Protein AF-0000000087514695 (afdb_homodimer)

Organism: NCBI:txid62062

Radius of gyration: 37.32 Å; Cα contacts (8 Å, |Δi|>4): 1128; chains: 2; bounding box: 103×116×164 Å

Structure (mmCIF, N/CA/C/O backbone):
data_AF-0000000087514695-model_v1
#
loop_
_entity.id
_entity.type
_entity.pdbx_description
1 polymer 'Otopetrin 1'
#
loop_
_atom_site.group_PDB
_atom_site.id
_atom_site.type_symbol
_atom_site.label_atom_id
_atom_site.label_alt_id
_atom_site.label_comp_id
_atom_site.label_asym_id
_atom_site.label_entity_id
_atom_site.label_seq_id
_atom_site.pdbx_PDB_ins_code
_atom_site.Cartn_x
_atom_site.Cartn_y
_atom_site.Cartn_z
_atom_site.occupancy
_atom_site.B_iso_or_equiv
_atom_site.auth_seq_id
_atom_site.auth_comp_id
_atom_site.auth_asym_id
_atom_site.auth_atom_id
_atom_site.pdbx_PDB_model_num
ATOM 1 N N . MET A 1 1 ? 35.594 -0.677 96.438 1 22.06 1 MET A N 1
ATOM 2 C CA . MET A 1 1 ? 36.156 0.673 96.312 1 22.06 1 MET A CA 1
ATOM 3 C C . MET A 1 1 ? 36.75 0.875 94.875 1 22.06 1 MET A C 1
ATOM 5 O O . MET A 1 1 ? 37.625 1.703 94.688 1 22.06 1 MET A O 1
ATOM 9 N N . VAL A 1 2 ? 36.406 0.055 93.938 1 27.59 2 VAL A N 1
ATOM 10 C CA . VAL A 1 2 ? 37.062 -0.407 92.688 1 27.59 2 VAL A CA 1
ATOM 11 C C . VAL A 1 2 ? 37.156 0.734 91.688 1 27.59 2 VAL A C 1
ATOM 13 O O . VAL A 1 2 ? 36.125 1.275 91.312 1 27.59 2 VAL A O 1
ATOM 16 N N . GLU A 1 3 ? 38.188 1.596 91.75 1 23.73 3 GLU A N 1
ATOM 17 C CA . GLU A 1 3 ? 38.594 2.924 91.312 1 23.73 3 GLU A CA 1
ATOM 18 C C . GLU A 1 3 ? 38.719 2.961 89.812 1 23.73 3 GLU A C 1
ATOM 20 O O . GLU A 1 3 ? 39.531 2.258 89.188 1 23.73 3 GLU A O 1
ATOM 25 N N . HIS A 1 4 ? 37.562 3.062 89 1 25.95 4 HIS A N 1
ATOM 26 C CA . HIS A 1 4 ? 37.219 2.936 87.625 1 25.95 4 HIS A CA 1
ATOM 27 C C . HIS A 1 4 ? 37.875 4.035 86.75 1 25.95 4 HIS A C 1
ATOM 29 O O . HIS A 1 4 ? 37.5 5.207 86.875 1 25.95 4 HIS A O 1
ATOM 35 N N . GLY A 1 5 ? 39.219 4.059 86.625 1 24.58 5 GLY A N 1
ATOM 36 C CA . GLY A 1 5 ? 40.094 5.117 86.188 1 24.58 5 GLY A CA 1
ATOM 37 C C . GLY A 1 5 ? 39.812 5.523 84.75 1 24.58 5 GLY A C 1
ATOM 38 O O . GLY A 1 5 ? 39.75 4.676 83.875 1 24.58 5 GLY A O 1
ATOM 39 N N . GLY A 1 6 ? 38.969 6.586 84.438 1 25.95 6 GLY A N 1
ATOM 40 C CA . GLY A 1 6 ? 38.281 7.191 83.312 1 25.95 6 GLY A CA 1
ATOM 41 C C . GLY A 1 6 ? 39.188 7.836 82.312 1 25.95 6 GLY A C 1
ATOM 42 O O . GLY A 1 6 ? 39.688 8.945 82.5 1 25.95 6 GLY A O 1
ATOM 43 N N . LEU A 1 7 ? 40.281 7.117 81.75 1 23.36 7 LEU A N 1
ATOM 44 C CA . LEU A 1 7 ? 41.312 7.785 81 1 23.36 7 LEU A CA 1
ATOM 45 C C . LEU A 1 7 ? 40.75 8.492 79.75 1 23.36 7 LEU A C 1
ATOM 47 O O . LEU A 1 7 ? 40 7.891 79 1 23.36 7 LEU A O 1
ATOM 51 N N . ASP A 1 8 ? 40.625 9.852 79.688 1 24.28 8 ASP A N 1
ATOM 52 C CA . ASP A 1 8 ? 40.094 10.938 78.875 1 24.28 8 ASP A CA 1
ATOM 53 C C . ASP A 1 8 ? 40.875 11.055 77.562 1 24.28 8 ASP A C 1
ATOM 55 O O . ASP A 1 8 ? 42.031 11.516 77.562 1 24.28 8 ASP A O 1
ATOM 59 N N . LEU A 1 9 ? 41 9.992 76.75 1 23.05 9 LEU A N 1
ATOM 60 C CA . LEU A 1 9 ? 41.875 10.031 75.562 1 23.05 9 LEU A CA 1
ATOM 61 C C . LEU A 1 9 ? 41.438 11.148 74.625 1 23.05 9 LEU A C 1
ATOM 63 O O . LEU A 1 9 ? 40.25 11.258 74.25 1 23.05 9 LEU A O 1
ATOM 67 N N . MET A 1 10 ? 42.219 12.273 74.438 1 23.7 10 MET A N 1
ATOM 68 C CA . MET A 1 10 ? 42.219 13.547 73.75 1 23.7 10 MET A CA 1
ATOM 69 C C . MET A 1 10 ? 42.094 13.328 72.25 1 23.7 10 MET A C 1
ATOM 71 O O . MET A 1 10 ? 42.875 12.578 71.688 1 23.7 10 MET A O 1
ATOM 75 N N . CYS A 1 11 ? 40.906 13.414 71.625 1 22.42 11 CYS A N 1
ATOM 76 C CA . CYS A 1 11 ? 40.406 13.266 70.25 1 22.42 11 CYS A CA 1
ATOM 77 C C . CYS A 1 11 ? 41.094 14.258 69.312 1 22.42 11 CYS A C 1
ATOM 79 O O . CYS A 1 11 ? 40.906 15.469 69.438 1 22.42 11 CYS A O 1
ATOM 81 N N . LEU A 1 12 ? 42.375 14.07 68.938 1 23.38 12 LEU A N 1
ATOM 82 C CA . LEU A 1 12 ? 43.094 14.93 68 1 23.38 12 LEU A CA 1
ATOM 83 C C . LEU A 1 12 ? 42.344 15.055 66.688 1 23.38 12 LEU A C 1
ATOM 85 O O . LEU A 1 12 ? 41.875 14.047 66.125 1 23.38 12 LEU A O 1
ATOM 89 N N . ASN A 1 13 ? 41.812 16.25 66.375 1 22.38 13 ASN A N 1
ATOM 90 C CA . ASN A 1 13 ? 41.062 16.859 65.25 1 22.38 13 ASN A CA 1
ATOM 91 C C . ASN A 1 13 ? 41.688 16.578 63.906 1 22.38 13 ASN A C 1
ATOM 93 O O . ASN A 1 13 ? 42.906 16.547 63.781 1 22.38 13 ASN A O 1
ATOM 97 N N . LYS A 1 14 ? 40.812 16.047 62.969 1 25.23 14 LYS A N 1
ATOM 98 C CA . LYS A 1 14 ? 40.719 15.461 61.625 1 25.23 14 LYS A CA 1
ATOM 99 C C . LYS A 1 14 ? 41.125 16.484 60.562 1 25.23 14 LYS A C 1
ATOM 101 O O . LYS A 1 14 ? 40.25 17.062 59.906 1 25.23 14 LYS A O 1
ATOM 106 N N . SER A 1 15 ? 42.125 17.375 60.719 1 24.89 15 SER A N 1
ATOM 107 C CA . SER A 1 15 ? 42.094 18.453 59.719 1 24.89 15 SER A CA 1
ATOM 108 C C . SER A 1 15 ? 42.281 17.891 58.312 1 24.89 15 SER A C 1
ATOM 110 O O . SER A 1 15 ? 41.844 18.516 57.344 1 24.89 15 SER A O 1
ATOM 112 N N . TYR A 1 16 ? 43.188 17.031 58.062 1 24.7 16 TYR A N 1
ATOM 113 C CA . TYR A 1 16 ? 43.938 17.266 56.844 1 24.7 16 TYR A CA 1
ATOM 114 C C . TYR A 1 16 ? 43.156 16.797 55.625 1 24.7 16 TYR A C 1
ATOM 116 O O . TYR A 1 16 ? 43.625 16.906 54.469 1 24.7 16 TYR A O 1
ATOM 124 N N . SER A 1 17 ? 42.156 15.953 55.688 1 25.33 17 SER A N 1
ATOM 125 C CA . SER A 1 17 ? 42.094 15.102 54.531 1 25.33 17 SER A CA 1
ATOM 126 C C . SER A 1 17 ? 41.562 15.859 53.312 1 25.33 17 SER A C 1
ATOM 128 O O . SER A 1 17 ? 40.344 16.094 53.219 1 25.33 17 SER A O 1
ATOM 130 N N . HIS A 1 18 ? 42.094 16.938 52.844 1 27.55 18 HIS A N 1
ATOM 131 C CA . HIS A 1 18 ? 41.562 17.75 51.75 1 27.55 18 HIS A CA 1
ATOM 132 C C . HIS A 1 18 ? 41.5 16.969 50.469 1 27.55 18 HIS A C 1
ATOM 134 O O . HIS A 1 18 ? 41.094 17.484 49.438 1 27.55 18 HIS A O 1
ATOM 140 N N . SER A 1 19 ? 42.344 15.938 50.344 1 29.14 19 SER A N 1
ATOM 141 C CA . SER A 1 19 ? 42.719 15.758 48.938 1 29.14 19 SER A CA 1
ATOM 142 C C . SER A 1 19 ? 41.531 15.32 48.094 1 29.14 19 SER A C 1
ATOM 144 O O . SER A 1 19 ? 41.375 15.734 46.938 1 29.14 19 SER A O 1
ATOM 146 N N . SER A 1 20 ? 40.938 14.117 48.406 1 32.72 20 SER A N 1
ATOM 147 C CA . SER A 1 20 ? 40.531 13.25 47.281 1 32.72 20 SER A CA 1
ATOM 148 C C . SER A 1 20 ? 39.156 13.664 46.75 1 32.72 20 SER A C 1
ATOM 150 O O . SER A 1 20 ? 38.344 12.805 46.375 1 32.72 20 SER A O 1
ATOM 152 N N . THR A 1 21 ? 38.688 14.859 46.875 1 34.84 21 THR A N 1
ATOM 153 C CA . THR A 1 21 ? 37.312 15.141 46.562 1 34.84 21 THR A CA 1
ATOM 154 C C . THR A 1 21 ? 37.062 15.039 45.062 1 34.84 21 THR A C 1
ATOM 156 O O . THR A 1 21 ? 35.969 15.32 44.594 1 34.84 21 THR A O 1
ATOM 159 N N . THR A 1 22 ? 38.156 14.828 44.281 1 38.81 22 THR A N 1
ATOM 160 C CA . THR A 1 22 ? 37.844 15.078 42.875 1 38.81 22 THR A CA 1
ATOM 161 C C . THR A 1 22 ? 37.031 13.945 42.312 1 38.81 22 THR A C 1
ATOM 163 O O . THR A 1 22 ? 36.406 14.094 41.25 1 38.81 22 THR A O 1
ATOM 166 N N . SER A 1 23 ? 37.156 12.703 42.875 1 43.5 23 SER A N 1
ATOM 167 C CA . SER A 1 23 ? 36.531 11.586 42.188 1 43.5 23 SER A CA 1
ATOM 168 C C . SER A 1 23 ? 35.031 11.602 42.375 1 43.5 23 SER A C 1
ATOM 170 O O . SER A 1 23 ? 34.281 10.875 41.688 1 43.5 23 SER A O 1
ATOM 172 N N . SER A 1 24 ? 34.531 12.25 43.469 1 46.78 24 SER A N 1
ATOM 173 C CA . SER A 1 24 ? 33.094 12.164 43.781 1 46.78 24 SER A CA 1
ATOM 174 C C . SER A 1 24 ? 32.281 13.016 42.781 1 46.78 24 SER A C 1
ATOM 176 O O . SER A 1 24 ? 31.078 12.836 42.688 1 46.78 24 SER A O 1
ATOM 178 N N . SER A 1 25 ? 33 13.984 42.188 1 52.34 25 SER A N 1
ATOM 179 C CA . SER A 1 25 ? 32.25 14.906 41.344 1 52.34 25 SER A CA 1
ATOM 180 C C . SER A 1 25 ? 31.906 14.266 40.031 1 52.34 25 SER A C 1
ATOM 182 O O . SER A 1 25 ? 30.828 14.523 39.469 1 52.34 25 SER A O 1
ATOM 184 N N . SER A 1 26 ? 32.812 13.312 39.562 1 55.66 26 SER A N 1
ATOM 185 C CA . SER A 1 26 ? 32.5 12.703 38.25 1 55.66 26 SER A CA 1
ATOM 186 C C . SER A 1 26 ? 31.328 11.742 38.375 1 55.66 26 SER A C 1
ATOM 188 O O . SER A 1 26 ? 30.484 11.68 37.469 1 55.66 26 SER A O 1
ATOM 190 N N . SER A 1 27 ? 31.297 10.984 39.531 1 57.38 27 SER A N 1
ATOM 191 C CA . SER A 1 27 ? 30.219 10.039 39.719 1 57.38 27 SER A CA 1
ATOM 192 C C . SER A 1 27 ? 28.875 10.758 39.875 1 57.38 27 SER A C 1
ATOM 194 O O . SER A 1 27 ? 27.859 10.312 39.344 1 57.38 27 SER A O 1
ATOM 196 N N . GLU A 1 28 ? 28.953 11.883 40.531 1 57.12 28 GLU A N 1
ATOM 197 C CA . GLU A 1 28 ? 27.719 12.641 40.719 1 57.12 28 GLU A CA 1
ATOM 198 C C . GLU A 1 28 ? 27.25 13.273 39.438 1 57.12 28 GLU A C 1
ATOM 200 O O . GLU A 1 28 ? 26.047 13.344 39.156 1 57.12 28 GLU A O 1
ATOM 205 N N . ARG A 1 29 ? 28.219 13.703 38.594 1 58.5 29 ARG A N 1
ATOM 206 C CA . ARG A 1 29 ? 27.859 14.266 37.312 1 58.5 29 ARG A CA 1
ATOM 207 C C . ARG A 1 29 ? 27.281 13.188 36.375 1 58.5 29 ARG A C 1
ATOM 209 O O . ARG A 1 29 ? 26.312 13.438 35.656 1 58.5 29 ARG A O 1
ATOM 216 N N . GLU A 1 30 ? 27.891 12 36.469 1 60.06 30 GLU A N 1
ATOM 217 C CA . GLU A 1 30 ? 27.391 10.891 35.656 1 60.06 30 GLU A CA 1
ATOM 218 C C . GLU A 1 30 ? 26 10.461 36.125 1 60.06 30 GLU A C 1
ATOM 220 O O . GLU A 1 30 ? 25.125 10.156 35.312 1 60.06 30 GLU A O 1
ATOM 225 N N . LYS A 1 31 ? 25.875 10.398 37.469 1 58.88 31 LYS A N 1
ATOM 226 C CA . LYS A 1 31 ? 24.547 10.047 37.969 1 58.88 31 LYS A CA 1
ATOM 227 C C . LYS A 1 31 ? 23.516 11.102 37.594 1 58.88 31 LYS A C 1
ATOM 229 O O . LYS A 1 31 ? 22.375 10.766 37.281 1 58.88 31 LYS A O 1
ATOM 234 N N . LYS A 1 32 ? 23.906 12.297 37.625 1 60.22 32 LYS A N 1
ATOM 235 C CA . LYS A 1 32 ? 23 13.359 37.219 1 60.22 32 LYS A CA 1
ATOM 236 C C . LYS A 1 32 ? 22.688 13.281 35.719 1 60.22 32 LYS A C 1
ATOM 238 O O . LYS A 1 32 ? 21.531 13.477 35.312 1 60.22 32 LYS A O 1
ATOM 243 N N . ILE A 1 33 ? 23.672 12.93 34.969 1 59.34 33 ILE A N 1
ATOM 244 C CA . ILE A 1 33 ? 23.453 12.773 33.531 1 59.34 33 ILE A CA 1
ATOM 245 C C . ILE A 1 33 ? 22.547 11.562 33.281 1 59.34 33 ILE A C 1
ATOM 247 O O . ILE A 1 33 ? 21.641 11.625 32.469 1 59.34 33 ILE A O 1
ATOM 251 N N . PHE A 1 34 ? 22.828 10.508 34.062 1 59.91 34 PHE A N 1
ATOM 252 C CA . PHE A 1 34 ? 22.016 9.312 33.938 1 59.91 34 PHE A CA 1
ATOM 253 C C . PHE A 1 34 ? 20.578 9.578 34.375 1 59.91 34 PHE A C 1
ATOM 255 O O . PHE A 1 34 ? 19.625 9.086 33.781 1 59.91 34 PHE A O 1
ATOM 262 N N . THR A 1 35 ? 20.438 10.266 35.469 1 59.16 35 THR A N 1
ATOM 263 C CA . THR A 1 35 ? 19.094 10.602 35.938 1 59.16 35 THR A CA 1
ATOM 264 C C . THR A 1 35 ? 18.406 11.531 34.938 1 59.16 35 THR A C 1
ATOM 266 O O . THR A 1 35 ? 17.203 11.398 34.688 1 59.16 35 THR A O 1
ATOM 269 N N . LYS A 1 36 ? 19.141 12.453 34.469 1 59.53 36 LYS A N 1
ATOM 270 C CA . LYS A 1 36 ? 18.578 13.352 33.469 1 59.53 36 LYS A CA 1
ATOM 271 C C . LYS A 1 36 ? 18.219 12.594 32.188 1 59.53 36 LYS A C 1
ATOM 273 O O . LYS A 1 36 ? 17.188 12.852 31.562 1 59.53 36 LYS A O 1
ATOM 278 N N . LEU A 1 37 ? 19.062 11.703 31.891 1 58.97 37 LEU A N 1
ATOM 279 C CA . LEU A 1 37 ? 18.797 10.852 30.734 1 58.97 37 LEU A CA 1
ATOM 280 C C . LEU A 1 37 ? 17.578 9.969 30.969 1 58.97 37 LEU A C 1
ATOM 282 O O . LEU A 1 37 ? 16.766 9.766 30.062 1 58.97 37 LEU A O 1
ATOM 286 N N . LYS A 1 38 ? 17.562 9.438 32.125 1 57.28 38 LYS A N 1
ATOM 287 C CA . LYS A 1 38 ? 16.422 8.602 32.469 1 57.28 38 LYS A CA 1
ATOM 288 C C . LYS A 1 38 ? 15.117 9.406 32.438 1 57.28 38 LYS A C 1
ATOM 290 O O . LYS A 1 38 ? 14.102 8.93 31.922 1 57.28 38 LYS A O 1
ATOM 295 N N . VAL A 1 39 ? 15.086 10.609 32.969 1 54.41 39 VAL A N 1
ATOM 296 C CA . VAL A 1 39 ? 13.898 11.469 32.969 1 54.41 39 VAL A CA 1
ATOM 297 C C . VAL A 1 39 ? 13.555 11.867 31.547 1 54.41 39 VAL A C 1
ATOM 299 O O . VAL A 1 39 ? 12.383 11.867 31.156 1 54.41 39 VAL A O 1
ATOM 302 N N . SER A 1 40 ? 14.547 12.141 30.844 1 55.09 40 SER A N 1
ATOM 303 C CA . SER A 1 40 ? 14.32 12.578 29.469 1 55.09 40 SER A CA 1
ATOM 304 C C . SER A 1 40 ? 13.852 11.422 28.594 1 55.09 40 SER A C 1
ATOM 306 O O . SER A 1 40 ? 13.062 11.617 27.656 1 55.09 40 SER A O 1
ATOM 308 N N . LEU A 1 41 ? 14.359 10.281 28.906 1 55.72 41 LEU A N 1
ATOM 309 C CA . LEU A 1 41 ? 13.969 9.094 28.172 1 55.72 41 LEU A CA 1
ATOM 310 C C . LEU A 1 41 ? 12.523 8.703 28.484 1 55.72 41 LEU A C 1
ATOM 312 O O . LEU A 1 41 ? 11.844 8.094 27.656 1 55.72 41 LEU A O 1
ATOM 316 N N . THR A 1 42 ? 12.078 8.914 29.641 1 54.56 42 THR A N 1
ATOM 317 C CA . THR A 1 42 ? 10.758 8.453 30.047 1 54.56 42 THR A CA 1
ATOM 318 C C . THR A 1 42 ? 9.734 9.57 29.938 1 54.56 42 THR A C 1
ATOM 320 O O . THR A 1 42 ? 8.633 9.367 29.406 1 54.56 42 THR A O 1
ATOM 323 N N . GLU A 1 43 ? 9.875 10.68 30.609 1 54.69 43 GLU A N 1
ATOM 324 C CA . GLU A 1 43 ? 8.797 11.648 30.781 1 54.69 43 GLU A CA 1
ATOM 325 C C . GLU A 1 43 ? 8.586 12.461 29.5 1 54.69 43 GLU A C 1
ATOM 327 O O . GLU A 1 43 ? 7.449 12.742 29.125 1 54.69 43 GLU A O 1
ATOM 332 N N . ASP A 1 44 ? 9.711 12.938 28.75 1 60.56 44 ASP A N 1
ATOM 333 C CA . ASP A 1 44 ? 9.492 13.891 27.672 1 60.56 44 ASP A CA 1
ATOM 334 C C . ASP A 1 44 ? 9.797 13.266 26.312 1 60.56 44 ASP A C 1
ATOM 336 O O . ASP A 1 44 ? 10.414 13.898 25.453 1 60.56 44 ASP A O 1
ATOM 340 N N . TYR A 1 45 ? 9.344 12.016 26.297 1 66.62 45 TYR A N 1
ATOM 341 C CA . TYR A 1 45 ? 9.586 11.422 24.984 1 66.62 45 TYR A CA 1
ATOM 342 C C . TYR A 1 45 ? 8.727 12.078 23.922 1 66.62 45 TYR A C 1
ATOM 344 O O . TYR A 1 45 ? 7.504 12.156 24.062 1 66.62 45 TYR A O 1
ATOM 352 N N . PRO A 1 46 ? 9.344 12.602 22.891 1 77.5 46 PRO A N 1
ATOM 353 C CA . PRO A 1 46 ? 8.578 13.344 21.891 1 77.5 46 PRO A CA 1
ATOM 354 C C . PRO A 1 46 ? 7.461 12.508 21.25 1 77.5 46 PRO A C 1
ATOM 356 O O . PRO A 1 46 ? 7.66 11.32 20.969 1 77.5 46 PRO A O 1
ATOM 359 N N . GLN A 1 47 ? 6.332 13.039 21.297 1 82.38 47 GLN A N 1
ATOM 360 C CA . GLN A 1 47 ? 5.125 12.398 20.781 1 82.38 47 GLN A CA 1
ATOM 361 C C . GLN A 1 47 ? 5.367 11.812 19.391 1 82.38 47 GLN A C 1
ATOM 363 O O . GLN A 1 47 ? 4.918 10.703 19.094 1 82.38 47 GLN A O 1
ATOM 368 N N . LYS A 1 48 ? 6.086 12.516 18.594 1 82.62 48 LYS A N 1
ATOM 369 C CA . LYS A 1 48 ? 6.312 12.047 17.234 1 82.62 48 LYS A CA 1
ATOM 370 C C . LYS A 1 48 ? 7.172 10.789 17.219 1 82.62 48 LYS A C 1
ATOM 372 O O . LYS A 1 48 ? 6.949 9.883 16.406 1 82.62 48 LYS A O 1
ATOM 377 N N . ASN A 1 49 ? 8.102 10.688 18.125 1 86.31 49 ASN A N 1
ATOM 378 C CA . ASN A 1 49 ? 8.945 9.5 18.203 1 86.31 49 ASN A CA 1
ATOM 379 C C . ASN A 1 49 ? 8.156 8.297 18.719 1 86.31 49 ASN A C 1
ATOM 381 O O . ASN A 1 49 ? 8.383 7.168 18.266 1 86.31 49 ASN A O 1
ATOM 385 N N . ALA A 1 50 ? 7.289 8.539 19.594 1 90.12 50 ALA A N 1
ATOM 386 C CA . ALA A 1 50 ? 6.449 7.453 20.109 1 90.12 50 ALA A CA 1
ATOM 387 C C . ALA A 1 50 ? 5.516 6.934 19.016 1 90.12 50 ALA A C 1
ATOM 389 O O . ALA A 1 50 ? 5.262 5.727 18.938 1 90.12 50 ALA A O 1
ATOM 390 N N . GLU A 1 51 ? 5.035 7.84 18.203 1 91.31 51 GLU A N 1
ATOM 391 C CA . GLU A 1 51 ? 4.176 7.449 17.094 1 91.31 51 GLU A CA 1
ATOM 392 C C . GLU A 1 51 ? 4.934 6.602 16.078 1 91.31 51 GLU A C 1
ATOM 394 O O . GLU A 1 51 ? 4.438 5.57 15.617 1 91.31 51 GLU A O 1
ATOM 399 N N . ILE A 1 52 ? 6.125 7.016 15.812 1 92.38 52 ILE A N 1
ATOM 400 C CA . ILE A 1 52 ? 6.922 6.297 14.82 1 92.38 52 ILE A CA 1
ATOM 401 C C . ILE A 1 52 ? 7.352 4.945 15.383 1 92.38 52 ILE A C 1
ATOM 403 O O . ILE A 1 52 ? 7.316 3.934 14.68 1 92.38 52 ILE A O 1
ATOM 407 N N . LEU A 1 53 ? 7.754 4.945 16.641 1 94.31 53 LEU A N 1
ATOM 408 C CA . LEU A 1 53 ? 8.195 3.705 17.266 1 94.31 53 LEU A CA 1
ATOM 409 C C . LEU A 1 53 ? 7.047 2.703 17.359 1 94.31 53 LEU A C 1
ATOM 411 O O . LEU A 1 53 ? 7.219 1.526 17.031 1 94.31 53 LEU A O 1
ATOM 415 N N . SER A 1 54 ? 5.895 3.094 17.781 1 95.62 54 SER A N 1
ATOM 416 C CA . SER A 1 54 ? 4.742 2.205 17.875 1 95.62 54 SER A CA 1
ATOM 417 C C . SER A 1 54 ? 4.281 1.761 16.484 1 95.62 54 SER A C 1
ATOM 419 O O . SER A 1 54 ? 3.895 0.605 16.297 1 95.62 54 SER A O 1
ATOM 421 N N . GLY A 1 55 ? 4.332 2.715 15.547 1 95.06 55 GLY A N 1
ATOM 422 C CA . GLY A 1 55 ? 3.988 2.348 14.18 1 95.06 55 GLY A CA 1
ATOM 423 C C . GLY A 1 55 ? 4.891 1.273 13.602 1 95.06 55 GLY A C 1
ATOM 424 O O . GLY A 1 55 ? 4.418 0.354 12.93 1 95.06 55 GLY A O 1
ATOM 425 N N . GLN A 1 56 ? 6.207 1.396 13.812 1 96.75 56 GLN A N 1
ATOM 426 C CA . GLN A 1 56 ? 7.148 0.385 13.344 1 96.75 56 GLN A CA 1
ATOM 427 C C . GLN A 1 56 ? 6.898 -0.956 14.031 1 96.75 56 GLN A C 1
ATOM 429 O O . GLN A 1 56 ? 6.98 -2.008 13.391 1 96.75 56 GLN A O 1
ATOM 434 N N . TYR A 1 57 ? 6.559 -0.896 15.289 1 97.12 57 TYR A N 1
ATOM 435 C CA . TYR A 1 57 ? 6.242 -2.109 16.047 1 97.12 57 TYR A CA 1
ATOM 436 C C . TYR A 1 57 ? 5.047 -2.83 15.422 1 97.12 57 TYR A C 1
ATOM 438 O O . TYR A 1 57 ? 5.121 -4.027 15.133 1 97.12 57 TYR A O 1
ATOM 446 N N . GLY A 1 58 ? 4.016 -2.166 15.289 1 97.44 58 GLY A N 1
ATOM 447 C CA . GLY A 1 58 ? 2.818 -2.764 14.711 1 97.44 58 GLY A CA 1
ATOM 448 C C . GLY A 1 58 ? 3.041 -3.336 13.328 1 97.44 58 GLY A C 1
ATOM 449 O O . GLY A 1 58 ? 2.58 -4.438 13.023 1 97.44 58 GLY A O 1
ATOM 450 N N . THR A 1 59 ? 3.74 -2.613 12.469 1 97.38 59 THR A N 1
ATOM 451 C CA . THR A 1 59 ? 3.994 -3.061 11.102 1 97.38 59 THR A CA 1
ATOM 452 C C . THR A 1 59 ? 4.824 -4.34 11.102 1 97.38 59 THR A C 1
ATOM 454 O O . THR A 1 59 ? 4.566 -5.25 10.305 1 97.38 59 THR A O 1
ATOM 457 N N . ASN A 1 60 ? 5.762 -4.398 11.953 1 97.88 60 ASN A N 1
ATOM 458 C CA . ASN A 1 60 ? 6.586 -5.602 12.016 1 97.88 60 ASN A CA 1
ATOM 459 C C . ASN A 1 60 ? 5.793 -6.797 12.523 1 97.88 60 ASN A C 1
ATOM 461 O O . ASN A 1 60 ? 6.027 -7.93 12.102 1 97.88 60 ASN A O 1
ATOM 465 N N . LEU A 1 61 ? 4.852 -6.59 13.43 1 97.5 61 LEU A N 1
ATOM 466 C CA . LEU A 1 61 ? 3.979 -7.668 13.875 1 97.5 61 LEU A CA 1
ATOM 467 C C . LEU A 1 61 ? 3.172 -8.227 12.703 1 97.5 61 LEU A C 1
ATOM 469 O O . LEU A 1 61 ? 3.041 -9.445 12.562 1 97.5 61 LEU A O 1
ATOM 473 N N . LEU A 1 62 ? 2.697 -7.359 11.93 1 97.81 62 LEU A N 1
ATOM 474 C CA . LEU A 1 62 ? 1.929 -7.766 10.766 1 97.81 62 LEU A CA 1
ATOM 475 C C . LEU A 1 62 ? 2.801 -8.539 9.781 1 97.81 62 LEU A C 1
ATOM 477 O O . LEU A 1 62 ? 2.367 -9.547 9.219 1 97.81 62 LEU A O 1
ATOM 481 N N . LEU A 1 63 ? 4.012 -8.102 9.586 1 98.06 63 LEU A N 1
ATOM 482 C CA . LEU A 1 63 ? 4.895 -8.719 8.602 1 98.06 63 LEU A CA 1
ATOM 483 C C . LEU A 1 63 ? 5.332 -10.109 9.055 1 98.06 63 LEU A C 1
ATOM 485 O O . LEU A 1 63 ? 5.543 -11 8.219 1 98.06 63 LEU A O 1
ATOM 489 N N . ILE A 1 64 ? 5.449 -10.305 10.328 1 97.88 64 ILE A N 1
ATOM 490 C CA . ILE A 1 64 ? 5.703 -11.648 10.844 1 97.88 64 ILE A CA 1
ATOM 491 C C . ILE A 1 64 ? 4.555 -12.578 10.453 1 97.88 64 ILE A C 1
ATOM 493 O O . ILE A 1 64 ? 4.777 -13.672 9.945 1 97.88 64 ILE A O 1
ATOM 497 N N . GLY A 1 65 ? 3.322 -12.148 10.688 1 97.69 65 GLY A N 1
ATOM 498 C CA . GLY A 1 65 ? 2.158 -12.938 10.32 1 97.69 65 GLY A CA 1
ATOM 499 C C . GLY A 1 65 ? 2.062 -13.203 8.828 1 97.69 65 GLY A C 1
ATOM 500 O O . GLY A 1 65 ? 1.751 -14.32 8.406 1 97.69 65 GLY A O 1
ATOM 501 N N . VAL A 1 66 ? 2.367 -12.195 8.055 1 96.5 66 VAL A N 1
ATOM 502 C CA . VAL A 1 66 ? 2.311 -12.328 6.605 1 96.5 66 VAL A CA 1
ATOM 503 C C . VAL A 1 66 ? 3.367 -13.32 6.137 1 96.5 66 VAL A C 1
ATOM 505 O O . VAL A 1 66 ? 3.115 -14.125 5.234 1 96.5 66 VAL A O 1
ATOM 508 N N . SER A 1 67 ? 4.543 -13.258 6.711 1 96.94 67 SER A N 1
ATOM 509 C CA . SER A 1 67 ? 5.598 -14.203 6.355 1 96.94 67 SER A CA 1
ATOM 510 C C . SER A 1 67 ? 5.176 -15.641 6.648 1 96.94 67 SER A C 1
ATOM 512 O O . SER A 1 67 ? 5.449 -16.547 5.855 1 96.94 67 SER A O 1
ATOM 514 N N . LEU A 1 68 ? 4.512 -15.82 7.727 1 96.88 68 LEU A N 1
ATOM 515 C CA . LEU A 1 68 ? 4.012 -17.156 8.055 1 96.88 68 LEU A CA 1
ATOM 516 C C . LEU A 1 68 ? 2.934 -17.594 7.066 1 96.88 68 LEU A C 1
ATOM 518 O O . LEU A 1 68 ? 2.904 -18.75 6.645 1 96.88 68 LEU A O 1
ATOM 522 N N . MET A 1 69 ? 2.105 -16.734 6.695 1 95.81 69 MET A N 1
ATOM 523 C CA . MET A 1 69 ? 1.033 -17.047 5.75 1 95.81 69 MET A CA 1
ATOM 524 C C . MET A 1 69 ? 1.601 -17.406 4.383 1 95.81 69 MET A C 1
ATOM 526 O O . MET A 1 69 ? 1.093 -18.312 3.721 1 95.81 69 MET A O 1
ATOM 530 N N . LEU A 1 70 ? 2.615 -16.688 3.975 1 94.12 70 LEU A N 1
ATOM 531 C CA . LEU A 1 70 ? 3.256 -17 2.701 1 94.12 70 LEU A CA 1
ATOM 532 C C . LEU A 1 70 ? 3.887 -18.391 2.734 1 94.12 70 LEU A C 1
ATOM 534 O O . LEU A 1 70 ? 3.85 -19.109 1.738 1 94.12 70 LEU A O 1
ATOM 538 N N . ALA A 1 71 ? 4.457 -18.734 3.838 1 95.19 71 ALA A N 1
ATOM 539 C CA . ALA A 1 71 ? 5.059 -20.047 3.979 1 95.19 71 ALA A CA 1
ATOM 540 C C . ALA A 1 71 ? 3.996 -21.141 3.928 1 95.19 71 ALA A C 1
ATOM 542 O O . ALA A 1 71 ? 4.215 -22.203 3.344 1 95.19 71 ALA A O 1
ATOM 543 N N . ILE A 1 72 ? 2.867 -20.906 4.496 1 93 72 ILE A N 1
ATOM 544 C CA . ILE A 1 72 ? 1.772 -21.859 4.523 1 93 72 ILE A CA 1
ATOM 545 C C . ILE A 1 72 ? 1.188 -22.016 3.121 1 93 72 ILE A C 1
ATOM 547 O O . ILE A 1 72 ? 0.792 -23.125 2.727 1 93 72 ILE A O 1
ATOM 551 N N . ALA A 1 73 ? 1.161 -20.969 2.352 1 86.88 73 ALA A N 1
ATOM 552 C CA . ALA A 1 73 ? 0.595 -20.984 1.005 1 86.88 73 ALA A CA 1
ATOM 553 C C . ALA A 1 73 ? 1.379 -21.922 0.088 1 86.88 73 ALA A C 1
ATOM 555 O O . ALA A 1 73 ? 0.832 -22.453 -0.881 1 86.88 73 ALA A O 1
ATOM 556 N N . HIS A 1 74 ? 2.625 -22.109 0.289 1 86.31 74 HIS A N 1
ATOM 557 C CA . HIS A 1 74 ? 3.439 -23.016 -0.518 1 86.31 74 HIS A CA 1
ATOM 558 C C . HIS A 1 74 ? 3.178 -24.469 -0.152 1 86.31 74 HIS A C 1
ATOM 560 O O . HIS A 1 74 ? 3.529 -25.375 -0.91 1 86.31 74 HIS A O 1
ATOM 566 N N . HIS A 1 75 ? 2.359 -24.734 0.84 1 76.5 75 HIS A N 1
ATOM 567 C CA . HIS A 1 75 ? 1.988 -26.062 1.29 1 76.5 75 HIS A CA 1
ATOM 568 C C . HIS A 1 75 ? 3.223 -26.938 1.531 1 76.5 75 HIS A C 1
ATOM 570 O O . HIS A 1 75 ? 3.275 -28.078 1.09 1 76.5 75 HIS A O 1
ATOM 576 N N . GLY A 1 76 ? 4.25 -26.25 2.043 1 73.81 76 GLY A N 1
ATOM 577 C CA . GLY A 1 76 ? 5.414 -27.031 2.412 1 73.81 76 GLY A CA 1
ATOM 578 C C . GLY A 1 76 ? 5.266 -27.719 3.756 1 73.81 76 GLY A C 1
ATOM 579 O O . GLY A 1 76 ? 4.316 -27.453 4.496 1 73.81 76 GLY A O 1
ATOM 580 N N . ALA A 1 77 ? 6.125 -28.594 3.959 1 71.56 77 ALA A N 1
ATOM 581 C CA . ALA A 1 77 ? 6.043 -29.422 5.156 1 71.56 77 ALA A CA 1
ATOM 582 C C . ALA A 1 77 ? 6.578 -28.688 6.379 1 71.56 77 ALA A C 1
ATOM 584 O O . ALA A 1 77 ? 6.254 -29.031 7.516 1 71.56 77 ALA A O 1
ATOM 585 N N . SER A 1 78 ? 7.141 -27.609 6.258 1 84.31 78 SER A N 1
ATOM 586 C CA . SER A 1 78 ? 7.891 -27.062 7.383 1 84.31 78 SER A CA 1
ATOM 587 C C . SER A 1 78 ? 7.035 -26.094 8.211 1 84.31 78 SER A C 1
ATOM 589 O O . SER A 1 78 ? 7.117 -26.094 9.438 1 84.31 78 SER A O 1
ATOM 591 N N . VAL A 1 79 ? 6.207 -25.359 7.621 1 91.19 79 VAL A N 1
ATOM 592 C CA . VAL A 1 79 ? 5.355 -24.406 8.328 1 91.19 79 VAL A CA 1
ATOM 593 C C . VAL A 1 79 ? 3.891 -24.797 8.164 1 91.19 79 VAL A C 1
ATOM 595 O O . VAL A 1 79 ? 3.395 -24.906 7.039 1 91.19 79 VAL A O 1
ATOM 598 N N . LYS A 1 80 ? 3.303 -25 9.297 1 91.38 80 LYS A N 1
ATOM 599 C CA . LYS A 1 80 ? 1.908 -25.438 9.289 1 91.38 80 LYS A CA 1
ATOM 600 C C . LYS A 1 80 ? 0.986 -24.328 9.781 1 91.38 80 LYS A C 1
ATOM 602 O O . LYS A 1 80 ? 1.45 -23.312 10.32 1 91.38 80 LYS A O 1
ATOM 607 N N . GLU A 1 81 ? -0.253 -24.5 9.57 1 92.06 81 GLU A N 1
ATOM 608 C CA . GLU A 1 81 ? -1.269 -23.531 9.969 1 92.06 81 GLU A CA 1
ATOM 609 C C . GLU A 1 81 ? -1.313 -23.375 11.492 1 92.06 81 GLU A C 1
ATOM 611 O O . GLU A 1 81 ? -1.644 -22.297 12 1 92.06 81 GLU A O 1
ATOM 616 N N . GLU A 1 82 ? -0.903 -24.391 12.219 1 92.88 82 GLU A N 1
ATOM 617 C CA . GLU A 1 82 ? -0.901 -24.375 13.68 1 92.88 82 GLU A CA 1
ATOM 618 C C . GLU A 1 82 ? 0.058 -23.312 14.211 1 92.88 82 GLU A C 1
ATOM 620 O O . GLU A 1 82 ? -0.203 -22.688 15.242 1 92.88 82 GLU A O 1
ATOM 625 N N . HIS A 1 83 ? 1.123 -23.125 13.492 1 93.88 83 HIS A N 1
ATOM 626 C CA . HIS A 1 83 ? 2.094 -22.125 13.906 1 93.88 83 HIS A CA 1
ATOM 627 C C . HIS A 1 83 ? 1.516 -20.719 13.789 1 93.88 83 HIS A C 1
ATOM 629 O O . HIS A 1 83 ? 1.71 -19.875 14.672 1 93.88 83 HIS A O 1
ATOM 635 N N . LEU A 1 84 ? 0.834 -20.469 12.719 1 95.94 84 LEU A N 1
ATOM 636 C CA . LEU A 1 84 ? 0.202 -19.156 12.523 1 95.94 84 LEU A CA 1
ATOM 637 C C . LEU A 1 84 ? -0.875 -18.922 13.57 1 95.94 84 LEU A C 1
ATOM 639 O O . LEU A 1 84 ? -0.924 -17.844 14.18 1 95.94 84 LEU A O 1
ATOM 643 N N . LEU A 1 85 ? -1.717 -19.938 13.836 1 96.75 85 LEU A N 1
ATOM 644 C CA . LEU A 1 85 ? -2.797 -19.797 14.805 1 96.75 85 LEU A CA 1
ATOM 645 C C . LEU A 1 85 ? -2.242 -19.609 16.219 1 96.75 85 LEU A C 1
ATOM 647 O O . LEU A 1 85 ? -2.807 -18.844 17.016 1 96.75 85 LEU A O 1
ATOM 651 N N . SER A 1 86 ? -1.179 -20.266 16.531 1 96.5 86 SER A N 1
ATOM 652 C CA . SER A 1 86 ? -0.538 -20.078 17.828 1 96.5 86 SER A CA 1
ATOM 653 C C . SER A 1 86 ? 0.005 -18.656 17.969 1 96.5 86 SER A C 1
ATOM 655 O O . SER A 1 86 ? -0.109 -18.047 19.031 1 96.5 86 SER A O 1
ATOM 657 N N . PHE A 1 87 ? 0.608 -18.156 16.875 1 97.06 87 PHE A N 1
ATOM 658 C CA . PHE A 1 87 ? 1.128 -16.797 16.875 1 97.06 87 PHE A CA 1
ATOM 659 C C . PHE A 1 87 ? 0.006 -15.789 17.109 1 97.06 87 PHE A C 1
ATOM 661 O O . PHE A 1 87 ? 0.112 -14.914 17.969 1 97.06 87 PHE A O 1
ATOM 668 N N . ILE A 1 88 ? -1.087 -15.938 16.375 1 97.81 88 ILE A N 1
ATOM 669 C CA . ILE A 1 88 ? -2.219 -15.023 16.484 1 97.81 88 ILE A CA 1
ATOM 670 C C . ILE A 1 88 ? -2.848 -15.133 17.859 1 97.81 88 ILE A C 1
ATOM 672 O O . ILE A 1 88 ? -3.254 -14.125 18.453 1 97.81 88 ILE A O 1
ATOM 676 N N . THR A 1 89 ? -2.941 -16.312 18.453 1 98 89 THR A N 1
ATOM 677 C CA . THR A 1 89 ? -3.49 -16.531 19.781 1 98 89 THR A CA 1
ATOM 678 C C . THR A 1 89 ? -2.664 -15.789 20.828 1 98 89 THR A C 1
ATOM 680 O O . THR A 1 89 ? -3.217 -15.164 21.734 1 98 89 THR A O 1
ATOM 683 N N . THR A 1 90 ? -1.384 -15.859 20.656 1 98 90 THR A N 1
ATOM 684 C CA . THR A 1 90 ? -0.505 -15.148 21.594 1 98 90 THR A CA 1
ATOM 685 C C . THR A 1 90 ? -0.739 -13.648 21.516 1 98 90 THR A C 1
ATOM 687 O O . THR A 1 90 ? -0.771 -12.969 22.547 1 98 90 THR A O 1
ATOM 690 N N . LEU A 1 91 ? -0.94 -13.148 20.297 1 98.25 91 LEU A N 1
ATOM 691 C CA . LEU A 1 91 ? -1.188 -11.719 20.125 1 98.25 91 LEU A CA 1
ATOM 692 C C . LEU A 1 91 ? -2.523 -11.32 20.75 1 98.25 91 LEU A C 1
ATOM 694 O O . LEU A 1 91 ? -2.637 -10.258 21.359 1 98.25 91 LEU A O 1
ATOM 698 N N . MET A 1 92 ? -3.529 -12.141 20.578 1 98.5 92 MET A N 1
ATOM 699 C CA . MET A 1 92 ? -4.84 -11.859 21.156 1 98.5 92 MET A CA 1
ATOM 700 C C . MET A 1 92 ? -4.762 -11.828 22.688 1 98.5 92 MET A C 1
ATOM 702 O O . MET A 1 92 ? -5.375 -10.977 23.328 1 98.5 92 MET A O 1
ATOM 706 N N . ILE A 1 93 ? -3.986 -12.758 23.266 1 98.25 93 ILE A N 1
ATOM 707 C CA . ILE A 1 93 ? -3.838 -12.812 24.719 1 98.25 93 ILE A CA 1
ATOM 708 C C . ILE A 1 93 ? -3.148 -11.539 25.219 1 98.25 93 ILE A C 1
ATOM 710 O O . ILE A 1 93 ? -3.555 -10.961 26.219 1 98.25 93 ILE A O 1
ATOM 714 N N . LEU A 1 94 ? -2.152 -11.094 24.484 1 98.06 94 LEU A N 1
ATOM 715 C CA . LEU A 1 94 ? -1.462 -9.867 24.859 1 98.06 94 LEU A CA 1
ATOM 716 C C . LEU A 1 94 ? -2.404 -8.672 24.781 1 98.06 94 LEU A C 1
ATOM 718 O O . LEU A 1 94 ? -2.35 -7.773 25.625 1 98.06 94 LEU A O 1
ATOM 722 N N . GLN A 1 95 ? -3.211 -8.648 23.781 1 98.25 95 GLN A N 1
ATOM 723 C CA . GLN A 1 95 ? -4.191 -7.574 23.672 1 98.25 95 GLN A CA 1
ATOM 724 C C . GLN A 1 95 ? -5.188 -7.613 24.812 1 98.25 95 GLN A C 1
ATOM 726 O O . GLN A 1 95 ? -5.578 -6.57 25.344 1 98.25 95 GLN A O 1
ATOM 731 N N . LEU A 1 96 ? -5.633 -8.805 25.219 1 97.94 96 LEU A N 1
ATOM 732 C CA . LEU A 1 96 ? -6.559 -8.961 26.328 1 97.94 96 LEU A CA 1
ATOM 733 C C . LEU A 1 96 ? -5.938 -8.438 27.625 1 97.94 96 LEU A C 1
ATOM 735 O O . LEU A 1 96 ? -6.598 -7.734 28.391 1 97.94 96 LEU A O 1
ATOM 739 N N . ILE A 1 97 ? -4.715 -8.758 27.781 1 97.62 97 ILE A N 1
ATOM 740 C CA . ILE A 1 97 ? -4.004 -8.297 28.969 1 97.62 97 ILE A CA 1
ATOM 741 C C . ILE A 1 97 ? -3.939 -6.773 28.969 1 97.62 97 ILE A C 1
ATOM 743 O O . ILE A 1 97 ? -4.18 -6.137 30 1 97.62 97 ILE A O 1
ATOM 747 N N . TRP A 1 98 ? -3.67 -6.172 27.859 1 96.69 98 TRP A N 1
ATOM 748 C CA . TRP A 1 98 ? -3.602 -4.715 27.766 1 96.69 98 TRP A CA 1
ATOM 749 C C . TRP A 1 98 ? -4.965 -4.086 28.031 1 96.69 98 TRP A C 1
ATOM 751 O O . TRP A 1 98 ? -5.066 -3.09 28.734 1 96.69 98 TRP A O 1
ATOM 761 N N . MET A 1 99 ? -6.02 -4.629 27.453 1 96.19 99 MET A N 1
ATOM 762 C CA . MET A 1 99 ? -7.355 -4.07 27.641 1 96.19 99 MET A CA 1
ATOM 763 C C . MET A 1 99 ? -7.766 -4.117 29.109 1 96.19 99 MET A C 1
ATOM 765 O O . MET A 1 99 ? -8.344 -3.162 29.625 1 96.19 99 MET A O 1
ATOM 769 N N . ILE A 1 100 ? -7.445 -5.211 29.812 1 94.94 100 ILE A N 1
ATOM 770 C CA . ILE A 1 100 ? -7.766 -5.332 31.219 1 94.94 100 ILE A CA 1
ATOM 771 C C . ILE A 1 100 ? -6.965 -4.309 32.031 1 94.94 100 ILE A C 1
ATOM 773 O O . ILE A 1 100 ? -7.504 -3.645 32.906 1 94.94 100 ILE A O 1
ATOM 777 N N . TRP A 1 101 ? -5.727 -4.207 31.703 1 93.56 101 TRP A N 1
ATOM 778 C CA . TRP A 1 101 ? -4.879 -3.229 32.375 1 93.56 101 TRP A CA 1
ATOM 779 C C . TRP A 1 101 ? -5.41 -1.814 32.156 1 93.56 101 TRP A C 1
ATOM 781 O O . TRP A 1 101 ? -5.438 -1.011 33.094 1 93.56 101 TRP A O 1
ATOM 791 N N . TYR A 1 102 ? -5.836 -1.46 30.938 1 92.81 102 TYR A N 1
ATOM 792 C CA . TYR A 1 102 ? -6.367 -0.139 30.625 1 92.81 102 TYR A CA 1
ATOM 793 C C . TYR A 1 102 ? -7.613 0.159 31.453 1 92.81 102 TYR A C 1
ATOM 795 O O . TYR A 1 102 ? -7.746 1.249 32 1 92.81 102 TYR A O 1
ATOM 803 N N . ILE A 1 103 ? -8.492 -0.781 31.594 1 91.31 103 ILE A N 1
ATOM 804 C CA . ILE A 1 103 ? -9.75 -0.602 32.312 1 91.31 103 ILE A CA 1
ATOM 805 C C . ILE A 1 103 ? -9.477 -0.417 33.812 1 91.31 103 ILE A C 1
ATOM 807 O O . ILE A 1 103 ? -10.055 0.466 34.438 1 91.31 103 ILE A O 1
ATOM 811 N N . VAL A 1 104 ? -8.57 -1.251 34.281 1 90.19 104 VAL A N 1
ATOM 812 C CA . VAL A 1 104 ? -8.25 -1.178 35.688 1 90.19 104 VAL A CA 1
ATOM 813 C C . VAL A 1 104 ? -7.555 0.149 36 1 90.19 104 VAL A C 1
ATOM 815 O O . VAL A 1 104 ? -7.852 0.796 37 1 90.19 104 VAL A O 1
ATOM 818 N N . SER A 1 105 ? -6.633 0.558 35.156 1 88.75 105 SER A N 1
ATOM 819 C CA . SER A 1 105 ? -5.902 1.809 35.312 1 88.75 105 SER A CA 1
ATOM 820 C C . SER A 1 105 ? -6.832 3.012 35.219 1 88.75 105 SER A C 1
ATOM 822 O O . SER A 1 105 ? -6.664 3.992 35.969 1 88.75 105 SER A O 1
ATOM 824 N N . ARG A 1 106 ? -7.754 2.998 34.312 1 85.94 106 ARG A N 1
ATOM 825 C CA . ARG A 1 106 ? -8.719 4.082 34.156 1 85.94 106 ARG A CA 1
ATOM 826 C C . ARG A 1 106 ? -9.633 4.195 35.375 1 85.94 106 ARG A C 1
ATOM 828 O O . ARG A 1 106 ? -9.977 5.297 35.781 1 85.94 106 ARG A O 1
ATOM 835 N N . ASP A 1 107 ? -10.008 3.092 35.906 1 84.31 107 ASP A N 1
ATOM 836 C CA . ASP A 1 107 ? -10.859 3.08 37.094 1 84.31 107 ASP A CA 1
ATOM 837 C C . ASP A 1 107 ? -10.125 3.643 38.312 1 84.31 107 ASP A C 1
ATOM 839 O O . ASP A 1 107 ? -10.742 4.27 39.156 1 84.31 107 ASP A O 1
ATOM 843 N N . ARG A 1 108 ? -8.875 3.461 38.25 1 83.06 108 ARG A N 1
ATOM 844 C CA . ARG A 1 108 ? -8.07 3.961 39.344 1 83.06 108 ARG A CA 1
ATOM 845 C C . ARG A 1 108 ? -7.836 5.461 39.219 1 83.06 108 ARG A C 1
ATOM 847 O O . ARG A 1 108 ? -7.66 6.152 40.219 1 83.06 108 ARG A O 1
ATOM 854 N N . GLN A 1 109 ? -7.762 5.98 38.031 1 75.56 109 GLN A N 1
ATOM 855 C CA . GLN A 1 109 ? -7.512 7.398 37.812 1 75.56 109 GLN A CA 1
ATOM 856 C C . GLN A 1 109 ? -8.82 8.188 37.75 1 75.56 109 GLN A C 1
ATOM 858 O O . GLN A 1 109 ? -8.891 9.242 37.125 1 75.56 109 GLN A O 1
ATOM 863 N N . SER A 1 110 ? -9.867 7.777 38.281 1 64.31 110 SER A N 1
ATOM 864 C CA . SER A 1 110 ? -11.242 8.266 38.156 1 64.31 110 SER A CA 1
ATOM 865 C C . SER A 1 110 ? -11.312 9.773 38.344 1 64.31 110 SER A C 1
ATOM 867 O O . SER A 1 110 ? -12.25 10.422 37.875 1 64.31 110 SER A O 1
ATOM 869 N N . ASN A 1 111 ? -10.352 10.422 38.844 1 61.34 111 ASN A N 1
ATOM 870 C CA . ASN A 1 111 ? -10.492 11.859 39.062 1 61.34 111 ASN A CA 1
ATOM 871 C C . ASN A 1 111 ? -10.266 12.633 37.75 1 61.34 111 ASN A C 1
ATOM 873 O O . ASN A 1 111 ? -10.555 13.828 37.688 1 61.34 111 ASN A O 1
ATOM 877 N N . LEU A 1 112 ? -9.836 12.07 36.75 1 59.12 112 LEU A N 1
ATOM 878 C CA . LEU A 1 112 ? -9.539 12.836 35.531 1 59.12 112 LEU A CA 1
ATOM 879 C C . LEU A 1 112 ? -10.555 12.539 34.438 1 59.12 112 LEU A C 1
ATOM 881 O O . LEU A 1 112 ? -10.711 11.391 34.031 1 59.12 112 LEU A O 1
ATOM 885 N N . GLN A 1 113 ? -11.586 13.391 34.406 1 61.69 113 GLN A N 1
ATOM 886 C CA . GLN A 1 113 ? -12.555 13.227 33.312 1 61.69 113 GLN A CA 1
ATOM 887 C C . GLN A 1 113 ? -11.867 13.227 31.953 1 61.69 113 GLN A C 1
ATOM 889 O O . GLN A 1 113 ? -11.25 14.219 31.562 1 61.69 113 GLN A O 1
ATOM 894 N N . PRO A 1 114 ? -11.766 12.039 31.359 1 64.25 114 PRO A N 1
ATOM 895 C CA . PRO A 1 114 ? -11.109 12.016 30.062 1 64.25 114 PRO A CA 1
ATOM 896 C C . PRO A 1 114 ? -11.859 12.828 29 1 64.25 114 PRO A C 1
ATOM 898 O O . PRO A 1 114 ? -13.086 12.922 29.047 1 64.25 114 PRO A O 1
ATOM 901 N N . GLU A 1 115 ? -11.25 13.68 28.266 1 78.94 115 GLU A N 1
ATOM 902 C CA . GLU A 1 115 ? -11.828 14.336 27.094 1 78.94 115 GLU A CA 1
ATOM 903 C C . GLU A 1 115 ? -12.312 13.305 26.078 1 78.94 115 GLU A C 1
ATOM 905 O O . GLU A 1 115 ? -11.664 12.273 25.875 1 78.94 115 GLU A O 1
ATOM 910 N N . LYS A 1 116 ? -13.57 13.344 25.734 1 78.56 116 LYS A N 1
ATOM 911 C CA . LYS A 1 116 ? -14.156 12.406 24.781 1 78.56 116 LYS A CA 1
ATOM 912 C C . LYS A 1 116 ? -14.281 13.039 23.406 1 78.56 116 LYS A C 1
ATOM 914 O O . LYS A 1 116 ? -14.641 14.219 23.281 1 78.56 116 LYS A O 1
ATOM 919 N N . ASP A 1 117 ? -13.812 12.359 22.469 1 75.5 117 ASP A N 1
ATOM 920 C CA . ASP A 1 117 ? -14.031 12.75 21.078 1 75.5 117 ASP A CA 1
ATOM 921 C C . ASP A 1 117 ? -15.375 12.227 20.578 1 75.5 117 ASP A C 1
ATOM 923 O O . ASP A 1 117 ? -15.516 11.023 20.312 1 75.5 117 ASP A O 1
ATOM 927 N N . VAL A 1 118 ? -16.328 13.023 20.344 1 73.5 118 VAL A N 1
ATOM 928 C CA . VAL A 1 118 ? -17.688 12.648 19.969 1 73.5 118 VAL A CA 1
ATOM 929 C C . VAL A 1 118 ? -17.719 12.148 18.531 1 73.5 118 VAL A C 1
ATOM 931 O O . VAL A 1 118 ? -18.609 11.398 18.141 1 73.5 118 VAL A O 1
ATOM 934 N N . HIS A 1 119 ? -16.766 12.461 17.797 1 66.25 119 HIS A N 1
ATOM 935 C CA . HIS A 1 119 ? -16.781 12.141 16.375 1 66.25 119 HIS A CA 1
ATOM 936 C C . HIS A 1 119 ? -16.172 10.766 16.109 1 66.25 119 HIS A C 1
ATOM 938 O O . HIS A 1 119 ? -16.266 10.242 15 1 66.25 119 HIS A O 1
ATOM 944 N N . ALA A 1 120 ? -15.664 10.141 17.094 1 69.19 120 ALA A N 1
ATOM 945 C CA . ALA A 1 120 ? -14.977 8.867 16.891 1 69.19 120 ALA A CA 1
ATOM 946 C C . ALA A 1 120 ? -15.969 7.754 16.562 1 69.19 120 ALA A C 1
ATOM 948 O O . ALA A 1 120 ? -15.633 6.809 15.844 1 69.19 120 ALA A O 1
ATOM 949 N N . THR A 1 121 ? -17.094 7.762 17.141 1 70.69 121 THR A N 1
ATOM 950 C CA . THR A 1 121 ? -18.062 6.715 16.859 1 70.69 121 THR A CA 1
ATOM 951 C C . THR A 1 121 ? -19.484 7.25 16.984 1 70.69 121 THR A C 1
ATOM 953 O O . THR A 1 121 ? -19.734 8.188 17.75 1 70.69 121 THR A O 1
ATOM 956 N N . THR A 1 122 ? -20.25 6.766 16.016 1 67.94 122 THR A N 1
ATOM 957 C CA . THR A 1 122 ? -21.672 7.055 16.125 1 67.94 122 THR A CA 1
ATOM 958 C C . THR A 1 122 ? -22.438 5.828 16.609 1 67.94 122 THR A C 1
ATOM 960 O O . THR A 1 122 ? -21.906 4.715 16.594 1 67.94 122 THR A O 1
ATOM 963 N N . CYS A 1 123 ? -23.609 5.965 17.141 1 65.25 123 CYS A N 1
ATOM 964 C CA . CYS A 1 123 ? -24.438 4.898 17.703 1 65.25 123 CYS A CA 1
ATOM 965 C C . CYS A 1 123 ? -24.688 3.811 16.656 1 65.25 123 CYS A C 1
ATOM 967 O O . CYS A 1 123 ? -24.688 2.623 16.984 1 65.25 123 CYS A O 1
ATOM 969 N N . TRP A 1 124 ? -24.828 4.168 15.562 1 69.06 124 TRP A N 1
ATOM 970 C CA . TRP A 1 124 ? -25.125 3.186 14.523 1 69.06 124 TRP A CA 1
ATOM 971 C C . TRP A 1 124 ? -23.906 2.309 14.242 1 69.06 124 TRP A C 1
ATOM 973 O O . TRP A 1 124 ? -24.047 1.116 13.961 1 69.06 124 TRP A O 1
ATOM 983 N N . ILE A 1 125 ? -22.797 2.836 14.445 1 77.38 125 ILE A N 1
ATOM 984 C CA . ILE A 1 125 ? -21.594 2.055 14.242 1 77.38 125 ILE A CA 1
ATOM 985 C C . ILE A 1 125 ? -21.438 1.025 15.359 1 77.38 125 ILE A C 1
ATOM 987 O O . ILE A 1 125 ? -21 -0.101 15.125 1 77.38 125 ILE A O 1
ATOM 991 N N . ARG A 1 126 ? -22.047 1.34 16.531 1 83.81 126 ARG A N 1
ATOM 992 C CA . ARG A 1 126 ? -22 0.407 17.656 1 83.81 126 ARG A CA 1
ATOM 993 C C . ARG A 1 126 ? -22.922 -0.786 17.406 1 83.81 126 ARG A C 1
ATOM 995 O O . ARG A 1 126 ? -22.562 -1.928 17.688 1 83.81 126 ARG A O 1
ATOM 1002 N N . GLY A 1 127 ? -24.094 -0.471 16.906 1 84.56 127 GLY A N 1
ATOM 1003 C CA . GLY A 1 127 ? -25.016 -1.543 16.578 1 84.56 127 GLY A CA 1
ATOM 1004 C C . GLY A 1 127 ? -24.5 -2.467 15.484 1 84.56 127 GLY A C 1
ATOM 1005 O O . GLY A 1 127 ? -24.578 -3.691 15.617 1 84.56 127 GLY A O 1
ATOM 1006 N N . GLY A 1 128 ? -24 -1.908 14.438 1 87.25 128 GLY A N 1
ATOM 1007 C CA . GLY A 1 128 ? -23.438 -2.717 13.375 1 87.25 128 GLY A CA 1
ATOM 1008 C C . GLY A 1 128 ? -22.25 -3.559 13.82 1 87.25 128 GLY A C 1
ATOM 1009 O O . GLY A 1 128 ? -22.141 -4.73 13.445 1 87.25 128 GLY A O 1
ATOM 1010 N N . LEU A 1 129 ? -21.484 -3 14.625 1 91.19 129 LEU A N 1
ATOM 1011 C CA . LEU A 1 129 ? -20.312 -3.713 15.141 1 91.19 129 LEU A CA 1
ATOM 1012 C C . LEU A 1 129 ? -20.734 -4.883 16.016 1 91.19 129 LEU A C 1
ATOM 1014 O O . LEU A 1 129 ? -20.156 -5.965 15.945 1 91.19 129 LEU A O 1
ATOM 1018 N N . THR A 1 130 ? -21.75 -4.711 16.828 1 94.12 130 THR A N 1
A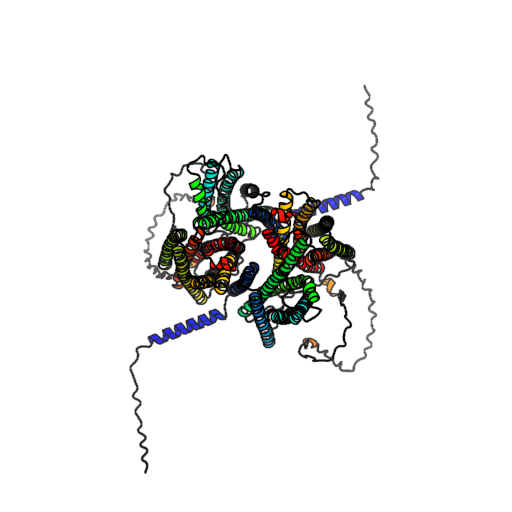TOM 1019 C CA . THR A 1 130 ? -22.234 -5.766 17.703 1 94.12 130 THR A CA 1
ATOM 1020 C C . THR A 1 130 ? -22.844 -6.91 16.906 1 94.12 130 THR A C 1
ATOM 1022 O O . THR A 1 130 ? -22.656 -8.078 17.25 1 94.12 130 THR A O 1
ATOM 1025 N N . LEU A 1 131 ? -23.5 -6.531 15.859 1 93.94 131 LEU A N 1
ATOM 1026 C CA . LEU A 1 131 ? -24.078 -7.566 15 1 93.94 131 LEU A CA 1
ATOM 1027 C C . LEU A 1 131 ? -22.969 -8.391 14.336 1 93.94 131 LEU A C 1
ATOM 1029 O O . LEU A 1 131 ? -23.047 -9.625 14.32 1 93.94 131 LEU A O 1
ATOM 1033 N N . LEU A 1 132 ? -22.016 -7.758 13.828 1 94.81 132 LEU A N 1
ATOM 1034 C CA . LEU A 1 132 ? -20.891 -8.461 13.203 1 94.81 132 LEU A CA 1
ATOM 1035 C C . LEU A 1 132 ? -20.156 -9.328 14.219 1 94.81 132 LEU A C 1
ATOM 1037 O O . LEU A 1 132 ? -19.719 -10.43 13.898 1 94.81 132 LEU A O 1
ATOM 1041 N N . ALA A 1 133 ? -20.062 -8.844 15.414 1 97.31 133 ALA A N 1
ATOM 1042 C CA . ALA A 1 133 ? -19.406 -9.602 16.484 1 97.31 133 ALA A CA 1
ATOM 1043 C C . ALA A 1 133 ? -20.203 -10.859 16.828 1 97.31 133 ALA A C 1
ATOM 1045 O O . ALA A 1 133 ? -19.625 -11.93 17.031 1 97.31 133 ALA A O 1
ATOM 1046 N N . LEU A 1 134 ? -21.516 -10.727 16.844 1 97 134 LEU A N 1
ATOM 1047 C CA . LEU A 1 134 ? -22.375 -11.867 17.141 1 97 134 LEU A CA 1
ATOM 1048 C C . LEU A 1 134 ? -22.219 -12.953 16.078 1 97 134 LEU A C 1
ATOM 1050 O O . LEU A 1 134 ? -22.141 -14.133 16.406 1 97 134 LEU A O 1
ATOM 1054 N N . LEU A 1 135 ? -22.172 -12.516 14.883 1 96.19 135 LEU A N 1
ATOM 1055 C CA . LEU A 1 135 ? -22 -13.469 13.789 1 96.19 135 LEU A CA 1
ATOM 1056 C C . LEU A 1 135 ? -20.625 -14.117 13.836 1 96.19 135 LEU A C 1
ATOM 1058 O O . LEU A 1 135 ? -20.484 -15.297 13.523 1 96.19 135 LEU A O 1
ATOM 1062 N N . SER A 1 136 ? -19.609 -13.383 14.203 1 96.69 136 SER A N 1
ATOM 1063 C CA . SER A 1 136 ? -18.281 -13.945 14.383 1 96.69 136 SER A CA 1
ATOM 1064 C C . SER A 1 136 ? -18.25 -14.945 15.531 1 96.69 136 SER A C 1
ATOM 1066 O O . SER A 1 136 ? -17.562 -15.969 15.453 1 96.69 136 SER A O 1
ATOM 1068 N N . LEU A 1 137 ? -19.016 -14.672 16.594 1 97.56 137 LEU A N 1
ATOM 1069 C CA . LEU A 1 137 ? -19.094 -15.586 17.734 1 97.56 137 LEU A CA 1
ATOM 1070 C C . LEU A 1 137 ? -19.797 -16.891 17.344 1 97.56 137 LEU A C 1
ATOM 1072 O O . LEU A 1 137 ? -19.422 -17.969 17.797 1 97.56 137 LEU A O 1
ATOM 1076 N N . ILE A 1 138 ? -20.781 -16.781 16.453 1 96.75 138 ILE A N 1
ATOM 1077 C CA . ILE A 1 138 ? -21.438 -17.969 15.938 1 96.75 138 ILE A CA 1
ATOM 1078 C C . ILE A 1 138 ? -20.438 -18.797 15.133 1 96.75 138 ILE A C 1
ATOM 1080 O O . ILE A 1 138 ? -20.422 -20.031 15.234 1 96.75 138 ILE A O 1
ATOM 1084 N N . MET A 1 139 ? -19.656 -18.141 14.336 1 96.12 139 MET A N 1
ATOM 1085 C CA . MET A 1 139 ? -18.625 -18.828 13.586 1 96.12 139 MET A CA 1
ATOM 1086 C C . MET A 1 139 ? -17.672 -19.578 14.516 1 96.12 139 MET A C 1
ATOM 1088 O O . MET A 1 139 ? -17.312 -20.734 14.258 1 96.12 139 MET A O 1
ATOM 1092 N N . ASP A 1 140 ? -17.281 -18.938 15.578 1 96.81 140 ASP A N 1
ATOM 1093 C CA . ASP A 1 140 ? -16.406 -19.578 16.547 1 96.81 140 ASP A CA 1
ATOM 1094 C C . ASP A 1 140 ? -17.078 -20.797 17.188 1 96.81 140 ASP A C 1
ATOM 1096 O O . ASP A 1 140 ? -16.438 -21.812 17.438 1 96.81 140 ASP A O 1
ATOM 1100 N N . ALA A 1 141 ? -18.359 -20.719 17.469 1 95.56 141 ALA A N 1
ATOM 1101 C CA . ALA A 1 141 ? -19.094 -21.844 18.016 1 95.56 141 ALA A CA 1
ATOM 1102 C C . ALA A 1 141 ? -19.094 -23.031 17.062 1 95.56 141 ALA A C 1
ATOM 1104 O O . ALA A 1 141 ? -18.938 -24.172 17.484 1 95.56 141 ALA A O 1
ATOM 1105 N N . PHE A 1 142 ? -19.219 -22.703 15.805 1 94.38 142 PHE A N 1
ATOM 1106 C CA . PHE A 1 142 ? -19.188 -23.766 14.797 1 94.38 142 PHE A CA 1
ATOM 1107 C C . PHE A 1 142 ? -17.812 -24.375 14.688 1 94.38 142 PHE A C 1
ATOM 1109 O O . PHE A 1 142 ? -17.672 -25.578 14.477 1 94.38 142 PHE A O 1
ATOM 1116 N N . ARG A 1 143 ? -16.781 -23.609 14.812 1 93.56 143 ARG A N 1
ATOM 1117 C CA . ARG A 1 143 ? -15.422 -24.125 14.781 1 93.56 143 ARG A CA 1
ATOM 1118 C C . ARG A 1 143 ? -15.156 -25.031 15.977 1 93.56 143 ARG A C 1
ATOM 1120 O O . ARG A 1 143 ? -14.484 -26.062 15.844 1 93.56 143 ARG A O 1
ATOM 1127 N N . ILE A 1 144 ? -15.656 -24.641 17.141 1 93.56 144 ILE A N 1
ATOM 1128 C CA . ILE A 1 144 ? -15.516 -25.469 18.328 1 93.56 144 ILE A CA 1
ATOM 1129 C C . ILE A 1 144 ? -16.281 -26.781 18.141 1 93.56 144 ILE A C 1
ATOM 1131 O O . ILE A 1 144 ? -15.781 -27.859 18.5 1 93.56 144 ILE A O 1
ATOM 1135 N N . GLY A 1 145 ? -17.484 -26.656 17.547 1 91.44 145 GLY A N 1
ATOM 1136 C CA . GLY A 1 145 ? -18.234 -27.859 17.234 1 91.44 145 GLY A CA 1
ATOM 1137 C C . GLY A 1 145 ? -17.5 -28.797 16.297 1 91.44 145 GLY A C 1
ATOM 1138 O O . GLY A 1 145 ? -17.5 -30.016 16.469 1 91.44 145 GLY A O 1
ATOM 1139 N N . TYR A 1 146 ? -16.938 -28.203 15.336 1 89.44 146 TYR A N 1
ATOM 1140 C CA . TYR A 1 146 ? -16.141 -28.969 14.391 1 89.44 146 TYR A CA 1
ATOM 1141 C C . TYR A 1 146 ? -14.984 -29.672 15.094 1 89.44 146 TYR A C 1
ATOM 1143 O O . TYR A 1 146 ? -14.703 -30.844 14.828 1 89.44 146 TYR A O 1
ATOM 1151 N N . PHE A 1 147 ? -14.305 -28.969 15.953 1 90.19 147 PHE A N 1
ATOM 1152 C CA . PHE A 1 147 ? -13.188 -29.547 16.688 1 90.19 147 PHE A CA 1
ATOM 1153 C C . PHE A 1 147 ? -13.656 -30.688 17.578 1 90.19 147 PHE A C 1
ATOM 1155 O O . PHE A 1 147 ? -12.992 -31.734 17.672 1 90.19 147 PHE A O 1
ATOM 1162 N N . VAL A 1 148 ? -14.75 -30.531 18.266 1 90.62 148 VAL A N 1
ATOM 1163 C CA . VAL A 1 148 ? -15.273 -31.562 19.172 1 90.62 148 VAL A CA 1
ATOM 1164 C C . VAL A 1 148 ? -15.586 -32.812 18.375 1 90.62 148 VAL A C 1
ATOM 1166 O O . VAL A 1 148 ? -15.344 -33.938 18.844 1 90.62 148 VAL A O 1
ATOM 1169 N N . GLY A 1 149 ? -16.047 -32.625 17.172 1 89.25 149 GLY A N 1
ATOM 1170 C CA . GLY A 1 149 ? -16.375 -33.75 16.328 1 89.25 149 GLY A CA 1
ATOM 1171 C C . GLY A 1 149 ? -15.141 -34.5 15.836 1 89.25 149 GLY A C 1
ATOM 1172 O O . GLY A 1 149 ? -15.164 -35.75 15.711 1 89.25 149 GLY A O 1
ATOM 1173 N N . TYR A 1 150 ? -14.094 -33.844 15.594 1 88.38 150 TYR A N 1
ATOM 1174 C CA . TYR A 1 150 ? -12.891 -34.438 15.039 1 88.38 150 TYR A CA 1
ATOM 1175 C C . TYR A 1 150 ? -11.75 -34.406 16.047 1 88.38 150 TYR A C 1
ATOM 1177 O O . TYR A 1 150 ? -10.578 -34.375 15.664 1 88.38 150 TYR A O 1
ATOM 1185 N N . ARG A 1 151 ? -11.969 -34.406 17.219 1 86 151 ARG A N 1
ATOM 1186 C CA . ARG A 1 151 ? -10.992 -34.188 18.297 1 86 151 ARG A CA 1
ATOM 1187 C C . ARG A 1 151 ? -9.875 -35.25 18.219 1 86 151 ARG A C 1
ATOM 1189 O O . ARG A 1 151 ? -8.727 -34.938 18.562 1 86 151 ARG A O 1
ATOM 1196 N N . SER A 1 152 ? -10.055 -36.375 17.625 1 84.88 152 SER A N 1
ATOM 1197 C CA . SER A 1 152 ? -9.078 -37.438 17.641 1 84.88 152 SER A CA 1
ATOM 1198 C C . SER A 1 152 ? -8.023 -37.25 16.562 1 84.88 152 SER A C 1
ATOM 1200 O O . SER A 1 152 ? -6.906 -37.75 16.672 1 84.88 152 SER A O 1
ATOM 1202 N N . CYS A 1 153 ? -8.312 -36.438 15.562 1 83.75 153 CYS A N 1
ATOM 1203 C CA . CYS A 1 153 ? -7.395 -36.406 14.43 1 83.75 153 CYS A CA 1
ATOM 1204 C C . CYS A 1 153 ? -6.926 -34.969 14.156 1 83.75 153 CYS A C 1
ATOM 1206 O O . CYS A 1 153 ? -6.148 -34.719 13.227 1 83.75 153 CYS A O 1
ATOM 1208 N N . VAL A 1 154 ? -7.406 -34.094 14.875 1 86.38 154 VAL A N 1
ATOM 1209 C CA . VAL A 1 154 ? -7.016 -32.719 14.594 1 86.38 154 VAL A CA 1
ATOM 1210 C C . VAL A 1 154 ? -6.199 -32.156 15.766 1 86.38 154 VAL A C 1
ATOM 1212 O O . VAL A 1 154 ? -6.301 -32.656 16.891 1 86.38 154 VAL A O 1
ATOM 1215 N N . SER A 1 155 ? -5.316 -31.25 15.508 1 87.94 155 SER A N 1
ATOM 1216 C CA . SER A 1 155 ? -4.453 -30.625 16.516 1 87.94 155 SER A CA 1
ATOM 1217 C C . SER A 1 155 ? -5.273 -29.844 17.531 1 87.94 155 SER A C 1
ATOM 1219 O O . SER A 1 155 ? -6.344 -29.312 17.219 1 87.94 155 SER A O 1
ATOM 1221 N N . ALA A 1 156 ? -4.828 -29.719 18.734 1 90.69 156 ALA A N 1
ATOM 1222 C CA . ALA A 1 156 ? -5.488 -29.031 19.844 1 90.69 156 ALA A CA 1
ATOM 1223 C C . ALA A 1 156 ? -5.586 -27.531 19.562 1 90.69 156 ALA A C 1
ATOM 1225 O O . ALA A 1 156 ? -6.473 -26.859 20.094 1 90.69 156 ALA A O 1
ATOM 1226 N N . VAL A 1 157 ? -4.699 -27.031 18.75 1 91.88 157 VAL A N 1
ATOM 1227 C CA . VAL A 1 157 ? -4.672 -25.594 18.484 1 91.88 157 VAL A CA 1
ATOM 1228 C C . VAL A 1 157 ? -5.941 -25.188 17.734 1 91.88 157 VAL A C 1
ATOM 1230 O O . VAL A 1 157 ? -6.422 -24.062 17.891 1 91.88 157 VAL A O 1
ATOM 1233 N N . LEU A 1 158 ? -6.52 -26.078 17 1 90.75 158 LEU A N 1
ATOM 1234 C CA . LEU A 1 158 ? -7.738 -25.797 16.25 1 90.75 158 LEU A CA 1
ATOM 1235 C C . LEU A 1 158 ? -8.938 -25.656 17.188 1 90.75 158 LEU A C 1
ATOM 1237 O O . LEU A 1 158 ? -9.969 -25.109 16.812 1 90.75 158 LEU A O 1
ATOM 1241 N N . GLY A 1 159 ? -8.82 -26.172 18.391 1 91 159 GLY A N 1
ATOM 1242 C CA . GLY A 1 159 ? -9.852 -26.016 19.391 1 91 159 GLY A CA 1
ATOM 1243 C C . GLY A 1 159 ? -9.617 -24.828 20.312 1 91 159 GLY A C 1
ATOM 1244 O O . GLY A 1 159 ? -10.555 -24.109 20.656 1 91 159 GLY A O 1
ATOM 1245 N N . VAL A 1 160 ? -8.398 -24.531 20.609 1 94.56 160 VAL A N 1
ATOM 1246 C CA . VAL A 1 160 ? -8.039 -23.469 21.531 1 94.56 160 VAL A CA 1
ATOM 1247 C C . VAL A 1 160 ? -8.211 -22.109 20.844 1 94.56 160 VAL A C 1
ATOM 1249 O O . VAL A 1 160 ? -8.68 -21.156 21.469 1 94.56 160 VAL A O 1
ATOM 1252 N N . TYR A 1 161 ? -7.871 -22.047 19.578 1 96.5 161 TYR A N 1
ATOM 1253 C CA . TYR A 1 161 ? -7.902 -20.797 18.828 1 96.5 161 TYR A CA 1
ATOM 1254 C C . TYR A 1 161 ? -9.305 -20.188 18.828 1 96.5 161 TYR A C 1
ATOM 1256 O O . TYR A 1 161 ? -9.492 -19.031 19.219 1 96.5 161 TYR A O 1
ATOM 1264 N N . PRO A 1 162 ? -10.344 -20.922 18.484 1 96.69 162 PRO A N 1
ATOM 1265 C CA . PRO A 1 162 ? -11.672 -20.312 18.469 1 96.69 162 PRO A CA 1
ATOM 1266 C C . PRO A 1 162 ? -12.156 -19.922 19.859 1 96.69 162 PRO A C 1
ATOM 1268 O O . PRO A 1 162 ? -12.906 -18.953 20 1 96.69 162 PRO A O 1
ATOM 1271 N N . ILE A 1 163 ? -11.742 -20.578 20.891 1 97.31 163 ILE A N 1
ATOM 1272 C CA . ILE A 1 163 ? -12.133 -20.234 22.266 1 97.31 163 ILE A CA 1
ATOM 1273 C C . ILE A 1 163 ? -11.516 -18.891 22.656 1 97.31 163 ILE A C 1
ATOM 1275 O O . ILE A 1 163 ? -12.211 -18.016 23.188 1 97.31 163 ILE A O 1
ATOM 1279 N N . ILE A 1 164 ? -10.273 -18.719 22.359 1 97.94 164 ILE A N 1
ATOM 1280 C CA . ILE A 1 164 ? -9.586 -17.469 22.672 1 97.94 164 ILE A CA 1
ATOM 1281 C C . ILE A 1 164 ? -10.125 -16.344 21.797 1 97.94 164 ILE A C 1
ATOM 1283 O O . ILE A 1 164 ? -10.289 -15.211 22.266 1 97.94 164 ILE A O 1
ATOM 1287 N N . HIS A 1 165 ? -10.367 -16.688 20.578 1 98.06 165 HIS A N 1
ATOM 1288 C CA . HIS A 1 165 ? -10.922 -15.688 19.672 1 98.06 165 HIS A CA 1
ATOM 1289 C C . HIS A 1 165 ? -12.281 -15.195 20.156 1 98.06 165 HIS A C 1
ATOM 1291 O O . HIS A 1 165 ? -12.578 -14 20.094 1 98.06 165 HIS A O 1
ATOM 1297 N N . ALA A 1 166 ? -13.133 -16.094 20.656 1 97.94 166 ALA A N 1
ATOM 1298 C CA . ALA A 1 166 ? -14.445 -15.727 21.188 1 97.94 166 ALA A CA 1
ATOM 1299 C C . ALA A 1 166 ? -14.32 -14.82 22.406 1 97.94 166 ALA A C 1
ATOM 1301 O O . ALA A 1 166 ? -14.992 -13.789 22.5 1 97.94 166 ALA A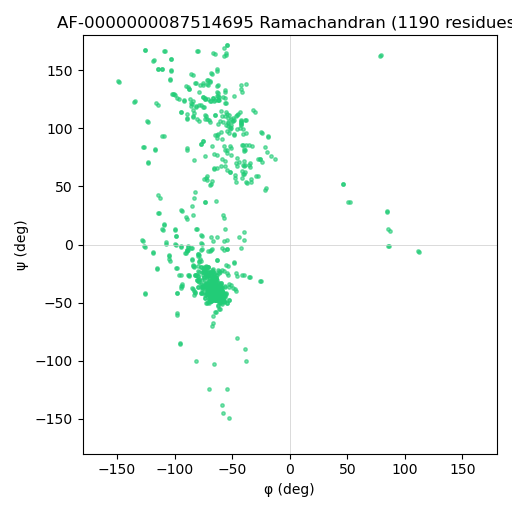 O 1
ATOM 1302 N N . THR A 1 167 ? -13.453 -15.18 23.266 1 97.75 167 THR A N 1
ATOM 1303 C CA . THR A 1 167 ? -13.219 -14.359 24.453 1 97.75 167 THR A CA 1
ATOM 1304 C C . THR A 1 167 ? -12.672 -12.992 24.062 1 97.75 167 THR A C 1
ATOM 1306 O O . THR A 1 167 ? -13.086 -11.969 24.609 1 97.75 167 THR A O 1
ATOM 1309 N N . HIS A 1 168 ? -11.758 -13.016 23.141 1 98.12 168 HIS A N 1
ATOM 1310 C CA . HIS A 1 168 ? -11.172 -11.789 22.625 1 98.12 168 HIS A CA 1
ATOM 1311 C C . HIS A 1 168 ? -12.227 -10.891 22 1 98.12 168 HIS A C 1
ATOM 1313 O O . HIS A 1 168 ? -12.25 -9.68 22.25 1 98.12 168 HIS A O 1
ATOM 1319 N N . THR A 1 169 ? -13.125 -11.438 21.25 1 98 169 THR A N 1
ATOM 1320 C CA . THR A 1 169 ? -14.172 -10.688 20.562 1 98 169 THR A CA 1
ATOM 1321 C C . THR A 1 169 ? -15.141 -10.078 21.578 1 98 169 THR A C 1
ATOM 1323 O O . THR A 1 169 ? -15.508 -8.906 21.469 1 98 169 THR A O 1
ATOM 1326 N N . ILE A 1 170 ? -15.531 -10.812 22.578 1 97.31 170 ILE A N 1
ATOM 1327 C CA . ILE A 1 170 ? -16.453 -10.328 23.609 1 97.31 170 ILE A CA 1
ATOM 1328 C C . ILE A 1 170 ? -15.805 -9.172 24.375 1 97.31 170 ILE A C 1
ATOM 1330 O O . ILE A 1 170 ? -16.422 -8.125 24.562 1 97.31 170 ILE A O 1
ATOM 1334 N N . ALA A 1 171 ? -14.594 -9.359 24.734 1 97.25 171 ALA A N 1
ATOM 1335 C CA . ALA A 1 171 ? -13.875 -8.32 25.469 1 97.25 171 ALA A CA 1
ATOM 1336 C C . ALA A 1 171 ? -13.672 -7.078 24.609 1 97.25 171 ALA A C 1
ATOM 1338 O O . ALA A 1 171 ? -13.773 -5.953 25.109 1 97.25 171 ALA A O 1
ATOM 1339 N N . GLN A 1 172 ? -13.391 -7.289 23.422 1 96.94 172 GLN A N 1
ATOM 1340 C CA . GLN A 1 172 ? -13.133 -6.188 22.5 1 96.94 172 GLN A CA 1
ATOM 1341 C C . GLN A 1 172 ? -14.398 -5.363 22.266 1 96.94 172 GLN A C 1
ATOM 1343 O O . GLN A 1 172 ? -14.344 -4.129 22.234 1 96.94 172 GLN A O 1
ATOM 1348 N N . VAL A 1 173 ? -15.5 -6.004 22.094 1 96 173 VAL A N 1
ATOM 1349 C CA . VAL A 1 173 ? -16.766 -5.285 21.906 1 96 173 VAL A CA 1
ATOM 1350 C C . VAL A 1 173 ? -17.062 -4.453 23.156 1 96 173 VAL A C 1
ATOM 1352 O O . VAL A 1 173 ? -17.453 -3.287 23.047 1 96 173 VAL A O 1
ATOM 1355 N N . HIS A 1 174 ? -16.828 -5.027 24.297 1 94.19 174 HIS A N 1
ATOM 1356 C CA . HIS A 1 174 ? -17.031 -4.293 25.531 1 94.19 174 HIS A CA 1
ATOM 1357 C C . HIS A 1 174 ? -16.109 -3.076 25.609 1 94.19 174 HIS A C 1
ATOM 1359 O O . HIS A 1 174 ? -16.547 -1.983 25.969 1 94.19 174 HIS A O 1
ATOM 1365 N N . PHE A 1 175 ? -14.953 -3.232 25.266 1 94.38 175 PHE A N 1
ATOM 1366 C CA . PHE A 1 175 ? -13.969 -2.152 25.281 1 94.38 175 PHE A CA 1
ATOM 1367 C C . PHE A 1 175 ? -14.375 -1.038 24.328 1 94.38 175 PHE A C 1
ATOM 1369 O O . PHE A 1 175 ? -14.305 0.142 24.672 1 94.38 175 PHE A O 1
ATOM 1376 N N . LEU A 1 176 ? -14.766 -1.389 23.141 1 93 176 LEU A N 1
ATOM 1377 C CA . LEU A 1 176 ? -15.117 -0.403 22.125 1 93 176 LEU A CA 1
ATOM 1378 C C . LEU A 1 176 ? -16.375 0.352 22.516 1 93 176 LEU A C 1
ATOM 1380 O O . LEU A 1 176 ? -16.531 1.537 22.203 1 93 176 LEU A O 1
ATOM 1384 N N . TRP A 1 177 ? -17.297 -0.257 23.219 1 90.06 177 TRP A N 1
ATOM 1385 C CA . TRP A 1 177 ? -18.531 0.385 23.641 1 90.06 177 TRP A CA 1
ATOM 1386 C C . TRP A 1 177 ? -18.266 1.467 24.688 1 90.06 177 TRP A C 1
ATOM 1388 O O . TRP A 1 177 ? -18.891 2.529 24.656 1 90.06 177 TRP A O 1
ATOM 1398 N N . PHE A 1 178 ? -17.234 1.269 25.438 1 88.88 178 PHE A N 1
ATOM 1399 C CA . PHE A 1 178 ? -17.125 2.145 26.594 1 88.88 178 PHE A CA 1
ATOM 1400 C C . PHE A 1 178 ? -15.898 3.043 26.484 1 88.88 178 PHE A C 1
ATOM 1402 O O . PHE A 1 178 ? -15.867 4.133 27.062 1 88.88 178 PHE A O 1
ATOM 1409 N N . HIS A 1 179 ? -14.938 2.658 25.656 1 89.25 179 HIS A N 1
ATOM 1410 C CA . HIS A 1 179 ? -13.68 3.387 25.781 1 89.25 179 HIS A CA 1
ATOM 1411 C C . HIS A 1 179 ? -13.211 3.908 24.422 1 89.25 179 HIS A C 1
ATOM 1413 O O . HIS A 1 179 ? -12.172 4.555 24.328 1 89.25 179 HIS A O 1
ATOM 1419 N N . ILE A 1 180 ? -13.898 3.764 23.375 1 87.56 180 ILE A N 1
ATOM 1420 C CA . ILE A 1 180 ? -13.422 4.152 22.047 1 87.56 180 ILE A CA 1
ATOM 1421 C C . ILE A 1 180 ? -13.375 5.676 21.953 1 87.56 180 ILE A C 1
ATOM 1423 O O . ILE A 1 180 ? -12.562 6.227 21.203 1 87.56 180 ILE A O 1
ATOM 1427 N N . LYS A 1 181 ? -14.172 6.406 22.703 1 85.75 181 LYS A N 1
ATOM 1428 C CA . LYS A 1 181 ? -14.25 7.863 22.625 1 85.75 181 LYS A CA 1
ATOM 1429 C C . LYS A 1 181 ? -13.234 8.523 23.547 1 85.75 181 LYS A C 1
ATOM 1431 O O . LYS A 1 181 ? -13.07 9.75 23.516 1 85.75 181 LYS A O 1
ATOM 1436 N N . ASP A 1 182 ? -12.492 7.734 24.266 1 84 182 ASP A N 1
ATOM 1437 C CA . ASP A 1 182 ? -11.531 8.281 25.234 1 84 182 ASP A CA 1
ATOM 1438 C C . ASP A 1 182 ? -10.32 8.875 24.516 1 84 182 ASP A C 1
ATOM 1440 O O . ASP A 1 182 ? -9.773 8.266 23.594 1 84 182 ASP A O 1
ATOM 1444 N N . VAL A 1 183 ? -10.078 10.125 24.844 1 83.94 183 VAL A N 1
ATOM 1445 C CA . VAL A 1 183 ? -8.797 10.711 24.453 1 83.94 183 VAL A CA 1
ATOM 1446 C C . VAL A 1 183 ? -7.766 10.469 25.547 1 83.94 183 VAL A C 1
ATOM 1448 O O . VAL A 1 183 ? -7.836 11.078 26.625 1 83.94 183 VAL A O 1
ATOM 1451 N N . ILE A 1 184 ? -6.84 9.625 25.328 1 84.31 184 ILE A N 1
ATOM 1452 C CA . ILE A 1 184 ? -5.875 9.156 26.312 1 84.31 184 ILE A CA 1
ATOM 1453 C C . ILE A 1 184 ? -4.789 10.211 26.531 1 84.31 184 ILE A C 1
ATOM 1455 O O . ILE A 1 184 ? -4.117 10.609 25.578 1 84.31 184 ILE A O 1
ATOM 1459 N N . LYS A 1 185 ? -4.633 10.703 27.703 1 83.44 185 LYS A N 1
ATOM 1460 C CA . LYS A 1 185 ? -3.621 11.703 28.016 1 83.44 185 LYS A CA 1
ATOM 1461 C C . LYS A 1 185 ? -2.637 11.18 29.062 1 83.44 185 LYS A C 1
ATOM 1463 O O . LYS A 1 185 ? -1.62 11.82 29.344 1 83.44 185 LYS A O 1
ATOM 1468 N N . THR A 1 186 ? -2.996 9.977 29.562 1 81.81 186 THR A N 1
ATOM 1469 C CA . THR A 1 186 ? -2.105 9.367 30.547 1 81.81 186 THR A CA 1
ATOM 1470 C C . THR A 1 186 ? -1.302 8.234 29.922 1 81.81 186 THR A C 1
ATOM 1472 O O . THR A 1 186 ? -1.827 7.465 29.109 1 81.81 186 THR A O 1
ATOM 1475 N N . PHE A 1 187 ? 0.022 8.07 30.312 1 85.12 187 PHE A N 1
ATOM 1476 C CA . PHE A 1 187 ? 0.908 7.039 29.797 1 85.12 187 PHE A CA 1
ATOM 1477 C C . PHE A 1 187 ? 0.804 6.949 28.281 1 85.12 187 PHE A C 1
ATOM 1479 O O . PHE A 1 187 ? 0.599 5.867 27.719 1 85.12 187 PHE A O 1
ATOM 1486 N N . GLU A 1 188 ? 0.944 7.965 27.641 1 88.69 188 GLU A N 1
ATOM 1487 C CA . GLU A 1 188 ? 0.685 8.094 26.219 1 88.69 188 GLU A CA 1
ATOM 1488 C C . GLU A 1 188 ? 1.513 7.094 25.406 1 88.69 188 GLU A C 1
ATOM 1490 O O . GLU A 1 188 ? 1.001 6.453 24.5 1 88.69 188 GLU A O 1
ATOM 1495 N N . THR A 1 189 ? 2.758 6.934 25.781 1 89.25 189 THR A N 1
ATOM 1496 C CA . THR A 1 189 ? 3.625 6.047 25.016 1 89.25 189 THR A CA 1
ATOM 1497 C C . THR A 1 189 ? 3.191 4.594 25.172 1 89.25 189 THR A C 1
ATOM 1499 O O . THR A 1 189 ? 3.09 3.854 24.188 1 89.25 189 THR A O 1
ATOM 1502 N N . PHE A 1 190 ? 2.953 4.23 26.391 1 91 190 PHE A N 1
ATOM 1503 C CA . PHE A 1 190 ? 2.541 2.857 26.656 1 91 190 PHE A CA 1
ATOM 1504 C C . PHE A 1 190 ? 1.202 2.555 25.984 1 91 190 PHE A C 1
ATOM 1506 O O . PHE A 1 190 ? 1.025 1.491 25.391 1 91 190 PHE A O 1
ATOM 1513 N N . GLU A 1 191 ? 0.307 3.463 26.125 1 92.56 191 GLU A N 1
ATOM 1514 C CA . GLU A 1 191 ? -1.013 3.27 25.531 1 92.56 191 GLU A CA 1
ATOM 1515 C C . GLU A 1 191 ? -0.941 3.279 24 1 92.56 191 GLU A C 1
ATOM 1517 O O . GLU A 1 191 ? -1.708 2.584 23.328 1 92.56 191 GLU A O 1
ATOM 1522 N N . ARG A 1 192 ? -0.062 4.027 23.453 1 94.31 192 ARG A N 1
ATOM 1523 C CA . ARG A 1 192 ? 0.126 4.004 22 1 94.31 192 ARG A CA 1
ATOM 1524 C C . ARG A 1 192 ? 0.548 2.615 21.531 1 94.31 192 ARG A C 1
ATOM 1526 O O . ARG A 1 192 ? 0.064 2.127 20.516 1 94.31 192 ARG A O 1
ATOM 1533 N N . PHE A 1 193 ? 1.395 1.975 22.297 1 95.81 193 PHE A N 1
ATOM 1534 C CA . PHE A 1 193 ? 1.826 0.624 21.953 1 95.81 193 PHE A CA 1
ATOM 1535 C C . PHE A 1 193 ? 0.688 -0.372 22.156 1 95.81 193 PHE A C 1
ATOM 1537 O O . PHE A 1 193 ? 0.544 -1.315 21.375 1 95.81 193 PHE A O 1
ATOM 1544 N N . GLY A 1 194 ? -0.045 -0.142 23.172 1 96.44 194 GLY A N 1
ATOM 1545 C CA . GLY A 1 194 ? -1.182 -1.019 23.406 1 96.44 194 GLY A CA 1
ATOM 1546 C C . GLY A 1 194 ? -2.234 -0.927 22.312 1 96.44 194 GLY A C 1
ATOM 1547 O O . GLY A 1 194 ? -2.689 -1.948 21.797 1 96.44 194 GLY A O 1
ATOM 1548 N N . VAL A 1 195 ? -2.594 0.261 21.906 1 96.62 195 VAL A N 1
ATOM 1549 C CA . VAL A 1 195 ? -3.639 0.457 20.906 1 96.62 195 VAL A CA 1
ATOM 1550 C C . VAL A 1 195 ? -3.145 -0.023 19.531 1 96.62 195 VAL A C 1
ATOM 1552 O O . VAL A 1 195 ? -3.883 -0.681 18.797 1 96.62 195 VAL A O 1
ATOM 1555 N N . ILE A 1 196 ? -1.904 0.246 19.219 1 97.62 196 ILE A N 1
ATOM 1556 C CA . ILE A 1 196 ? -1.385 -0.169 17.922 1 97.62 196 ILE A CA 1
ATOM 1557 C C . ILE A 1 196 ? -1.28 -1.691 17.859 1 97.62 196 ILE A C 1
ATOM 1559 O O . ILE A 1 196 ? -1.482 -2.297 16.812 1 97.62 196 ILE A O 1
ATOM 1563 N N . HIS A 1 197 ? -0.905 -2.268 18.984 1 98.19 197 HIS A N 1
ATOM 1564 C CA . HIS A 1 197 ? -0.924 -3.723 19.062 1 98.19 197 HIS A CA 1
ATOM 1565 C C . HIS A 1 197 ? -2.309 -4.273 18.75 1 98.19 197 HIS A C 1
ATOM 1567 O O . HIS A 1 197 ? -2.434 -5.258 18.016 1 98.19 197 HIS A O 1
ATOM 1573 N N . ALA A 1 198 ? -3.322 -3.662 19.266 1 98.38 198 ALA A N 1
ATOM 1574 C CA . ALA A 1 198 ? -4.695 -4.086 19.016 1 98.38 198 ALA A CA 1
ATOM 1575 C C . ALA A 1 198 ? -5.074 -3.875 17.547 1 98.38 198 ALA A C 1
ATOM 1577 O O . ALA A 1 198 ? -5.754 -4.711 16.953 1 98.38 198 ALA A O 1
ATOM 1578 N N . VAL A 1 199 ? -4.664 -2.777 16.969 1 98 199 VAL A N 1
ATOM 1579 C CA . VAL A 1 199 ? -4.938 -2.477 15.57 1 98 199 VAL A CA 1
ATOM 1580 C C . VAL A 1 199 ? -4.359 -3.58 14.688 1 98 199 VAL A C 1
ATOM 1582 O O . VAL A 1 199 ? -5.074 -4.156 13.859 1 98 199 VAL A O 1
ATOM 1585 N N . PHE A 1 200 ? -3.146 -3.926 14.914 1 98.44 200 PHE A N 1
ATOM 1586 C CA . PHE A 1 200 ? -2.469 -4.848 14.008 1 98.44 200 PHE A CA 1
ATOM 1587 C C . PHE A 1 200 ? -2.842 -6.289 14.328 1 98.44 200 PHE A C 1
ATOM 1589 O O . PHE A 1 200 ? -2.756 -7.164 13.461 1 98.44 200 PHE A O 1
ATOM 1596 N N . THR A 1 201 ? -3.219 -6.574 15.555 1 98.56 201 THR A N 1
ATOM 1597 C CA . THR A 1 201 ? -3.777 -7.887 15.844 1 98.56 201 THR A CA 1
ATOM 1598 C C . THR A 1 201 ? -5.055 -8.117 15.047 1 98.56 201 THR A C 1
ATOM 1600 O O . THR A 1 201 ? -5.23 -9.18 14.438 1 98.56 201 THR A O 1
ATOM 1603 N N . ASN A 1 202 ? -5.895 -7.121 15.008 1 98.38 202 ASN A N 1
ATOM 1604 C CA . ASN A 1 202 ? -7.125 -7.238 14.234 1 98.38 202 ASN A CA 1
ATOM 1605 C C . ASN A 1 202 ? -6.844 -7.285 12.734 1 98.38 202 ASN A C 1
ATOM 1607 O O . ASN A 1 202 ? -7.551 -7.961 11.984 1 98.38 202 ASN A O 1
ATOM 1611 N N . LEU A 1 203 ? -5.891 -6.59 12.312 1 97.5 203 LEU A N 1
ATOM 1612 C CA . LEU A 1 203 ? -5.512 -6.652 10.906 1 97.5 203 LEU A CA 1
ATOM 1613 C C . LEU A 1 203 ? -5 -8.047 10.547 1 97.5 203 LEU A C 1
ATOM 1615 O O . LEU A 1 203 ? -5.277 -8.547 9.453 1 97.5 203 LEU A O 1
ATOM 1619 N N . LEU A 1 204 ? -4.285 -8.602 11.453 1 98.12 204 LEU A N 1
ATOM 1620 C CA . LEU A 1 204 ? -3.785 -9.953 11.219 1 98.12 204 LEU A CA 1
ATOM 1621 C C . LEU A 1 204 ? -4.93 -10.961 11.219 1 98.12 204 LEU A C 1
ATOM 1623 O O . LEU A 1 204 ? -4.922 -11.906 10.43 1 98.12 204 LEU A O 1
ATOM 1627 N N . LEU A 1 205 ? -5.871 -10.789 12.086 1 97.94 205 LEU A N 1
ATOM 1628 C CA . LEU A 1 205 ? -7.062 -11.633 12.094 1 97.94 205 LEU A CA 1
ATOM 1629 C C . LEU A 1 205 ? -7.852 -11.477 10.805 1 97.94 205 LEU A C 1
ATOM 1631 O O . LEU A 1 205 ? -8.398 -12.453 10.281 1 97.94 205 LEU A O 1
ATOM 1635 N N . TRP A 1 206 ? -7.891 -10.281 10.336 1 96.69 206 TRP A N 1
ATOM 1636 C CA . TRP A 1 206 ? -8.516 -10.031 9.039 1 96.69 206 TRP A CA 1
ATOM 1637 C C . TRP A 1 206 ? -7.789 -10.781 7.93 1 96.69 206 TRP A C 1
ATOM 1639 O O . TRP A 1 206 ? -8.422 -11.445 7.105 1 96.69 206 TRP A O 1
ATOM 1649 N N . CYS A 1 207 ? -6.48 -10.703 7.898 1 96.25 207 CYS A N 1
ATOM 1650 C CA . CYS A 1 207 ? -5.684 -11.398 6.891 1 96.25 207 CYS A CA 1
ATOM 1651 C C . CYS A 1 207 ? -5.898 -12.898 6.969 1 96.25 207 CYS A C 1
ATOM 1653 O O . CYS A 1 207 ? -6.02 -13.57 5.938 1 96.25 207 CYS A O 1
ATOM 1655 N N . ASN A 1 208 ? -5.906 -13.352 8.133 1 95.5 208 ASN A N 1
ATOM 1656 C CA . ASN A 1 208 ? -6.129 -14.781 8.328 1 95.5 208 ASN A CA 1
ATOM 1657 C C . ASN A 1 208 ? -7.512 -15.203 7.844 1 95.5 208 ASN A C 1
ATOM 1659 O O . ASN A 1 208 ? -7.66 -16.266 7.234 1 95.5 208 ASN A O 1
ATOM 1663 N N . GLY A 1 209 ? -8.516 -14.391 8.164 1 94.06 209 GLY A N 1
ATOM 1664 C CA . GLY A 1 209 ? -9.852 -14.672 7.672 1 94.06 209 GLY A CA 1
ATOM 1665 C C . GLY A 1 209 ? -9.945 -14.68 6.156 1 94.06 209 GLY A C 1
ATOM 1666 O O . GLY A 1 209 ? -10.578 -15.555 5.57 1 94.06 209 GLY A O 1
ATOM 1667 N N . VAL A 1 210 ? -9.281 -13.789 5.531 1 93.31 210 VAL A N 1
ATOM 1668 C CA . VAL A 1 210 ? -9.273 -13.68 4.078 1 93.31 210 VAL A CA 1
ATOM 1669 C C . VAL A 1 210 ? -8.578 -14.898 3.471 1 93.31 210 VAL A C 1
ATOM 1671 O O . VAL A 1 210 ? -9.062 -15.461 2.484 1 93.31 210 VAL A O 1
ATOM 1674 N N . MET A 1 211 ? -7.469 -15.281 4.062 1 92.94 211 MET A N 1
ATOM 1675 C CA . MET A 1 211 ? -6.738 -16.438 3.57 1 92.94 211 MET A CA 1
ATOM 1676 C C . MET A 1 211 ? -7.586 -17.703 3.684 1 92.94 211 MET A C 1
ATOM 1678 O O . MET A 1 211 ? -7.637 -18.516 2.752 1 92.94 211 MET A O 1
ATOM 1682 N N . SER A 1 212 ? -8.281 -17.844 4.797 1 90.88 212 SER A N 1
ATOM 1683 C CA . SER A 1 212 ? -9.117 -19.016 5.008 1 90.88 212 SER A CA 1
ATOM 1684 C C . SER A 1 212 ? -10.297 -19.031 4.035 1 90.88 212 SER A C 1
ATOM 1686 O O . SER A 1 212 ? -10.625 -20.078 3.473 1 90.88 212 SER A O 1
ATOM 1688 N N . GLU A 1 213 ? -10.891 -17.922 3.855 1 89.75 213 GLU A N 1
ATOM 1689 C CA . GLU A 1 213 ? -12 -17.844 2.914 1 89.75 213 GLU A CA 1
ATOM 1690 C C . GLU A 1 213 ? -11.539 -18.141 1.49 1 89.75 213 GLU A C 1
ATOM 1692 O O . GLU A 1 213 ? -12.219 -18.859 0.752 1 89.75 213 GLU A O 1
ATOM 1697 N N . ALA A 1 214 ? -10.414 -17.594 1.108 1 87.94 214 ALA A N 1
ATOM 1698 C CA . ALA A 1 214 ? -9.883 -17.797 -0.234 1 87.94 214 ALA A CA 1
ATOM 1699 C C . ALA A 1 214 ? -9.547 -19.281 -0.466 1 87.94 214 ALA A C 1
ATOM 1701 O O . ALA A 1 214 ? -9.781 -19.812 -1.554 1 87.94 214 ALA A O 1
ATOM 1702 N N . GLU A 1 215 ? -9.008 -19.875 0.518 1 86.5 215 GLU A N 1
ATOM 1703 C CA . GLU A 1 215 ? -8.68 -21.297 0.406 1 86.5 215 GLU A CA 1
ATOM 1704 C C . GLU A 1 215 ? -9.938 -22.141 0.245 1 86.5 215 GLU A C 1
ATOM 1706 O O . GLU A 1 215 ? -9.977 -23.062 -0.583 1 86.5 215 GLU A O 1
ATOM 1711 N N . HIS A 1 216 ? -10.875 -21.859 0.98 1 83.06 216 HIS A N 1
ATOM 1712 C CA . HIS A 1 216 ? -12.133 -22.578 0.873 1 83.06 216 HIS A CA 1
ATOM 1713 C C . HIS A 1 216 ? -12.773 -22.375 -0.492 1 83.06 216 HIS A C 1
ATOM 1715 O O . HIS A 1 216 ? -13.273 -23.328 -1.101 1 83.06 216 HIS A O 1
ATOM 1721 N N . PHE A 1 217 ? -12.766 -21.172 -0.933 1 82.25 217 PHE A N 1
ATOM 1722 C CA . PHE A 1 217 ? -13.352 -20.859 -2.229 1 82.25 217 PHE A CA 1
ATOM 1723 C C . PHE A 1 217 ? -12.602 -21.562 -3.352 1 82.25 217 PHE A C 1
ATOM 1725 O O . PHE A 1 217 ? -13.219 -22.109 -4.27 1 82.25 217 PHE A O 1
ATOM 1732 N N . LEU A 1 218 ? -11.312 -21.531 -3.277 1 81.62 218 LEU A N 1
ATOM 1733 C CA . LEU A 1 218 ? -10.5 -22.172 -4.309 1 81.62 218 LEU A CA 1
ATOM 1734 C C . LEU A 1 218 ? -10.711 -23.688 -4.316 1 81.62 218 LEU A C 1
ATOM 1736 O O . LEU A 1 218 ? -10.789 -24.297 -5.383 1 81.62 218 LEU A O 1
ATOM 1740 N N . ASN A 1 219 ? -10.828 -24.219 -3.152 1 80.94 219 ASN A N 1
ATOM 1741 C CA . ASN A 1 219 ? -11.07 -25.656 -3.061 1 80.94 219 ASN A CA 1
ATOM 1742 C C . ASN A 1 219 ? -12.438 -26.031 -3.619 1 80.94 219 ASN A C 1
ATOM 1744 O O . ASN A 1 219 ? -12.578 -27.031 -4.32 1 80.94 219 ASN A O 1
ATOM 1748 N N . ASN A 1 220 ? -13.367 -25.266 -3.318 1 78.19 220 ASN A N 1
ATOM 1749 C CA . ASN A 1 220 ? -14.703 -25.5 -3.859 1 78.19 220 ASN A CA 1
ATOM 1750 C C . ASN A 1 220 ? -14.727 -25.328 -5.375 1 78.19 220 ASN A C 1
ATOM 1752 O O . ASN A 1 220 ? -15.398 -26.078 -6.078 1 78.19 220 ASN A O 1
ATOM 1756 N N . HIS A 1 221 ? -14.031 -24.375 -5.828 1 76.75 221 HIS A N 1
ATOM 1757 C CA . HIS A 1 221 ? -13.938 -24.141 -7.266 1 76.75 221 HIS A CA 1
ATOM 1758 C C . HIS A 1 221 ? -13.25 -25.312 -7.969 1 76.75 221 HIS A C 1
ATOM 1760 O O . HIS A 1 221 ? -13.711 -25.766 -9.016 1 76.75 221 HIS A O 1
ATOM 1766 N N . LYS A 1 222 ? -12.219 -25.797 -7.402 1 78.38 222 LYS A N 1
ATOM 1767 C CA . LYS A 1 222 ? -11.5 -26.938 -7.969 1 78.38 222 LYS A CA 1
ATOM 1768 C C . LYS A 1 222 ? -12.367 -28.203 -7.953 1 78.38 222 LYS A C 1
ATOM 1770 O O . LYS A 1 222 ? -12.344 -28.984 -8.898 1 78.38 222 LYS A O 1
ATOM 1775 N N . ARG A 1 223 ? -13.07 -28.344 -6.938 1 78.62 223 ARG A N 1
ATOM 1776 C CA . ARG A 1 223 ? -13.977 -29.484 -6.836 1 78.62 223 ARG A CA 1
ATOM 1777 C C . ARG A 1 223 ? -15.055 -29.438 -7.906 1 78.62 223 ARG A C 1
ATOM 1779 O O . ARG A 1 223 ? -15.391 -30.453 -8.516 1 78.62 223 ARG A O 1
ATOM 1786 N N . ARG A 1 224 ? -15.523 -28.328 -8.086 1 77.56 224 ARG A N 1
ATOM 1787 C CA . ARG A 1 224 ? -16.562 -28.141 -9.102 1 77.56 224 ARG A CA 1
ATOM 1788 C C . ARG A 1 224 ? -16 -28.406 -10.5 1 77.56 224 ARG A C 1
ATOM 1790 O O . ARG A 1 224 ? -16.656 -29.047 -11.32 1 77.56 224 ARG A O 1
ATOM 1797 N N . LEU A 1 225 ? -14.836 -27.922 -10.758 1 76.25 225 LEU A N 1
ATOM 1798 C CA . LEU A 1 225 ? -14.203 -28.141 -12.055 1 76.25 225 LEU A CA 1
ATOM 1799 C C . LEU A 1 225 ? -13.914 -29.609 -12.273 1 76.25 225 LEU A C 1
ATOM 1801 O O . LEU A 1 225 ? -14.047 -30.125 -13.391 1 76.25 225 LEU A O 1
ATOM 1805 N N . SER A 1 226 ? -13.555 -30.25 -11.234 1 78.25 226 SER A N 1
ATOM 1806 C CA . SER A 1 226 ? -13.281 -31.688 -11.32 1 78.25 226 SER A CA 1
ATOM 1807 C C . SER A 1 226 ? -14.57 -32.469 -11.523 1 78.25 226 SER A C 1
ATOM 1809 O O . SER A 1 226 ? -14.594 -33.438 -12.289 1 78.25 226 SER A O 1
ATOM 1811 N N . SER A 1 227 ? -15.531 -32.094 -10.812 1 76.56 227 SER A N 1
ATOM 1812 C CA . SER A 1 227 ? -16.812 -32.781 -10.93 1 76.56 227 SER A CA 1
ATOM 1813 C C . SER A 1 227 ? -17.406 -32.625 -12.32 1 76.56 227 SER A C 1
ATOM 1815 O O . SER A 1 227 ? -18.094 -33.531 -12.82 1 76.56 227 SER A O 1
ATOM 1817 N N . LEU A 1 228 ? -17.094 -31.516 -12.914 1 73.62 228 LEU A N 1
ATOM 1818 C CA . LEU A 1 228 ? -17.609 -31.266 -14.258 1 73.62 228 LEU A CA 1
ATOM 1819 C C . LEU A 1 228 ? -16.703 -31.891 -15.305 1 73.62 228 LEU A C 1
ATOM 1821 O O . LEU A 1 228 ? -17.031 -31.891 -16.5 1 73.62 228 LEU A O 1
ATOM 1825 N N . GLY A 1 229 ? -15.57 -32.5 -14.82 1 65.81 229 GLY A N 1
ATOM 1826 C CA . GLY A 1 229 ? -14.703 -33.25 -15.711 1 65.81 229 GLY A CA 1
ATOM 1827 C C . GLY A 1 229 ? -13.656 -32.406 -16.391 1 65.81 229 GLY A C 1
ATOM 1828 O O . GLY A 1 229 ? -13.016 -32.812 -17.344 1 65.81 229 GLY A O 1
ATOM 1829 N N . TYR A 1 230 ? -13.469 -31.234 -15.977 1 63.09 230 TYR A N 1
ATOM 1830 C CA . TYR A 1 230 ? -12.555 -30.344 -16.672 1 63.09 230 TYR A CA 1
ATOM 1831 C C . TYR A 1 230 ? -11.117 -30.594 -16.25 1 63.09 230 TYR A C 1
ATOM 1833 O O . TYR A 1 230 ? -10.195 -30.469 -17.062 1 63.09 230 TYR A O 1
ATOM 1841 N N . VAL A 1 231 ? -10.812 -30.812 -14.992 1 62.91 231 VAL A N 1
ATOM 1842 C CA . VAL A 1 231 ? -9.438 -30.938 -14.523 1 62.91 231 VAL A CA 1
ATOM 1843 C C . VAL A 1 231 ? -9.336 -32.125 -13.562 1 62.91 231 VAL A C 1
ATOM 1845 O O . VAL A 1 231 ? -10.25 -32.375 -12.766 1 62.91 231 VAL A O 1
ATOM 1848 N N . ASN A 1 232 ? -8.453 -33.125 -13.844 1 58.84 232 ASN A N 1
ATOM 1849 C CA . ASN A 1 232 ? -8.125 -34.188 -12.906 1 58.84 232 ASN A CA 1
ATOM 1850 C C . ASN A 1 232 ? -7.262 -33.688 -11.758 1 58.84 232 ASN A C 1
ATOM 1852 O O . ASN A 1 232 ? -6.035 -33.812 -11.797 1 58.84 232 ASN A O 1
ATOM 1856 N N . LEU A 1 233 ? -7.789 -32.75 -11.125 1 57.66 233 LEU A N 1
ATOM 1857 C CA . LEU A 1 233 ? -6.945 -32.25 -10.055 1 57.66 233 LEU A CA 1
ATOM 1858 C C . LEU A 1 233 ? -7.133 -33.031 -8.773 1 57.66 233 LEU A C 1
ATOM 1860 O O . LEU A 1 233 ? -8.227 -33.531 -8.492 1 57.66 233 LEU A O 1
ATOM 1864 N N . THR A 1 234 ? -6.02 -33.625 -8.125 1 54.44 234 THR A N 1
ATOM 1865 C CA . THR A 1 234 ? -6.035 -34.25 -6.809 1 54.44 234 THR A CA 1
ATOM 1866 C C . THR A 1 234 ? -6.723 -33.344 -5.789 1 54.44 234 THR A C 1
ATOM 1868 O O . THR A 1 234 ? -6.297 -32.219 -5.57 1 54.44 234 THR A O 1
ATOM 1871 N N . ILE A 1 235 ? -7.922 -33.594 -5.617 1 55.31 235 ILE A N 1
ATOM 1872 C CA . ILE A 1 235 ? -8.711 -32.875 -4.637 1 55.31 235 ILE A CA 1
ATOM 1873 C C . ILE A 1 235 ? -8.172 -33.125 -3.234 1 55.31 235 ILE A C 1
ATOM 1875 O O . ILE A 1 235 ? -8.07 -34.281 -2.801 1 55.31 235 ILE A O 1
ATOM 1879 N N . VAL A 1 236 ? -7.312 -32.375 -2.693 1 54.44 236 VAL A N 1
ATOM 1880 C CA . VAL A 1 236 ? -6.914 -32.5 -1.295 1 54.44 236 VAL A CA 1
ATOM 1881 C C . VAL A 1 236 ? -8.148 -32.469 -0.399 1 54.44 236 VAL A C 1
ATOM 1883 O O . VAL A 1 236 ? -8.93 -31.516 -0.433 1 54.44 236 VAL A O 1
ATOM 1886 N N . ASP A 1 237 ? -8.672 -33.594 -0.008 1 55.12 237 ASP A N 1
ATOM 1887 C CA . ASP A 1 237 ? -9.82 -33.719 0.882 1 55.12 237 ASP A CA 1
ATOM 1888 C C . ASP A 1 237 ? -9.648 -32.875 2.129 1 55.12 237 ASP A C 1
ATOM 1890 O O . ASP A 1 237 ? -8.633 -32.969 2.82 1 55.12 237 ASP A O 1
ATOM 1894 N N . MET A 1 238 ? -10.359 -31.781 2.24 1 59.84 238 MET A N 1
ATOM 1895 C CA . MET A 1 238 ? -10.406 -30.875 3.389 1 59.84 238 MET A CA 1
ATOM 1896 C C . MET A 1 238 ? -10.734 -31.641 4.664 1 59.84 238 MET A C 1
ATOM 1898 O O . MET A 1 238 ? -10.508 -31.141 5.77 1 59.84 238 MET A O 1
ATOM 1902 N N . GLU A 1 239 ? -11.289 -32.875 4.531 1 64.88 239 GLU A N 1
ATOM 1903 C CA . GLU A 1 239 ? -11.695 -33.562 5.758 1 64.88 239 GLU A CA 1
ATOM 1904 C C . GLU A 1 239 ? -10.555 -34.375 6.332 1 64.88 239 GLU A C 1
ATOM 1906 O O . GLU A 1 239 ? -9.758 -34.969 5.586 1 64.88 239 GLU A O 1
ATOM 1911 N N . PRO A 1 240 ? -10.453 -34.219 7.625 1 73.56 240 PRO A N 1
ATOM 1912 C CA . PRO A 1 240 ? -9.414 -34.969 8.305 1 73.56 240 PRO A CA 1
ATOM 1913 C C . PRO A 1 240 ? -9.555 -36.5 8.062 1 73.56 240 PRO A C 1
ATOM 1915 O O . PRO A 1 240 ? -10.602 -36.938 7.586 1 73.56 240 PRO A O 1
ATOM 1918 N N . HIS A 1 241 ? -8.586 -37.281 8.281 1 73.38 241 HIS A N 1
ATOM 1919 C CA . HIS A 1 241 ? -8.5 -38.719 8.023 1 73.38 241 HIS A CA 1
ATOM 1920 C C . HIS A 1 241 ? -9.273 -39.5 9.062 1 73.38 241 HIS A C 1
ATOM 1922 O O . HIS A 1 241 ? -9.25 -40.75 9.055 1 73.38 241 HIS A O 1
ATOM 1928 N N . CYS A 1 242 ? -9.977 -38.75 9.883 1 78.75 242 CYS A N 1
ATOM 1929 C CA . CYS A 1 242 ? -10.711 -39.5 10.906 1 78.75 242 CYS A CA 1
ATOM 1930 C C . CYS A 1 242 ? -12.211 -39.281 10.758 1 78.75 242 CYS A C 1
ATOM 1932 O O . CYS A 1 242 ? -12.648 -38.406 10.008 1 78.75 242 CYS A O 1
ATOM 1934 N N . ASN A 1 243 ? -12.984 -40.25 11.336 1 79.94 243 ASN A N 1
ATOM 1935 C CA . ASN A 1 243 ? -14.445 -40.156 11.273 1 79.94 243 ASN A CA 1
ATOM 1936 C C . ASN A 1 243 ? -14.984 -39.156 12.273 1 79.94 243 ASN A C 1
ATOM 1938 O O . ASN A 1 243 ? -14.445 -39 13.375 1 79.94 243 ASN A O 1
ATOM 1942 N N . CYS A 1 244 ? -15.93 -38.375 11.805 1 83.38 244 CYS A N 1
ATOM 1943 C CA . CYS A 1 244 ? -16.625 -37.406 12.656 1 83.38 244 CYS A CA 1
ATOM 1944 C C . CYS A 1 244 ? -17.422 -38.125 13.742 1 83.38 244 CYS A C 1
ATOM 1946 O O . CYS A 1 244 ? -18.188 -39.062 13.453 1 83.38 244 CYS A O 1
ATOM 1948 N N . THR A 1 245 ? -17.188 -37.812 15 1 83.69 245 THR A N 1
ATOM 1949 C CA . THR A 1 245 ? -17.844 -38.438 16.141 1 83.69 245 THR A CA 1
ATOM 1950 C C . THR A 1 245 ? -19.281 -37.938 16.281 1 83.69 245 THR A C 1
ATOM 1952 O O . THR A 1 245 ? -20.109 -38.594 16.891 1 83.69 245 THR A O 1
ATOM 1955 N N . THR A 1 246 ? -19.5 -36.781 15.727 1 83.5 246 THR A N 1
ATOM 1956 C CA . THR A 1 246 ? -20.844 -36.219 15.789 1 83.5 246 THR A CA 1
ATOM 1957 C C . THR A 1 246 ? -21.484 -36.219 14.406 1 83.5 246 THR A C 1
ATOM 1959 O O . THR A 1 246 ? -20.797 -36.375 13.391 1 83.5 246 THR A O 1
ATOM 1962 N N . SER A 1 247 ? -22.797 -36.312 14.203 1 81.88 247 SER A N 1
ATOM 1963 C CA . SER A 1 247 ? -23.484 -36.312 12.914 1 81.88 247 SER A CA 1
ATOM 1964 C C . SER A 1 247 ? -23.562 -34.906 12.352 1 81.88 247 SER A C 1
ATOM 1966 O O . SER A 1 247 ? -23.969 -34.688 11.203 1 81.88 247 SER A O 1
ATOM 1968 N N . ALA A 1 248 ? -22.984 -33.875 13.086 1 87.31 248 ALA A N 1
ATOM 1969 C CA . ALA A 1 248 ? -23.203 -32.5 12.672 1 87.31 248 ALA A CA 1
ATOM 1970 C C . ALA A 1 248 ? -21.906 -31.875 12.133 1 87.31 248 ALA A C 1
ATOM 1972 O O . ALA A 1 248 ? -21.844 -30.672 11.867 1 87.31 248 ALA A O 1
ATOM 1973 N N . CYS A 1 249 ? -20.922 -32.656 11.875 1 84.12 249 CYS A N 1
ATOM 1974 C CA . CYS A 1 249 ? -19.625 -32.094 11.484 1 84.12 249 CYS A CA 1
ATOM 1975 C C . CYS A 1 249 ? -19.672 -31.516 10.086 1 84.12 249 CYS A C 1
ATOM 1977 O O . CYS A 1 249 ? -19.125 -30.438 9.844 1 84.12 249 CYS A O 1
ATOM 1979 N N . SER A 1 250 ? -20.297 -32.156 9.211 1 82.38 250 SER A N 1
ATOM 1980 C CA . SER A 1 250 ? -20.422 -31.656 7.844 1 82.38 250 SER A CA 1
ATOM 1981 C C . SER A 1 250 ? -21.234 -30.359 7.801 1 82.38 250 SER A C 1
ATOM 1983 O O . SER A 1 250 ? -20.922 -29.453 7.023 1 82.38 250 SER A O 1
ATOM 1985 N N . MET A 1 251 ? -22.203 -30.312 8.664 1 86.31 251 MET A N 1
ATOM 1986 C CA . MET A 1 251 ? -23.016 -29.109 8.734 1 86.31 251 MET A CA 1
ATOM 1987 C C . MET A 1 251 ? -22.188 -27.938 9.258 1 86.31 251 MET A C 1
ATOM 1989 O O . MET A 1 251 ? -22.297 -26.812 8.75 1 86.31 251 MET A O 1
ATOM 1993 N N . PHE A 1 252 ? -21.375 -28.156 10.219 1 86.38 252 PHE A N 1
ATOM 1994 C CA . PHE A 1 252 ? -20.516 -27.109 10.773 1 86.38 252 PHE A CA 1
ATOM 1995 C C . PHE A 1 252 ? -19.531 -26.625 9.727 1 86.38 252 PHE A C 1
ATOM 1997 O O . PHE A 1 252 ? -19.359 -25.422 9.531 1 86.38 252 PHE A O 1
ATOM 2004 N N . SER A 1 253 ? -18.953 -27.484 9.008 1 83 253 SER A N 1
ATOM 2005 C CA . SER A 1 253 ? -17.938 -27.125 8.023 1 83 253 SER A CA 1
ATOM 2006 C C . SER A 1 253 ? -18.547 -26.359 6.852 1 83 253 SER A C 1
ATOM 2008 O O . SER A 1 253 ? -17.969 -25.375 6.379 1 83 253 SER A O 1
ATOM 2010 N N . ASN A 1 254 ? -19.734 -26.672 6.43 1 82.62 254 ASN A N 1
ATOM 2011 C CA . ASN A 1 254 ? -20.375 -26.031 5.301 1 82.62 254 ASN A CA 1
ATOM 2012 C C . ASN A 1 254 ? -20.922 -24.656 5.688 1 82.62 254 ASN A C 1
ATOM 2014 O O . ASN A 1 254 ? -20.906 -23.719 4.875 1 82.62 254 ASN A O 1
ATOM 2018 N N . SER A 1 255 ? -21.344 -24.578 6.859 1 87.69 255 SER A N 1
ATOM 2019 C CA . SER A 1 255 ? -21.922 -23.328 7.312 1 87.69 255 SER A CA 1
ATOM 2020 C C . SER A 1 255 ? -20.859 -22.266 7.543 1 87.69 255 SER A C 1
ATOM 2022 O O . SER A 1 255 ? -21.156 -21.062 7.52 1 87.69 255 SER A O 1
ATOM 2024 N N . LEU A 1 256 ? -19.641 -22.688 7.734 1 87.31 256 LEU A N 1
ATOM 2025 C CA . LEU A 1 256 ? -18.531 -21.766 7.957 1 87.31 256 LEU A CA 1
ATOM 2026 C C . LEU A 1 256 ? -18.297 -20.891 6.73 1 87.31 256 LEU A C 1
ATOM 2028 O O . LEU A 1 256 ? -17.953 -19.719 6.855 1 87.31 256 LEU A O 1
ATOM 2032 N N . TYR A 1 257 ? -18.609 -21.406 5.641 1 83.44 257 TYR A N 1
ATOM 2033 C CA . TYR A 1 257 ? -18.406 -20.703 4.379 1 83.44 257 TYR A CA 1
ATOM 2034 C C . TYR A 1 257 ? -19.219 -19.422 4.32 1 83.44 257 TYR A C 1
ATOM 2036 O O . TYR A 1 257 ? -18.75 -18.391 3.816 1 83.44 257 TYR A O 1
ATOM 2044 N N . TYR A 1 258 ? -20.344 -19.422 4.914 1 86.75 258 TYR A N 1
ATOM 2045 C CA . TYR A 1 258 ? -21.25 -18.297 4.82 1 86.75 258 TYR A CA 1
ATOM 2046 C C . TYR A 1 258 ? -20.984 -17.281 5.934 1 86.75 258 TYR A C 1
ATOM 2048 O O . TYR A 1 258 ? -21.531 -16.188 5.922 1 86.75 258 TYR A O 1
ATOM 2056 N N . LEU A 1 259 ? -20.141 -17.656 6.828 1 92.25 259 LEU A N 1
ATOM 2057 C CA . LEU A 1 259 ? -19.906 -16.797 7.973 1 92.25 259 LEU A CA 1
ATOM 2058 C C . LEU A 1 259 ? -18.578 -16.047 7.844 1 92.25 259 LEU A C 1
ATOM 2060 O O . LEU A 1 259 ? -18.359 -15.047 8.516 1 92.25 259 LEU A O 1
ATOM 2064 N N . TYR A 1 260 ? -17.688 -16.422 6.938 1 91.94 260 TYR A N 1
ATOM 2065 C CA . TYR A 1 260 ? -16.359 -15.836 6.777 1 91.94 260 TYR A CA 1
ATOM 2066 C C . TYR A 1 260 ? -16.453 -14.352 6.461 1 91.94 260 TYR A C 1
ATOM 2068 O O . TYR A 1 260 ? -15.742 -13.539 7.047 1 91.94 260 TYR A O 1
ATOM 2076 N N . PRO A 1 261 ? -17.344 -13.898 5.609 1 91.12 261 PRO A N 1
ATOM 2077 C CA . PRO A 1 261 ? -17.391 -12.477 5.242 1 91.12 261 PRO A CA 1
ATOM 2078 C C . PRO A 1 261 ? -17.688 -11.57 6.438 1 91.12 261 PRO A C 1
ATOM 2080 O O . PRO A 1 261 ? -17.156 -10.469 6.527 1 91.12 261 PRO A O 1
ATOM 2083 N N . PHE A 1 262 ? -18.5 -12.023 7.316 1 93.06 262 PHE A N 1
ATOM 2084 C CA . PHE A 1 262 ? -18.844 -11.211 8.477 1 93.06 262 PHE A CA 1
ATOM 2085 C C . PHE A 1 262 ? -17.672 -11.102 9.445 1 93.06 262 PHE A C 1
ATOM 2087 O O . PHE A 1 262 ? -17.438 -10.039 10.023 1 93.06 262 PHE A O 1
ATOM 2094 N N . ASN A 1 263 ? -17 -12.172 9.578 1 95 263 ASN A N 1
ATOM 2095 C CA . ASN A 1 263 ? -15.812 -12.156 10.422 1 95 263 ASN A CA 1
ATOM 2096 C C . ASN A 1 263 ? -14.734 -11.25 9.836 1 95 263 ASN A C 1
ATOM 2098 O O . ASN A 1 263 ? -14.094 -10.492 10.578 1 95 263 ASN A O 1
ATOM 2102 N N . ILE A 1 264 ? -14.555 -11.297 8.594 1 94.44 264 ILE A N 1
ATOM 2103 C CA . ILE A 1 264 ? -13.578 -10.469 7.898 1 94.44 264 ILE A CA 1
ATOM 2104 C C . ILE A 1 264 ? -13.945 -9 8.055 1 94.44 264 ILE A C 1
ATOM 2106 O O . ILE A 1 264 ? -13.102 -8.164 8.391 1 94.44 264 ILE A O 1
ATOM 2110 N N . GLU A 1 265 ? -15.195 -8.688 7.902 1 93.31 265 GLU A N 1
ATOM 2111 C CA . GLU A 1 265 ? -15.648 -7.301 8.016 1 93.31 265 GLU A CA 1
ATOM 2112 C C . GLU A 1 265 ? -15.523 -6.797 9.453 1 93.31 265 GLU A C 1
ATOM 2114 O O . GLU A 1 265 ? -15.172 -5.641 9.68 1 93.31 265 GLU A O 1
ATOM 2119 N N . TYR A 1 266 ? -15.836 -7.668 10.367 1 95.56 266 TYR A N 1
ATOM 2120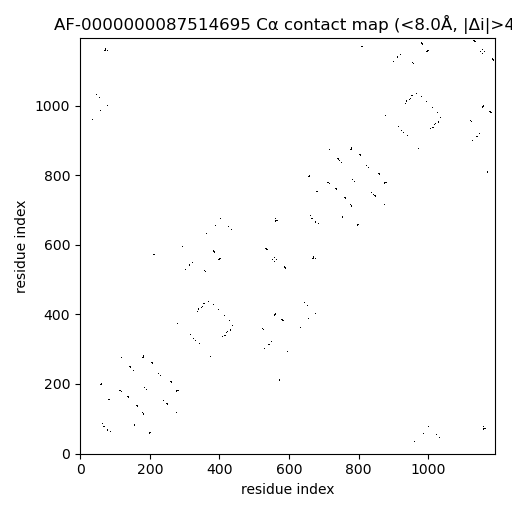 C CA . TYR A 1 266 ? -15.742 -7.277 11.766 1 95.56 266 TYR A CA 1
ATOM 2121 C C . TYR A 1 266 ? -14.328 -6.797 12.109 1 95.56 266 TYR A C 1
ATOM 2123 O O . TYR A 1 266 ? -14.156 -5.707 12.656 1 95.56 266 TYR A O 1
ATOM 2131 N N . HIS A 1 267 ? -13.359 -7.527 11.734 1 97.44 267 HIS A N 1
ATOM 2132 C CA . HIS A 1 267 ? -11.992 -7.246 12.172 1 97.44 267 HIS A CA 1
ATOM 2133 C C . HIS A 1 267 ? -11.414 -6.043 11.438 1 97.44 267 HIS A C 1
ATOM 2135 O O . HIS A 1 267 ? -10.641 -5.277 12.008 1 97.44 267 HIS A O 1
ATOM 2141 N N . ILE A 1 268 ? -11.734 -5.863 10.219 1 94.19 268 ILE A N 1
ATOM 2142 C CA . ILE A 1 268 ? -11.211 -4.699 9.508 1 94.19 268 ILE A CA 1
ATOM 2143 C C . ILE A 1 268 ? -11.883 -3.432 10.039 1 94.19 268 ILE A C 1
ATOM 2145 O O . ILE A 1 268 ? -11.25 -2.379 10.133 1 94.19 268 ILE A O 1
ATOM 2149 N N . PHE A 1 269 ? -13.117 -3.523 10.398 1 93 269 PHE A N 1
ATOM 2150 C CA . PHE A 1 269 ? -13.852 -2.391 10.953 1 93 269 PHE A CA 1
ATOM 2151 C C . PHE A 1 269 ? -13.281 -1.997 12.312 1 93 269 PHE A C 1
ATOM 2153 O O . PHE A 1 269 ? -13.07 -0.813 12.586 1 93 269 PHE A O 1
ATOM 2160 N N . VAL A 1 270 ? -13.07 -2.975 13.117 1 95.69 270 VAL A N 1
ATOM 2161 C CA . VAL A 1 270 ? -12.523 -2.721 14.445 1 95.69 270 VAL A CA 1
ATOM 2162 C C . VAL A 1 270 ? -11.117 -2.133 14.32 1 95.69 270 VAL A C 1
ATOM 2164 O O . VAL A 1 270 ? -10.758 -1.22 15.062 1 95.69 270 VAL A O 1
ATOM 2167 N N . SER A 1 271 ? -10.359 -2.67 13.375 1 95.69 271 SER A N 1
ATOM 2168 C CA . SER A 1 271 ? -9.016 -2.145 13.156 1 95.69 271 SER A CA 1
ATOM 2169 C C . SER A 1 271 ? -9.047 -0.662 12.805 1 95.69 271 SER A C 1
ATOM 2171 O O . SER A 1 271 ? -8.258 0.126 13.32 1 95.69 271 SER A O 1
ATOM 2173 N N . ALA A 1 272 ? -9.969 -0.248 12.016 1 92.56 272 ALA A N 1
ATOM 2174 C CA . ALA A 1 272 ? -10.102 1.151 11.617 1 92.56 272 ALA A CA 1
ATOM 2175 C C . ALA A 1 272 ? -10.5 2.023 12.805 1 92.56 272 ALA A C 1
ATOM 2177 O O . ALA A 1 272 ? -9.969 3.123 12.984 1 92.56 272 ALA A O 1
ATOM 2178 N N . MET A 1 273 ? -11.406 1.55 13.609 1 92.88 273 MET A N 1
ATOM 2179 C CA . MET A 1 273 ? -11.859 2.309 14.766 1 92.88 273 MET A CA 1
ATOM 2180 C C . MET A 1 273 ? -10.734 2.486 15.781 1 92.88 273 MET A C 1
ATOM 2182 O O . MET A 1 273 ? -10.555 3.574 16.328 1 92.88 273 MET A O 1
ATOM 2186 N N . LEU A 1 274 ? -10.023 1.418 16.016 1 95.25 274 LEU A N 1
ATOM 2187 C CA . LEU A 1 274 ? -8.906 1.482 16.953 1 95.25 274 LEU A CA 1
ATOM 2188 C C . LEU A 1 274 ? -7.797 2.385 16.422 1 95.25 274 LEU A C 1
ATOM 2190 O O . LEU A 1 274 ? -7.098 3.039 17.188 1 95.25 274 LEU A O 1
ATOM 2194 N N . PHE A 1 275 ? -7.641 2.436 15.148 1 94.69 275 PHE A N 1
ATOM 2195 C CA . PHE A 1 275 ? -6.637 3.305 14.547 1 94.69 275 PHE A CA 1
ATOM 2196 C C . PHE A 1 275 ? -6.973 4.77 14.797 1 94.69 275 PHE A C 1
ATOM 2198 O O . PHE A 1 275 ? -6.078 5.586 15.023 1 94.69 275 PHE A O 1
ATOM 2205 N N . VAL A 1 276 ? -8.234 5.133 14.758 1 91 276 VAL A N 1
ATOM 2206 C CA . VAL A 1 276 ? -8.648 6.492 15.086 1 91 276 VAL A CA 1
ATOM 2207 C C . VAL A 1 276 ? -8.32 6.805 16.547 1 91 276 VAL A C 1
ATOM 2209 O O . VAL A 1 276 ? -7.859 7.902 16.859 1 91 276 VAL A O 1
ATOM 2212 N N . MET A 1 277 ? -8.594 5.793 17.391 1 92.12 277 MET A N 1
ATOM 2213 C CA . MET A 1 277 ? -8.242 5.961 18.797 1 92.12 277 MET A CA 1
ATOM 2214 C C . MET A 1 277 ? -6.746 6.207 18.953 1 92.12 277 MET A C 1
ATOM 2216 O O . MET A 1 277 ? -6.332 7.023 19.781 1 92.12 277 MET A O 1
ATOM 2220 N N . TRP A 1 278 ? -5.918 5.496 18.172 1 93.38 278 TRP A N 1
ATOM 2221 C CA . TRP A 1 278 ? -4.469 5.652 18.203 1 93.38 278 TRP A CA 1
ATOM 2222 C C . TRP A 1 278 ? -4.062 7.055 17.766 1 93.38 278 TRP A C 1
ATOM 2224 O O . TRP A 1 278 ? -3.195 7.68 18.375 1 93.38 278 TRP A O 1
ATOM 2234 N N . LYS A 1 279 ? -4.691 7.605 16.734 1 89.5 279 LYS A N 1
ATOM 2235 C CA . LYS A 1 279 ? -4.379 8.93 16.203 1 89.5 279 LYS A CA 1
ATOM 2236 C C . LYS A 1 279 ? -4.801 10.023 17.188 1 89.5 279 LYS A C 1
ATOM 2238 O O . LYS A 1 279 ? -4.223 11.109 17.203 1 89.5 279 LYS A O 1
ATOM 2243 N N . ASN A 1 280 ? -5.746 9.719 18.047 1 89 280 ASN A N 1
ATOM 2244 C CA . ASN A 1 280 ? -6.301 10.703 18.969 1 89 280 ASN A CA 1
ATOM 2245 C C . ASN A 1 280 ? -5.512 10.75 20.281 1 89 280 ASN A C 1
ATOM 2247 O O . ASN A 1 280 ? -5.746 11.617 21.125 1 89 280 ASN A O 1
ATOM 2251 N N . ILE A 1 281 ? -4.594 9.875 20.391 1 89.81 281 ILE A N 1
ATOM 2252 C CA . ILE A 1 281 ? -3.834 9.859 21.641 1 89.81 281 ILE A CA 1
ATOM 2253 C C . ILE A 1 281 ? -3.018 11.141 21.75 1 89.81 281 ILE A C 1
ATOM 2255 O O . ILE A 1 281 ? -2.316 11.531 20.812 1 89.81 281 ILE A O 1
ATOM 2259 N N . GLY A 1 282 ? -3.094 11.922 22.797 1 83.88 282 GLY A N 1
ATOM 2260 C CA . GLY A 1 282 ? -2.324 13.117 23.094 1 83.88 282 GLY A CA 1
ATOM 2261 C C . GLY A 1 282 ? -2.91 14.375 22.469 1 83.88 282 GLY A C 1
ATOM 2262 O O . GLY A 1 282 ? -2.355 15.461 22.609 1 83.88 282 GLY A O 1
ATOM 2263 N N . ARG A 1 283 ? -4 14.234 21.734 1 82.38 283 ARG A N 1
ATOM 2264 C CA . ARG A 1 283 ? -4.621 15.383 21.078 1 82.38 283 ARG A CA 1
ATOM 2265 C C . ARG A 1 283 ? -5.508 16.156 22.047 1 82.38 283 ARG A C 1
ATOM 2267 O O . ARG A 1 283 ? -6.137 15.555 22.938 1 82.38 283 ARG A O 1
ATOM 2274 N N . SER A 1 284 ? -5.41 17.422 21.938 1 77.75 284 SER A N 1
ATOM 2275 C CA . SER A 1 284 ? -6.328 18.25 22.703 1 77.75 284 SER A CA 1
ATOM 2276 C C . SER A 1 284 ? -7.551 18.641 21.875 1 77.75 284 SER A C 1
ATOM 2278 O O . SER A 1 284 ? -7.422 19.094 20.75 1 77.75 284 SER A O 1
ATOM 2280 N N . ILE A 1 285 ? -8.703 18.141 22.281 1 74.19 285 ILE A N 1
ATOM 2281 C CA . ILE A 1 285 ? -9.938 18.406 21.547 1 74.19 285 ILE A CA 1
ATOM 2282 C C . ILE A 1 285 ? -10.484 19.781 21.938 1 74.19 285 ILE A C 1
ATOM 2284 O O . ILE A 1 285 ? -10.57 20.109 23.109 1 74.19 285 ILE A O 1
ATOM 2288 N N . ASP A 1 286 ? -10.539 20.578 20.906 1 68.75 286 ASP A N 1
ATOM 2289 C CA . ASP A 1 286 ? -11.203 21.859 21.125 1 68.75 286 ASP A CA 1
ATOM 2290 C C . ASP A 1 286 ? -12.688 21.672 21.438 1 68.75 286 ASP A C 1
ATOM 2292 O O . ASP A 1 286 ? -13.43 21.109 20.625 1 68.75 286 ASP A O 1
ATOM 2296 N N . LEU A 1 287 ? -13.055 21.938 22.547 1 63.78 287 LEU A N 1
ATOM 2297 C CA . LEU A 1 287 ? -14.406 21.75 23.062 1 63.78 287 LEU A CA 1
ATOM 2298 C C . LEU A 1 287 ? -15.43 22.438 22.156 1 63.78 287 LEU A C 1
ATOM 2300 O O . LEU A 1 287 ? -16.578 22.016 22.078 1 63.78 287 LEU A O 1
ATOM 2304 N N . GLN A 1 288 ? -15.008 23.453 21.469 1 58.62 288 GLN A N 1
ATOM 2305 C CA . GLN A 1 288 ? -15.961 24.188 20.641 1 58.62 288 GLN A CA 1
ATOM 2306 C C . GLN A 1 288 ? -16.406 23.359 19.438 1 58.62 288 GLN A C 1
ATOM 2308 O O . GLN A 1 288 ? -17.562 23.438 19.031 1 58.62 288 GLN A O 1
ATOM 2313 N N . TYR A 1 289 ? -15.492 22.453 19.094 1 59.5 289 TYR A N 1
ATOM 2314 C CA . TYR A 1 289 ? -15.789 21.734 17.859 1 59.5 289 TYR A CA 1
ATOM 2315 C C . TYR A 1 289 ? -16.203 20.297 18.141 1 59.5 289 TYR A C 1
ATOM 2317 O O . TYR A 1 289 ? -16.562 19.562 17.219 1 59.5 289 TYR A O 1
ATOM 2325 N N . ASN A 1 290 ? -16.219 20.016 19.469 1 60.94 290 ASN A N 1
ATOM 2326 C CA . ASN A 1 290 ? -16.516 18.641 19.875 1 60.94 290 ASN A CA 1
ATOM 2327 C C . ASN A 1 290 ? -18.016 18.469 20.156 1 60.94 290 ASN A C 1
ATOM 2329 O O . ASN A 1 290 ? -18.391 17.781 21.109 1 60.94 290 ASN A O 1
ATOM 2333 N N . ARG A 1 291 ? -18.859 19.297 19.438 1 57.5 291 ARG A N 1
ATOM 2334 C CA . ARG A 1 291 ? -20.281 19.156 19.641 1 57.5 291 ARG A CA 1
ATOM 2335 C C . ARG A 1 291 ? -20.906 18.266 18.578 1 57.5 291 ARG A C 1
ATOM 2337 O O . ARG A 1 291 ? -20.562 18.359 17.391 1 57.5 291 ARG A O 1
ATOM 2344 N N . LYS A 1 292 ? -21.625 17.203 19.062 1 61.88 292 LYS A N 1
ATOM 2345 C CA . LYS A 1 292 ? -22.344 16.297 18.172 1 61.88 292 LYS A CA 1
ATOM 2346 C C . LYS A 1 292 ? -23.422 17.047 17.375 1 61.88 292 LYS A C 1
ATOM 2348 O O . LYS A 1 292 ? -24.188 17.828 17.938 1 61.88 292 LYS A O 1
ATOM 2353 N N . ARG A 1 293 ? -23.391 16.969 16.078 1 61.38 293 ARG A N 1
ATOM 2354 C CA . ARG A 1 293 ? -24.406 17.578 15.234 1 61.38 293 ARG A CA 1
ATOM 2355 C C . ARG A 1 293 ? -25.734 16.828 15.352 1 61.38 293 ARG A C 1
ATOM 2357 O O . ARG A 1 293 ? -25.766 15.594 15.344 1 61.38 293 ARG A O 1
ATOM 2364 N N . PRO A 1 294 ? -26.812 17.547 15.688 1 61.97 294 PRO A N 1
ATOM 2365 C CA . PRO A 1 294 ? -28.094 16.859 15.781 1 61.97 294 PRO A CA 1
ATOM 2366 C C . PRO A 1 294 ? -28.531 16.25 14.453 1 61.97 294 PRO A C 1
ATOM 2368 O O . PRO A 1 294 ? -28.203 16.766 13.383 1 61.97 294 PRO A O 1
ATOM 2371 N N . ALA A 1 295 ? -29.062 14.969 14.516 1 63.69 295 ALA A N 1
ATOM 2372 C CA . ALA A 1 295 ? -29.609 14.305 13.336 1 63.69 295 ALA A CA 1
ATOM 2373 C C . ALA A 1 295 ? -30.812 15.055 12.781 1 63.69 295 ALA A C 1
ATOM 2375 O O . ALA A 1 295 ? -31.625 15.586 13.539 1 63.69 295 ALA A O 1
ATOM 2376 N N . THR A 1 296 ? -30.781 15.367 11.484 1 69.19 296 THR A N 1
ATOM 2377 C CA . THR A 1 296 ? -31.875 16.062 10.828 1 69.19 296 THR A CA 1
ATOM 2378 C C . THR A 1 296 ? -33.094 15.172 10.727 1 69.19 296 THR A C 1
ATOM 2380 O O . THR A 1 296 ? -32.969 13.953 10.586 1 69.19 296 THR A O 1
ATOM 2383 N N . ARG A 1 297 ? -34.188 15.766 10.938 1 65.31 297 ARG A N 1
ATOM 2384 C CA . ARG A 1 297 ? -35.469 15.047 10.914 1 65.31 297 ARG A CA 1
ATOM 2385 C C . ARG A 1 297 ? -35.719 14.453 9.531 1 65.31 297 ARG A C 1
ATOM 2387 O O . ARG A 1 297 ? -35.438 15.086 8.516 1 65.31 297 ARG A O 1
ATOM 2394 N N . THR A 1 298 ? -35.938 13.117 9.477 1 69.62 298 THR A N 1
ATOM 2395 C CA . THR A 1 298 ? -36.25 12.398 8.25 1 69.62 298 THR A CA 1
ATOM 2396 C C . THR A 1 298 ? -37.75 12.367 8 1 69.62 298 THR A C 1
ATOM 2398 O O . THR A 1 298 ? -38.5 11.688 8.719 1 69.62 298 THR A O 1
ATOM 2401 N N . GLN A 1 299 ? -38.344 13.422 7.445 1 68.31 299 GLN A N 1
ATOM 2402 C CA . GLN A 1 299 ? -39.75 13.336 7.113 1 68.31 299 GLN A CA 1
ATOM 2403 C C . GLN A 1 299 ? -39.969 13.086 5.621 1 68.31 299 GLN A C 1
ATOM 2405 O O . GLN A 1 299 ? -39.25 13.656 4.789 1 68.31 299 GLN A O 1
ATOM 2410 N N . GLY A 1 300 ? -40.781 12.086 5.141 1 68.38 300 GLY A N 1
ATOM 2411 C CA . GLY A 1 300 ? -41.312 11.922 3.799 1 68.38 300 GLY A CA 1
ATOM 2412 C C . GLY A 1 300 ? -40.344 11.227 2.852 1 68.38 300 GLY A C 1
ATOM 2413 O O . GLY A 1 300 ? -40.281 11.586 1.674 1 68.38 300 GLY A O 1
ATOM 2414 N N . LEU A 1 301 ? -39.5 10.398 3.332 1 84.31 301 LEU A N 1
ATOM 2415 C CA . LEU A 1 301 ? -38.594 9.648 2.455 1 84.31 301 LEU A CA 1
ATOM 2416 C C . LEU A 1 301 ? -39.312 8.453 1.843 1 84.31 301 LEU A C 1
ATOM 2418 O O . LEU A 1 301 ? -39.75 7.547 2.562 1 84.31 301 LEU A O 1
ATOM 2422 N N . VAL A 1 302 ? -39.656 8.453 0.508 1 86.69 302 VAL A N 1
ATOM 2423 C CA . VAL A 1 302 ? -40.406 7.348 -0.074 1 86.69 302 VAL A CA 1
ATOM 2424 C C . VAL A 1 302 ? -39.656 6.789 -1.279 1 86.69 302 VAL A C 1
ATOM 2426 O O . VAL A 1 302 ? -39.438 5.578 -1.389 1 86.69 302 VAL A O 1
ATOM 2429 N N . VAL A 1 303 ? -39.094 7.586 -2.121 1 91.31 303 VAL A N 1
ATOM 2430 C CA . VAL A 1 303 ? -38.531 7.145 -3.393 1 91.31 303 VAL A CA 1
ATOM 2431 C C . VAL A 1 303 ? -37.25 6.359 -3.141 1 91.31 303 VAL A C 1
ATOM 2433 O O . VAL A 1 303 ? -37.031 5.289 -3.721 1 91.31 303 VAL A O 1
ATOM 2436 N N . GLY A 1 304 ? -36.469 6.824 -2.283 1 93.12 304 GLY A N 1
ATOM 2437 C CA . GLY A 1 304 ? -35.188 6.188 -1.992 1 93.12 304 GLY A CA 1
ATOM 2438 C C . GLY A 1 304 ? -35.344 4.781 -1.438 1 93.12 304 GLY A C 1
ATOM 2439 O O . GLY A 1 304 ? -34.812 3.82 -2.021 1 93.12 304 GLY A O 1
ATOM 2440 N N . PRO A 1 305 ? -36.125 4.641 -0.42 1 93.38 305 PRO A N 1
ATOM 2441 C CA . PRO A 1 305 ? -36.312 3.316 0.175 1 93.38 305 PRO A CA 1
ATOM 2442 C C . PRO A 1 305 ? -37.031 2.344 -0.763 1 93.38 305 PRO A C 1
ATOM 2444 O O . PRO A 1 305 ? -36.688 1.153 -0.788 1 93.38 305 PRO A O 1
ATOM 2447 N N . ILE A 1 306 ? -37.938 2.768 -1.553 1 95 306 ILE A N 1
ATOM 2448 C CA . ILE A 1 306 ? -38.656 1.888 -2.467 1 95 306 ILE A CA 1
ATOM 2449 C C . ILE A 1 306 ? -37.719 1.384 -3.553 1 95 306 ILE A C 1
ATOM 2451 O O . ILE A 1 306 ? -37.656 0.184 -3.834 1 95 306 ILE A O 1
ATOM 2455 N N . LEU A 1 307 ? -37 2.297 -4.137 1 95.56 307 LEU A N 1
ATOM 2456 C CA . LEU A 1 307 ? -36.031 1.897 -5.152 1 95.56 307 LEU A CA 1
ATOM 2457 C C . LEU A 1 307 ? -34.938 0.997 -4.555 1 95.56 307 LEU A C 1
ATOM 2459 O O . LEU A 1 307 ? -34.469 0.06 -5.207 1 95.56 307 LEU A O 1
ATOM 2463 N N . GLY A 1 308 ? -34.594 1.265 -3.359 1 96.69 308 GLY A N 1
ATOM 2464 C CA . GLY A 1 308 ? -33.625 0.429 -2.672 1 96.69 308 GLY A CA 1
ATOM 2465 C C . GLY A 1 308 ? -34.156 -0.97 -2.387 1 96.69 308 GLY A C 1
ATOM 2466 O O . GLY A 1 308 ? -33.406 -1.949 -2.557 1 96.69 308 GLY A O 1
ATOM 2467 N N . LEU A 1 309 ? -35.344 -1.066 -2.02 1 96.06 309 LEU A N 1
ATOM 2468 C CA . LEU A 1 309 ? -35.938 -2.371 -1.731 1 96.06 309 LEU A CA 1
ATOM 2469 C C . LEU A 1 309 ? -36.094 -3.189 -3.008 1 96.06 309 LEU A C 1
ATOM 2471 O O . LEU A 1 309 ? -35.906 -4.41 -2.992 1 96.06 309 LEU A O 1
ATOM 2475 N N . VAL A 1 310 ? -36.375 -2.539 -4.039 1 96.69 310 VAL A N 1
ATOM 2476 C CA . VAL A 1 310 ? -36.469 -3.213 -5.332 1 96.69 310 VAL A CA 1
ATOM 2477 C C . VAL A 1 310 ? -35.062 -3.74 -5.715 1 96.69 310 VAL A C 1
ATOM 2479 O O . VAL A 1 310 ? -34.938 -4.863 -6.207 1 96.69 310 VAL A O 1
ATOM 2482 N N . ALA A 1 311 ? -34.094 -2.906 -5.484 1 97 311 ALA A N 1
ATOM 2483 C CA . ALA A 1 311 ? -32.719 -3.326 -5.766 1 97 311 ALA A CA 1
ATOM 2484 C C . ALA A 1 311 ? -32.344 -4.523 -4.906 1 97 311 ALA A C 1
ATOM 2486 O O . ALA A 1 311 ? -31.75 -5.48 -5.402 1 97 311 ALA A O 1
ATOM 2487 N N . LEU A 1 312 ? -32.719 -4.527 -3.703 1 97 312 LEU A N 1
ATOM 2488 C CA . LEU A 1 312 ? -32.406 -5.609 -2.785 1 97 312 LEU A CA 1
ATOM 2489 C C . LEU A 1 312 ? -33.125 -6.895 -3.168 1 97 312 LEU A C 1
ATOM 2491 O O . LEU A 1 312 ? -32.531 -7.969 -3.193 1 97 312 LEU A O 1
ATOM 2495 N N . ALA A 1 313 ? -34.375 -6.77 -3.488 1 97 313 ALA A N 1
ATOM 2496 C CA . ALA A 1 313 ? -35.156 -7.934 -3.893 1 97 313 ALA A CA 1
ATOM 2497 C C . ALA A 1 313 ? -34.625 -8.539 -5.184 1 97 313 ALA A C 1
ATOM 2499 O O . ALA A 1 313 ? -34.5 -9.758 -5.301 1 97 313 ALA A O 1
ATOM 2500 N N . SER A 1 314 ? -34.281 -7.684 -6.09 1 97.25 314 SER A N 1
ATOM 2501 C CA . SER A 1 314 ? -33.688 -8.156 -7.344 1 97.25 314 SER A CA 1
ATOM 2502 C C . SER A 1 314 ? -32.344 -8.836 -7.109 1 97.25 314 SER A C 1
ATOM 2504 O O . SER A 1 314 ? -32.031 -9.82 -7.773 1 97.25 314 SER A O 1
ATOM 2506 N N . THR A 1 315 ? -31.562 -8.312 -6.199 1 97.75 315 THR A N 1
ATOM 2507 C CA . THR A 1 315 ? -30.266 -8.875 -5.887 1 97.75 315 THR A CA 1
ATOM 2508 C C . THR A 1 315 ? -30.406 -10.289 -5.328 1 97.75 315 THR A C 1
ATOM 2510 O O . THR A 1 315 ? -29.656 -11.195 -5.707 1 97.75 315 THR A O 1
ATOM 2513 N N . ILE A 1 316 ? -31.375 -10.508 -4.484 1 96.38 316 ILE A N 1
ATOM 2514 C CA . ILE A 1 316 ? -31.609 -11.828 -3.92 1 96.38 316 ILE A CA 1
ATOM 2515 C C . ILE A 1 316 ? -32.031 -12.797 -5.023 1 96.38 316 ILE A C 1
ATOM 2517 O O . ILE A 1 316 ? -31.578 -13.938 -5.062 1 96.38 316 ILE A O 1
ATOM 2521 N N . GLY A 1 317 ? -32.875 -12.336 -5.898 1 96.06 317 GLY A N 1
ATOM 2522 C CA . GLY A 1 317 ? -33.281 -13.156 -7.035 1 96.06 317 GLY A CA 1
ATOM 2523 C C . GLY A 1 317 ? -32.094 -13.555 -7.914 1 96.06 317 GLY A C 1
ATOM 2524 O O . GLY A 1 317 ? -31.953 -14.727 -8.266 1 96.06 317 GLY A O 1
ATOM 2525 N N . VAL A 1 318 ? -31.25 -12.617 -8.227 1 96.56 318 VAL A N 1
ATOM 2526 C CA . VAL A 1 318 ? -30.094 -12.875 -9.07 1 96.56 318 VAL A CA 1
ATOM 2527 C C . VAL A 1 318 ? -29.125 -13.812 -8.352 1 96.56 318 VAL A C 1
ATOM 2529 O O . VAL A 1 318 ? -28.547 -14.711 -8.969 1 96.56 318 VAL A O 1
ATOM 2532 N N . LEU A 1 319 ? -28.938 -13.625 -7.059 1 96 319 LEU A N 1
ATOM 2533 C CA . LEU A 1 319 ? -28.047 -14.461 -6.254 1 96 319 LEU A CA 1
ATOM 2534 C C . LEU A 1 319 ? -28.5 -15.914 -6.281 1 96 319 LEU A C 1
ATOM 2536 O O . LEU A 1 319 ? -27.688 -16.812 -6.535 1 96 319 LEU A O 1
ATOM 2540 N N . VAL A 1 320 ? -29.781 -16.172 -6.137 1 94.62 320 VAL A N 1
ATOM 2541 C CA . VAL A 1 320 ? -30.312 -17.516 -6.086 1 94.62 320 VAL A CA 1
ATOM 2542 C C . VAL A 1 320 ? -30.188 -18.188 -7.457 1 94.62 320 VAL A C 1
ATOM 2544 O O . VAL A 1 320 ? -29.734 -19.312 -7.57 1 94.62 320 VAL A O 1
ATOM 2547 N N . VAL A 1 321 ? -30.516 -17.484 -8.469 1 94.88 321 VAL A N 1
ATOM 2548 C CA . VAL A 1 321 ? -30.453 -18.016 -9.82 1 94.88 321 VAL A CA 1
ATOM 2549 C C . VAL A 1 321 ? -29 -18.312 -10.188 1 94.88 321 VAL A C 1
ATOM 2551 O O . VAL A 1 321 ? -28.688 -19.328 -10.805 1 94.88 321 VAL A O 1
ATOM 2554 N N . TYR A 1 322 ? -28.109 -17.469 -9.828 1 94.38 322 TYR A N 1
ATOM 2555 C CA . TYR A 1 322 ? -26.703 -17.625 -10.148 1 94.38 322 TYR A CA 1
ATOM 2556 C C . TYR A 1 322 ? -26.125 -18.875 -9.484 1 94.38 322 TYR A C 1
ATOM 2558 O O . TYR A 1 322 ? -25.469 -19.688 -10.133 1 94.38 322 TYR A O 1
ATOM 2566 N N . ILE A 1 323 ? -26.375 -19.094 -8.227 1 88.56 323 ILE A N 1
ATOM 2567 C CA . ILE A 1 323 ? -25.812 -20.203 -7.473 1 88.56 323 ILE A CA 1
ATO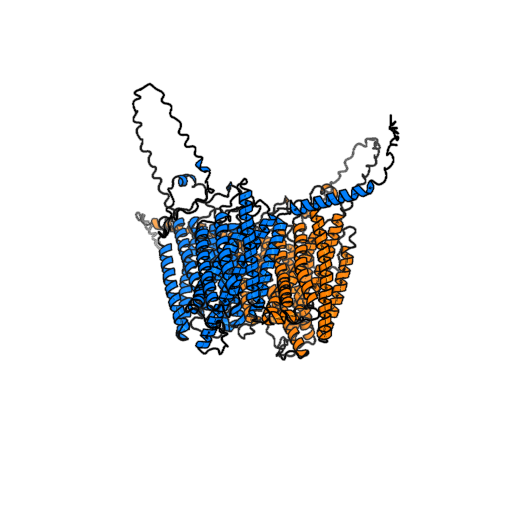M 2568 C C . ILE A 1 323 ? -26.344 -21.531 -8.016 1 88.56 323 ILE A C 1
ATOM 2570 O O . ILE A 1 323 ? -25.609 -22.516 -8.133 1 88.56 323 ILE A O 1
ATOM 2574 N N . ILE A 1 324 ? -27.547 -21.547 -8.43 1 89.12 324 ILE A N 1
ATOM 2575 C CA . ILE A 1 324 ? -28.156 -22.766 -8.93 1 89.12 324 ILE A CA 1
ATOM 2576 C C . ILE A 1 324 ? -27.656 -23.047 -10.344 1 89.12 324 ILE A C 1
ATOM 2578 O O . ILE A 1 324 ? -27.266 -24.188 -10.648 1 89.12 324 ILE A O 1
ATOM 2582 N N . HIS A 1 325 ? -27.562 -22.062 -11.141 1 90.12 325 HIS A N 1
ATOM 2583 C CA . HIS A 1 325 ? -27.297 -22.25 -12.562 1 90.12 325 HIS A CA 1
ATOM 2584 C C . HIS A 1 325 ? -25.797 -22.453 -12.82 1 90.12 325 HIS A C 1
ATOM 2586 O O . HIS A 1 325 ? -25.422 -23.078 -13.805 1 90.12 325 HIS A O 1
ATOM 2592 N N . VAL A 1 326 ? -24.938 -21.984 -12.039 1 85.5 326 VAL A N 1
ATOM 2593 C CA . VAL A 1 326 ? -23.5 -22.078 -12.258 1 85.5 326 VAL A CA 1
ATOM 2594 C C . VAL A 1 326 ? -23.047 -23.531 -12.047 1 85.5 326 VAL A C 1
ATOM 2596 O O . VAL A 1 326 ? -22.047 -23.969 -12.617 1 85.5 326 VAL A O 1
ATOM 2599 N N . GLU A 1 327 ? -23.797 -24.375 -11.273 1 81.75 327 GLU A N 1
ATOM 2600 C CA . GLU A 1 327 ? -23.422 -25.734 -10.93 1 81.75 327 GLU A CA 1
ATOM 2601 C C . GLU A 1 327 ? -24.047 -26.734 -11.906 1 81.75 327 GLU A C 1
ATOM 2603 O O . GLU A 1 327 ? -23.688 -27.922 -11.883 1 81.75 327 GLU A O 1
ATOM 2608 N N . GLU A 1 328 ? -24.797 -26.344 -12.828 1 82.75 328 GLU A N 1
ATOM 2609 C CA . GLU A 1 328 ? -25.562 -27.297 -13.648 1 82.75 328 GLU A CA 1
ATOM 2610 C C . GLU A 1 328 ? -24.812 -27.625 -14.938 1 82.75 328 GLU A C 1
ATOM 2612 O O . GLU A 1 328 ? -24.219 -28.703 -15.062 1 82.75 328 GLU A O 1
ATOM 2617 N N . SER A 1 329 ? -24.984 -26.781 -15.977 1 83.19 329 SER A N 1
ATOM 2618 C CA . SER A 1 329 ? -24.344 -27 -17.266 1 83.19 329 SER A CA 1
ATOM 2619 C C . SER A 1 329 ? -23.547 -25.781 -17.719 1 83.19 329 SER A C 1
ATOM 2621 O O . SER A 1 329 ? -23.641 -24.719 -17.109 1 83.19 329 SER A O 1
ATOM 2623 N N . MET A 1 330 ? -22.75 -26 -18.734 1 83.5 330 MET A N 1
ATOM 2624 C CA . MET A 1 330 ? -21.922 -24.922 -19.266 1 83.5 330 MET A CA 1
ATOM 2625 C C . MET A 1 330 ? -22.797 -23.828 -19.891 1 83.5 330 MET A C 1
ATOM 2627 O O . MET A 1 330 ? -22.484 -22.641 -19.781 1 83.5 330 MET A O 1
ATOM 2631 N N . ASP A 1 331 ? -23.828 -24.219 -20.469 1 87.38 331 ASP A N 1
ATOM 2632 C CA . ASP A 1 331 ? -24.719 -23.234 -21.094 1 87.38 331 ASP A CA 1
ATOM 2633 C C . ASP A 1 331 ? -25.453 -22.422 -20.031 1 87.38 331 ASP A C 1
ATOM 2635 O O . ASP A 1 331 ? -25.625 -21.203 -20.172 1 87.38 331 ASP A O 1
ATOM 2639 N N . THR A 1 332 ? -25.859 -23.109 -19.031 1 90.5 332 THR A N 1
ATOM 2640 C CA . THR A 1 332 ? -26.547 -22.422 -17.953 1 90.5 332 THR A CA 1
ATOM 2641 C C . THR A 1 332 ? -25.594 -21.5 -17.188 1 90.5 332 THR A C 1
ATOM 2643 O O . THR A 1 332 ? -25.984 -20.453 -16.688 1 90.5 332 THR A O 1
ATOM 2646 N N . ARG A 1 333 ? -24.406 -21.953 -17.141 1 89 333 ARG A N 1
ATOM 2647 C CA . ARG A 1 333 ? -23.391 -21.141 -16.5 1 89 333 ARG A CA 1
ATOM 2648 C C . ARG A 1 333 ? -23.172 -19.828 -17.266 1 89 333 ARG A C 1
ATOM 2650 O O . ARG A 1 333 ? -23.125 -18.766 -16.672 1 89 333 ARG A O 1
ATOM 2657 N N . GLU A 1 334 ? -23.031 -19.922 -18.562 1 91.62 334 GLU A N 1
ATOM 2658 C CA . GLU A 1 334 ? -22.844 -18.734 -19.375 1 91.62 334 GLU A CA 1
ATOM 2659 C C . GLU A 1 334 ? -24.031 -17.781 -19.281 1 91.62 334 GLU A C 1
ATOM 2661 O O . GLU A 1 334 ? -23.859 -16.562 -19.234 1 91.62 334 GLU A O 1
ATOM 2666 N N . SER A 1 335 ? -25.203 -18.344 -19.219 1 92.81 335 SER A N 1
ATOM 2667 C CA . SER A 1 335 ? -26.391 -17.516 -19.078 1 92.81 335 SER A CA 1
ATOM 2668 C C . SER A 1 335 ? -26.453 -16.859 -17.719 1 92.81 335 SER A C 1
ATOM 2670 O O . SER A 1 335 ? -26.922 -15.711 -17.594 1 92.81 335 SER A O 1
ATOM 2672 N N . ALA A 1 336 ? -26.047 -17.547 -16.703 1 94.31 336 ALA A N 1
ATOM 2673 C CA . ALA A 1 336 ? -26.016 -16.984 -15.352 1 94.31 336 ALA A CA 1
ATOM 2674 C C . ALA A 1 336 ? -25.031 -15.828 -15.266 1 94.31 336 ALA A C 1
ATOM 2676 O O . ALA A 1 336 ? -25.312 -14.797 -14.648 1 94.31 336 ALA A O 1
ATOM 2677 N N . ILE A 1 337 ? -23.922 -16.016 -15.906 1 94.69 337 ILE A N 1
ATOM 2678 C CA . ILE A 1 337 ? -22.891 -14.984 -15.914 1 94.69 337 ILE A CA 1
ATOM 2679 C C . ILE A 1 337 ? -23.406 -13.766 -16.688 1 94.69 337 ILE A C 1
ATOM 2681 O O . ILE A 1 337 ? -23.219 -12.625 -16.25 1 94.69 337 ILE A O 1
ATOM 2685 N N . ALA A 1 338 ? -24.016 -13.977 -17.781 1 94.94 338 ALA A N 1
ATOM 2686 C CA . ALA A 1 338 ? -24.594 -12.883 -18.562 1 94.94 338 ALA A CA 1
ATOM 2687 C C . ALA A 1 338 ? -25.656 -12.141 -17.766 1 94.94 338 ALA A C 1
ATOM 2689 O O . ALA A 1 338 ? -25.75 -10.914 -17.812 1 94.94 338 ALA A O 1
ATOM 2690 N N . MET A 1 339 ? -26.469 -12.867 -17.062 1 95.69 339 MET A N 1
ATOM 2691 C CA . MET A 1 339 ? -27.484 -12.258 -16.219 1 95.69 339 MET A CA 1
ATOM 2692 C C . MET A 1 339 ? -26.859 -11.375 -15.148 1 95.69 339 MET A C 1
ATOM 2694 O O . MET A 1 339 ? -27.344 -10.273 -14.883 1 95.69 339 MET A O 1
ATOM 2698 N N . PHE A 1 340 ? -25.828 -11.883 -14.562 1 96 340 PHE A N 1
ATOM 2699 C CA . PHE A 1 340 ? -25.125 -11.125 -13.539 1 96 340 PHE A CA 1
ATOM 2700 C C . PHE A 1 340 ? -24.641 -9.789 -14.086 1 96 340 PHE A C 1
ATOM 2702 O O . PHE A 1 340 ? -24.844 -8.75 -13.461 1 96 340 PHE A O 1
ATOM 2709 N N . TYR A 1 341 ? -23.969 -9.781 -15.242 1 96.88 341 TYR A N 1
ATOM 2710 C CA . TYR A 1 341 ? -23.422 -8.555 -15.812 1 96.88 341 TYR A CA 1
ATOM 2711 C C . TYR A 1 341 ? -24.531 -7.602 -16.234 1 96.88 341 TYR A C 1
ATOM 2713 O O . TYR A 1 341 ? -24.422 -6.387 -16.047 1 96.88 341 TYR A O 1
ATOM 2721 N N . CYS A 1 342 ? -25.609 -8.078 -16.734 1 97.12 342 CYS A N 1
ATOM 2722 C CA . CYS A 1 342 ? -26.719 -7.234 -17.125 1 97.12 342 CYS A CA 1
ATOM 2723 C C . CYS A 1 342 ? -27.344 -6.562 -15.906 1 97.12 342 CYS A C 1
ATOM 2725 O O . CYS A 1 342 ? -27.594 -5.355 -15.914 1 97.12 342 CYS A O 1
ATOM 2727 N N . TYR A 1 343 ? -27.547 -7.363 -14.938 1 97.5 343 TYR A N 1
ATOM 2728 C CA . TYR A 1 343 ? -28.062 -6.82 -13.688 1 97.5 343 TYR A CA 1
ATOM 2729 C C . TYR A 1 343 ? -27.125 -5.77 -13.117 1 97.5 343 TYR A C 1
ATOM 2731 O O . TYR A 1 343 ? -27.562 -4.695 -12.703 1 97.5 343 TYR A O 1
ATOM 2739 N N . GLY A 1 344 ? -25.859 -6.117 -13.109 1 97.31 344 GLY A N 1
ATOM 2740 C CA . GLY A 1 344 ? -24.875 -5.184 -12.602 1 97.31 344 GLY A CA 1
ATOM 2741 C C . GLY A 1 344 ? -24.844 -3.869 -13.352 1 97.31 344 GLY A C 1
ATOM 2742 O O . GLY A 1 344 ? -24.719 -2.803 -12.75 1 97.31 344 GLY A O 1
ATOM 2743 N N . ILE A 1 345 ? -24.938 -3.898 -14.602 1 98.12 345 ILE A N 1
ATOM 2744 C CA . ILE A 1 345 ? -24.922 -2.705 -15.445 1 98.12 345 ILE A CA 1
ATOM 2745 C C . ILE A 1 345 ? -26.109 -1.812 -15.102 1 98.12 345 ILE A C 1
ATOM 2747 O O . ILE A 1 345 ? -25.953 -0.603 -14.914 1 98.12 345 ILE A O 1
ATOM 2751 N N . VAL A 1 346 ? -27.25 -2.395 -14.961 1 97.88 346 VAL A N 1
ATOM 2752 C CA . VAL A 1 346 ? -28.453 -1.628 -14.641 1 97.88 346 VAL A CA 1
ATOM 2753 C C . VAL A 1 346 ? -28.297 -0.969 -13.273 1 97.88 346 VAL A C 1
ATOM 2755 O O . VAL A 1 346 ? -28.562 0.225 -13.117 1 97.88 346 VAL A O 1
ATOM 2758 N N . MET A 1 347 ? -27.844 -1.737 -12.344 1 97.94 347 MET A N 1
ATOM 2759 C CA . MET A 1 347 ? -27.656 -1.224 -10.992 1 97.94 347 MET A CA 1
ATOM 2760 C C . MET A 1 347 ? -26.641 -0.081 -10.992 1 97.94 347 MET A C 1
ATOM 2762 O O . MET A 1 347 ? -26.891 0.969 -10.398 1 97.94 347 MET A O 1
ATOM 2766 N N . LEU A 1 348 ? -25.547 -0.268 -11.664 1 98.38 348 LEU A N 1
ATOM 2767 C CA . LEU A 1 348 ? -24.469 0.713 -11.664 1 98.38 348 LEU A CA 1
ATOM 2768 C C . LEU A 1 348 ? -24.891 1.986 -12.391 1 98.38 348 LEU A C 1
ATOM 2770 O O . LEU A 1 348 ? -24.516 3.09 -11.992 1 98.38 348 LEU A O 1
ATOM 2774 N N . VAL A 1 349 ? -25.656 1.895 -13.445 1 98.31 349 VAL A N 1
ATOM 2775 C CA . VAL A 1 349 ? -26.141 3.068 -14.164 1 98.31 349 VAL A CA 1
ATOM 2776 C C . VAL A 1 349 ? -27.031 3.904 -13.25 1 98.31 349 VAL A C 1
ATOM 2778 O O . VAL A 1 349 ? -26.906 5.129 -13.203 1 98.31 349 VAL A O 1
ATOM 2781 N N . PHE A 1 350 ? -27.875 3.234 -12.516 1 97.81 350 PHE A N 1
ATOM 2782 C CA . PHE A 1 350 ? -28.75 3.938 -11.578 1 97.81 350 PHE A CA 1
ATOM 2783 C C . PHE A 1 350 ? -27.938 4.586 -10.461 1 97.81 350 PHE A C 1
ATOM 2785 O O . PHE A 1 350 ? -28.234 5.711 -10.047 1 97.81 350 PHE A O 1
ATOM 2792 N N . MET A 1 351 ? -26.953 3.869 -9.969 1 98.25 351 MET A N 1
ATOM 2793 C CA . MET A 1 351 ? -26.109 4.422 -8.914 1 98.25 351 MET A CA 1
ATOM 2794 C C . MET A 1 351 ? -25.344 5.637 -9.406 1 98.25 351 MET A C 1
ATOM 2796 O O . MET A 1 351 ? -25.25 6.645 -8.711 1 98.25 351 MET A O 1
ATOM 2800 N N . CYS A 1 352 ? -24.812 5.539 -10.625 1 98.19 352 CYS A N 1
ATOM 2801 C CA . CYS A 1 352 ? -24.078 6.656 -11.219 1 98.19 352 CYS A CA 1
ATOM 2802 C C . CYS A 1 352 ? -24.984 7.859 -11.422 1 98.19 352 CYS A C 1
ATOM 2804 O O . CYS A 1 352 ? -24.594 8.992 -11.141 1 98.19 352 CYS A O 1
ATOM 2806 N N . SER A 1 353 ? -26.172 7.602 -11.867 1 97.94 353 SER A N 1
ATOM 2807 C CA . SER A 1 353 ? -27.125 8.688 -12.086 1 97.94 353 SER A CA 1
ATOM 2808 C C . SER A 1 353 ? -27.5 9.359 -10.773 1 97.94 353 SER A C 1
ATOM 2810 O O . SER A 1 353 ? -27.562 10.586 -10.695 1 97.94 353 SER A O 1
ATOM 2812 N N . ALA A 1 354 ? -27.719 8.547 -9.789 1 97.31 354 ALA A N 1
ATOM 2813 C CA . ALA A 1 354 ? -28.062 9.086 -8.477 1 97.31 354 ALA A CA 1
ATOM 2814 C C . ALA A 1 354 ? -26.906 9.906 -7.906 1 97.31 354 ALA A C 1
ATOM 2816 O O . ALA A 1 354 ? -27.109 11.023 -7.422 1 97.31 354 ALA A O 1
ATOM 2817 N N . GLY A 1 355 ? -25.719 9.367 -7.961 1 96.81 355 GLY A N 1
ATOM 2818 C CA . GLY A 1 355 ? -24.547 10.086 -7.477 1 96.81 355 GLY A CA 1
ATOM 2819 C C . GLY A 1 355 ? -24.297 11.383 -8.227 1 96.81 355 GLY A C 1
ATOM 2820 O O . GLY A 1 355 ? -23.969 12.398 -7.617 1 96.81 355 GLY A O 1
ATOM 2821 N N . ALA A 1 356 ? -24.453 11.328 -9.531 1 96.31 356 ALA A N 1
ATOM 2822 C CA . ALA A 1 356 ? -24.25 12.516 -10.359 1 96.31 356 ALA A CA 1
ATOM 2823 C C . ALA A 1 356 ? -25.281 13.594 -10.023 1 96.31 356 ALA A C 1
ATOM 2825 O O . ALA A 1 356 ? -24.938 14.781 -9.961 1 96.31 356 ALA A O 1
ATOM 2826 N N . THR A 1 357 ? -26.516 13.211 -9.828 1 95.56 357 THR A N 1
ATOM 2827 C CA . THR A 1 357 ? -27.547 14.156 -9.445 1 95.56 357 THR A CA 1
ATOM 2828 C C . THR A 1 357 ? -27.234 14.797 -8.102 1 95.56 357 THR A C 1
ATOM 2830 O O . THR A 1 357 ? -27.422 16 -7.922 1 95.56 357 THR A O 1
ATOM 2833 N N . GLY A 1 358 ? -26.781 13.969 -7.184 1 94.62 358 GLY A N 1
ATOM 2834 C CA . GLY A 1 358 ? -26.375 14.523 -5.902 1 94.62 358 GLY A CA 1
ATOM 2835 C C . GLY A 1 358 ? -25.25 15.531 -6.023 1 94.62 358 GLY A C 1
ATOM 2836 O O . GLY A 1 358 ? -25.266 16.578 -5.371 1 94.62 358 GLY A O 1
ATOM 2837 N N . LEU A 1 359 ? -24.297 15.289 -6.836 1 93.5 359 LEU A N 1
ATOM 2838 C CA . LEU A 1 359 ? -23.172 16.188 -7.039 1 93.5 359 LEU A CA 1
ATOM 2839 C C . LEU A 1 359 ? -23.609 17.484 -7.699 1 93.5 359 LEU A C 1
ATOM 2841 O O . LEU A 1 359 ? -23.094 18.562 -7.395 1 93.5 359 LEU A O 1
ATOM 2845 N N . LEU A 1 360 ? -24.562 17.375 -8.578 1 91.56 360 LEU A N 1
ATOM 2846 C CA . LEU A 1 360 ? -25.094 18.578 -9.227 1 91.56 360 LEU A CA 1
ATOM 2847 C C . LEU A 1 360 ? -25.797 19.469 -8.211 1 91.56 360 LEU A C 1
ATOM 2849 O O . LEU A 1 360 ? -25.703 20.688 -8.281 1 91.56 360 LEU A O 1
ATOM 2853 N N . ILE A 1 361 ? -26.469 18.828 -7.273 1 90.81 361 ILE A N 1
ATOM 2854 C CA . ILE A 1 361 ? -27.125 19.594 -6.223 1 90.81 361 ILE A CA 1
ATOM 2855 C C . ILE A 1 361 ? -26.094 20.281 -5.34 1 90.81 361 ILE A C 1
ATOM 2857 O O . ILE A 1 361 ? -26.281 21.422 -4.918 1 90.81 361 ILE A O 1
ATOM 2861 N N . TYR A 1 362 ? -24.969 19.562 -5.039 1 88.25 362 TYR A N 1
ATOM 2862 C CA . TYR A 1 362 ? -23.891 20.156 -4.262 1 88.25 362 TYR A CA 1
ATOM 2863 C C . TYR A 1 362 ? -23.344 21.391 -4.965 1 88.25 362 TYR A C 1
ATOM 2865 O O . TYR A 1 362 ? -23 22.375 -4.316 1 88.25 362 TYR A O 1
ATOM 2873 N N . ARG A 1 363 ? -23.266 21.359 -6.266 1 86.75 363 ARG A N 1
ATOM 2874 C CA . ARG A 1 363 ? -22.719 22.469 -7.039 1 86.75 363 ARG A CA 1
ATOM 2875 C C . ARG A 1 363 ? -23.688 23.641 -7.094 1 86.75 363 ARG A C 1
ATOM 2877 O O . ARG A 1 363 ? -23.266 24.797 -7.164 1 86.75 363 ARG A O 1
ATOM 2884 N N . ALA A 1 364 ? -24.922 23.328 -7.004 1 82.62 364 ALA A N 1
ATOM 2885 C CA . ALA A 1 364 ? -25.938 24.375 -7.047 1 82.62 364 ALA A CA 1
ATOM 2886 C C . ALA A 1 364 ? -26.062 25.078 -5.695 1 82.62 364 ALA A C 1
ATOM 2888 O O . ALA A 1 364 ? -26.531 26.219 -5.625 1 82.62 364 ALA A O 1
ATOM 2889 N N . ASP A 1 365 ? -25.625 24.344 -4.621 1 77.38 365 ASP A N 1
ATOM 2890 C CA . ASP A 1 365 ? -25.672 24.922 -3.279 1 77.38 365 ASP A CA 1
ATOM 2891 C C . ASP A 1 365 ? -24.281 25.062 -2.684 1 77.38 365 ASP A C 1
ATOM 2893 O O . ASP A 1 365 ? -23.828 24.203 -1.912 1 77.38 365 ASP A O 1
ATOM 2897 N N . PRO A 1 366 ? -23.625 26.078 -3.021 1 73.88 366 PRO A N 1
ATOM 2898 C CA . PRO A 1 366 ? -22.25 26.188 -2.506 1 73.88 366 PRO A CA 1
ATOM 2899 C C . PRO A 1 366 ? -22.203 26.469 -1.007 1 73.88 366 PRO A C 1
ATOM 2901 O O . PRO A 1 366 ? -22.828 27.422 -0.536 1 73.88 366 PRO A O 1
ATOM 2904 N N . MET A 1 367 ? -21.844 25.5 -0.313 1 75.75 367 MET A N 1
ATOM 2905 C CA . MET A 1 367 ? -21.641 25.625 1.127 1 75.75 367 MET A CA 1
ATOM 2906 C C . MET A 1 367 ? -20.156 25.688 1.454 1 75.75 367 MET A C 1
ATOM 2908 O O . MET A 1 367 ? -19.328 25.094 0.742 1 75.75 367 MET A O 1
ATOM 2912 N N . PRO A 1 368 ? -19.844 26.375 2.518 1 77.81 368 PRO A N 1
ATOM 2913 C CA . PRO A 1 368 ? -18.438 26.438 2.896 1 77.81 368 PRO A CA 1
ATOM 2914 C C . PRO A 1 368 ? -17.891 25.094 3.383 1 77.81 368 PRO A C 1
ATOM 2916 O O . PRO A 1 368 ? -18.641 24.281 3.918 1 77.81 368 PRO A O 1
ATOM 2919 N N . MET A 1 369 ? -16.656 24.844 3.141 1 78.25 369 MET A N 1
ATOM 2920 C CA . MET A 1 369 ? -16.016 23.594 3.525 1 78.25 369 MET A CA 1
ATOM 2921 C C . MET A 1 369 ? -15.469 23.672 4.945 1 78.25 369 MET A C 1
ATOM 2923 O O . MET A 1 369 ? -14.945 24.719 5.352 1 78.25 369 MET A O 1
ATOM 2927 N N . ASP A 1 370 ? -15.711 22.703 5.68 1 75.44 370 ASP A N 1
ATOM 2928 C CA . ASP A 1 370 ? -15.172 22.578 7.031 1 75.44 370 ASP A CA 1
ATOM 2929 C C . ASP A 1 370 ? -13.68 22.234 7.004 1 75.44 370 ASP A C 1
ATOM 2931 O O . ASP A 1 370 ? -13.297 21.156 6.562 1 75.44 370 ASP A O 1
ATOM 2935 N N . THR A 1 371 ? -12.781 23.094 7.398 1 73.44 371 THR A N 1
ATOM 2936 C CA . THR A 1 371 ? -11.336 22.891 7.363 1 73.44 371 THR A CA 1
ATOM 2937 C C . THR A 1 371 ? -10.812 22.484 8.734 1 73.44 371 THR A C 1
ATOM 2939 O O . THR A 1 371 ? -9.602 22.438 8.953 1 73.44 371 THR A O 1
ATOM 2942 N N . THR A 1 372 ? -11.75 22.125 9.672 1 75.5 372 THR A N 1
ATOM 2943 C CA . THR A 1 372 ? -11.305 21.703 10.992 1 75.5 372 THR A CA 1
ATOM 2944 C C . THR A 1 372 ? -10.633 20.344 10.93 1 75.5 372 THR A C 1
ATOM 2946 O O . THR A 1 372 ? -10.984 19.516 10.086 1 75.5 372 THR A O 1
ATOM 2949 N N . LYS A 1 373 ? -9.641 20.234 11.672 1 76.06 373 LYS A N 1
ATOM 2950 C CA . LYS A 1 373 ? -8.906 18.969 11.711 1 76.06 373 LYS A CA 1
ATOM 2951 C C . LYS A 1 373 ? -9.711 17.891 12.445 1 76.06 373 LYS A C 1
ATOM 2953 O O . LYS A 1 373 ? -10.031 18.047 13.625 1 76.06 373 LYS A O 1
ATOM 2958 N N . ASN A 1 374 ? -10.242 16.922 11.75 1 82.25 374 ASN A N 1
ATOM 2959 C CA . ASN A 1 374 ? -10.945 15.742 12.258 1 82.25 374 ASN A CA 1
ATOM 2960 C C . ASN A 1 374 ? -10.312 14.445 11.766 1 82.25 374 ASN A C 1
ATOM 2962 O O . ASN A 1 374 ? -10.453 14.094 10.594 1 82.25 374 ASN A O 1
ATOM 2966 N N . PRO A 1 375 ? -9.617 13.797 12.68 1 82.81 375 PRO A N 1
ATOM 2967 C CA . PRO A 1 375 ? -8.93 12.578 12.266 1 82.81 375 PRO A CA 1
ATOM 2968 C C . PRO A 1 375 ? -9.883 11.516 11.727 1 82.81 375 PRO A C 1
ATOM 2970 O O . PRO A 1 375 ? -9.523 10.75 10.828 1 82.81 375 PRO A O 1
ATOM 2973 N N . SER A 1 376 ? -11.094 11.445 12.25 1 83.81 376 SER A N 1
ATOM 2974 C CA . SER A 1 376 ? -12.055 10.461 11.773 1 83.81 376 SER A CA 1
ATOM 2975 C C . SER A 1 376 ? -12.453 10.734 10.328 1 83.81 376 SER A C 1
ATOM 2977 O O . SER A 1 376 ? -12.516 9.812 9.508 1 83.81 376 SER A O 1
ATOM 2979 N N . ARG A 1 377 ? -12.648 11.953 9.977 1 86.38 377 ARG A N 1
ATOM 2980 C CA . ARG A 1 377 ? -13.031 12.336 8.625 1 86.38 377 ARG A CA 1
ATOM 2981 C C . ARG A 1 377 ? -11.898 12.062 7.637 1 86.38 377 ARG A C 1
ATOM 2983 O O . ARG A 1 377 ? -12.133 11.57 6.531 1 86.38 377 ARG A O 1
ATOM 2990 N N . THR A 1 378 ? -10.711 12.391 8.055 1 87.19 378 THR A N 1
ATOM 2991 C CA . THR A 1 378 ? -9.555 12.156 7.195 1 87.19 378 THR A CA 1
ATOM 2992 C C . THR A 1 378 ? -9.336 10.656 6.98 1 87.19 378 THR A C 1
ATOM 2994 O O . THR A 1 378 ? -9.031 10.227 5.867 1 87.19 378 THR A O 1
ATOM 2997 N N . LEU A 1 379 ? -9.516 9.922 8.047 1 87.19 379 LEU A N 1
ATOM 2998 C CA . LEU A 1 379 ? -9.344 8.477 7.926 1 87.19 379 LEU A CA 1
ATOM 2999 C C . LEU A 1 379 ? -10.422 7.871 7.039 1 87.19 379 LEU A C 1
ATOM 3001 O O . LEU A 1 379 ? -10.141 6.984 6.23 1 87.19 379 LEU A O 1
ATOM 3005 N N . ASP A 1 380 ? -11.625 8.359 7.148 1 89 380 ASP A N 1
ATOM 3006 C CA . ASP A 1 380 ? -12.719 7.875 6.309 1 89 380 ASP A CA 1
ATOM 3007 C C . ASP A 1 380 ? -12.422 8.117 4.828 1 89 380 ASP A C 1
ATOM 3009 O O . ASP A 1 380 ? -12.672 7.25 3.99 1 89 380 ASP A O 1
ATOM 3013 N N . THR A 1 381 ? -11.922 9.258 4.531 1 90.94 381 THR A N 1
ATOM 3014 C CA . THR A 1 381 ? -11.586 9.594 3.152 1 90.94 381 THR A CA 1
ATOM 3015 C C . THR A 1 381 ? -10.469 8.688 2.635 1 90.94 381 THR A C 1
ATOM 3017 O O . THR A 1 381 ? -10.555 8.172 1.519 1 90.94 381 THR A O 1
ATOM 3020 N N . GLU A 1 382 ? -9.516 8.461 3.508 1 90.94 382 GLU A N 1
ATOM 3021 C CA . GLU A 1 382 ? -8.375 7.629 3.109 1 90.94 382 GLU A CA 1
ATOM 3022 C C . GLU A 1 382 ? -8.797 6.168 2.943 1 90.94 382 GLU A C 1
ATOM 3024 O O . GLU A 1 382 ? -8.328 5.484 2.031 1 90.94 382 GLU A O 1
ATOM 3029 N N . ILE A 1 383 ? -9.625 5.715 3.797 1 92.06 383 ILE A N 1
ATOM 3030 C CA . ILE A 1 383 ? -10.094 4.332 3.73 1 92.06 383 ILE A CA 1
ATOM 3031 C C . ILE A 1 383 ? -10.977 4.145 2.504 1 92.06 383 ILE A C 1
ATOM 3033 O O . ILE A 1 383 ? -10.883 3.131 1.809 1 92.06 383 ILE A O 1
ATOM 3037 N N . LEU A 1 384 ? -11.836 5.133 2.248 1 93.81 384 LEU A N 1
ATOM 3038 C CA . LEU A 1 384 ? -12.688 5.07 1.069 1 93.81 384 LEU A CA 1
ATOM 3039 C C . LEU A 1 384 ? -11.852 5.023 -0.206 1 93.81 384 LEU A C 1
ATOM 3041 O O . LEU A 1 384 ? -12.094 4.18 -1.076 1 93.81 384 LEU A O 1
ATOM 3045 N N . PHE A 1 385 ? -10.883 5.836 -0.286 1 94.31 385 PHE A N 1
ATOM 3046 C CA . PHE A 1 385 ? -9.992 5.883 -1.438 1 94.31 385 PHE A CA 1
ATOM 3047 C C . PHE A 1 385 ? -9.172 4.602 -1.542 1 94.31 385 PHE A C 1
ATOM 3049 O O . PHE A 1 385 ? -9.117 3.98 -2.605 1 94.31 385 PHE A O 1
ATOM 3056 N N . GLY A 1 386 ? -8.602 4.195 -0.456 1 93.88 386 GLY A N 1
ATOM 3057 C CA . GLY A 1 386 ? -7.754 3.014 -0.435 1 93.88 386 GLY A CA 1
ATOM 3058 C C . GLY A 1 386 ? -8.5 1.735 -0.768 1 93.88 386 GLY A C 1
ATOM 3059 O O . GLY A 1 386 ? -7.965 0.861 -1.454 1 93.88 386 GLY A O 1
ATOM 3060 N N . SER A 1 387 ? -9.664 1.591 -0.318 1 95.44 387 SER A N 1
ATOM 3061 C CA . SER A 1 387 ? -10.438 0.378 -0.562 1 95.44 387 SER A CA 1
ATOM 3062 C C . SER A 1 387 ? -10.969 0.336 -1.994 1 95.44 387 SER A C 1
ATOM 3064 O O . SER A 1 387 ? -11.336 -0.729 -2.496 1 95.44 387 SER A O 1
ATOM 3066 N N . SER A 1 388 ? -11.047 1.502 -2.703 1 96.94 388 SER A N 1
ATOM 3067 C CA . SER A 1 388 ? -11.5 1.54 -4.09 1 96.94 388 SER A CA 1
ATOM 3068 C C . SER A 1 388 ? -10.461 0.925 -5.023 1 96.94 388 SER A C 1
ATOM 3070 O O . SER A 1 388 ? -10.781 0.534 -6.148 1 96.94 388 SER A O 1
ATOM 3072 N N . VAL A 1 389 ? -9.25 0.817 -4.605 1 97.06 389 VAL A N 1
ATOM 3073 C CA . VAL A 1 389 ? -8.156 0.371 -5.453 1 97.06 389 VAL A CA 1
ATOM 3074 C C . VAL A 1 389 ? -8.359 -1.089 -5.848 1 97.06 389 VAL A C 1
ATOM 3076 O O . VAL A 1 389 ? -8.055 -1.484 -6.977 1 97.06 389 VAL A O 1
ATOM 3079 N N . GLY A 1 390 ? -8.914 -1.881 -4.91 1 95.94 390 GLY A N 1
ATOM 3080 C CA . GLY A 1 390 ? -9.18 -3.275 -5.23 1 95.94 390 GLY A CA 1
ATOM 3081 C C . GLY A 1 390 ? -10.164 -3.447 -6.371 1 95.94 390 GLY A C 1
ATOM 3082 O O . GLY A 1 390 ? -9.922 -4.223 -7.301 1 95.94 390 GLY A O 1
ATOM 3083 N N . SER A 1 391 ? -11.195 -2.719 -6.348 1 96.44 391 SER A N 1
ATOM 3084 C CA . SER A 1 391 ? -12.203 -2.791 -7.402 1 96.44 391 SER A CA 1
ATOM 3085 C C . SER A 1 391 ? -11.664 -2.238 -8.719 1 96.44 391 SER A C 1
ATOM 3087 O O . SER A 1 391 ? -11.969 -2.773 -9.789 1 96.44 391 SER A O 1
ATOM 3089 N N . TRP A 1 392 ? -10.906 -1.208 -8.633 1 98.12 392 TRP A N 1
ATOM 3090 C CA . TRP A 1 392 ? -10.32 -0.633 -9.844 1 98.12 392 TRP A CA 1
ATOM 3091 C C . TRP A 1 392 ? -9.352 -1.612 -10.5 1 98.12 392 TRP A C 1
ATOM 3093 O O . TRP A 1 392 ? -9.352 -1.771 -11.719 1 98.12 392 TRP A O 1
ATOM 3103 N N . LEU A 1 393 ? -8.57 -2.266 -9.688 1 97.69 393 LEU A N 1
ATOM 3104 C CA . LEU A 1 393 ? -7.617 -3.232 -10.219 1 97.69 393 LEU A CA 1
ATOM 3105 C C . LEU A 1 393 ? -8.336 -4.371 -10.93 1 97.69 393 LEU A C 1
ATOM 3107 O O . LEU A 1 393 ? -7.98 -4.73 -12.055 1 97.69 393 LEU A O 1
ATOM 3111 N N . MET A 1 394 ? -9.336 -4.918 -10.297 1 97 394 MET A N 1
ATOM 3112 C CA . MET A 1 394 ? -10.109 -6.004 -10.898 1 97 394 MET A CA 1
ATOM 3113 C C . MET A 1 394 ? -10.766 -5.551 -12.195 1 97 394 MET A C 1
ATOM 3115 O O . MET A 1 394 ? -10.781 -6.289 -13.18 1 97 394 MET A O 1
ATOM 3119 N N . SER A 1 395 ? -11.242 -4.355 -12.211 1 97.81 395 SER A N 1
ATOM 3120 C CA . SER A 1 395 ? -11.93 -3.82 -13.383 1 97.81 395 SER A CA 1
ATOM 3121 C C . SER A 1 395 ? -10.953 -3.605 -14.539 1 97.81 395 SER A C 1
ATOM 3123 O O . SER A 1 395 ? -11.258 -3.955 -15.68 1 97.81 395 SER A O 1
ATOM 3125 N N . TRP A 1 396 ? -9.852 -3.084 -14.297 1 97.94 396 TRP A N 1
ATOM 3126 C CA . TRP A 1 396 ? -8.891 -2.848 -15.367 1 97.94 396 TRP A CA 1
ATOM 3127 C C . TRP A 1 396 ? -8.305 -4.164 -15.875 1 97.94 396 TRP A C 1
ATOM 3129 O O . TRP A 1 396 ? -8.008 -4.297 -17.062 1 97.94 396 TRP A O 1
ATOM 3139 N N . CYS A 1 397 ? -8.125 -5.129 -14.984 1 97.19 397 CYS A N 1
ATOM 3140 C CA . CYS A 1 397 ? -7.723 -6.449 -15.445 1 97.19 397 CYS A CA 1
ATOM 3141 C C . CYS A 1 397 ? -8.766 -7.035 -16.391 1 97.19 397 CYS A C 1
ATOM 3143 O O . CYS A 1 397 ? -8.422 -7.668 -17.391 1 97.19 397 CYS A O 1
ATOM 3145 N N . SER A 1 398 ? -10.016 -6.789 -16.078 1 97.06 398 SER A N 1
ATOM 3146 C CA . SER A 1 398 ? -11.086 -7.273 -16.953 1 97.06 398 SER A CA 1
ATOM 3147 C C . SER A 1 398 ? -11.086 -6.543 -18.297 1 97.06 398 SER A C 1
ATOM 3149 O O . SER A 1 398 ? -11.297 -7.16 -19.344 1 97.06 398 SER A O 1
ATOM 3151 N N . VAL A 1 399 ? -10.836 -5.301 -18.266 1 97.12 399 VAL A N 1
ATOM 3152 C CA . VAL A 1 399 ? -10.789 -4.52 -19.5 1 97.12 399 VAL A CA 1
ATOM 3153 C C . VAL A 1 399 ? -9.648 -5.016 -20.391 1 97.12 399 VAL A C 1
ATOM 3155 O O . VAL A 1 399 ? -9.828 -5.199 -21.594 1 97.12 399 VAL A O 1
ATOM 3158 N N . VAL A 1 400 ? -8.5 -5.289 -19.812 1 96.12 400 VAL A N 1
ATOM 3159 C CA . VAL A 1 400 ? -7.363 -5.801 -20.562 1 96.12 400 VAL A CA 1
ATOM 3160 C C . VAL A 1 400 ? -7.684 -7.191 -21.109 1 96.12 400 VAL A C 1
ATOM 3162 O O . VAL A 1 400 ? -7.363 -7.504 -22.266 1 96.12 400 VAL A O 1
ATOM 3165 N N . ALA A 1 401 ? -8.328 -7.98 -20.328 1 95.31 401 ALA A N 1
ATOM 3166 C CA . ALA A 1 401 ? -8.672 -9.336 -20.75 1 95.31 401 ALA A CA 1
ATOM 3167 C C . ALA A 1 401 ? -9.648 -9.32 -21.922 1 95.31 401 ALA A C 1
ATOM 3169 O O . ALA A 1 401 ? -9.508 -10.109 -22.859 1 95.31 401 ALA A O 1
ATOM 3170 N N . VAL A 1 402 ? -10.633 -8.445 -21.875 1 94.88 402 VAL A N 1
ATOM 3171 C CA . VAL A 1 402 ? -11.641 -8.359 -22.922 1 94.88 402 VAL A CA 1
ATOM 3172 C C . VAL A 1 402 ? -11 -7.891 -24.219 1 94.88 402 VAL A C 1
ATOM 3174 O O . VAL A 1 402 ? -11.344 -8.383 -25.297 1 94.88 402 VAL A O 1
ATOM 3177 N N . THR A 1 403 ? -10.047 -7.02 -24.156 1 92.69 403 THR A N 1
ATOM 3178 C CA . THR A 1 403 ? -9.406 -6.465 -25.344 1 92.69 403 THR A CA 1
ATOM 3179 C C . THR A 1 403 ? -8.383 -7.441 -25.906 1 92.69 403 THR A C 1
ATOM 3181 O O . THR A 1 403 ? -8.164 -7.484 -27.125 1 92.69 403 THR A O 1
ATOM 3184 N N . ALA A 1 404 ? -7.809 -8.289 -25.062 1 90.44 404 ALA A N 1
ATOM 3185 C CA . ALA A 1 404 ? -6.727 -9.172 -25.484 1 90.44 404 ALA A CA 1
ATOM 3186 C C . ALA A 1 404 ? -7.258 -10.547 -25.891 1 90.44 404 ALA A C 1
ATOM 3188 O O . ALA A 1 404 ? -6.617 -11.273 -26.641 1 90.44 404 ALA A O 1
ATOM 3189 N N . SER A 1 405 ? -8.352 -10.906 -25.359 1 86.31 405 SER A N 1
ATOM 3190 C CA . SER A 1 405 ? -8.82 -12.273 -25.578 1 86.31 405 SER A CA 1
ATOM 3191 C C . SER A 1 405 ? -9.297 -12.469 -27.016 1 86.31 405 SER A C 1
ATOM 3193 O O . SER A 1 405 ? -9.891 -11.562 -27.609 1 86.31 405 SER A O 1
ATOM 3195 N N . GLY A 1 406 ? -8.898 -13.602 -27.516 1 82.5 406 GLY A N 1
ATOM 3196 C CA . GLY A 1 406 ? -9.352 -13.984 -28.844 1 82.5 406 GLY A CA 1
ATOM 3197 C C . GLY A 1 406 ? -10.703 -14.664 -28.828 1 82.5 406 GLY A C 1
ATOM 3198 O O . GLY A 1 406 ? -11.367 -14.75 -29.875 1 82.5 406 GLY A O 1
ATOM 3199 N N . SER A 1 407 ? -11.117 -15.031 -27.594 1 83.38 407 SER A N 1
ATOM 3200 C CA . SER A 1 407 ? -12.406 -15.711 -27.484 1 83.38 407 SER A CA 1
ATOM 3201 C C . SER A 1 407 ? -13.555 -14.711 -27.391 1 83.38 407 SER A C 1
ATOM 3203 O O . SER A 1 407 ? -13.359 -13.578 -26.938 1 83.38 407 SER A O 1
ATOM 3205 N N . SER A 1 408 ? -14.641 -15.086 -27.938 1 86.25 408 SER A N 1
ATOM 3206 C CA . SER A 1 408 ? -15.766 -14.164 -27.938 1 86.25 408 SER A CA 1
ATOM 3207 C C . SER A 1 408 ? -16.984 -14.797 -27.266 1 86.25 408 SER A C 1
ATOM 3209 O O . SER A 1 408 ? -17.984 -15.109 -27.938 1 86.25 408 SER A O 1
ATOM 3211 N N . PRO A 1 409 ? -16.859 -14.945 -25.953 1 89.12 409 PRO A N 1
ATOM 3212 C CA . PRO A 1 409 ? -18.078 -15.383 -25.25 1 89.12 409 PRO A CA 1
ATOM 3213 C C . PRO A 1 409 ? -19.203 -14.344 -25.312 1 89.12 409 PRO A C 1
ATOM 3215 O O . PRO A 1 409 ? -18.953 -13.188 -25.656 1 89.12 409 PRO A O 1
ATOM 3218 N N . SER A 1 410 ? -20.453 -14.75 -25 1 90 410 SER A N 1
ATOM 3219 C CA . SER A 1 410 ? -21.609 -13.875 -25.125 1 90 410 SER A CA 1
ATOM 3220 C C . SER A 1 410 ? -21.562 -12.719 -24.141 1 90 410 SER A C 1
ATOM 3222 O O . SER A 1 410 ? -22.156 -11.664 -24.359 1 90 410 SER A O 1
ATOM 3224 N N . TYR A 1 411 ? -20.75 -12.898 -23.031 1 93.31 411 TYR A N 1
ATOM 3225 C CA . TYR A 1 411 ? -20.734 -11.883 -21.984 1 93.31 411 TYR A CA 1
ATOM 3226 C C . TYR A 1 411 ? -19.531 -10.969 -22.141 1 93.31 411 TYR A C 1
ATOM 3228 O O . TYR A 1 411 ? -19.281 -10.109 -21.281 1 93.31 411 TYR A O 1
ATOM 3236 N N . ARG A 1 412 ? -18.766 -11.047 -23.172 1 93.81 412 ARG A N 1
ATOM 3237 C CA . ARG A 1 412 ? -17.531 -10.297 -23.375 1 93.81 412 ARG A CA 1
ATOM 3238 C C . ARG A 1 412 ? -17.781 -8.797 -23.297 1 93.81 412 ARG A C 1
ATOM 3240 O O . ARG A 1 412 ? -17.156 -8.094 -22.5 1 93.81 412 ARG A O 1
ATOM 3247 N N . TRP A 1 413 ? -18.781 -8.281 -24 1 93.94 413 TRP A N 1
ATOM 3248 C CA . TRP A 1 413 ? -19.016 -6.84 -24.078 1 93.94 413 TRP A CA 1
ATOM 3249 C C . TRP A 1 413 ? -19.75 -6.344 -22.844 1 93.94 413 TRP A C 1
ATOM 3251 O O . TRP A 1 413 ? -19.547 -5.207 -22.406 1 93.94 413 TRP A O 1
ATOM 3261 N N . THR A 1 414 ? -20.562 -7.188 -22.281 1 95.62 414 THR A N 1
ATOM 3262 C CA . THR A 1 414 ? -21.219 -6.801 -21.031 1 95.62 414 THR A CA 1
ATOM 3263 C C . THR A 1 414 ? -20.203 -6.73 -19.891 1 95.62 414 THR A C 1
ATOM 3265 O O . THR A 1 414 ? -20.328 -5.883 -19 1 95.62 414 THR A O 1
ATOM 3268 N N . ASN A 1 415 ? -19.266 -7.641 -19.969 1 96.38 415 ASN A N 1
ATOM 3269 C CA . ASN A 1 415 ? -18.188 -7.582 -18.984 1 96.38 415 ASN A CA 1
ATOM 3270 C C . ASN A 1 415 ? -17.406 -6.277 -19.094 1 96.38 415 ASN A C 1
ATOM 3272 O O . ASN A 1 415 ? -17.062 -5.668 -18.078 1 96.38 415 ASN A O 1
ATOM 3276 N N . LEU A 1 416 ? -17.156 -5.805 -20.328 1 96.62 416 LEU A N 1
ATOM 3277 C CA . LEU A 1 416 ? -16.438 -4.551 -20.547 1 96.62 416 LEU A CA 1
ATOM 3278 C C . LEU A 1 416 ? -17.234 -3.369 -20 1 96.62 416 LEU A C 1
ATOM 3280 O O . LEU A 1 416 ? -16.672 -2.537 -19.281 1 96.62 416 LEU A O 1
ATOM 3284 N N . MET A 1 417 ? -18.469 -3.344 -20.328 1 97.81 417 MET A N 1
ATOM 3285 C CA . MET A 1 417 ? -19.312 -2.248 -19.875 1 97.81 417 MET A CA 1
ATOM 3286 C C . MET A 1 417 ? -19.438 -2.244 -18.344 1 97.81 417 MET A C 1
ATOM 3288 O O . MET A 1 417 ? -19.375 -1.188 -17.719 1 97.81 417 MET A O 1
ATOM 3292 N N . TYR A 1 418 ? -19.594 -3.418 -17.797 1 97.69 418 TYR A N 1
ATOM 3293 C CA . TYR A 1 418 ? -19.688 -3.559 -16.359 1 97.69 418 TYR A CA 1
ATOM 3294 C C . TYR A 1 418 ? -18.422 -3.041 -15.672 1 97.69 418 TYR A C 1
ATOM 3296 O O . TYR A 1 418 ? -18.5 -2.281 -14.703 1 97.69 418 TYR A O 1
ATOM 3304 N N . SER A 1 419 ? -17.266 -3.406 -16.172 1 98 419 SER A N 1
ATOM 3305 C CA . SER A 1 419 ? -15.992 -3.014 -15.594 1 98 419 SER A CA 1
ATOM 3306 C C . SER A 1 419 ? -15.781 -1.509 -15.695 1 98 419 SER A C 1
ATOM 3308 O O . SER A 1 419 ? -15.312 -0.876 -14.742 1 98 419 SER A O 1
ATOM 3310 N N . LEU A 1 420 ? -16.078 -0.917 -16.75 1 98.19 420 LEU A N 1
ATOM 3311 C CA . LEU A 1 420 ? -15.922 0.522 -16.922 1 98.19 420 LEU A CA 1
ATOM 3312 C C . LEU A 1 420 ? -16.875 1.288 -16.031 1 98.19 420 LEU A C 1
ATOM 3314 O O . LEU A 1 420 ? -16.531 2.332 -15.477 1 98.19 420 LEU A O 1
ATOM 3318 N N . LEU A 1 421 ? -18.047 0.766 -15.859 1 98.31 421 LEU A N 1
ATOM 3319 C CA . LEU A 1 421 ? -19.031 1.416 -15.008 1 98.31 421 LEU A CA 1
ATOM 3320 C C . LEU A 1 421 ? -18.625 1.333 -13.539 1 98.31 421 LEU A C 1
ATOM 3322 O O . LEU A 1 421 ? -18.906 2.248 -12.766 1 98.31 421 LEU A O 1
ATOM 3326 N N . ILE A 1 422 ? -17.984 0.25 -13.164 1 98.06 422 ILE A N 1
ATOM 3327 C CA . ILE A 1 422 ? -17.516 0.131 -11.789 1 98.06 422 ILE A CA 1
ATOM 3328 C C . ILE A 1 422 ? -16.5 1.232 -11.5 1 98.06 422 ILE A C 1
ATOM 3330 O O . ILE A 1 422 ? -16.531 1.853 -10.43 1 98.06 422 ILE A O 1
ATOM 3334 N N . VAL A 1 423 ? -15.609 1.488 -12.43 1 98 423 VAL A N 1
ATOM 3335 C CA . VAL A 1 423 ? -14.609 2.537 -12.258 1 98 423 VAL A CA 1
ATOM 3336 C C . VAL A 1 423 ? -15.297 3.893 -12.117 1 98 423 VAL A C 1
ATOM 3338 O O . VAL A 1 423 ? -15 4.656 -11.203 1 98 423 VAL A O 1
ATOM 3341 N N . LEU A 1 424 ? -16.219 4.105 -12.953 1 97.62 424 LEU A N 1
ATOM 3342 C CA . LEU A 1 424 ? -16.922 5.383 -12.938 1 97.62 424 LEU A CA 1
ATOM 3343 C C . LEU A 1 424 ? -17.75 5.535 -11.664 1 97.62 424 LEU A C 1
ATOM 3345 O O . LEU A 1 424 ? -17.781 6.609 -11.062 1 97.62 424 LEU A O 1
ATOM 3349 N N . GLU A 1 425 ? -18.438 4.504 -11.32 1 98.25 425 GLU A N 1
ATOM 3350 C CA . GLU A 1 425 ? -19.281 4.535 -10.133 1 98.25 425 GLU A CA 1
ATOM 3351 C C . GLU A 1 425 ? -18.484 4.887 -8.891 1 98.25 425 GLU A C 1
ATOM 3353 O O . GLU A 1 425 ? -18.922 5.688 -8.062 1 98.25 425 GLU A O 1
ATOM 3358 N N . LYS A 1 426 ? -17.297 4.301 -8.719 1 97.56 426 LYS A N 1
ATOM 3359 C CA . LYS A 1 426 ? -16.469 4.602 -7.555 1 97.56 426 LYS A CA 1
ATOM 3360 C C . LYS A 1 426 ? -15.969 6.039 -7.594 1 97.56 426 LYS A C 1
ATOM 3362 O O . LYS A 1 426 ? -15.828 6.688 -6.551 1 97.56 426 LYS A O 1
ATOM 3367 N N . TYR A 1 427 ? -15.734 6.582 -8.805 1 96.75 427 TYR A N 1
ATOM 3368 C CA . TYR A 1 427 ? -15.352 7.984 -8.953 1 96.75 427 TYR A CA 1
ATOM 3369 C C . TYR A 1 427 ? -16.438 8.898 -8.398 1 96.75 427 TYR A C 1
ATOM 3371 O O . TYR A 1 427 ? -16.172 9.766 -7.566 1 96.75 427 TYR A O 1
ATOM 3379 N N . ILE A 1 428 ? -17.578 8.641 -8.805 1 97 428 ILE A N 1
ATOM 3380 C CA . ILE A 1 428 ? -18.703 9.516 -8.5 1 97 428 ILE A CA 1
ATOM 3381 C C . ILE A 1 428 ? -19.109 9.352 -7.035 1 97 428 ILE A C 1
ATOM 3383 O O . ILE A 1 428 ? -19.297 10.336 -6.32 1 97 428 ILE A O 1
ATOM 3387 N N . GLN A 1 429 ? -19.203 8.109 -6.637 1 97.31 429 GLN A N 1
ATOM 3388 C CA . GLN A 1 429 ? -19.656 7.859 -5.27 1 97.31 429 GLN A CA 1
ATOM 3389 C C . GLN A 1 429 ? -18.656 8.406 -4.254 1 97.31 429 GLN A C 1
ATOM 3391 O O . GLN A 1 429 ? -19.031 8.961 -3.229 1 97.31 429 GLN A O 1
ATOM 3396 N N . ASN A 1 430 ? -17.359 8.211 -4.508 1 97.06 430 ASN A N 1
ATOM 3397 C CA . ASN A 1 430 ? -16.359 8.766 -3.615 1 97.06 430 ASN A CA 1
ATOM 3398 C C . ASN A 1 430 ? -16.484 10.289 -3.506 1 97.06 430 ASN A C 1
ATOM 3400 O O . ASN A 1 430 ? -16.438 10.836 -2.406 1 97.06 430 ASN A O 1
ATOM 3404 N N . LEU A 1 431 ? -16.641 10.945 -4.625 1 95.19 431 LEU A N 1
ATOM 3405 C CA . LEU A 1 431 ? -16.766 12.398 -4.625 1 95.19 431 LEU A CA 1
ATOM 3406 C C . LEU A 1 431 ? -18.031 12.836 -3.877 1 95.19 431 LEU A C 1
ATOM 3408 O O . LEU A 1 431 ? -18 13.82 -3.135 1 95.19 431 LEU A O 1
ATOM 3412 N N . PHE A 1 432 ? -19.094 12.125 -4.047 1 95.62 432 PHE A N 1
ATOM 3413 C CA . PHE A 1 432 ? -20.359 12.445 -3.389 1 95.62 432 PHE A CA 1
ATOM 3414 C C . PHE A 1 432 ? -20.219 12.336 -1.876 1 95.62 432 PHE A C 1
ATOM 3416 O O . PHE A 1 432 ? -20.641 13.234 -1.143 1 95.62 432 PHE A O 1
ATOM 3423 N N . ILE A 1 433 ? -19.609 11.25 -1.424 1 94.31 433 ILE A N 1
ATOM 3424 C CA . ILE A 1 433 ? -19.484 10.984 0.006 1 94.31 433 ILE A CA 1
ATOM 3425 C C . ILE A 1 433 ? -18.5 11.977 0.625 1 94.31 433 ILE A C 1
ATOM 3427 O O . ILE A 1 433 ? -18.797 12.594 1.654 1 94.31 433 ILE A O 1
ATOM 3431 N N . ILE A 1 434 ? -17.375 12.164 0.017 1 91.94 434 ILE A N 1
ATOM 3432 C CA . ILE A 1 434 ? -16.312 12.992 0.588 1 91.94 434 ILE A CA 1
ATOM 3433 C C . ILE A 1 434 ? -16.766 14.453 0.622 1 91.94 434 ILE A C 1
ATOM 3435 O O . ILE A 1 434 ? -16.531 15.148 1.61 1 91.94 434 ILE A O 1
ATOM 3439 N N . GLU A 1 435 ? -17.359 14.906 -0.421 1 91.19 435 GLU A N 1
ATOM 3440 C CA . GLU A 1 435 ? -17.812 16.297 -0.427 1 91.19 435 GLU A CA 1
ATOM 3441 C C . GLU A 1 435 ? -18.859 16.531 0.658 1 91.19 435 GLU A C 1
ATOM 3443 O O . GLU A 1 435 ? -18.891 17.594 1.285 1 91.19 435 GLU A O 1
ATOM 3448 N N . SER A 1 436 ? -19.703 15.602 0.879 1 89 436 SER A N 1
ATOM 3449 C CA . SER A 1 436 ? -20.719 15.742 1.914 1 89 436 SER A CA 1
ATOM 3450 C C . SER A 1 436 ? -20.094 15.781 3.305 1 89 436 SER A C 1
ATOM 3452 O O . SER A 1 436 ? -20.594 16.484 4.191 1 89 436 SER A O 1
ATOM 3454 N N . LEU A 1 437 ? -19.031 15.07 3.506 1 85.06 437 LEU A N 1
ATOM 3455 C CA . LEU A 1 437 ? -18.375 15.008 4.805 1 85.06 437 LEU A CA 1
ATOM 3456 C C . LEU A 1 437 ? -17.672 16.312 5.125 1 85.06 437 LEU A C 1
ATOM 3458 O O . LEU A 1 437 ? -17.531 16.688 6.293 1 85.06 437 LEU A O 1
ATOM 3462 N N . TYR A 1 438 ? -17.266 17.031 4.133 1 85.88 438 TYR A N 1
ATOM 3463 C CA . TYR A 1 438 ? -16.5 18.25 4.363 1 85.88 438 TYR A CA 1
ATOM 3464 C C . TYR A 1 438 ? -17.391 19.484 4.266 1 85.88 438 TYR A C 1
ATOM 3466 O O . TYR A 1 438 ? -16.938 20.594 4.508 1 85.88 438 TYR A O 1
ATOM 3474 N N . ARG A 1 439 ? -18.656 19.359 4.02 1 83 439 ARG A N 1
ATOM 3475 C CA . ARG A 1 439 ? -19.578 20.484 3.928 1 83 439 ARG A CA 1
ATOM 3476 C C . ARG A 1 439 ? -20.094 20.875 5.305 1 83 439 ARG A C 1
ATOM 3478 O O . ARG A 1 439 ? -20.406 20.016 6.125 1 83 439 ARG A O 1
ATOM 3485 N N . GLN A 1 440 ? -19.828 22.203 5.715 1 72.81 440 GLN A N 1
ATOM 3486 C CA . GLN A 1 440 ? -20.328 22.719 6.988 1 72.81 440 GLN A CA 1
ATOM 3487 C C . GLN A 1 440 ? -21.688 23.391 6.828 1 72.81 440 GLN A C 1
ATOM 3489 O O . GLN A 1 440 ? -21.891 24.203 5.922 1 72.81 440 GLN A O 1
ATOM 3494 N N . ARG A 1 441 ? -22.719 22.953 7.602 1 58.28 441 ARG A N 1
ATOM 3495 C CA . ARG A 1 441 ? -24.016 23.594 7.609 1 58.28 441 ARG A CA 1
ATOM 3496 C C . ARG A 1 441 ? -23.984 24.906 8.391 1 58.28 441 ARG A C 1
ATOM 3498 O O . ARG A 1 441 ? -23.281 25.016 9.398 1 58.28 441 ARG A O 1
ATOM 3505 N N . GLU A 1 442 ? -24.234 26.016 7.836 1 51.72 442 GLU A N 1
ATOM 3506 C CA . GLU A 1 442 ? -24.359 27.328 8.484 1 51.72 442 GLU A CA 1
ATOM 3507 C C . GLU A 1 442 ? -25.156 27.219 9.781 1 51.72 442 GLU A C 1
ATOM 3509 O O . GLU A 1 442 ? -26.219 26.594 9.812 1 51.72 442 GLU A O 1
ATOM 3514 N N . ASP A 1 443 ? -24.641 27.297 10.922 1 45.53 443 ASP A N 1
ATOM 3515 C CA . ASP A 1 443 ? -25.172 27.438 12.273 1 45.53 443 ASP A CA 1
ATOM 3516 C C . ASP A 1 443 ? -26.422 28.328 12.281 1 45.53 443 ASP A C 1
ATOM 3518 O O . ASP A 1 443 ? -26.984 28.609 13.344 1 45.53 443 ASP A O 1
ATOM 3522 N N . GLY A 1 444 ? -26.625 29.281 11.375 1 41.72 444 GLY A N 1
ATOM 3523 C CA . GLY A 1 444 ? -27.703 30.203 11.672 1 41.72 444 GLY A CA 1
ATOM 3524 C C . GLY A 1 444 ? -29.016 29.516 11.984 1 41.72 444 GLY A C 1
ATOM 3525 O O . GLY A 1 444 ? -29.938 30.141 12.5 1 41.72 444 GLY A O 1
ATOM 3526 N N . GLU A 1 445 ? -29.359 28.5 11.406 1 43.66 445 GLU A N 1
ATOM 3527 C CA . GLU A 1 445 ? -30.672 27.922 11.711 1 43.66 445 GLU A CA 1
ATOM 3528 C C . GLU A 1 445 ? -30.641 27.109 13 1 43.66 445 GLU A C 1
ATOM 3530 O O . GLU A 1 445 ? -31.578 26.391 13.312 1 43.66 445 GLU A O 1
ATOM 3535 N N . ARG A 1 446 ? -29.734 27.109 13.867 1 42 446 ARG A N 1
ATOM 3536 C CA . ARG A 1 446 ? -29.594 26.547 15.203 1 42 446 ARG A CA 1
ATOM 3537 C C . ARG A 1 446 ? -30.719 27.031 16.109 1 42 446 ARG A C 1
ATOM 3539 O O . ARG A 1 446 ? -31.078 26.344 17.078 1 42 446 ARG A O 1
ATOM 3546 N N . GLU A 1 447 ? -31.062 28.344 16.109 1 37.09 447 GLU A N 1
ATOM 3547 C CA . GLU A 1 447 ? -31.969 28.875 17.109 1 37.09 447 GLU A CA 1
ATOM 3548 C C . GLU A 1 447 ? -33.281 28.094 17.109 1 37.09 447 GLU A C 1
ATOM 3550 O O . GLU A 1 447 ? -33.938 27.953 18.156 1 37.09 447 GLU A O 1
ATOM 3555 N N . ASP A 1 448 ? -33.844 27.75 15.93 1 35.28 448 ASP A N 1
ATOM 3556 C CA . ASP A 1 448 ? -35.219 27.281 15.969 1 35.28 448 ASP A CA 1
ATOM 3557 C C . ASP A 1 448 ? -35.281 25.797 16.312 1 35.28 448 ASP A C 1
ATOM 3559 O O . ASP A 1 448 ? -36.375 25.219 16.406 1 35.28 448 ASP A O 1
ATOM 3563 N N . ALA A 1 449 ? -34.188 24.938 16.188 1 38.12 449 ALA A N 1
ATOM 3564 C CA . ALA A 1 449 ? -34.281 23.5 16.438 1 38.12 449 ALA A CA 1
ATOM 3565 C C . ALA A 1 449 ? -34.281 23.203 17.938 1 38.12 449 ALA A C 1
ATOM 3567 O O . ALA A 1 449 ? -34.344 22.047 18.344 1 38.12 449 ALA A O 1
ATOM 3568 N N . GLU A 1 450 ? -34 23.984 18.953 1 35.81 450 GLU A N 1
ATOM 3569 C CA . GLU A 1 450 ? -34.219 23.672 20.359 1 35.81 450 GLU A CA 1
ATOM 3570 C C . GLU A 1 450 ? -35.625 23.172 20.594 1 35.81 450 GLU A C 1
ATOM 3572 O O . GLU A 1 450 ? -35.938 22.594 21.641 1 35.81 450 GLU A O 1
ATOM 3577 N N . ALA A 1 451 ? -36.625 23.734 19.891 1 34.5 451 ALA A N 1
ATOM 3578 C CA . ALA A 1 451 ? -38 23.375 20.234 1 34.5 451 ALA A CA 1
ATOM 3579 C C . ALA A 1 451 ? -38.344 22.016 19.641 1 34.5 451 ALA A C 1
ATOM 3581 O O . ALA A 1 451 ? -39.5 21.562 19.75 1 34.5 451 ALA A O 1
ATOM 3582 N N . ALA A 1 452 ? -37.562 21.453 18.672 1 35.41 452 ALA A N 1
ATOM 3583 C CA . ALA A 1 452 ? -38.125 20.266 18.047 1 35.41 452 ALA A CA 1
ATOM 3584 C C . ALA A 1 452 ? -38.031 19.047 18.953 1 35.41 452 ALA A C 1
ATOM 3586 O O . ALA A 1 452 ? -37 18.875 19.641 1 35.41 452 ALA A O 1
ATOM 3587 N N . GLY A 1 453 ? -39.156 18.172 19.328 1 32.41 453 GLY A N 1
ATOM 3588 C CA . GLY A 1 453 ? -39.5 17.047 20.172 1 32.41 453 GLY A CA 1
ATOM 3589 C C . GLY A 1 453 ? -38.594 15.836 19.953 1 32.41 453 GLY A C 1
ATOM 3590 O O . GLY A 1 453 ? -37.75 15.844 19.047 1 32.41 453 GLY A O 1
ATOM 3591 N N . PRO A 1 454 ? -38.688 14.82 20.766 1 31.25 454 PRO A N 1
ATOM 3592 C CA . PRO A 1 454 ? -37.906 13.594 20.844 1 31.25 454 PRO A CA 1
ATOM 3593 C C . PRO A 1 454 ? -37.844 12.844 19.5 1 31.25 454 PRO A C 1
ATOM 3595 O O . PRO A 1 454 ? -38.812 12.797 18.781 1 31.25 454 PRO A O 1
ATOM 3598 N N . VAL A 1 455 ? -36.781 12.789 18.812 1 36.25 455 VAL A N 1
ATOM 3599 C CA . VAL A 1 455 ? -36.5 12.023 17.594 1 36.25 455 VAL A CA 1
ATOM 3600 C C . VAL A 1 455 ? -37.094 10.609 17.734 1 36.25 455 VAL A C 1
ATOM 3602 O O . VAL A 1 455 ? -36.812 9.922 18.719 1 36.25 455 VAL A O 1
ATOM 3605 N N . PRO A 1 456 ? -38.188 10.203 17.094 1 29.91 456 PRO A N 1
ATOM 3606 C CA . PRO A 1 456 ? -38.719 8.836 17.203 1 29.91 456 PRO A CA 1
ATOM 3607 C C . PRO A 1 456 ? -37.625 7.777 16.984 1 29.91 456 PRO A C 1
ATOM 3609 O O . PRO A 1 456 ? -36.781 7.922 16.094 1 29.91 456 PRO A O 1
ATOM 3612 N N . GLU A 1 457 ? -37.156 7.078 18.094 1 31.34 457 GLU A N 1
ATOM 3613 C CA . GLU A 1 457 ? -36.312 5.895 18.109 1 31.34 457 GLU A CA 1
ATOM 3614 C C . GLU A 1 457 ? -36.75 4.875 17.078 1 31.34 457 GLU A C 1
ATOM 3616 O O . GLU A 1 457 ? -37.844 4.32 17.156 1 31.34 457 GLU A O 1
ATOM 3621 N N . ILE A 1 458 ? -36.594 5.051 15.828 1 28.73 458 ILE A N 1
ATOM 3622 C CA . ILE A 1 458 ? -37.062 4.055 14.859 1 28.73 458 ILE A CA 1
ATOM 3623 C C . ILE A 1 458 ? -36.812 2.65 15.406 1 28.73 458 ILE A C 1
ATOM 3625 O O . ILE A 1 458 ? -37.719 1.819 15.445 1 28.73 458 ILE A O 1
ATOM 3629 N N . PHE A 1 459 ? -35.719 1.88 15 1 27.45 459 PHE A N 1
ATOM 3630 C CA . PHE A 1 459 ? -35.75 0.425 14.914 1 27.45 459 PHE A CA 1
ATOM 3631 C C . PHE A 1 459 ? -35.5 -0.207 16.281 1 27.45 459 PHE A C 1
ATOM 3633 O O . PHE A 1 459 ? -34.344 -0.433 16.656 1 27.45 459 PHE A O 1
ATOM 3640 N N . SER A 1 460 ? -36.062 0.188 17.344 1 27.25 460 SER A N 1
ATOM 3641 C CA . SER A 1 460 ? -36 -0.649 18.531 1 27.25 460 SER A CA 1
ATOM 3642 C C . SER A 1 460 ? -36.562 -2.037 18.266 1 27.25 460 SER A C 1
ATOM 3644 O O . SER A 1 460 ? -37.781 -2.188 18.094 1 27.25 460 SER A O 1
ATOM 3646 N N . VAL A 1 461 ? -35.969 -2.896 17.469 1 28 461 VAL A N 1
ATOM 3647 C CA . VAL A 1 461 ? -36.438 -4.277 17.609 1 28 461 VAL A CA 1
ATOM 3648 C C . VAL A 1 461 ? -36.406 -4.676 19.094 1 28 461 VAL A C 1
ATOM 3650 O O . VAL A 1 461 ? -35.344 -4.742 19.703 1 28 461 VAL A O 1
ATOM 3653 N N . THR A 1 462 ? -37.375 -4.344 19.828 1 27.38 462 THR A N 1
ATOM 3654 C CA . THR A 1 462 ? -37.688 -4.836 21.172 1 27.38 462 THR A CA 1
ATOM 3655 C C . THR A 1 462 ? -37.719 -6.363 21.188 1 27.38 462 THR A C 1
ATOM 3657 O O . THR A 1 462 ? -38.656 -6.969 20.641 1 27.38 462 THR A O 1
ATOM 3660 N N . SER A 1 463 ? -36.625 -7.137 20.906 1 27.31 463 SER A N 1
ATOM 3661 C CA . SER A 1 463 ? -36.844 -8.523 21.297 1 27.31 463 SER A CA 1
ATOM 3662 C C . SER A 1 463 ? -37.312 -8.625 22.75 1 27.31 463 SER A C 1
ATOM 3664 O O . SER A 1 463 ? -36.719 -8.055 23.656 1 27.31 463 SER A O 1
ATOM 3666 N N . SER A 1 464 ? -38.562 -8.773 23.031 1 28.25 464 SER A N 1
ATOM 3667 C CA . SER A 1 464 ? -39.312 -9.172 24.234 1 28.25 464 SER A CA 1
ATOM 3668 C C . SER A 1 464 ? -38.625 -10.359 24.922 1 28.25 464 SER A C 1
ATOM 3670 O O . SER A 1 464 ? -39.25 -11.023 25.75 1 28.25 464 SER A O 1
ATOM 3672 N N . LEU A 1 465 ? -37.531 -10.961 24.438 1 26.81 465 LEU A N 1
ATOM 3673 C CA . LEU A 1 465 ? -37.312 -12.219 25.141 1 26.81 465 LEU A CA 1
ATOM 3674 C C . LEU A 1 465 ? -37.25 -11.984 26.656 1 26.81 465 LEU A C 1
ATOM 3676 O O . LEU A 1 465 ? -37.969 -12.617 27.422 1 26.81 465 LEU A O 1
ATOM 3680 N N . ALA A 1 466 ? -36.094 -12.43 27.344 1 26.88 466 ALA A N 1
ATOM 3681 C CA . ALA A 1 466 ? -36.125 -13.016 28.688 1 26.88 466 ALA A CA 1
ATOM 3682 C C . ALA A 1 466 ? -36.25 -11.938 29.75 1 26.88 466 ALA A C 1
ATOM 3684 O O . ALA A 1 466 ? -35.812 -10.797 29.562 1 26.88 466 ALA A O 1
ATOM 3685 N N . PRO A 1 467 ? -37.156 -12.086 30.688 1 27.67 467 PRO A N 1
ATOM 3686 C CA . PRO A 1 467 ? -37.406 -11.258 31.875 1 27.67 467 PRO A CA 1
ATOM 3687 C C . PRO A 1 467 ? -36.094 -10.758 32.5 1 27.67 467 PRO A C 1
ATOM 3689 O O . PRO A 1 467 ? -35.031 -11.352 32.312 1 27.67 467 PRO A O 1
ATOM 3692 N N . PRO A 1 468 ? -36.094 -9.477 32.906 1 27.22 468 PRO A N 1
ATOM 3693 C CA . PRO A 1 468 ? -34.938 -8.836 33.562 1 27.22 468 PRO A CA 1
ATOM 3694 C C . PRO A 1 468 ? -34.344 -9.711 34.688 1 27.22 468 PRO A C 1
ATOM 3696 O O . PRO A 1 468 ? -35.062 -10.086 35.625 1 27.22 468 PRO A O 1
ATOM 3699 N N . TYR A 1 469 ? -33.688 -10.844 34.344 1 24.61 469 TYR A N 1
ATOM 3700 C CA . TYR A 1 469 ? -33.156 -11.445 35.562 1 24.61 469 TYR A CA 1
ATOM 3701 C C . TYR A 1 469 ? -32.5 -10.391 36.438 1 24.61 469 TYR A C 1
ATOM 3703 O O . TYR A 1 469 ? -31.812 -9.5 35.938 1 24.61 469 TYR A O 1
ATOM 3711 N N . ASN A 1 470 ? -33 -10 37.656 1 25.73 470 ASN A N 1
ATOM 3712 C CA . ASN A 1 470 ? -32.656 -9.133 38.75 1 25.73 470 ASN A CA 1
ATOM 3713 C C . ASN A 1 470 ? -31.141 -9.18 39.062 1 25.73 470 ASN A C 1
ATOM 3715 O O . ASN A 1 470 ? -30.703 -8.82 40.156 1 25.73 470 ASN A O 1
ATOM 3719 N N . GLY A 1 471 ? -30.281 -9.82 38.188 1 23.98 471 GLY A N 1
ATOM 3720 C CA . GLY A 1 471 ? -29.016 -10.07 38.875 1 23.98 471 GLY A CA 1
ATOM 3721 C C . GLY A 1 471 ? -28.359 -8.797 39.406 1 23.98 471 GLY A C 1
ATOM 3722 O O . GLY A 1 471 ? -28.922 -7.707 39.25 1 23.98 471 GLY A O 1
ATOM 3723 N N . ILE A 1 472 ? -26.938 -8.68 39.406 1 24.19 472 ILE A N 1
ATOM 3724 C CA . ILE A 1 472 ? -26.031 -7.895 40.25 1 24.19 472 ILE A CA 1
ATOM 3725 C C . ILE A 1 472 ? -26.078 -6.426 39.844 1 24.19 472 ILE A C 1
ATOM 3727 O O . ILE A 1 472 ? -25.828 -6.086 38.688 1 24.19 472 ILE A O 1
ATOM 3731 N N . ILE A 1 473 ? -26.953 -5.523 40.375 1 27.06 473 ILE A N 1
ATOM 3732 C CA . ILE A 1 473 ? -27.094 -4.074 40.375 1 27.06 473 ILE A CA 1
ATOM 3733 C C . ILE A 1 473 ? -25.719 -3.422 40.469 1 27.06 473 ILE A C 1
ATOM 3735 O O . ILE A 1 473 ? -25.062 -3.49 41.531 1 27.06 473 ILE A O 1
ATOM 3739 N N . ASN A 1 474 ? -24.703 -3.727 39.594 1 22.75 474 ASN A N 1
ATOM 3740 C CA . ASN A 1 474 ? -23.469 -3 39.906 1 22.75 474 ASN A CA 1
ATOM 3741 C C . ASN A 1 474 ? -23.719 -1.495 40 1 22.75 474 ASN A C 1
ATOM 3743 O O . ASN A 1 474 ? -24.25 -0.898 39.062 1 22.75 474 ASN A O 1
ATOM 3747 N N . ARG A 1 475 ? -23.828 -0.814 41.219 1 26.19 475 ARG A N 1
ATOM 3748 C CA . ARG A 1 475 ? -24.016 0.517 41.781 1 26.19 475 ARG A CA 1
ATOM 3749 C C . ARG A 1 475 ? -23.219 1.56 41 1 26.19 475 ARG A C 1
ATOM 3751 O O . ARG A 1 475 ? -23.422 2.764 41.188 1 26.19 475 ARG A O 1
ATOM 3758 N N . ALA A 1 476 ? -22.156 1.111 40.375 1 26.97 476 ALA A N 1
ATOM 3759 C CA . ALA A 1 476 ? -21.203 2.209 40.156 1 26.97 476 ALA A CA 1
ATOM 3760 C C . ALA A 1 476 ? -21.75 3.215 39.156 1 26.97 476 ALA A C 1
ATOM 3762 O O . ALA A 1 476 ? -21.109 4.234 38.875 1 26.97 476 ALA A O 1
ATOM 3763 N N . TYR A 1 477 ? -22.625 2.771 38.281 1 23.42 477 TYR A N 1
ATOM 3764 C CA . TYR A 1 477 ? -22.891 3.818 37.312 1 23.42 477 TYR A CA 1
ATOM 3765 C C . TYR A 1 477 ? -23.75 4.922 37.906 1 23.42 477 TYR A C 1
ATOM 3767 O O . TYR A 1 477 ? -24.984 4.895 37.781 1 23.42 477 TYR A O 1
ATOM 3775 N N . GLU A 1 478 ? -23.531 5.246 39.188 1 27.17 478 GLU A N 1
ATOM 3776 C CA . GLU A 1 478 ? -24.297 6.371 39.688 1 27.17 478 GLU A CA 1
ATOM 3777 C C . GLU A 1 478 ? -24.188 7.586 38.781 1 27.17 478 GLU A C 1
ATOM 3779 O O . GLU A 1 478 ? -23.078 8.047 38.5 1 27.17 478 GLU A O 1
ATOM 3784 N N . ASN A 1 479 ? -24.891 7.57 37.688 1 24.8 479 ASN A N 1
ATOM 3785 C CA . ASN A 1 479 ? -24.969 8.859 37.031 1 24.8 479 ASN A CA 1
ATOM 3786 C C . ASN A 1 479 ? -25.094 10.008 38.031 1 24.8 479 ASN A C 1
ATOM 3788 O O . ASN A 1 479 ? -26.031 10.055 38.812 1 24.8 479 ASN A O 1
ATOM 3792 N N . PRO A 1 480 ? -23.969 10.492 38.531 1 27.02 480 PRO A N 1
ATOM 3793 C CA . PRO A 1 480 ? -23.984 11.453 39.656 1 27.02 480 PRO A CA 1
ATOM 3794 C C . PRO A 1 480 ? -25 12.57 39.438 1 27.02 480 PRO A C 1
ATOM 3796 O O . PRO A 1 480 ? -25.188 13.406 40.344 1 27.02 480 PRO A O 1
ATOM 3799 N N . ASP A 1 481 ? -25.281 12.766 38.125 1 26.52 481 ASP A N 1
ATOM 3800 C CA . ASP A 1 481 ? -25.797 14.125 38.031 1 26.52 481 ASP A CA 1
ATOM 3801 C C . ASP A 1 481 ? -27.141 14.258 38.75 1 26.52 481 ASP A C 1
ATOM 3803 O O . ASP A 1 481 ? -27.906 15.18 38.469 1 26.52 481 ASP A O 1
ATOM 3807 N N . LYS A 1 482 ? -27.531 13.125 39.375 1 27.14 482 LYS A N 1
ATOM 3808 C CA . LYS A 1 482 ? -28.875 13.328 39.938 1 27.14 482 LYS A CA 1
ATOM 3809 C C . LYS A 1 482 ? -28.922 14.555 40.844 1 27.14 482 LYS A C 1
ATOM 3811 O O . LYS A 1 482 ? -29.859 14.727 41.594 1 27.14 482 LYS A O 1
ATOM 3816 N N . GLY A 1 483 ? -27.688 15.234 40.844 1 23.2 483 GLY A N 1
ATOM 3817 C CA . GLY A 1 483 ? -27.781 16.172 41.969 1 23.2 483 GLY A CA 1
ATOM 3818 C C . GLY A 1 483 ? -29 17.062 41.875 1 23.2 483 GLY A C 1
ATOM 3819 O O . GLY A 1 483 ? -29.062 18.109 42.531 1 23.2 483 GLY A O 1
ATOM 3820 N N . CYS A 1 484 ? -29.766 16.922 40.75 1 22.52 484 CYS A N 1
ATOM 3821 C CA . CYS A 1 484 ? -30.703 18.016 40.875 1 22.52 484 CYS A CA 1
ATOM 3822 C C . CYS A 1 484 ? -31.438 17.969 42.219 1 22.52 484 CYS A C 1
ATOM 3824 O O . CYS A 1 484 ? -32.156 16.984 42.5 1 22.52 484 CYS A O 1
ATOM 3826 N N . VAL A 1 485 ? -30.797 18.391 43.188 1 22.52 485 VAL A N 1
ATOM 3827 C CA . VAL A 1 485 ? -31.297 18.719 44.531 1 22.52 485 VAL A CA 1
ATOM 3828 C C . VAL A 1 485 ? -32.688 19.312 44.406 1 22.52 485 VAL A C 1
ATOM 3830 O O . VAL A 1 485 ? -32.875 20.344 43.75 1 22.52 485 VAL A O 1
ATOM 3833 N N . THR A 1 486 ? -33.625 18.453 44 1 22.47 486 THR A N 1
ATOM 3834 C CA . THR A 1 486 ? -35 18.969 44.188 1 22.47 486 THR A CA 1
ATOM 3835 C C . THR A 1 486 ? -35.125 19.672 45.531 1 22.47 486 THR A C 1
ATOM 3837 O O . THR A 1 486 ? -35.031 19.031 46.594 1 22.47 486 THR A O 1
ATOM 3840 N N . LEU A 1 487 ? -34.312 20.812 45.656 1 21.27 487 LEU A N 1
ATOM 3841 C CA . LEU A 1 487 ? -34.5 21.672 46.844 1 21.27 487 LEU A CA 1
ATOM 3842 C C . LEU A 1 487 ? -36 21.828 47.156 1 21.27 487 LEU A C 1
ATOM 3844 O O . LEU A 1 487 ? -36.75 22.406 46.375 1 21.27 487 LEU A O 1
ATOM 3848 N N . GLU A 1 488 ? -36.594 20.688 47.594 1 22.44 488 GLU A N 1
ATOM 3849 C CA . GLU A 1 488 ? -37.906 20.812 48.219 1 22.44 488 GLU A CA 1
ATOM 3850 C C . GLU A 1 488 ? -37.969 22.031 49.125 1 22.44 488 GLU A C 1
ATOM 3852 O O . GLU A 1 488 ? -37.312 22.078 50.156 1 22.44 488 GLU A O 1
ATOM 3857 N N . ASN A 1 489 ? -37.75 23.281 48.5 1 20.17 489 ASN A N 1
ATOM 3858 C CA . ASN A 1 489 ? -38 24.5 49.281 1 20.17 489 ASN A CA 1
ATOM 3859 C C . ASN A 1 489 ? -39.281 24.359 50.156 1 20.17 489 ASN A C 1
ATOM 3861 O O . ASN A 1 489 ? -40.312 23.969 49.625 1 20.17 489 ASN A O 1
ATOM 3865 N N . GLU A 1 490 ? -39.062 23.984 51.344 1 21.28 490 GLU A N 1
ATOM 3866 C CA . GLU A 1 490 ? -39.969 24.047 52.469 1 21.28 490 GLU A CA 1
ATOM 3867 C C . GLU A 1 490 ? -40.781 25.359 52.469 1 21.28 490 GLU A C 1
ATOM 3869 O O . GLU A 1 490 ? -40.188 26.438 52.625 1 21.28 490 GLU A O 1
ATOM 3874 N N . GLN A 1 491 ? -41.688 25.547 51.469 1 21.64 491 GLN A N 1
ATOM 3875 C CA . GLN A 1 491 ? -42.625 26.641 51.625 1 21.64 491 GLN A CA 1
ATOM 3876 C C . GLN A 1 491 ? -43.156 26.734 53.062 1 21.64 491 GLN A C 1
ATOM 3878 O O . GLN A 1 491 ? -43.75 25.781 53.562 1 21.64 491 GLN A O 1
ATOM 3883 N N . VAL A 1 492 ? -42.406 27.406 53.844 1 21.64 492 VAL A N 1
ATOM 3884 C CA . VAL A 1 492 ? -42.844 27.922 55.125 1 21.64 492 VAL A CA 1
ATOM 3885 C C . VAL A 1 492 ? -44.25 28.516 55 1 21.64 492 VAL A C 1
ATOM 3887 O O . VAL A 1 492 ? -44.562 29.109 53.938 1 21.64 492 VAL A O 1
ATOM 3890 N N . GLU A 1 493 ? -45.125 28.281 55.906 1 20.98 493 GLU A N 1
ATOM 3891 C CA . GLU A 1 493 ? -46.531 28.438 56.219 1 20.98 493 GLU A CA 1
ATOM 3892 C C . GLU A 1 493 ? -46.938 29.922 56.188 1 20.98 493 GLU A C 1
ATOM 3894 O O . GLU A 1 493 ? -48.094 30.25 56.438 1 20.98 493 GLU A O 1
ATOM 3899 N N . ASN A 1 494 ? -45.969 30.891 55.938 1 19.8 494 ASN A N 1
ATOM 3900 C CA . ASN A 1 494 ? -46.531 32.062 56.594 1 19.8 494 ASN A CA 1
ATOM 3901 C C . ASN A 1 494 ? -47.938 32.406 56.062 1 19.8 494 ASN A C 1
ATOM 3903 O O . ASN A 1 494 ? -48.281 32 54.969 1 19.8 494 ASN A O 1
ATOM 3907 N N . GLY A 1 495 ? -48.625 33.344 56.781 1 20.44 495 GLY A N 1
ATOM 3908 C CA . GLY A 1 495 ? -49.969 33.781 57.125 1 20.44 495 GLY A CA 1
ATOM 3909 C C . GLY A 1 495 ? -50.75 34.312 55.906 1 20.44 495 GLY A C 1
ATOM 3910 O O . GLY A 1 495 ? -51.656 33.656 55.406 1 20.44 495 GLY A O 1
ATOM 3911 N N . GLN A 1 496 ? -50.781 35.688 55.938 1 21.31 496 GLN A N 1
ATOM 3912 C CA . 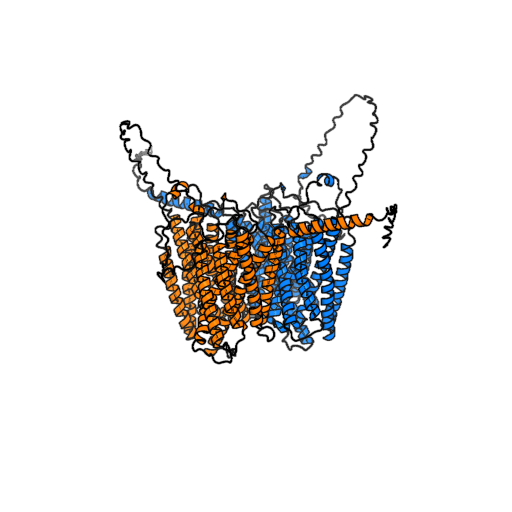GLN A 1 496 ? -52 36.469 56 1 21.31 496 GLN A CA 1
ATOM 3913 C C . GLN A 1 496 ? -52.656 36.625 54.625 1 21.31 496 GLN A C 1
ATOM 3915 O O . GLN A 1 496 ? -53.844 36.344 54.469 1 21.31 496 GLN A O 1
ATOM 3920 N N . VAL A 1 497 ? -52.406 37.812 54.031 1 24.56 497 VAL A N 1
ATOM 3921 C CA . VAL A 1 497 ? -53.375 38.812 53.656 1 24.56 497 VAL A CA 1
ATOM 3922 C C . VAL A 1 497 ? -53.938 38.5 52.281 1 24.56 497 VAL A C 1
ATOM 3924 O O . VAL A 1 497 ? -53.188 38.219 51.344 1 24.56 497 VAL A O 1
ATOM 3927 N N . TYR A 1 498 ? -55.219 38.281 52.125 1 23.45 498 TYR A N 1
ATOM 3928 C CA . TYR A 1 498 ? -56.188 37.812 51.156 1 23.45 498 TYR A CA 1
ATOM 3929 C C . TYR A 1 498 ? -56.25 38.719 49.938 1 23.45 498 TYR A C 1
ATOM 3931 O O . TYR A 1 498 ? -57.156 38.594 49.094 1 23.45 498 TYR A O 1
ATOM 3939 N N . GLY A 1 499 ? -55.344 39.75 49.812 1 23.05 499 GLY A N 1
ATOM 3940 C CA . GLY A 1 499 ? -55.969 40.812 49 1 23.05 499 GLY A CA 1
ATOM 3941 C C . GLY A 1 499 ? -56.438 40.281 47.656 1 23.05 499 GLY A C 1
ATOM 3942 O O . GLY A 1 499 ? -55.938 39.281 47.156 1 23.05 499 GLY A O 1
ATOM 3943 N N . THR A 1 500 ? -57.656 40.594 47.312 1 24.47 500 THR A N 1
ATOM 3944 C CA . THR A 1 500 ? -58.625 40.312 46.281 1 24.47 500 THR A CA 1
ATOM 3945 C C . THR A 1 500 ? -58.062 40.656 44.906 1 24.47 500 THR A C 1
ATOM 3947 O O . THR A 1 500 ? -58.156 41.781 44.469 1 24.47 500 THR A O 1
ATOM 3950 N N . PHE A 1 501 ? -56.656 40.688 44.812 1 22.84 501 PHE A N 1
ATOM 3951 C CA . PHE A 1 501 ? -56.312 41.406 43.562 1 22.84 501 PHE A CA 1
ATOM 3952 C C . PHE A 1 501 ? -57 40.75 42.375 1 22.84 501 PHE A C 1
ATOM 3954 O O . PHE A 1 501 ? -57.062 39.531 42.281 1 22.84 501 PHE A O 1
ATOM 3961 N N . SER A 1 502 ? -57.938 41.531 41.781 1 26.78 502 SER A N 1
ATOM 3962 C CA . SER A 1 502 ? -58.812 41.281 40.625 1 26.78 502 SER A CA 1
ATOM 3963 C C . SER A 1 502 ? -58 40.75 39.438 1 26.78 502 SER A C 1
ATOM 3965 O O . SER A 1 502 ? -56.906 41.25 39.156 1 26.78 502 SER A O 1
ATOM 3967 N N . PRO A 1 503 ? -58.219 39.469 39.188 1 28.58 503 PRO A N 1
ATOM 3968 C CA . PRO A 1 503 ? -57.531 38.719 38.125 1 28.58 503 PRO A CA 1
ATOM 3969 C C . PRO A 1 503 ? -57.625 39.406 36.781 1 28.58 503 PRO A C 1
ATOM 3971 O O . PRO A 1 503 ? -58.719 39.562 36.219 1 28.58 503 PRO A O 1
ATOM 3974 N N . ARG A 1 504 ? -57.031 40.688 36.688 1 28.25 504 ARG A N 1
ATOM 3975 C CA . ARG A 1 504 ? -57.156 41.281 35.375 1 28.25 504 ARG A CA 1
ATOM 3976 C C . ARG A 1 504 ? -56.812 40.281 34.281 1 28.25 504 ARG A C 1
ATOM 3978 O O . ARG A 1 504 ? -55.812 39.531 34.375 1 28.25 504 ARG A O 1
ATOM 3985 N N . LYS A 1 505 ? -57.844 39.906 33.531 1 28.22 505 LYS A N 1
ATOM 3986 C CA . LYS A 1 505 ? -58 39.094 32.344 1 28.22 505 LYS A CA 1
ATOM 3987 C C . LYS A 1 505 ? -56.969 39.469 31.281 1 28.22 505 LYS A C 1
ATOM 3989 O O . LYS A 1 505 ? -57 40.562 30.719 1 28.22 505 LYS A O 1
ATOM 3994 N N . HIS A 1 506 ? -55.719 39.469 31.641 1 25.89 506 HIS A N 1
ATOM 3995 C CA . HIS A 1 506 ? -54.875 39.844 30.516 1 25.89 506 HIS A CA 1
ATOM 3996 C C . HIS A 1 506 ? -55.312 39.156 29.234 1 25.89 506 HIS A C 1
ATOM 3998 O O . HIS A 1 506 ? -55.594 37.938 29.25 1 25.89 506 HIS A O 1
ATOM 4004 N N . SER A 1 507 ? -56 39.812 28.422 1 27.64 507 SER A N 1
ATOM 4005 C CA . SER A 1 507 ? -56.406 39.438 27.078 1 27.64 507 SER A CA 1
ATOM 4006 C C . SER A 1 507 ? -55.312 38.688 26.344 1 27.64 507 SER A C 1
ATOM 4008 O O . SER A 1 507 ? -54.156 39.156 26.297 1 27.64 507 SER A O 1
ATOM 4010 N N . ALA A 1 508 ? -55.406 37.344 26.391 1 30.53 508 ALA A N 1
ATOM 4011 C CA . ALA A 1 508 ? -54.594 36.406 25.625 1 30.53 508 ALA A CA 1
ATOM 4012 C C . ALA A 1 508 ? -54.406 36.875 24.188 1 30.53 508 ALA A C 1
ATOM 4014 O O . ALA A 1 508 ? -55.344 36.812 23.391 1 30.53 508 ALA A O 1
ATOM 4015 N N . VAL A 1 509 ? -53.844 38.094 24.016 1 32.31 509 VAL A N 1
ATOM 4016 C CA . VAL A 1 509 ? -53.594 38.312 22.594 1 32.31 509 VAL A CA 1
ATOM 4017 C C . VAL A 1 509 ? -53.031 37.031 21.969 1 32.31 509 VAL A C 1
ATOM 4019 O O . VAL A 1 509 ? -52.094 36.406 22.516 1 32.31 509 VAL A O 1
ATOM 4022 N N . PRO A 1 510 ? -53.906 36.281 21.203 1 31.97 510 PRO A N 1
ATOM 4023 C CA . PRO A 1 510 ? -53.438 35.094 20.5 1 31.97 510 PRO A CA 1
ATOM 4024 C C . PRO A 1 510 ? -52.031 35.281 19.906 1 31.97 510 PRO A C 1
ATOM 4026 O O . PRO A 1 510 ? -51.75 36.281 19.266 1 31.97 510 PRO A O 1
ATOM 4029 N N . LEU A 1 511 ? -51.062 35.094 20.797 1 31.38 511 LEU A N 1
ATOM 4030 C CA . LEU A 1 511 ? -49.75 35.031 20.141 1 31.38 511 LEU A CA 1
ATOM 4031 C C . LEU A 1 511 ? -49.875 34.406 18.75 1 31.38 511 LEU A C 1
ATOM 4033 O O . LEU A 1 511 ? -50.469 33.344 18.578 1 31.38 511 LEU A O 1
ATOM 4037 N N . HIS A 1 512 ? -50.219 35.281 17.797 1 31.59 512 HIS A N 1
ATOM 4038 C CA . HIS A 1 512 ? -50.062 34.812 16.422 1 31.59 512 HIS A CA 1
ATOM 4039 C C . HIS A 1 512 ? -49.031 33.688 16.312 1 31.59 512 HIS A C 1
ATOM 4041 O O . HIS A 1 512 ? -47.875 33.906 16.703 1 31.59 512 HIS A O 1
ATOM 4047 N N . ILE A 1 513 ? -49.438 32.531 16.828 1 33.69 513 ILE A N 1
ATOM 4048 C CA . ILE A 1 513 ? -48.656 31.375 16.359 1 33.69 513 ILE A CA 1
ATOM 4049 C C . ILE A 1 513 ? -48.094 31.688 14.977 1 33.69 513 ILE A C 1
ATOM 4051 O O . ILE A 1 513 ? -48.812 31.828 14 1 33.69 513 ILE A O 1
ATOM 4055 N N . GLY A 1 514 ? -47.312 32.781 14.969 1 32.66 514 GLY A N 1
ATOM 4056 C CA . GLY A 1 514 ? -46.625 32.875 13.688 1 32.66 514 GLY A CA 1
ATOM 4057 C C . GLY A 1 514 ? -46.469 31.516 13 1 32.66 514 GLY A C 1
ATOM 4058 O O . GLY A 1 514 ? -46.25 30.5 13.648 1 32.66 514 GLY A O 1
ATOM 4059 N N . ASN A 1 515 ? -47.438 31.297 12.086 1 32.44 515 ASN A N 1
ATOM 4060 C CA . ASN A 1 515 ? -47.25 30.219 11.117 1 32.44 515 ASN A CA 1
ATOM 4061 C C . ASN A 1 515 ? -45.781 29.859 10.961 1 32.44 515 ASN A C 1
ATOM 4063 O O . ASN A 1 515 ? -45 30.578 10.305 1 32.44 515 ASN A O 1
ATOM 4067 N N . ASN A 1 516 ? -45.125 29.703 12.102 1 33.59 516 ASN A N 1
ATOM 4068 C CA . ASN A 1 516 ? -43.844 29.047 11.852 1 33.59 516 ASN A CA 1
ATOM 4069 C C . ASN A 1 516 ? -43.969 28.047 10.695 1 33.59 516 ASN A C 1
ATOM 4071 O O . ASN A 1 516 ? -44.531 26.969 10.844 1 33.59 516 ASN A O 1
ATOM 4075 N N . VAL A 1 517 ? -44.406 28.562 9.586 1 35.09 517 VAL A N 1
ATOM 4076 C CA . VAL A 1 517 ? -44.219 27.797 8.359 1 35.09 517 VAL A CA 1
ATOM 4077 C C . VAL A 1 517 ? -43.125 26.766 8.547 1 35.09 517 VAL A C 1
ATOM 4079 O O . VAL A 1 517 ? -41.969 27.141 8.867 1 35.09 517 VAL A O 1
ATOM 4082 N N . ALA A 1 518 ? -43.438 25.703 9.156 1 38.75 518 ALA A N 1
ATOM 4083 C CA . ALA A 1 518 ? -42.625 24.5 9.008 1 38.75 518 ALA A CA 1
ATOM 4084 C C . ALA A 1 518 ? -41.656 24.641 7.844 1 38.75 518 ALA A C 1
ATOM 4086 O O . ALA A 1 518 ? -42.062 24.781 6.691 1 38.75 518 ALA A O 1
ATOM 4087 N N . GLU A 1 519 ? -40.688 25.359 7.949 1 39.09 519 GLU A N 1
ATOM 4088 C CA . GLU A 1 519 ? -39.656 25.391 6.91 1 39.09 519 GLU A CA 1
ATOM 4089 C C . GLU A 1 519 ? -39.625 24.078 6.133 1 39.09 519 GLU A C 1
ATOM 4091 O O . GLU A 1 519 ? -39.438 23.016 6.719 1 39.09 519 GLU A O 1
ATOM 4096 N N . THR A 1 520 ? -40.562 23.766 5.258 1 43.75 520 THR A N 1
ATOM 4097 C CA . THR A 1 520 ? -40.531 22.719 4.238 1 43.75 520 THR A CA 1
ATOM 4098 C C . THR A 1 520 ? -39.094 22.281 3.971 1 43.75 520 THR A C 1
ATOM 4100 O O . THR A 1 520 ? -38.219 23.094 3.666 1 43.75 520 THR A O 1
ATOM 4103 N N . PRO A 1 521 ? -38.688 21.25 4.703 1 54.09 521 PRO A N 1
ATOM 4104 C CA . PRO A 1 521 ? -37.344 20.797 4.379 1 54.09 521 PRO A CA 1
ATOM 4105 C C . PRO A 1 521 ? -36.969 21.031 2.914 1 54.09 521 PRO A C 1
ATOM 4107 O O . PRO A 1 521 ? -37.812 20.891 2.031 1 54.09 521 PRO A O 1
ATOM 4110 N N . SER A 1 522 ? -36 21.906 2.605 1 71.88 522 SER A N 1
ATOM 4111 C CA . SER A 1 522 ? -35.531 22.25 1.266 1 71.88 522 SER A CA 1
ATOM 4112 C C . SER A 1 522 ? -35.5 21.031 0.355 1 71.88 522 SER A C 1
ATOM 4114 O O . SER A 1 522 ? -35.156 19.922 0.791 1 71.88 522 SER A O 1
ATOM 4116 N N . LYS A 1 523 ? -36.5 20.938 -0.654 1 79.06 523 LYS A N 1
ATOM 4117 C CA . LYS A 1 523 ? -36.562 19.922 -1.704 1 79.06 523 LYS A CA 1
ATOM 4118 C C . LYS A 1 523 ? -35.188 19.344 -2.012 1 79.06 523 LYS A C 1
ATOM 4120 O O . LYS A 1 523 ? -35.031 18.156 -2.264 1 79.06 523 LYS A O 1
ATOM 4125 N N . LYS A 1 524 ? -34.281 20.141 -1.858 1 85.19 524 LYS A N 1
ATOM 4126 C CA . LYS A 1 524 ? -32.938 19.688 -2.121 1 85.19 524 LYS A CA 1
ATOM 4127 C C . LYS A 1 524 ? -32.469 18.703 -1.058 1 85.19 524 LYS A C 1
ATOM 4129 O O . LYS A 1 524 ? -31.828 17.688 -1.375 1 85.19 524 LYS A O 1
ATOM 4134 N N . ARG A 1 525 ? -32.875 18.969 0.091 1 85.94 525 ARG A N 1
ATOM 4135 C CA . ARG A 1 525 ? -32.469 18.094 1.195 1 85.94 525 ARG A CA 1
ATOM 4136 C C . ARG A 1 525 ? -33.188 16.75 1.116 1 85.94 525 ARG A C 1
ATOM 4138 O O . ARG A 1 525 ? -32.594 15.711 1.396 1 85.94 525 ARG A O 1
ATOM 4145 N N . GLN A 1 526 ? -34.344 16.828 0.741 1 88.75 526 GLN A N 1
ATOM 4146 C CA . GLN A 1 526 ? -35.125 15.594 0.62 1 88.75 526 GLN A CA 1
ATOM 4147 C C . GLN A 1 526 ? -34.562 14.719 -0.505 1 88.75 526 GLN A C 1
ATOM 4149 O O . GLN A 1 526 ? -34.5 13.492 -0.37 1 88.75 526 GLN A O 1
ATOM 4154 N N . ILE A 1 527 ? -34.188 15.32 -1.598 1 90.56 527 ILE A N 1
ATOM 4155 C CA . ILE A 1 527 ? -33.625 14.57 -2.719 1 90.56 527 ILE A CA 1
ATOM 4156 C C . ILE A 1 527 ? -32.312 13.953 -2.312 1 90.56 527 ILE A C 1
ATOM 4158 O O . ILE A 1 527 ? -32 12.805 -2.643 1 90.56 527 ILE A O 1
ATOM 4162 N N . LEU A 1 528 ? -31.562 14.727 -1.563 1 92.19 528 LEU A N 1
ATOM 4163 C CA . LEU A 1 528 ? -30.266 14.234 -1.129 1 92.19 528 LEU A CA 1
ATOM 4164 C C . LEU A 1 528 ? -30.422 13.078 -0.151 1 92.19 528 LEU A C 1
ATOM 4166 O O . LEU A 1 528 ? -29.656 12.109 -0.2 1 92.19 528 LEU A O 1
ATOM 4170 N N . LYS A 1 529 ? -31.375 13.164 0.685 1 92.94 529 LYS A N 1
ATOM 4171 C CA . LYS A 1 529 ? -31.625 12.078 1.623 1 92.94 529 LYS A CA 1
ATOM 4172 C C . LYS A 1 529 ? -32.125 10.82 0.895 1 92.94 529 LYS A C 1
ATOM 4174 O O . LYS A 1 529 ? -31.719 9.711 1.236 1 92.94 529 LYS A O 1
ATOM 4179 N N . ASN A 1 530 ? -32.938 11.031 -0.1 1 94.19 530 ASN A N 1
ATOM 4180 C CA . ASN A 1 530 ? -33.406 9.906 -0.908 1 94.19 530 ASN A CA 1
ATOM 4181 C C . ASN A 1 530 ? -32.25 9.258 -1.668 1 94.19 530 ASN A C 1
ATOM 4183 O O . ASN A 1 530 ? -32.156 8.031 -1.768 1 94.19 530 ASN A O 1
ATOM 4187 N N . ILE A 1 531 ? -31.359 10.031 -2.174 1 95.56 531 ILE A N 1
ATOM 4188 C CA . ILE A 1 531 ? -30.188 9.523 -2.893 1 95.56 531 ILE A CA 1
ATOM 4189 C C . ILE A 1 531 ? -29.297 8.734 -1.935 1 95.56 531 ILE A C 1
ATOM 4191 O O . ILE A 1 531 ? -28.812 7.652 -2.27 1 95.56 531 ILE A O 1
ATOM 4195 N N . ALA A 1 532 ? -29.125 9.234 -0.738 1 95.25 532 ALA A N 1
ATOM 4196 C CA . ALA A 1 532 ? -28.266 8.578 0.246 1 95.25 532 ALA A CA 1
ATOM 4197 C C . ALA A 1 532 ? -28.828 7.215 0.646 1 95.25 532 ALA A C 1
ATOM 4199 O O . ALA A 1 532 ? -28.094 6.23 0.72 1 95.25 532 ALA A O 1
ATOM 4200 N N . VAL A 1 533 ? -30.109 7.141 0.824 1 94.94 533 VAL A N 1
ATOM 4201 C CA . VAL A 1 533 ? -30.734 5.883 1.222 1 94.94 533 VAL A CA 1
ATOM 4202 C C . VAL A 1 533 ? -30.703 4.895 0.056 1 94.94 533 VAL A C 1
ATOM 4204 O O . VAL A 1 533 ? -30.453 3.703 0.25 1 94.94 533 VAL A O 1
ATOM 4207 N N . PHE A 1 534 ? -31 5.383 -1.194 1 96.56 534 PHE A N 1
ATOM 4208 C CA . PHE A 1 534 ? -30.938 4.535 -2.381 1 96.56 534 PHE A CA 1
ATOM 4209 C C . PHE A 1 534 ? -29.547 3.957 -2.562 1 96.56 534 PHE A C 1
ATOM 4211 O O . PHE A 1 534 ? -29.391 2.752 -2.768 1 96.56 534 PHE A O 1
ATOM 4218 N N . LEU A 1 535 ? -28.484 4.828 -2.414 1 98 535 LEU A N 1
ATOM 4219 C CA . LEU A 1 535 ? -27.109 4.375 -2.557 1 98 535 LEU A CA 1
ATOM 4220 C C . LEU A 1 535 ? -26.719 3.438 -1.418 1 98 535 LEU A C 1
ATOM 4222 O O . LEU A 1 535 ? -25.969 2.488 -1.62 1 98 535 LEU A O 1
ATOM 4226 N N . PHE A 1 536 ? -27.203 3.76 -0.311 1 95.31 536 PHE A N 1
ATOM 4227 C CA . PHE A 1 536 ? -27.016 2.92 0.865 1 95.31 536 PHE A CA 1
ATOM 4228 C C . PHE A 1 536 ? -27.484 1.495 0.595 1 95.31 536 PHE A C 1
ATOM 4230 O O . PHE A 1 536 ? -26.734 0.539 0.807 1 95.31 536 PHE A O 1
ATOM 4237 N N . MET A 1 537 ? -28.625 1.332 0.105 1 96.75 537 MET A N 1
ATOM 4238 C CA . MET A 1 537 ? -29.203 0.018 -0.149 1 96.75 537 MET A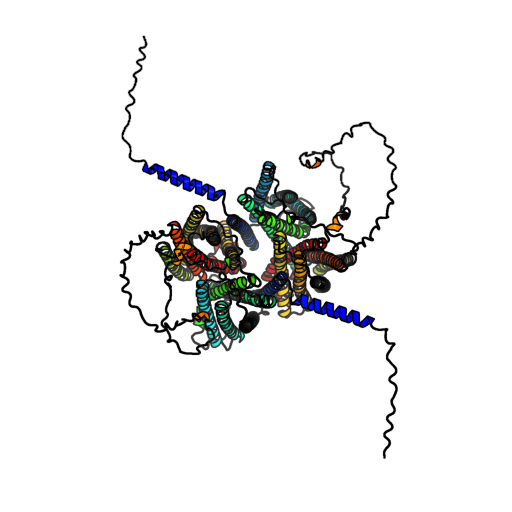 CA 1
ATOM 4239 C C . MET A 1 537 ? -28.547 -0.649 -1.349 1 96.75 537 MET A C 1
ATOM 4241 O O . MET A 1 537 ? -28.375 -1.871 -1.374 1 96.75 537 MET A O 1
ATOM 4245 N N . CYS A 1 538 ? -28.141 0.127 -2.311 1 97.69 538 CYS A N 1
ATOM 4246 C CA . CYS A 1 538 ? -27.438 -0.422 -3.465 1 97.69 538 CYS A CA 1
ATOM 4247 C C . CYS A 1 538 ? -26.078 -0.987 -3.062 1 97.69 538 CYS A C 1
ATOM 4249 O O . CYS A 1 538 ? -25.656 -2.021 -3.582 1 97.69 538 CYS A O 1
ATOM 4251 N N . ASN A 1 539 ? -25.391 -0.324 -2.17 1 97.69 539 ASN A N 1
ATOM 4252 C CA . ASN A 1 539 ? -24.109 -0.835 -1.695 1 97.69 539 ASN A CA 1
ATOM 4253 C C . ASN A 1 539 ? -24.281 -2.123 -0.895 1 97.69 539 ASN A C 1
ATOM 4255 O O . ASN A 1 539 ? -23.453 -3.033 -0.989 1 97.69 539 ASN A O 1
ATOM 4259 N N . ILE A 1 540 ? -25.312 -2.23 -0.16 1 95.81 540 ILE A N 1
ATOM 4260 C CA . ILE A 1 540 ? -25.594 -3.477 0.54 1 95.81 540 ILE A CA 1
ATOM 4261 C C . ILE A 1 540 ? -25.859 -4.586 -0.474 1 95.81 540 ILE A C 1
ATOM 4263 O O . ILE A 1 540 ? -25.375 -5.707 -0.319 1 95.81 540 ILE A O 1
ATOM 4267 N N . SER A 1 541 ? -26.594 -4.227 -1.497 1 97 541 SER A N 1
ATOM 4268 C CA . SER A 1 541 ? -26.922 -5.188 -2.545 1 97 541 SER A CA 1
ATOM 4269 C C . SER A 1 541 ? -25.672 -5.695 -3.244 1 97 541 SER A C 1
ATOM 4271 O O . SER A 1 541 ? -25.516 -6.898 -3.457 1 97 541 SER A O 1
ATOM 4273 N N . LEU A 1 542 ? -24.766 -4.824 -3.555 1 97.06 542 LEU A N 1
ATOM 4274 C CA . LEU A 1 542 ? -23.562 -5.203 -4.27 1 97.06 542 LEU A CA 1
ATOM 4275 C C . LEU A 1 542 ? -22.562 -5.887 -3.334 1 97.06 542 LEU A C 1
ATOM 4277 O O . LEU A 1 542 ? -21.641 -6.559 -3.791 1 97.06 542 LEU A O 1
ATOM 4281 N N . TRP A 1 543 ? -22.719 -5.699 -2.047 1 95.94 543 TRP A N 1
ATOM 4282 C CA . TRP A 1 543 ? -21.906 -6.414 -1.062 1 95.94 543 TRP A CA 1
ATOM 4283 C C . TRP A 1 543 ? -22.375 -7.859 -0.917 1 95.94 543 TRP A C 1
ATOM 4285 O O . TRP A 1 543 ? -21.562 -8.773 -0.823 1 95.94 543 TRP A O 1
ATOM 4295 N N . ILE A 1 544 ? -23.656 -8.141 -0.991 1 95 544 ILE A N 1
ATOM 4296 C CA . ILE A 1 544 ? -24.25 -9.445 -0.752 1 95 544 ILE A CA 1
ATOM 4297 C C . ILE A 1 544 ? -23.828 -10.422 -1.842 1 95 544 ILE A C 1
ATOM 4299 O O . ILE A 1 544 ? -23.562 -11.594 -1.563 1 95 544 ILE A O 1
ATOM 4303 N N . LEU A 1 545 ? -23.688 -9.969 -3.014 1 95.5 545 LEU A N 1
ATOM 4304 C CA . LEU A 1 545 ? -23.438 -10.852 -4.148 1 95.5 545 LEU A CA 1
ATOM 4305 C C . LEU A 1 545 ? -22.094 -11.562 -4.004 1 95.5 545 LEU A C 1
ATOM 4307 O O . LEU A 1 545 ? -22.047 -12.781 -3.857 1 95.5 545 LEU A O 1
ATOM 4311 N N . PRO A 1 546 ? -21.016 -10.797 -3.896 1 93.12 546 PRO A N 1
ATOM 4312 C CA . PRO A 1 546 ? -19.75 -11.516 -3.76 1 93.12 546 PRO A CA 1
ATOM 4313 C C . PRO A 1 546 ? -19.562 -12.141 -2.377 1 93.12 546 PRO A C 1
ATOM 4315 O O . PRO A 1 546 ? -18.859 -13.133 -2.234 1 93.12 546 PRO A O 1
ATOM 4318 N N . ALA A 1 547 ? -20.203 -11.656 -1.357 1 92.38 547 ALA A N 1
ATOM 4319 C CA . ALA A 1 547 ? -20.062 -12.18 -0 1 92.38 547 ALA A CA 1
ATOM 4320 C C . ALA A 1 547 ? -20.625 -13.602 0.1 1 92.38 547 ALA A C 1
ATOM 4322 O O . ALA A 1 547 ? -20.078 -14.438 0.826 1 92.38 547 ALA A O 1
ATOM 4323 N N . PHE A 1 548 ? -21.656 -13.906 -0.696 1 89.81 548 PHE A N 1
ATOM 4324 C CA . PHE A 1 548 ? -22.297 -15.211 -0.588 1 89.81 548 PHE A CA 1
ATOM 4325 C C . PHE A 1 548 ? -21.984 -16.078 -1.81 1 89.81 548 PHE A C 1
ATOM 4327 O O . PHE A 1 548 ? -22.75 -16.984 -2.146 1 89.81 548 PHE A O 1
ATOM 4334 N N . GLY A 1 549 ? -20.953 -15.68 -2.541 1 86.44 549 GLY A N 1
ATOM 4335 C CA . GLY A 1 549 ? -20.406 -16.641 -3.48 1 86.44 549 GLY A CA 1
ATOM 4336 C C . GLY A 1 549 ? -20.641 -16.266 -4.93 1 86.44 549 GLY A C 1
ATOM 4337 O O . GLY A 1 549 ? -20.172 -16.953 -5.84 1 86.44 549 GLY A O 1
ATOM 4338 N N . CYS A 1 550 ? -21.375 -15.219 -5.211 1 90.62 550 CYS A N 1
ATOM 4339 C CA . CYS A 1 550 ? -21.547 -14.781 -6.59 1 90.62 550 CYS A CA 1
ATOM 4340 C C . CYS A 1 550 ? -20.312 -14.031 -7.09 1 90.62 550 CYS A C 1
ATOM 4342 O O . CYS A 1 550 ? -20.266 -12.805 -7.031 1 90.62 550 CYS A O 1
ATOM 4344 N N . ARG A 1 551 ? -19.359 -14.773 -7.586 1 91.19 551 ARG A N 1
ATOM 4345 C CA . ARG A 1 551 ? -18.109 -14.227 -8.086 1 91.19 551 ARG A CA 1
ATOM 4346 C C . ARG A 1 551 ? -17.828 -14.703 -9.508 1 91.19 551 ARG A C 1
ATOM 4348 O O . ARG A 1 551 ? -17.016 -15.617 -9.711 1 91.19 551 ARG A O 1
ATOM 4355 N N . PRO A 1 552 ? -18.406 -14 -10.438 1 92.69 552 PRO A N 1
ATOM 4356 C CA . PRO A 1 552 ? -18.234 -14.414 -11.836 1 92.69 552 PRO A CA 1
ATOM 4357 C C . PRO A 1 552 ? -16.766 -14.328 -12.289 1 92.69 552 PRO A C 1
ATOM 4359 O O . PRO A 1 552 ? -16.406 -14.922 -13.297 1 92.69 552 PRO A O 1
ATOM 4362 N N . GLN A 1 553 ? -15.914 -13.672 -11.539 1 90.94 553 GLN A N 1
ATOM 4363 C CA . GLN A 1 553 ? -14.508 -13.523 -11.891 1 90.94 553 GLN A CA 1
ATOM 4364 C C . GLN A 1 553 ? -13.789 -14.875 -11.852 1 90.94 553 GLN A C 1
ATOM 4366 O O . GLN A 1 553 ? -12.773 -15.062 -12.523 1 90.94 553 GLN A O 1
ATOM 4371 N N . TYR A 1 554 ? -14.336 -15.766 -11.102 1 86.94 554 TYR A N 1
ATOM 4372 C CA . TYR A 1 554 ? -13.766 -17.109 -11.055 1 86.94 554 TYR A CA 1
ATOM 4373 C C . TYR A 1 554 ? -14.352 -17.984 -12.156 1 86.94 554 TYR A C 1
ATOM 4375 O O . TYR A 1 554 ? -13.688 -18.891 -12.656 1 86.94 554 TYR A O 1
ATOM 4383 N N . ASP A 1 555 ? -15.508 -17.609 -12.523 1 85.94 555 ASP A N 1
ATOM 4384 C CA . ASP A 1 555 ? -16.266 -18.5 -13.398 1 85.94 555 ASP A CA 1
ATOM 4385 C C . ASP A 1 555 ? -16.141 -18.062 -14.859 1 85.94 555 ASP A C 1
ATOM 4387 O O . ASP A 1 555 ? -16.344 -18.875 -15.766 1 85.94 555 ASP A O 1
ATOM 4391 N N . ASN A 1 556 ? -15.766 -16.766 -14.914 1 87.25 556 ASN A N 1
ATOM 4392 C CA . ASN A 1 556 ? -15.633 -16.281 -16.281 1 87.25 556 ASN A CA 1
ATOM 4393 C C . ASN A 1 556 ? -14.266 -16.641 -16.875 1 87.25 556 ASN A C 1
ATOM 4395 O O . ASN A 1 556 ? -13.242 -16.484 -16.203 1 87.25 556 ASN A O 1
ATOM 4399 N N . GLY A 1 557 ? -13.984 -17.344 -17.719 1 86.38 557 GLY A N 1
ATOM 4400 C CA . GLY A 1 557 ? -12.766 -17.859 -18.312 1 86.38 557 GLY A CA 1
ATOM 4401 C C . GLY A 1 557 ? -11.969 -16.812 -19.047 1 86.38 557 GLY A C 1
ATOM 4402 O O . GLY A 1 557 ? -10.797 -17.031 -19.391 1 86.38 557 GLY A O 1
ATOM 4403 N N . LEU A 1 558 ? -12.445 -15.578 -19.188 1 90.69 558 LEU A N 1
ATOM 4404 C CA . LEU A 1 558 ? -11.781 -14.555 -19.984 1 90.69 558 LEU A CA 1
ATOM 4405 C C . LEU A 1 558 ? -10.516 -14.055 -19.281 1 90.69 558 LEU A C 1
ATOM 4407 O O . LEU A 1 558 ? -9.445 -14.016 -19.891 1 90.69 558 LEU A O 1
ATOM 4411 N N . GLU A 1 559 ? -10.594 -13.68 -17.984 1 93.75 559 GLU A N 1
ATOM 4412 C CA . GLU A 1 559 ? -9.453 -13.172 -17.234 1 93.75 559 GLU A CA 1
ATOM 4413 C C . GLU A 1 559 ? -8.43 -14.273 -16.969 1 93.75 559 GLU A C 1
ATOM 4415 O O . GLU A 1 559 ? -7.219 -14.031 -17.031 1 93.75 559 GLU A O 1
ATOM 4420 N N . GLN A 1 560 ? -8.883 -15.43 -16.766 1 90.44 560 GLN A N 1
ATOM 4421 C CA . GLN A 1 560 ? -7.969 -16.531 -16.516 1 90.44 560 GLN A CA 1
ATOM 4422 C C . GLN A 1 560 ? -7.145 -16.875 -17.75 1 90.44 560 GLN A C 1
ATOM 4424 O O . GLN A 1 560 ? -5.98 -17.266 -17.641 1 90.44 560 GLN A O 1
ATOM 4429 N N . GLU A 1 561 ? -7.77 -16.719 -18.844 1 90.44 561 GLU A N 1
ATOM 4430 C CA . GLU A 1 561 ? -7.055 -17 -20.078 1 90.44 561 GLU A CA 1
ATOM 4431 C C . GLU A 1 561 ? -5.934 -15.984 -20.312 1 90.44 561 GLU A C 1
ATOM 4433 O O . GLU A 1 561 ? -4.855 -16.344 -20.781 1 90.44 561 GLU A O 1
ATOM 4438 N N . THR A 1 562 ? -6.156 -14.789 -19.969 1 92.31 562 THR A N 1
ATOM 4439 C CA . THR A 1 562 ? -5.203 -13.711 -20.219 1 92.31 562 THR A CA 1
ATOM 4440 C C . THR A 1 562 ? -4.125 -13.68 -19.141 1 92.31 562 THR A C 1
ATOM 4442 O O . THR A 1 562 ? -2.947 -13.477 -19.438 1 92.31 562 THR A O 1
ATOM 4445 N N . PHE A 1 563 ? -4.43 -13.875 -17.875 1 93.62 563 PHE A N 1
ATOM 4446 C CA . PHE A 1 563 ? -3.508 -13.68 -16.766 1 93.62 563 PHE A CA 1
ATOM 4447 C C . PHE A 1 563 ? -3.014 -15.016 -16.219 1 93.62 563 PHE A C 1
ATOM 4449 O O . PHE A 1 563 ? -2.031 -15.062 -15.484 1 93.62 563 PHE A O 1
ATOM 4456 N N . GLY A 1 564 ? -3.604 -16.094 -16.672 1 90.69 564 GLY A N 1
ATOM 4457 C CA . GLY A 1 564 ? -3.283 -17.375 -16.062 1 90.69 564 GLY A CA 1
ATOM 4458 C C . GLY A 1 564 ? -3.98 -17.609 -14.742 1 90.69 564 GLY A C 1
ATOM 4459 O O . GLY A 1 564 ? -4.445 -16.656 -14.102 1 90.69 564 GLY A O 1
ATOM 4460 N N . PHE A 1 565 ? -4.055 -18.812 -14.273 1 86.19 565 PHE A N 1
ATOM 4461 C CA . PHE A 1 565 ? -4.797 -19.188 -13.078 1 86.19 565 PHE A CA 1
ATOM 4462 C C . PHE A 1 565 ? -4.145 -18.625 -11.828 1 86.19 565 PHE A C 1
ATOM 4464 O O . PHE A 1 565 ? -4.82 -18.047 -10.977 1 86.19 565 PHE A O 1
ATOM 4471 N N . THR A 1 566 ? -2.865 -18.703 -11.695 1 85.19 566 THR A N 1
ATOM 4472 C CA . THR A 1 566 ? -2.15 -18.328 -10.477 1 85.19 566 THR A CA 1
ATOM 4473 C C . THR A 1 566 ? -2.172 -16.828 -10.273 1 85.19 566 THR A C 1
ATOM 4475 O O . THR A 1 566 ? -2.516 -16.344 -9.188 1 85.19 566 THR A O 1
ATOM 4478 N N . ILE A 1 567 ? -1.828 -16.031 -11.266 1 90.62 567 ILE A N 1
ATOM 4479 C CA . ILE A 1 567 ? -1.79 -14.578 -11.156 1 90.62 567 ILE A CA 1
ATOM 4480 C C . ILE A 1 567 ? -3.201 -14.039 -10.93 1 90.62 567 ILE A C 1
ATOM 4482 O O . ILE A 1 567 ? -3.41 -13.172 -10.078 1 90.62 567 ILE A O 1
ATOM 4486 N N . TRP A 1 568 ? -4.141 -14.555 -11.633 1 93.06 568 TRP A N 1
ATOM 4487 C CA . TRP A 1 568 ? -5.508 -14.062 -11.523 1 93.06 568 TRP A CA 1
ATOM 4488 C C . TRP A 1 568 ? -6.086 -14.367 -10.141 1 93.06 568 TRP A C 1
ATOM 4490 O O . TRP A 1 568 ? -6.73 -13.516 -9.531 1 93.06 568 TRP A O 1
ATOM 4500 N N . THR A 1 569 ? -5.859 -15.586 -9.648 1 89 569 THR A N 1
ATOM 4501 C CA . THR A 1 569 ? -6.348 -15.938 -8.32 1 89 569 THR A CA 1
ATOM 4502 C C . THR A 1 569 ? -5.684 -15.07 -7.25 1 89 569 THR A C 1
ATOM 4504 O O . THR A 1 569 ? -6.324 -14.688 -6.27 1 89 569 THR A O 1
ATOM 4507 N N . THR A 1 570 ? -4.477 -14.781 -7.43 1 88.06 570 THR A N 1
ATOM 4508 C CA . THR A 1 570 ? -3.775 -13.914 -6.496 1 88.06 570 THR A CA 1
ATOM 4509 C C . THR A 1 570 ? -4.383 -12.516 -6.496 1 88.06 570 THR A C 1
ATOM 4511 O O . THR A 1 570 ? -4.582 -11.914 -5.438 1 88.06 570 THR A O 1
ATOM 4514 N N . VAL A 1 571 ? -4.672 -12 -7.68 1 93.44 571 VAL A N 1
ATOM 4515 C CA . VAL A 1 571 ? -5.297 -10.688 -7.809 1 93.44 571 VAL A CA 1
ATOM 4516 C C . VAL A 1 571 ? -6.652 -10.695 -7.102 1 93.44 571 VAL A C 1
ATOM 4518 O O . VAL A 1 571 ? -6.969 -9.766 -6.355 1 93.44 571 VAL A O 1
ATOM 4521 N N . LEU A 1 572 ? -7.418 -11.734 -7.25 1 93.44 572 LEU A N 1
ATOM 4522 C CA . LEU A 1 572 ? -8.75 -11.82 -6.664 1 93.44 572 LEU A CA 1
ATOM 4523 C C . LEU A 1 572 ? -8.672 -11.945 -5.148 1 93.44 572 LEU A C 1
ATOM 4525 O O . LEU A 1 572 ? -9.508 -11.398 -4.426 1 93.44 572 LEU A O 1
ATOM 4529 N N . ASN A 1 573 ? -7.719 -12.656 -4.672 1 88.56 573 ASN A N 1
ATOM 4530 C CA . ASN A 1 573 ? -7.543 -12.82 -3.232 1 88.56 573 ASN A CA 1
ATOM 4531 C C . ASN A 1 573 ? -7.289 -11.477 -2.543 1 88.56 573 ASN A C 1
ATOM 4533 O O . ASN A 1 573 ? -7.605 -11.312 -1.363 1 88.56 573 ASN A O 1
ATOM 4537 N N . PHE A 1 574 ? -6.828 -10.594 -3.295 1 88.31 574 PHE A N 1
ATOM 4538 C CA . PHE A 1 574 ? -6.562 -9.266 -2.756 1 88.31 574 PHE A CA 1
ATOM 4539 C C . PHE A 1 574 ? -7.711 -8.312 -3.072 1 88.31 574 PHE A C 1
ATOM 4541 O O . PHE A 1 574 ? -8.156 -7.559 -2.205 1 88.31 574 PHE A O 1
ATOM 4548 N N . ALA A 1 575 ? -8.219 -8.359 -4.199 1 94.69 575 ALA A N 1
ATOM 4549 C CA . ALA A 1 575 ? -9.156 -7.359 -4.695 1 94.69 575 ALA A CA 1
ATOM 4550 C C . ALA A 1 575 ? -10.562 -7.598 -4.145 1 94.69 575 ALA A C 1
ATOM 4552 O O . ALA A 1 575 ? -11.281 -6.645 -3.826 1 94.69 575 ALA A O 1
ATOM 4553 N N . VAL A 1 576 ? -11 -8.828 -3.971 1 94.06 576 VAL A N 1
ATOM 4554 C CA . VAL A 1 576 ? -12.375 -9.125 -3.574 1 94.06 576 VAL A CA 1
ATOM 4555 C C . VAL A 1 576 ? -12.602 -8.68 -2.135 1 94.06 576 VAL A C 1
ATOM 4557 O O . VAL A 1 576 ? -13.562 -7.953 -1.851 1 94.06 576 VAL A O 1
ATOM 4560 N N . PRO A 1 577 ? -11.711 -9.031 -1.219 1 92 577 PRO A N 1
ATOM 4561 C CA . PRO A 1 577 ? -11.922 -8.531 0.142 1 92 577 PRO A CA 1
ATOM 4562 C C . PRO A 1 577 ? -11.898 -7.008 0.222 1 92 577 PRO A C 1
ATOM 4564 O O . PRO A 1 577 ? -12.641 -6.414 1.008 1 92 577 PRO A O 1
ATOM 4567 N N . MET A 1 578 ? -11.07 -6.355 -0.513 1 94.12 578 MET A N 1
ATOM 4568 C CA . MET A 1 578 ? -11.016 -4.895 -0.522 1 94.12 578 MET A CA 1
ATOM 4569 C C . MET A 1 578 ? -12.312 -4.309 -1.081 1 94.12 578 MET A C 1
ATOM 4571 O O . MET A 1 578 ? -12.781 -3.273 -0.604 1 94.12 578 MET A O 1
ATOM 4575 N N . ASN A 1 579 ? -12.781 -4.945 -2.07 1 95.38 579 ASN A N 1
ATOM 4576 C CA . ASN A 1 579 ? -14.055 -4.504 -2.631 1 95.38 579 ASN A CA 1
ATOM 4577 C C . ASN A 1 579 ? -15.188 -4.66 -1.628 1 95.38 579 ASN A C 1
ATOM 4579 O O . ASN A 1 579 ? -16.031 -3.77 -1.501 1 95.38 579 ASN A O 1
ATOM 4583 N N . LEU A 1 580 ? -15.227 -5.777 -0.94 1 94.75 580 LEU A N 1
ATOM 4584 C CA . LEU A 1 580 ? -16.234 -6 0.083 1 94.75 580 LEU A CA 1
ATOM 4585 C C . LEU A 1 580 ? -16.125 -4.965 1.195 1 94.75 580 LEU A C 1
ATOM 4587 O O . LEU A 1 580 ? -17.141 -4.418 1.646 1 94.75 580 LEU A O 1
ATOM 4591 N N . PHE A 1 581 ? -14.953 -4.723 1.54 1 93.69 581 PHE A N 1
ATOM 4592 C CA . PHE A 1 581 ? -14.734 -3.719 2.578 1 93.69 581 PHE A CA 1
ATOM 4593 C C . PHE A 1 581 ? -15.172 -2.34 2.098 1 93.69 581 PHE A C 1
ATOM 4595 O O . PHE A 1 581 ? -15.742 -1.562 2.863 1 93.69 581 PHE A O 1
ATOM 4602 N N . TYR A 1 582 ? -14.836 -1.963 0.835 1 96.19 582 TYR A N 1
ATOM 4603 C CA . TYR A 1 582 ? -15.266 -0.686 0.273 1 96.19 582 TYR A CA 1
ATOM 4604 C C . TYR A 1 582 ? -16.766 -0.513 0.388 1 96.19 582 TYR A C 1
ATOM 4606 O O . TYR A 1 582 ? -17.25 0.543 0.806 1 96.19 582 TYR A O 1
ATOM 4614 N N . ARG A 1 583 ? -17.531 -1.469 0.03 1 96.69 583 ARG A N 1
ATOM 4615 C CA . ARG A 1 583 ? -18.984 -1.387 0.025 1 96.69 583 ARG A CA 1
ATOM 4616 C C . ARG A 1 583 ? -19.531 -1.244 1.441 1 96.69 583 ARG A C 1
ATOM 4618 O O . ARG A 1 583 ? -20.422 -0.431 1.689 1 96.69 583 ARG A O 1
ATOM 4625 N N . MET A 1 584 ? -19 -1.95 2.326 1 92.44 584 MET A N 1
ATOM 4626 C CA . MET A 1 584 ? -19.469 -1.848 3.703 1 92.44 584 MET A CA 1
ATOM 4627 C C . MET A 1 584 ? -19.109 -0.495 4.305 1 92.44 584 MET A C 1
ATOM 4629 O O . MET A 1 584 ? -19.906 0.103 5.031 1 92.44 584 MET A O 1
ATOM 4633 N N . HIS A 1 585 ? -17.906 -0.108 4.031 1 91.75 585 HIS A N 1
ATOM 4634 C CA . HIS A 1 585 ? -17.516 1.206 4.523 1 91.75 585 HIS A CA 1
ATOM 4635 C C . HIS A 1 585 ? -18.375 2.309 3.906 1 91.75 585 HIS A C 1
ATOM 4637 O O . HIS A 1 585 ? -18.688 3.297 4.57 1 91.75 585 HIS A O 1
ATOM 4643 N N . SER A 1 586 ? -18.672 2.197 2.646 1 95.19 586 SER A N 1
ATOM 4644 C CA . SER A 1 586 ? -19.547 3.156 1.985 1 95.19 586 SER A CA 1
ATOM 4645 C C . SER A 1 586 ? -20.922 3.188 2.643 1 95.19 586 SER A C 1
ATOM 4647 O O . SER A 1 586 ? -21.531 4.25 2.756 1 95.19 586 SER A O 1
ATOM 4649 N N . VAL A 1 587 ? -21.406 2.078 3.072 1 93.88 587 VAL A N 1
ATOM 4650 C CA . VAL A 1 587 ? -22.672 2.008 3.768 1 93.88 587 VAL A CA 1
ATOM 4651 C C . VAL A 1 587 ? -22.609 2.834 5.051 1 93.88 587 VAL A C 1
ATOM 4653 O O . VAL A 1 587 ? -23.516 3.635 5.324 1 93.88 587 VAL A O 1
ATOM 4656 N N . ALA A 1 588 ? -21.578 2.688 5.762 1 90.38 588 ALA A N 1
ATOM 4657 C CA . ALA A 1 588 ? -21.406 3.447 6.996 1 90.38 588 ALA A CA 1
ATOM 4658 C C . ALA A 1 588 ? -21.281 4.941 6.711 1 90.38 588 ALA A C 1
ATOM 4660 O O . ALA A 1 588 ? -21.906 5.762 7.398 1 90.38 588 ALA A O 1
ATOM 4661 N N . SER A 1 589 ? -20.562 5.277 5.715 1 91.88 589 SER A N 1
ATOM 4662 C CA . SER A 1 589 ? -20.359 6.68 5.367 1 91.88 589 SER A CA 1
ATOM 4663 C C . SER A 1 589 ? -21.641 7.305 4.828 1 91.88 589 SER A C 1
ATOM 4665 O O . SER A 1 589 ? -21.938 8.469 5.113 1 91.88 589 SER A O 1
ATOM 4667 N N . LEU A 1 590 ? -22.359 6.57 4.02 1 93.69 590 LEU A N 1
ATOM 4668 C CA . LEU A 1 590 ? -23.609 7.082 3.457 1 93.69 590 LEU A CA 1
ATOM 4669 C C . LEU A 1 590 ? -24.656 7.273 4.547 1 93.69 590 LEU A C 1
ATOM 4671 O O . LEU A 1 590 ? -25.484 8.188 4.461 1 93.69 590 LEU A O 1
ATOM 4675 N N . PHE A 1 591 ? -24.609 6.496 5.512 1 88.69 591 PHE A N 1
ATOM 4676 C CA . PHE A 1 591 ? -25.5 6.688 6.648 1 88.69 591 PHE A CA 1
ATOM 4677 C C . PHE A 1 591 ? -25.172 7.984 7.379 1 88.69 591 PHE A C 1
ATOM 4679 O O . PHE A 1 591 ? -26.078 8.703 7.82 1 88.69 591 PHE A O 1
ATOM 4686 N N . GLU A 1 592 ? -23.922 8.211 7.512 1 86.5 592 GLU A N 1
ATOM 4687 C CA . GLU A 1 592 ? -23.516 9.477 8.109 1 86.5 592 GLU A CA 1
ATOM 4688 C C . GLU A 1 592 ? -23.953 10.664 7.25 1 86.5 592 GLU A C 1
ATOM 4690 O O . GLU A 1 592 ? -24.391 11.688 7.773 1 86.5 592 GLU A O 1
ATOM 4695 N N . VAL A 1 593 ? -23.797 10.484 5.973 1 88.75 593 VAL A N 1
ATOM 4696 C CA . VAL A 1 593 ? -24.25 11.523 5.051 1 88.75 593 VAL A CA 1
ATOM 4697 C C . VAL A 1 593 ? -25.766 11.734 5.211 1 88.75 593 VAL A C 1
ATOM 4699 O O . VAL A 1 593 ? -26.234 12.867 5.246 1 88.75 593 VAL A O 1
ATOM 4702 N N . PHE A 1 594 ? -26.531 10.695 5.34 1 89.06 594 PHE A N 1
ATOM 4703 C CA . PHE A 1 594 ? -27.984 10.734 5.504 1 89.06 594 PHE A CA 1
ATOM 4704 C C . PHE A 1 594 ? -28.359 11.508 6.77 1 89.06 594 PHE A C 1
ATOM 4706 O O . PHE A 1 594 ? -29.312 12.281 6.766 1 89.06 594 PHE A O 1
ATOM 4713 N N . ARG A 1 595 ? -27.578 11.398 7.77 1 84.12 595 ARG A N 1
ATOM 4714 C CA . ARG A 1 595 ? -27.844 12.055 9.039 1 84.12 595 ARG A CA 1
ATOM 4715 C C . ARG A 1 595 ? -27.469 13.531 8.984 1 84.12 595 ARG A C 1
ATOM 4717 O O . ARG A 1 595 ? -28.078 14.367 9.656 1 84.12 595 ARG A O 1
ATOM 4724 N N . ARG A 1 596 ? -26.547 13.836 8.227 1 80.94 596 ARG A N 1
ATOM 4725 C CA . ARG A 1 596 ? -26 15.195 8.188 1 80.94 596 ARG A CA 1
ATOM 4726 C C . ARG A 1 596 ? -26.828 16.078 7.254 1 80.94 596 ARG A C 1
ATOM 4728 O O . ARG A 1 596 ? -26.922 17.297 7.477 1 80.94 596 ARG A O 1
ATOM 4735 N N . VAL A 1 597 ? -27.234 15.5 6.242 1 82.19 597 VAL A N 1
ATOM 4736 C CA . VAL A 1 597 ? -27.953 16.297 5.262 1 82.19 597 VAL A CA 1
ATOM 4737 C C . VAL A 1 597 ? -29.375 16.562 5.762 1 82.19 597 VAL A C 1
ATOM 4739 O O . VAL A 1 597 ? -30.047 15.648 6.262 1 82.19 597 VAL A O 1
ATOM 4742 N N . MET B 1 1 ? -42.688 58.156 -68.438 1 23.62 1 MET B N 1
ATOM 4743 C CA . MET B 1 1 ? -43.625 58.875 -67.562 1 23.62 1 MET B CA 1
ATOM 4744 C C . MET B 1 1 ? -43.969 58.094 -66.312 1 23.62 1 MET B C 1
ATOM 4746 O O . MET B 1 1 ? -45 57.438 -66.25 1 23.62 1 MET B O 1
ATOM 4750 N N . VAL B 1 2 ? -43.062 57.344 -65.688 1 27 2 VAL B N 1
ATOM 4751 C CA . VAL B 1 2 ? -42.938 56.062 -65 1 27 2 VAL B CA 1
ATOM 4752 C C . VAL B 1 2 ? -43.375 56.219 -63.562 1 27 2 VAL B C 1
ATOM 4754 O O . VAL B 1 2 ? -42.75 56.938 -62.781 1 27 2 VAL B O 1
ATOM 4757 N N . GLU B 1 3 ? -44.75 56.375 -63.312 1 24.12 3 GLU B N 1
ATOM 4758 C CA . GLU B 1 3 ? -45.562 56.844 -62.219 1 24.12 3 GLU B CA 1
ATOM 4759 C C . GLU B 1 3 ? -45.406 55.969 -60.969 1 24.12 3 GLU B C 1
ATOM 4761 O O . GLU B 1 3 ? -45.75 54.812 -61 1 24.12 3 GLU B O 1
ATOM 4766 N N . HIS B 1 4 ? -44.312 56.094 -60.188 1 25.88 4 HIS B N 1
ATOM 4767 C CA . HIS B 1 4 ? -43.625 55.312 -59.156 1 25.88 4 HIS B CA 1
ATOM 4768 C C . HIS B 1 4 ? -44.438 55.312 -57.875 1 25.88 4 HIS B C 1
ATOM 4770 O O . HIS B 1 4 ? -44.469 56.281 -57.125 1 25.88 4 HIS B O 1
ATOM 4776 N N . GLY B 1 5 ? -45.75 54.812 -57.875 1 24.88 5 GLY B N 1
ATOM 4777 C CA . GLY B 1 5 ? -46.844 55 -56.938 1 24.88 5 GLY B CA 1
ATOM 4778 C C . GLY B 1 5 ? -46.531 54.406 -55.562 1 24.88 5 GLY B C 1
ATOM 4779 O O . GLY B 1 5 ? -46.156 53.25 -55.438 1 24.88 5 GLY B O 1
ATOM 4780 N N . GLY B 1 6 ? -46 55.188 -54.562 1 26.7 6 GLY B N 1
ATOM 4781 C CA . GLY B 1 6 ? -45.375 55 -53.25 1 26.7 6 GLY B CA 1
ATOM 4782 C C . GLY B 1 6 ? -46.344 54.5 -52.219 1 26.7 6 GLY B C 1
ATOM 4783 O O . GLY B 1 6 ? -47.156 55.281 -51.688 1 26.7 6 GLY B O 1
ATOM 4784 N N . LEU B 1 7 ? -47.156 53.406 -52.406 1 23.77 7 LEU B N 1
ATOM 4785 C CA . LEU B 1 7 ? -48.312 53.094 -51.594 1 23.77 7 LEU B CA 1
ATOM 4786 C C . LEU B 1 7 ? -47.906 52.844 -50.125 1 23.77 7 LEU B C 1
ATOM 4788 O O . LEU B 1 7 ? -46.969 52.062 -49.875 1 23.77 7 LEU B O 1
ATOM 4792 N N . ASP B 1 8 ? -48.125 53.781 -49.156 1 25.64 8 ASP B N 1
ATOM 4793 C CA . ASP B 1 8 ? -47.875 54.031 -47.719 1 25.64 8 ASP B CA 1
ATOM 4794 C C . ASP B 1 8 ? -48.594 53 -46.875 1 25.64 8 ASP B C 1
ATOM 4796 O O . ASP B 1 8 ? -49.812 52.938 -46.844 1 25.64 8 ASP B O 1
ATOM 4800 N N . LEU B 1 9 ? -48.25 51.688 -46.906 1 23.27 9 LEU B N 1
ATOM 4801 C CA . LEU B 1 9 ? -48.938 50.594 -46.219 1 23.27 9 LEU B CA 1
ATOM 4802 C C . LEU B 1 9 ? -49 50.812 -44.719 1 23.27 9 LEU B C 1
ATOM 4804 O O . LEU B 1 9 ? -47.969 51.094 -44.094 1 23.27 9 LEU B O 1
ATOM 4808 N N . MET B 1 10 ? -50.188 51.188 -44.125 1 23.84 10 MET B N 1
ATOM 4809 C CA . MET B 1 10 ? -50.75 51.5 -42.812 1 23.84 10 MET B CA 1
ATOM 4810 C C . MET B 1 10 ? -50.438 50.406 -41.812 1 23.84 10 MET B C 1
ATOM 4812 O O . MET B 1 10 ? -50.719 49.25 -42.062 1 23.84 10 MET B O 1
ATOM 4816 N N . CYS B 1 11 ? -49.469 50.531 -40.875 1 23.11 11 CYS B N 1
ATOM 4817 C CA . CYS B 1 11 ? -48.875 49.719 -39.844 1 23.11 11 CYS B CA 1
ATOM 4818 C C . CYS B 1 11 ? -49.906 49.406 -38.75 1 23.11 11 CYS B C 1
ATOM 4820 O O . CYS B 1 11 ? -50.312 50.281 -38 1 23.11 11 CYS B O 1
ATOM 4822 N N . LEU B 1 12 ? -50.969 48.656 -39 1 22.55 12 LEU B N 1
ATOM 4823 C CA . LEU B 1 12 ? -52 48.312 -38.031 1 22.55 12 LEU B CA 1
ATOM 4824 C C . LEU B 1 12 ? -51.375 47.719 -36.781 1 22.55 12 LEU B C 1
ATOM 4826 O O . LEU B 1 12 ? -50.562 46.781 -36.875 1 22.55 12 LEU B O 1
ATOM 4830 N N . ASN B 1 13 ? -51.438 48.438 -35.625 1 23.42 13 ASN B N 1
ATOM 4831 C CA . ASN B 1 13 ? -51.031 48.281 -34.25 1 23.42 13 ASN B CA 1
ATOM 4832 C C . ASN B 1 13 ? -51.625 47.031 -33.594 1 23.42 13 ASN B C 1
ATOM 4834 O O . ASN B 1 13 ? -52.844 46.875 -33.531 1 23.42 13 ASN B O 1
ATOM 4838 N N . LYS B 1 14 ? -50.938 45.844 -33.781 1 24.45 14 LYS B N 1
ATOM 4839 C CA . LYS B 1 14 ? -51.344 44.562 -33.25 1 24.45 14 LYS B CA 1
ATOM 4840 C C . LYS B 1 14 ? -51.438 44.594 -31.719 1 24.45 14 LYS B C 1
ATOM 4842 O O . LYS B 1 14 ? -50.469 44.906 -31.031 1 24.45 14 LYS B O 1
ATOM 4847 N N . SER B 1 15 ? -52.562 44.906 -31.125 1 24.33 15 SER B N 1
ATOM 4848 C CA . SER B 1 15 ? -52.969 44.969 -29.734 1 24.33 15 SER B CA 1
ATOM 4849 C C . SER B 1 15 ? -52.531 43.75 -28.938 1 24.33 15 SER B C 1
ATOM 4851 O O . SER B 1 15 ? -51.969 43.906 -27.844 1 24.33 15 SER B O 1
ATOM 4853 N N . TYR B 1 16 ? -53.219 42.625 -29 1 23.95 16 TYR B N 1
ATOM 4854 C CA . TYR B 1 16 ? -53.812 41.969 -27.828 1 23.95 16 TYR B CA 1
ATOM 4855 C C . TYR B 1 16 ? -52.812 41.031 -27.188 1 23.95 16 TYR B C 1
ATOM 4857 O O . TYR B 1 16 ? -53.094 40.469 -26.125 1 23.95 16 TYR B O 1
ATOM 4865 N N . SER B 1 17 ? -51.812 40.438 -27.906 1 25.14 17 SER B N 1
ATOM 4866 C CA . SER B 1 17 ? -51.594 39.062 -27.469 1 25.14 17 SER B CA 1
ATOM 4867 C C . SER B 1 17 ? -50.875 39.031 -26.109 1 25.14 17 SER B C 1
ATOM 4869 O O . SER B 1 17 ? -49.719 39.406 -26.016 1 25.14 17 SER B O 1
ATOM 4871 N N . HIS B 1 18 ? -51.438 39.281 -24.984 1 26.77 18 HIS B N 1
ATOM 4872 C CA . HIS B 1 18 ? -50.875 39.312 -23.641 1 26.77 18 HIS B CA 1
ATOM 4873 C C . HIS B 1 18 ? -50.312 37.938 -23.219 1 26.77 18 HIS B C 1
ATOM 4875 O O . HIS B 1 18 ? -49.812 37.812 -22.125 1 26.77 18 HIS B O 1
ATOM 4881 N N . SER B 1 19 ? -50.781 36.906 -23.859 1 28.45 19 SER B N 1
ATOM 4882 C CA . SER B 1 19 ? -50.844 35.781 -22.922 1 28.45 19 SER B CA 1
ATOM 4883 C C . SER B 1 19 ? -49.438 35.344 -22.484 1 28.45 19 SER B C 1
ATOM 4885 O O . SER B 1 19 ? -49.219 35.031 -21.312 1 28.45 19 SER B O 1
ATOM 4887 N N . SER B 1 20 ? -48.625 34.781 -23.438 1 31.66 20 SER B N 1
ATOM 4888 C CA . SER B 1 20 ? -47.844 33.594 -23.078 1 31.66 20 SER B CA 1
ATOM 4889 C C . SER B 1 20 ? -46.531 33.969 -22.406 1 31.66 20 SER B C 1
ATOM 4891 O O . SER B 1 20 ? -45.469 33.781 -22.984 1 31.66 20 SER B O 1
ATOM 4893 N N . THR B 1 21 ? -46.438 35 -21.672 1 34.66 21 THR B N 1
ATOM 4894 C CA . THR B 1 21 ? -45.125 35.406 -21.203 1 34.66 21 THR B CA 1
ATOM 4895 C C . THR B 1 21 ? -44.562 34.406 -20.219 1 34.66 21 THR B C 1
ATOM 4897 O O . THR B 1 21 ? -43.5 34.625 -19.625 1 34.66 21 THR B O 1
ATOM 4900 N N . THR B 1 22 ? -45.375 33.406 -19.906 1 38.19 22 THR B N 1
ATOM 4901 C CA . THR B 1 22 ? -44.875 32.688 -18.75 1 38.19 22 THR B CA 1
ATOM 4902 C C . THR B 1 22 ? -43.656 31.844 -19.109 1 38.19 22 THR B C 1
ATOM 4904 O O . THR B 1 22 ? -42.938 31.344 -18.234 1 38.19 22 THR B O 1
ATOM 4907 N N . SER B 1 23 ? -43.5 31.547 -20.438 1 42.78 23 SER B N 1
ATOM 4908 C CA . SER B 1 23 ? -42.469 30.578 -20.766 1 42.78 23 SER B CA 1
ATOM 4909 C C . SER B 1 23 ? -41.062 31.203 -20.688 1 42.78 23 SER B C 1
ATOM 4911 O O . SER B 1 23 ? -40.062 30.484 -20.688 1 42.78 23 SER B O 1
ATOM 4913 N N . SER B 1 24 ? -41 32.562 -20.828 1 46.59 24 SER B N 1
ATOM 4914 C CA . SER B 1 24 ? -39.656 33.125 -20.953 1 46.59 24 SER B CA 1
ATOM 4915 C C . SER B 1 24 ? -38.938 33.156 -19.609 1 46.59 24 SER B C 1
ATOM 4917 O O . SER B 1 24 ? -37.719 33.281 -19.547 1 46.59 24 SER B O 1
ATOM 4919 N N . SER B 1 25 ? -39.75 33.156 -18.547 1 51.88 25 SER B N 1
ATOM 4920 C CA . SER B 1 25 ? -39.125 33.281 -17.234 1 51.88 25 SER B CA 1
ATOM 4921 C C . SER B 1 25 ? -38.438 31.984 -16.828 1 51.88 25 SER B C 1
ATOM 4923 O O . SER B 1 25 ? -37.375 32 -16.172 1 51.88 25 SER B O 1
ATOM 4925 N N . SER B 1 26 ? -39 30.844 -17.344 1 55.12 26 SER B N 1
ATOM 4926 C CA . SER B 1 26 ? -38.375 29.578 -16.969 1 55.12 26 SER B CA 1
ATOM 4927 C C . SER B 1 26 ? -37.031 29.406 -17.656 1 55.12 26 SER B C 1
ATOM 4929 O O . SER B 1 26 ? -36.094 28.891 -17.047 1 55.12 26 SER B O 1
ATOM 4931 N N . SER B 1 27 ? -37 29.906 -18.938 1 57.38 27 SER B N 1
ATOM 4932 C CA . SER B 1 27 ? -35.75 29.75 -19.688 1 57.38 27 SER B CA 1
ATOM 4933 C C . SER B 1 27 ? -34.656 30.625 -19.094 1 57.38 27 SER B C 1
ATOM 4935 O O . SER B 1 27 ? -33.5 30.203 -19 1 57.38 27 SER B O 1
ATOM 4937 N N . GLU B 1 28 ? -35.062 31.766 -18.641 1 56.97 28 GLU B N 1
ATOM 4938 C CA . GLU B 1 28 ? -34.062 32.656 -18.062 1 56.97 28 GLU B CA 1
ATOM 4939 C C . GLU B 1 28 ? -33.594 32.156 -16.703 1 56.97 28 GLU B C 1
ATOM 4941 O O . GLU B 1 28 ? -32.406 32.281 -16.359 1 56.97 28 GLU B O 1
ATOM 4946 N N . ARG B 1 29 ? -34.531 31.531 -15.961 1 58.28 29 ARG B N 1
ATOM 4947 C CA . ARG B 1 29 ? -34.156 30.938 -14.68 1 58.28 29 ARG B CA 1
ATOM 4948 C C . ARG B 1 29 ? -33.25 29.734 -14.883 1 58.28 29 ARG B C 1
ATOM 4950 O O . ARG B 1 29 ? -32.281 29.547 -14.133 1 58.28 29 ARG B O 1
ATOM 4957 N N . GLU B 1 30 ? -33.562 28.969 -15.914 1 59.22 30 GLU B N 1
ATOM 4958 C CA . GLU B 1 30 ? -32.75 27.812 -16.234 1 59.22 30 GLU B CA 1
ATOM 4959 C C . GLU B 1 30 ? -31.359 28.25 -16.703 1 59.22 30 GLU B C 1
ATOM 4961 O O . GLU B 1 30 ? -30.344 27.641 -16.344 1 59.22 30 GLU B O 1
ATOM 4966 N N . LYS B 1 31 ? -31.344 29.266 -17.547 1 57.38 31 LYS B N 1
ATOM 4967 C CA . LYS B 1 31 ? -30.062 29.781 -18 1 57.38 31 LYS B CA 1
ATOM 4968 C C . LYS B 1 31 ? -29.234 30.328 -16.844 1 57.38 31 LYS B C 1
ATOM 4970 O O . LYS B 1 31 ? -28.031 30.125 -16.781 1 57.38 31 LYS B O 1
ATOM 4975 N N . LYS B 1 32 ? -29.844 30.953 -15.953 1 59.69 32 LYS B N 1
ATOM 4976 C CA . LYS B 1 32 ? -29.141 31.484 -14.789 1 59.69 32 LYS B CA 1
ATOM 4977 C C . LYS B 1 32 ? -28.641 30.359 -13.891 1 59.69 32 LYS B C 1
ATOM 4979 O O . LYS B 1 32 ? -27.516 30.406 -13.398 1 59.69 32 LYS B O 1
ATOM 4984 N N . ILE B 1 33 ? -29.469 29.359 -13.812 1 59.47 33 ILE B N 1
ATOM 4985 C CA . ILE B 1 33 ? -29.062 28.203 -13.031 1 59.47 33 ILE B CA 1
ATOM 4986 C C . ILE B 1 33 ? -27.891 27.5 -13.727 1 59.47 33 ILE B C 1
ATOM 4988 O O . ILE B 1 33 ? -26.938 27.078 -13.078 1 59.47 33 ILE B O 1
ATOM 4992 N N . PHE B 1 34 ? -28.016 27.438 -15.07 1 59.78 34 PHE B N 1
ATOM 4993 C CA . PHE B 1 34 ? -26.938 26.828 -15.844 1 59.78 34 PHE B CA 1
ATOM 4994 C C . PHE B 1 34 ? -25.672 27.656 -15.773 1 59.78 34 PHE B C 1
ATOM 4996 O O . PHE B 1 34 ? -24.562 27.109 -15.688 1 59.78 34 PHE B O 1
ATOM 5003 N N . THR B 1 35 ? -25.797 28.953 -15.883 1 59.03 35 THR B N 1
ATOM 5004 C CA . THR B 1 35 ? -24.625 29.797 -15.773 1 59.03 35 THR B CA 1
ATOM 5005 C C . THR B 1 35 ? -24.047 29.734 -14.359 1 59.03 35 THR B C 1
ATOM 5007 O O . THR B 1 35 ? -22.828 29.719 -14.188 1 59.03 35 THR B O 1
ATOM 5010 N N . LYS B 1 36 ? -24.891 29.766 -13.438 1 59.53 36 LYS B N 1
ATOM 5011 C CA . LYS B 1 36 ? -24.438 29.641 -12.055 1 59.53 36 LYS B CA 1
ATOM 5012 C C . LYS B 1 36 ? -23.781 28.281 -11.82 1 59.53 36 LYS B C 1
ATOM 5014 O O . LYS B 1 36 ? -22.766 28.188 -11.133 1 59.53 36 LYS B O 1
ATOM 5019 N N . LEU B 1 37 ? -24.375 27.359 -12.414 1 58.78 37 LEU B N 1
ATOM 5020 C CA . LEU B 1 37 ? -23.812 26.016 -12.344 1 58.78 37 LEU B CA 1
ATOM 5021 C C . LEU B 1 37 ? -22.453 25.953 -13.047 1 58.78 37 LEU B C 1
ATOM 5023 O O . LEU B 1 37 ? -21.531 25.312 -12.57 1 58.78 37 LEU B O 1
ATOM 5027 N N . LYS B 1 38 ? -22.453 26.562 -14.18 1 56.5 38 LYS B N 1
ATOM 5028 C CA . LYS B 1 38 ? -21.203 26.594 -14.914 1 56.5 38 LYS B CA 1
ATOM 5029 C C . LYS B 1 38 ? -20.109 27.312 -14.125 1 56.5 38 LYS B C 1
ATOM 5031 O O . LYS B 1 38 ? -18.969 26.875 -14.086 1 56.5 38 LYS B O 1
ATOM 5036 N N . VAL B 1 39 ? -20.406 28.453 -13.523 1 53.91 39 VAL B N 1
ATOM 5037 C CA . VAL B 1 39 ? -19.438 29.219 -12.734 1 53.91 39 VAL B CA 1
ATOM 5038 C C . VAL B 1 39 ? -19.031 28.406 -11.508 1 53.91 39 VAL B C 1
ATOM 5040 O O . VAL B 1 39 ? -17.859 28.359 -11.148 1 53.91 39 VAL B O 1
ATOM 5043 N N . SER B 1 40 ? -19.969 27.781 -10.961 1 54.59 40 SER B N 1
ATOM 5044 C CA . SER B 1 40 ? -19.688 27.031 -9.75 1 54.59 40 SER B CA 1
ATOM 5045 C C . SER B 1 40 ? -18.891 25.766 -10.062 1 54.59 40 SER B C 1
ATOM 5047 O O . SER B 1 40 ? -18.062 25.328 -9.258 1 54.59 40 SER B O 1
ATOM 5049 N N . LEU B 1 41 ? -19.172 25.234 -11.188 1 55.47 41 LEU B N 1
ATOM 5050 C CA . LEU B 1 41 ? -18.453 24.031 -11.609 1 55.47 41 LEU B CA 1
ATOM 5051 C C . LEU B 1 41 ? -17 24.375 -11.969 1 55.47 41 LEU B C 1
ATOM 5053 O O . LEU B 1 41 ? -16.109 23.531 -11.875 1 55.47 41 LEU B O 1
ATOM 5057 N N . THR B 1 42 ? -16.75 25.5 -12.469 1 54.44 42 THR B N 1
ATOM 5058 C CA . THR B 1 42 ? -15.414 25.859 -12.953 1 54.44 42 THR B CA 1
ATOM 5059 C C . THR B 1 42 ? -14.656 26.656 -11.898 1 54.44 42 THR B C 1
ATOM 5061 O O . THR B 1 42 ? -13.484 26.375 -11.625 1 54.44 42 THR B O 1
ATOM 5064 N N . GLU B 1 43 ? -15.117 27.797 -11.477 1 54.53 43 GLU B N 1
ATOM 5065 C CA . GLU B 1 43 ? -14.305 28.75 -10.727 1 54.53 43 GLU B CA 1
ATOM 5066 C C . GLU B 1 43 ? -14.117 28.297 -9.281 1 54.53 43 GLU B C 1
ATOM 5068 O O . GLU B 1 43 ? -13.031 28.438 -8.719 1 54.53 43 GLU B O 1
ATOM 5073 N N . ASP B 1 44 ? -15.219 27.719 -8.562 1 60.62 44 ASP B N 1
ATOM 5074 C CA . ASP B 1 44 ? -15.07 27.5 -7.125 1 60.62 44 ASP B CA 1
ATOM 5075 C C . ASP B 1 44 ? -15.086 26 -6.801 1 60.62 44 ASP B C 1
ATOM 5077 O O . ASP B 1 44 ? -15.734 25.578 -5.84 1 60.62 44 ASP B O 1
ATOM 5081 N N . TYR B 1 45 ? -14.359 25.359 -7.699 1 66.38 45 TYR B N 1
ATOM 5082 C CA . TYR B 1 45 ? -14.32 23.938 -7.375 1 66.38 45 TYR B CA 1
ATOM 5083 C C . TYR B 1 45 ? -13.508 23.688 -6.113 1 66.38 45 TYR B C 1
ATOM 5085 O O . TYR B 1 45 ? -12.359 24.125 -6.008 1 66.38 45 TYR B O 1
ATOM 5093 N N . PRO B 1 46 ? -14.109 23.062 -5.133 1 77.38 46 PRO B N 1
ATOM 5094 C CA . PRO B 1 46 ? -13.422 22.875 -3.852 1 77.38 46 PRO B CA 1
ATOM 5095 C C . PRO B 1 46 ? -12.086 22.156 -3.992 1 77.38 46 PRO B C 1
ATOM 5097 O O . PRO B 1 46 ? -11.984 21.188 -4.75 1 77.38 46 PRO B O 1
ATOM 5100 N N . GLN B 1 47 ? -11.109 22.75 -3.486 1 82.12 47 GLN B N 1
ATOM 5101 C CA . GLN B 1 47 ? -9.742 22.234 -3.539 1 82.12 47 GLN B CA 1
ATOM 5102 C C . GLN B 1 47 ? -9.688 20.766 -3.154 1 82.12 47 GLN B C 1
ATOM 5104 O O . GLN B 1 47 ? -8.969 19.984 -3.781 1 82.12 47 GLN B O 1
ATOM 5109 N N . LYS B 1 48 ? -10.461 20.406 -2.201 1 82.5 48 LYS B N 1
ATOM 5110 C CA . LYS B 1 48 ? -10.422 19.016 -1.739 1 82.5 48 LYS B CA 1
ATOM 5111 C C . LYS B 1 48 ? -10.977 18.062 -2.801 1 82.5 48 LYS B C 1
ATOM 5113 O O . LYS B 1 48 ? -10.461 16.969 -2.975 1 82.5 48 LYS B O 1
ATOM 5118 N N . ASN B 1 49 ? -11.945 18.5 -3.533 1 86.19 49 ASN B N 1
ATOM 5119 C CA . ASN B 1 49 ? -12.508 17.672 -4.602 1 86.19 49 ASN B CA 1
ATOM 5120 C C . ASN B 1 49 ? -11.539 17.531 -5.77 1 86.19 49 ASN B C 1
ATOM 5122 O O . ASN B 1 49 ? -11.461 16.484 -6.395 1 86.19 49 ASN B O 1
ATOM 5126 N N . ALA B 1 50 ? -10.852 18.562 -6.043 1 89.88 50 ALA B N 1
ATOM 5127 C CA . ALA B 1 50 ? -9.852 18.516 -7.109 1 89.88 50 ALA B CA 1
ATOM 5128 C C . ALA B 1 50 ? -8.711 17.562 -6.742 1 89.88 50 ALA B C 1
ATOM 5130 O O . ALA B 1 50 ? -8.188 16.844 -7.602 1 89.88 50 ALA B O 1
ATOM 5131 N N . GLU B 1 51 ? -8.367 17.562 -5.473 1 91.25 51 GLU B N 1
ATOM 5132 C CA . GLU B 1 51 ? -7.324 16.656 -4.996 1 91.25 51 GLU B CA 1
ATOM 5133 C C . GLU B 1 51 ? -7.762 15.203 -5.105 1 91.25 51 GLU B C 1
ATOM 5135 O O . GLU B 1 51 ? -7 14.352 -5.574 1 91.25 51 GLU B O 1
ATOM 5140 N N . ILE B 1 52 ? -8.977 14.984 -4.75 1 92.31 52 ILE B N 1
ATOM 5141 C CA . ILE B 1 52 ? -9.484 13.617 -4.777 1 92.31 52 ILE B CA 1
ATOM 5142 C C . ILE B 1 52 ? -9.656 13.164 -6.223 1 92.31 52 ILE B C 1
ATOM 5144 O O . ILE B 1 52 ? -9.328 12.023 -6.57 1 92.31 52 ILE B O 1
ATOM 5148 N N . LEU B 1 53 ? -10.188 14.047 -7.055 1 94.25 53 LEU B N 1
ATOM 5149 C CA . LEU B 1 53 ? -10.406 13.711 -8.453 1 94.25 53 LEU B CA 1
ATOM 5150 C C . LEU B 1 53 ? -9.086 13.438 -9.164 1 94.25 53 LEU B C 1
ATOM 5152 O O . LEU B 1 53 ? -8.961 12.453 -9.898 1 94.25 53 LEU B O 1
ATOM 5156 N N . SER B 1 54 ? -8.102 14.258 -9.008 1 95.56 54 SER B N 1
ATOM 5157 C CA . SER B 1 54 ? -6.797 14.055 -9.625 1 95.56 54 SER B CA 1
ATOM 5158 C C . SER B 1 54 ? -6.102 12.82 -9.062 1 95.56 54 SER B C 1
ATOM 5160 O O . SER B 1 54 ? -5.449 12.078 -9.797 1 95.56 54 SER B O 1
ATOM 5162 N N . GLY B 1 55 ? -6.273 12.641 -7.738 1 95.06 55 GLY B N 1
ATOM 5163 C CA . GLY B 1 55 ? -5.711 11.438 -7.141 1 95.06 55 GLY B CA 1
ATOM 5164 C C . GLY B 1 55 ? -6.289 10.156 -7.715 1 95.06 55 GLY B C 1
ATOM 5165 O O . GLY B 1 55 ? -5.555 9.195 -7.965 1 95.06 55 GLY B O 1
ATOM 5166 N N . GLN B 1 56 ? -7.605 10.102 -7.891 1 96.75 56 GLN B N 1
ATOM 5167 C CA . GLN B 1 56 ? -8.25 8.93 -8.484 1 96.75 56 GLN B CA 1
ATOM 5168 C C . GLN B 1 56 ? -7.785 8.727 -9.93 1 96.75 56 GLN B C 1
ATOM 5170 O O . GLN B 1 56 ? -7.562 7.598 -10.359 1 96.75 56 GLN B O 1
ATOM 5175 N N . TYR B 1 57 ? -7.598 9.82 -10.625 1 97.19 57 TYR B N 1
ATOM 5176 C CA . TYR B 1 57 ? -7.105 9.758 -11.992 1 97.19 57 TYR B CA 1
ATOM 5177 C C . TYR B 1 57 ? -5.723 9.117 -12.047 1 97.19 57 TYR B C 1
ATOM 5179 O O . TYR B 1 57 ? -5.5 8.172 -12.805 1 97.19 57 TYR B O 1
ATOM 5187 N N . GLY B 1 58 ? -4.848 9.633 -11.336 1 97.44 58 GLY B N 1
ATOM 5188 C CA . GLY B 1 58 ? -3.496 9.102 -11.312 1 97.44 58 GLY B CA 1
ATOM 5189 C C . GLY B 1 58 ? -3.438 7.637 -10.922 1 97.44 58 GLY B C 1
ATOM 5190 O O . GLY B 1 58 ? -2.715 6.852 -11.539 1 97.44 58 GLY B O 1
ATOM 5191 N N . THR B 1 59 ? -4.191 7.238 -9.914 1 97.44 59 THR B N 1
ATOM 5192 C CA . THR B 1 59 ? -4.191 5.859 -9.438 1 97.44 59 THR B CA 1
ATOM 5193 C C . THR B 1 59 ? -4.715 4.918 -10.516 1 97.44 59 THR B C 1
ATOM 5195 O O . THR B 1 59 ? -4.18 3.822 -10.703 1 97.44 59 THR B O 1
ATOM 5198 N N . ASN B 1 60 ? -5.703 5.344 -11.188 1 97.88 60 ASN B N 1
ATOM 5199 C CA . ASN B 1 60 ? -6.246 4.5 -12.25 1 97.88 60 ASN B CA 1
ATOM 5200 C C . ASN B 1 60 ? -5.27 4.367 -13.414 1 97.88 60 ASN B C 1
ATOM 5202 O O . ASN B 1 60 ? -5.203 3.316 -14.055 1 97.88 60 ASN B O 1
ATOM 5206 N N . LEU B 1 61 ? -4.5 5.395 -13.719 1 97.56 61 LEU B N 1
ATOM 5207 C CA . LEU B 1 61 ? -3.463 5.293 -14.734 1 97.56 61 LEU B CA 1
ATOM 5208 C C . LEU B 1 61 ? -2.434 4.23 -14.352 1 97.56 61 LEU B C 1
ATOM 5210 O O . LEU B 1 61 ? -2.023 3.428 -15.195 1 97.56 61 LEU B O 1
ATOM 5214 N N . LEU B 1 62 ? -2.084 4.254 -13.141 1 97.88 62 LEU B N 1
ATOM 5215 C CA . LEU B 1 62 ? -1.125 3.271 -12.641 1 97.88 62 LEU B CA 1
ATOM 5216 C C . LEU B 1 62 ? -1.695 1.859 -12.734 1 97.88 62 LEU B C 1
ATOM 5218 O O . LEU B 1 62 ? -0.99 0.925 -13.117 1 97.88 62 LEU B O 1
ATOM 5222 N N . LEU B 1 63 ? -2.939 1.704 -12.414 1 98.06 63 LEU B N 1
ATOM 5223 C CA . LEU B 1 63 ? -3.555 0.382 -12.383 1 98.06 63 LEU B CA 1
ATOM 5224 C C . LEU B 1 63 ? -3.715 -0.182 -13.789 1 98.06 63 LEU B C 1
ATOM 5226 O O . LEU B 1 63 ? -3.631 -1.396 -13.984 1 98.06 63 LEU B O 1
ATOM 5230 N N . ILE B 1 64 ? -3.926 0.666 -14.742 1 97.88 64 ILE B N 1
ATOM 5231 C CA . ILE B 1 64 ? -3.934 0.217 -16.141 1 97.88 64 ILE B CA 1
ATOM 5232 C C . ILE B 1 64 ? -2.572 -0.375 -16.484 1 97.88 64 ILE B C 1
ATOM 5234 O O . ILE B 1 64 ? -2.494 -1.47 -17.062 1 97.88 64 ILE B O 1
ATOM 5238 N N . GLY B 1 65 ? -1.496 0.328 -16.172 1 97.69 65 GLY B N 1
ATOM 5239 C CA . GLY B 1 65 ? -0.153 -0.164 -16.438 1 97.69 65 GLY B CA 1
ATOM 5240 C C . GLY B 1 65 ? 0.16 -1.457 -15.703 1 97.69 65 GLY B C 1
ATOM 5241 O O . GLY B 1 65 ? 0.753 -2.373 -16.281 1 97.69 65 GLY B O 1
ATOM 5242 N N . VAL B 1 66 ? -0.278 -1.527 -14.469 1 96.5 66 VAL B N 1
ATOM 5243 C CA . VAL B 1 66 ? -0.035 -2.721 -13.664 1 96.5 66 VAL B CA 1
ATOM 5244 C C . VAL B 1 66 ? -0.791 -3.906 -14.258 1 96.5 66 VAL B C 1
ATOM 5246 O O . VAL B 1 66 ? -0.274 -5.027 -14.297 1 96.5 66 VAL B O 1
ATOM 5249 N N . SER B 1 67 ? -2.006 -3.678 -14.703 1 96.94 67 SER B N 1
ATOM 5250 C CA . SER B 1 67 ? -2.783 -4.742 -15.328 1 96.94 67 SER B CA 1
ATOM 5251 C C . SER B 1 67 ? -2.09 -5.27 -16.578 1 96.94 67 SER B C 1
ATOM 5253 O O . SER B 1 67 ? -2.07 -6.48 -16.812 1 96.94 67 SER B O 1
ATOM 5255 N N . LEU B 1 68 ? -1.519 -4.402 -17.312 1 96.88 68 LEU B N 1
ATOM 5256 C CA . LEU B 1 68 ? -0.773 -4.82 -18.5 1 96.88 68 LEU B CA 1
ATOM 5257 C C . LEU B 1 68 ? 0.472 -5.609 -18.109 1 96.88 68 LEU B C 1
ATOM 5259 O O . LEU B 1 68 ? 0.801 -6.613 -18.734 1 96.88 68 LEU B O 1
ATOM 5263 N N . MET B 1 69 ? 1.132 -5.211 -17.109 1 95.81 69 MET B N 1
ATOM 5264 C CA . MET B 1 69 ? 2.338 -5.891 -16.656 1 95.81 69 MET B CA 1
ATOM 5265 C C . MET B 1 69 ? 2.014 -7.297 -16.156 1 95.81 69 MET B C 1
ATOM 5267 O O . MET B 1 69 ? 2.777 -8.234 -16.391 1 95.81 69 MET B O 1
ATOM 5271 N N . LEU B 1 70 ? 0.907 -7.406 -15.445 1 94.12 70 LEU B N 1
ATOM 5272 C CA . LEU B 1 70 ? 0.489 -8.719 -14.961 1 94.12 70 LEU B CA 1
ATOM 5273 C C . LEU B 1 70 ? 0.179 -9.648 -16.125 1 94.12 70 LEU B C 1
ATOM 5275 O O . LEU B 1 70 ? 0.479 -10.844 -16.078 1 94.12 70 LEU B O 1
ATOM 5279 N N . ALA B 1 71 ? -0.41 -9.117 -17.156 1 95.12 71 ALA B N 1
ATOM 5280 C CA . ALA B 1 71 ? -0.716 -9.922 -18.328 1 95.12 71 ALA B CA 1
ATOM 5281 C C . ALA B 1 71 ? 0.562 -10.375 -19.031 1 95.12 71 ALA B C 1
ATOM 5283 O O . ALA B 1 71 ? 0.645 -11.508 -19.516 1 95.12 71 ALA B O 1
ATOM 5284 N N . ILE B 1 72 ? 1.544 -9.539 -19.062 1 93.06 72 ILE B N 1
ATOM 5285 C CA . ILE B 1 72 ? 2.814 -9.852 -19.703 1 93.06 72 ILE B CA 1
ATOM 5286 C C . ILE B 1 72 ? 3.561 -10.906 -18.906 1 93.06 72 ILE B C 1
ATOM 5288 O O . ILE B 1 72 ? 4.227 -11.773 -19.469 1 93.06 72 ILE B O 1
ATOM 5292 N N . ALA B 1 73 ? 3.432 -10.875 -17.609 1 87 73 ALA B N 1
ATOM 5293 C CA . ALA B 1 73 ? 4.125 -11.805 -16.719 1 87 73 ALA B CA 1
ATOM 5294 C C . ALA B 1 73 ? 3.664 -13.242 -16.953 1 87 73 ALA B C 1
ATOM 5296 O O . ALA B 1 73 ? 4.414 -14.188 -16.703 1 87 73 ALA B O 1
ATOM 5297 N N . HIS B 1 74 ? 2.482 -13.469 -17.375 1 86.38 74 HIS B N 1
ATOM 5298 C CA . HIS B 1 74 ? 1.976 -14.805 -17.656 1 86.38 74 HIS B CA 1
ATOM 5299 C C . HIS B 1 74 ? 2.514 -15.32 -18.984 1 86.38 74 HIS B C 1
ATOM 5301 O O . HIS B 1 74 ? 2.453 -16.531 -19.266 1 86.38 74 HIS B O 1
ATOM 5307 N N . HIS B 1 75 ? 3.248 -14.531 -19.734 1 76.56 75 HIS B N 1
ATOM 5308 C CA . HIS B 1 75 ? 3.852 -14.891 -21 1 76.56 75 HIS B CA 1
ATOM 5309 C C . HIS B 1 75 ? 2.818 -15.484 -21.953 1 76.56 75 HIS B C 1
ATOM 5311 O O . HIS B 1 75 ? 3.068 -16.516 -22.594 1 76.56 75 HIS B O 1
ATOM 5317 N N . GLY B 1 76 ? 1.623 -14.898 -21.844 1 73.75 76 GLY B N 1
ATOM 5318 C CA . GLY B 1 76 ? 0.629 -15.328 -22.812 1 73.75 76 GLY B CA 1
ATOM 5319 C C . GLY B 1 76 ? 0.784 -14.664 -24.172 1 73.75 76 GLY B C 1
ATOM 5320 O O . GLY B 1 76 ? 1.564 -13.719 -24.312 1 73.75 76 GLY B O 1
ATOM 5321 N N . ALA B 1 77 ? 0.13 -15.211 -25.062 1 71.44 77 ALA B N 1
ATOM 5322 C CA . ALA B 1 77 ? 0.272 -14.758 -26.453 1 71.44 77 ALA B CA 1
ATOM 5323 C C . ALA B 1 77 ? -0.531 -13.484 -26.688 1 71.44 77 ALA B C 1
ATOM 5325 O O . ALA B 1 77 ? -0.25 -12.742 -27.641 1 71.44 77 ALA B O 1
ATOM 5326 N N . SER B 1 78 ? -1.307 -13.062 -25.844 1 84.31 78 SER B N 1
ATOM 5327 C CA . SER B 1 78 ? -2.266 -12.023 -26.203 1 84.31 78 SER B CA 1
ATOM 5328 C C . SER B 1 78 ? -1.729 -10.633 -25.875 1 84.31 78 SER B C 1
ATOM 5330 O O . SER B 1 78 ? -1.924 -9.695 -26.656 1 84.31 78 SER B O 1
ATOM 5332 N N . VAL B 1 79 ? -1.051 -10.453 -24.844 1 91.12 79 VAL B N 1
ATOM 5333 C CA . VAL B 1 79 ? -0.51 -9.164 -24.438 1 91.12 79 VAL B CA 1
ATOM 5334 C C . VAL B 1 79 ? 1.016 -9.203 -24.484 1 91.12 79 VAL B C 1
ATOM 5336 O O . VAL B 1 79 ? 1.64 -10.031 -23.828 1 91.12 79 VAL B O 1
ATOM 5339 N N . LYS B 1 80 ? 1.521 -8.32 -25.297 1 91.38 80 LYS B N 1
ATOM 5340 C CA . LYS B 1 80 ? 2.969 -8.273 -25.469 1 91.38 80 LYS B CA 1
ATOM 5341 C C . LYS B 1 80 ? 3.566 -7.035 -24.812 1 91.38 80 LYS B C 1
ATOM 5343 O O . LYS B 1 80 ? 2.836 -6.129 -24.406 1 91.38 80 LYS B O 1
ATOM 5348 N N . GLU B 1 81 ? 4.828 -7.027 -24.672 1 92.06 81 GLU B N 1
ATOM 5349 C CA . GLU B 1 81 ? 5.559 -5.922 -24.062 1 92.06 81 GLU B CA 1
ATOM 5350 C C . GLU B 1 81 ? 5.402 -4.641 -24.891 1 92.06 81 GLU B C 1
ATOM 5352 O O . GLU B 1 81 ? 5.426 -3.539 -24.328 1 92.06 81 GLU B O 1
ATOM 5357 N N . GLU B 1 82 ? 5.156 -4.766 -26.172 1 92.94 82 GLU B N 1
ATOM 5358 C CA . GLU B 1 82 ? 4.992 -3.617 -27.062 1 92.94 82 GLU B CA 1
ATOM 5359 C C . GLU B 1 82 ? 3.771 -2.791 -26.672 1 92.94 82 GLU B C 1
ATOM 5361 O O . GLU B 1 82 ? 3.777 -1.564 -26.797 1 92.94 82 GLU B O 1
ATOM 5366 N N . HIS B 1 83 ? 2.768 -3.48 -26.203 1 93.81 83 HIS B N 1
ATOM 5367 C CA . HIS B 1 83 ? 1.561 -2.777 -25.781 1 93.81 83 HIS B CA 1
ATOM 5368 C C . HIS B 1 83 ? 1.824 -1.916 -24.547 1 93.81 83 HIS B C 1
ATOM 5370 O O . HIS B 1 83 ? 1.358 -0.777 -24.469 1 93.81 83 HIS B O 1
ATOM 5376 N N . LEU B 1 84 ? 2.545 -2.449 -23.609 1 95.88 84 LEU B N 1
ATOM 5377 C CA . LEU B 1 84 ? 2.891 -1.698 -22.406 1 95.88 84 LEU B CA 1
ATOM 5378 C C . LEU B 1 84 ? 3.766 -0.497 -22.75 1 95.88 84 LEU B C 1
ATOM 5380 O O . LEU B 1 84 ? 3.508 0.617 -22.297 1 95.88 84 LEU B O 1
ATOM 5384 N N . LEU B 1 85 ? 4.777 -0.702 -23.625 1 96.81 85 LEU B N 1
ATOM 5385 C CA . LEU B 1 85 ? 5.691 0.37 -24 1 96.81 85 LEU B CA 1
ATOM 5386 C C . LEU B 1 85 ? 4.957 1.458 -24.781 1 96.81 85 LEU B C 1
ATOM 5388 O O . LEU B 1 85 ? 5.25 2.645 -24.625 1 96.81 85 LEU B O 1
ATOM 5392 N N . SER B 1 86 ? 4.039 1.074 -25.609 1 96.56 86 SER B N 1
ATOM 5393 C CA . SER B 1 86 ? 3.234 2.055 -26.328 1 96.56 86 SER B CA 1
ATOM 5394 C C . SER B 1 86 ? 2.377 2.877 -25.375 1 96.56 86 SER B C 1
ATOM 5396 O O . SER B 1 86 ? 2.236 4.09 -25.547 1 96.56 86 SER B O 1
ATOM 5398 N N . PHE B 1 87 ? 1.796 2.188 -24.359 1 97.12 87 PHE B N 1
ATOM 5399 C CA . PHE B 1 87 ? 0.99 2.875 -23.359 1 97.12 87 PHE B CA 1
ATOM 5400 C C . PHE B 1 87 ? 1.829 3.893 -22.594 1 97.12 87 PHE B C 1
ATOM 5402 O O . PHE B 1 87 ? 1.436 5.051 -22.469 1 97.12 87 PHE B O 1
ATOM 5409 N N . ILE B 1 88 ? 3.002 3.494 -22.156 1 97.88 88 ILE B N 1
ATOM 5410 C CA . ILE B 1 88 ? 3.885 4.363 -21.375 1 97.88 88 ILE B CA 1
ATOM 5411 C C . ILE B 1 88 ? 4.371 5.516 -22.25 1 97.88 88 ILE B C 1
ATOM 5413 O O . ILE B 1 88 ? 4.484 6.652 -21.797 1 97.88 88 ILE B O 1
ATOM 5417 N N . THR B 1 89 ? 4.66 5.285 -23.531 1 98.06 89 THR B N 1
ATOM 5418 C CA . THR B 1 89 ? 5.098 6.316 -24.453 1 98.06 89 THR B CA 1
ATOM 5419 C C . THR B 1 89 ? 4.023 7.383 -24.625 1 98.06 89 THR B C 1
ATOM 5421 O O . THR B 1 89 ? 4.324 8.578 -24.641 1 98.06 89 THR B O 1
ATOM 5424 N N . THR B 1 90 ? 2.818 6.922 -24.703 1 98 90 THR B N 1
ATOM 5425 C CA . THR B 1 90 ? 1.712 7.863 -24.828 1 98 90 THR B CA 1
ATOM 5426 C C . THR B 1 90 ? 1.613 8.75 -23.594 1 98 90 THR B C 1
ATOM 5428 O O . THR B 1 90 ? 1.38 9.953 -23.703 1 98 90 THR B O 1
ATOM 5431 N N . LEU B 1 91 ? 1.823 8.148 -22.438 1 98.25 91 LEU B N 1
ATOM 5432 C CA . LEU B 1 91 ? 1.767 8.914 -21.203 1 98.25 91 LEU B CA 1
ATOM 5433 C C . LEU B 1 91 ? 2.906 9.922 -21.125 1 98.25 91 LEU B C 1
ATOM 5435 O O . LEU B 1 91 ? 2.713 11.047 -20.672 1 98.25 91 LEU B O 1
ATOM 5439 N N . MET B 1 92 ? 4.086 9.531 -21.547 1 98.5 92 MET B N 1
ATOM 5440 C CA . MET B 1 92 ? 5.23 10.438 -21.547 1 98.5 92 MET B CA 1
ATOM 5441 C C . MET B 1 92 ? 4.984 11.617 -22.484 1 98.5 92 MET B C 1
ATOM 5443 O O . MET B 1 92 ? 5.32 12.758 -22.141 1 98.5 92 MET B O 1
ATOM 5447 N N . ILE B 1 93 ? 4.371 11.352 -23.641 1 98.25 93 ILE B N 1
ATOM 5448 C CA . ILE B 1 93 ? 4.086 12.414 -24.609 1 98.25 93 ILE B CA 1
ATOM 5449 C C . ILE B 1 93 ? 3.086 13.398 -24 1 98.25 93 ILE B C 1
ATOM 5451 O O . ILE B 1 93 ? 3.244 14.609 -24.141 1 98.25 93 ILE B O 1
ATOM 5455 N N . LEU B 1 94 ? 2.102 12.875 -23.312 1 98.12 94 LEU B N 1
ATOM 5456 C CA . LEU B 1 94 ? 1.122 13.742 -22.656 1 98.12 94 LEU B CA 1
ATOM 5457 C C . LEU B 1 94 ? 1.782 14.594 -21.578 1 98.12 94 LEU B C 1
ATOM 5459 O O . LEU B 1 94 ? 1.44 15.766 -21.422 1 98.12 94 LEU B O 1
ATOM 5463 N N . GLN B 1 95 ? 2.664 14.008 -20.859 1 98.25 95 GLN B N 1
ATOM 5464 C CA . GLN B 1 95 ? 3.389 14.766 -19.844 1 98.25 95 GLN B CA 1
ATOM 5465 C C . GLN B 1 95 ? 4.242 15.859 -20.484 1 98.25 95 GLN B C 1
ATOM 5467 O O . GLN B 1 95 ? 4.34 16.969 -19.953 1 98.25 95 GLN B O 1
ATOM 5472 N N . LEU B 1 96 ? 4.895 15.555 -21.609 1 97.94 96 LEU B N 1
ATOM 5473 C CA . LEU B 1 96 ? 5.707 16.531 -22.312 1 97.94 96 LEU B CA 1
ATOM 5474 C C . LEU B 1 96 ? 4.855 17.703 -22.781 1 97.94 96 LEU B C 1
ATOM 5476 O O . LEU B 1 96 ? 5.258 18.875 -22.641 1 97.94 96 LEU B O 1
ATOM 5480 N N . ILE B 1 97 ? 3.725 17.375 -23.266 1 97.62 97 ILE B N 1
ATOM 5481 C CA . ILE B 1 97 ? 2.807 18.406 -23.719 1 97.62 97 ILE B CA 1
ATOM 5482 C C . ILE B 1 97 ? 2.408 19.297 -22.547 1 97.62 97 ILE B C 1
ATOM 5484 O O . ILE B 1 97 ? 2.393 20.531 -22.656 1 97.62 97 ILE B O 1
ATOM 5488 N N . TRP B 1 98 ? 2.135 18.719 -21.406 1 96.69 98 TRP B N 1
ATOM 5489 C CA . TRP B 1 98 ? 1.757 19.484 -20.219 1 96.69 98 TRP B CA 1
ATOM 5490 C C . TRP B 1 98 ? 2.91 20.375 -19.75 1 96.69 98 TRP B C 1
ATOM 5492 O O . TRP B 1 98 ? 2.711 21.531 -19.422 1 96.69 98 TRP B O 1
ATOM 5502 N N . MET B 1 99 ? 4.109 19.844 -19.703 1 96.19 99 MET B N 1
ATOM 5503 C CA . MET B 1 99 ? 5.262 20.609 -19.25 1 96.19 99 MET B CA 1
ATOM 5504 C C . MET B 1 99 ? 5.512 21.812 -20.141 1 96.19 99 MET B C 1
ATOM 5506 O O . MET B 1 99 ? 5.805 22.906 -19.672 1 96.19 99 MET B O 1
ATOM 5510 N N . ILE B 1 100 ? 5.375 21.641 -21.469 1 94.88 100 ILE B N 1
ATOM 5511 C CA . ILE B 1 100 ? 5.559 22.75 -22.406 1 94.88 100 ILE B CA 1
ATOM 5512 C C . ILE B 1 100 ? 4.469 23.797 -22.188 1 94.88 100 ILE B C 1
ATOM 5514 O O . ILE B 1 100 ? 4.75 25 -22.172 1 94.88 100 ILE B O 1
ATOM 5518 N N . TRP B 1 101 ? 3.281 23.312 -22.047 1 93.5 101 TRP B N 1
ATOM 5519 C CA . TRP B 1 101 ? 2.168 24.234 -21.797 1 93.5 101 TRP B CA 1
ATOM 5520 C C . TRP B 1 101 ? 2.396 25.016 -20.5 1 93.5 101 TRP B C 1
ATOM 5522 O O . TRP B 1 101 ? 2.135 26.219 -20.453 1 93.5 101 TRP B O 1
ATOM 5532 N N . TYR B 1 102 ? 2.859 24.375 -19.422 1 92.88 102 TYR B N 1
ATOM 5533 C CA . TYR B 1 102 ? 3.117 25.031 -18.156 1 92.88 102 TYR B CA 1
ATOM 5534 C C . TYR B 1 102 ? 4.172 26.109 -18.297 1 92.88 102 TYR B C 1
ATOM 5536 O O . TYR B 1 102 ? 4.004 27.219 -17.781 1 92.88 102 TYR B O 1
ATOM 5544 N N . ILE B 1 103 ? 5.219 25.875 -19.031 1 91.25 103 ILE B N 1
ATOM 5545 C CA . ILE B 1 103 ? 6.32 26.812 -19.188 1 91.25 103 ILE B CA 1
ATOM 5546 C C . ILE B 1 103 ? 5.855 28.016 -20 1 91.25 103 ILE B C 1
ATOM 5548 O O . ILE B 1 103 ? 6.152 29.156 -19.656 1 91.25 103 ILE B O 1
ATOM 5552 N N . VAL B 1 104 ? 5.109 27.688 -21.047 1 90.06 104 VAL B N 1
ATOM 5553 C CA . VAL B 1 104 ? 4.625 28.766 -21.906 1 90.06 104 VAL B CA 1
ATOM 5554 C C . VAL B 1 104 ? 3.625 29.625 -21.141 1 90.06 104 VAL B C 1
ATOM 5556 O O . VAL B 1 104 ? 3.662 30.859 -21.219 1 90.06 104 VAL B O 1
ATOM 5559 N N . SER B 1 105 ? 2.736 29 -20.391 1 88.75 105 SER B N 1
ATOM 5560 C CA . SER B 1 105 ? 1.732 29.719 -19.609 1 88.75 105 SER B CA 1
ATOM 5561 C C . SER B 1 105 ? 2.381 30.562 -18.516 1 88.75 105 SER B C 1
ATOM 5563 O O . SER B 1 105 ? 1.921 31.672 -18.219 1 88.75 105 SER B O 1
ATOM 5565 N N . ARG B 1 106 ? 3.381 30.062 -17.859 1 86.06 106 ARG B N 1
ATOM 5566 C CA . ARG B 1 106 ? 4.094 30.781 -16.812 1 86.06 106 ARG B CA 1
ATOM 5567 C C . ARG B 1 106 ? 4.828 31.984 -17.375 1 86.06 106 ARG B C 1
ATOM 5569 O O . ARG B 1 106 ? 4.871 33.062 -16.75 1 86.06 106 ARG B O 1
ATOM 5576 N N . ASP B 1 107 ? 5.375 31.844 -18.531 1 84.25 107 ASP B N 1
ATOM 5577 C CA . ASP B 1 107 ? 6.078 32.938 -19.188 1 84.25 107 ASP B CA 1
ATOM 5578 C C . ASP B 1 107 ? 5.109 34.062 -19.578 1 84.25 107 ASP B C 1
ATOM 5580 O O . ASP B 1 107 ? 5.473 35.25 -19.562 1 84.25 107 ASP B O 1
ATOM 5584 N N . ARG B 1 108 ? 3.943 33.625 -19.812 1 82.94 108 ARG B N 1
ATOM 5585 C CA . ARG B 1 108 ? 2.938 34.625 -20.203 1 82.94 108 ARG B CA 1
ATOM 5586 C C . ARG B 1 108 ? 2.391 35.344 -18.984 1 82.94 108 ARG B C 1
ATOM 5588 O O . ARG B 1 108 ? 1.96 36.5 -19.078 1 82.94 108 ARG B O 1
ATOM 5595 N N . GLN B 1 109 ? 2.332 34.719 -17.844 1 75.56 109 GLN B N 1
ATOM 5596 C CA . GLN B 1 109 ? 1.804 35.312 -16.625 1 75.56 109 GLN B CA 1
ATOM 5597 C C . GLN B 1 109 ? 2.9 36.031 -15.852 1 75.56 109 GLN B C 1
ATOM 5599 O O . GLN B 1 109 ? 2.795 36.219 -14.641 1 75.56 109 GLN B O 1
ATOM 5604 N N . SER B 1 110 ? 3.969 36.438 -16.375 1 64.19 110 SER B N 1
ATOM 5605 C CA . SER B 1 110 ? 5.207 36.938 -15.789 1 64.19 110 SER B CA 1
ATOM 5606 C C . SER B 1 110 ? 4.93 38 -14.727 1 64.19 110 SER B C 1
ATOM 5608 O O . SER B 1 110 ? 5.75 38.219 -13.836 1 64.19 110 SER B O 1
ATOM 5610 N N . ASN B 1 111 ? 3.801 38.562 -14.648 1 61.41 111 ASN B N 1
ATOM 5611 C CA . ASN B 1 111 ? 3.617 39.594 -13.648 1 61.41 111 ASN B CA 1
ATOM 5612 C C . ASN B 1 111 ? 3.361 39 -12.258 1 61.41 111 ASN B C 1
ATOM 5614 O O . ASN B 1 111 ? 3.389 39.719 -11.258 1 61.41 111 ASN B O 1
ATOM 5618 N N . LEU B 1 112 ? 3.174 37.781 -12.086 1 59.22 112 LEU B N 1
ATOM 5619 C CA . LEU B 1 112 ? 2.838 37.25 -10.766 1 59.22 112 LEU B CA 1
ATOM 5620 C C . LEU B 1 112 ? 3.992 36.406 -10.203 1 59.22 112 LEU B C 1
ATOM 5622 O O . LEU B 1 112 ? 4.418 35.438 -10.82 1 59.22 112 LEU B O 1
ATOM 5626 N N . GLN B 1 113 ? 4.82 37.094 -9.422 1 61.66 113 GLN B N 1
ATOM 5627 C CA . GLN B 1 113 ? 5.906 36.375 -8.781 1 61.66 113 GLN B CA 1
ATOM 5628 C C . GLN B 1 113 ? 5.371 35.156 -8 1 61.66 113 GLN B C 1
ATOM 5630 O O . GLN B 1 113 ? 4.59 35.344 -7.062 1 61.66 113 GLN B O 1
ATOM 5635 N N . PRO B 1 114 ? 5.574 33.969 -8.57 1 64.19 114 PRO B N 1
ATOM 5636 C CA . PRO B 1 114 ? 5.074 32.812 -7.844 1 64.19 114 PRO B CA 1
ATOM 5637 C C . PRO B 1 114 ? 5.742 32.625 -6.48 1 64.19 114 PRO B C 1
ATOM 5639 O O . PRO B 1 114 ? 6.906 33 -6.309 1 64.19 114 PRO B O 1
ATOM 5642 N N . GLU B 1 115 ? 5.051 32.438 -5.434 1 79.19 115 GLU B N 1
ATOM 5643 C CA . GLU B 1 115 ? 5.598 32.031 -4.141 1 79.19 115 GLU B CA 1
ATOM 5644 C C . GLU B 1 115 ? 6.402 30.734 -4.254 1 79.19 115 GLU B C 1
ATOM 5646 O O . GLU B 1 115 ? 6.031 29.828 -5.004 1 79.19 115 GLU B O 1
ATOM 5651 N N . LYS B 1 116 ? 7.648 30.766 -3.875 1 78.75 116 LYS B N 1
ATOM 5652 C CA . LYS B 1 116 ? 8.531 29.609 -3.943 1 78.75 116 LYS B CA 1
ATOM 5653 C C . LYS B 1 116 ? 8.664 28.938 -2.578 1 78.75 116 LYS B C 1
ATOM 5655 O O . LYS B 1 116 ? 8.766 29.609 -1.555 1 78.75 116 LYS B O 1
ATOM 5660 N N . ASP B 1 117 ? 8.453 27.703 -2.582 1 75.56 117 ASP B N 1
ATOM 5661 C CA . ASP B 1 117 ? 8.734 26.906 -1.391 1 75.56 117 ASP B CA 1
ATOM 5662 C C . ASP B 1 117 ? 10.203 26.5 -1.337 1 75.56 117 ASP B C 1
ATOM 5664 O O . ASP B 1 117 ? 10.641 25.625 -2.09 1 75.56 117 ASP B O 1
ATOM 5668 N N . VAL B 1 118 ? 10.992 27.016 -0.469 1 73.75 118 VAL B N 1
ATOM 5669 C CA . VAL B 1 118 ? 12.43 26.797 -0.386 1 73.75 118 VAL B CA 1
ATOM 5670 C C . VAL B 1 118 ? 12.719 25.391 0.128 1 73.75 118 VAL B C 1
ATOM 5672 O O . VAL B 1 118 ? 13.797 24.844 -0.12 1 73.75 118 VAL B O 1
ATOM 5675 N N . HIS B 1 119 ? 11.812 24.797 0.72 1 66.44 119 HIS B N 1
ATOM 5676 C CA . HIS B 1 119 ? 12.047 23.5 1.356 1 66.44 119 HIS B CA 1
ATOM 5677 C C . HIS B 1 119 ? 11.789 22.359 0.387 1 66.44 119 HIS B C 1
ATOM 5679 O O . HIS B 1 119 ? 12.102 21.203 0.686 1 66.44 119 HIS B O 1
ATOM 5685 N N . ALA B 1 120 ? 11.336 22.641 -0.757 1 69.56 120 ALA B N 1
ATOM 5686 C CA . ALA B 1 120 ? 10.977 21.594 -1.699 1 69.56 120 ALA B CA 1
ATOM 5687 C C . ALA B 1 120 ? 12.219 20.875 -2.236 1 69.56 120 ALA B C 1
ATOM 5689 O O . ALA B 1 120 ? 12.172 19.688 -2.551 1 69.56 120 ALA B O 1
ATOM 5690 N N . THR B 1 121 ? 13.242 21.578 -2.484 1 71.25 121 THR B N 1
ATOM 5691 C CA . THR B 1 121 ? 14.445 20.938 -3.01 1 71.25 121 THR B CA 1
ATOM 5692 C C . THR B 1 121 ? 15.695 21.688 -2.537 1 71.25 121 THR B C 1
ATOM 5694 O O . THR B 1 121 ? 15.648 22.875 -2.264 1 71.25 121 THR B O 1
ATOM 5697 N N . THR B 1 122 ? 16.641 20.812 -2.234 1 68.12 122 THR B N 1
ATOM 5698 C CA . THR B 1 122 ? 17.953 21.375 -1.93 1 68.12 122 THR B CA 1
ATOM 5699 C C . THR B 1 122 ? 18.906 21.203 -3.102 1 68.12 122 THR B C 1
ATOM 5701 O O . THR B 1 122 ? 18.625 20.422 -4.02 1 68.12 122 THR B O 1
ATOM 5704 N N . CYS B 1 123 ? 19.938 21.938 -3.211 1 66 123 CYS B N 1
ATOM 5705 C CA . CYS B 1 123 ? 20.922 21.922 -4.297 1 66 123 CYS B CA 1
ATOM 5706 C C . CYS B 1 123 ? 21.516 20.531 -4.465 1 66 123 CYS B C 1
ATOM 5708 O O . CYS B 1 123 ? 21.75 20.078 -5.586 1 66 123 CYS B O 1
ATOM 5710 N N . TRP B 1 124 ? 21.672 19.922 -3.492 1 69.56 124 TRP B N 1
ATOM 5711 C CA . TRP B 1 124 ? 22.297 18.594 -3.576 1 69.56 124 TRP B CA 1
ATOM 5712 C C . TRP B 1 124 ? 21.344 17.594 -4.211 1 69.56 124 TRP B C 1
ATOM 5714 O O . TRP B 1 124 ? 21.766 16.703 -4.949 1 69.56 124 TRP B O 1
ATOM 5724 N N . ILE B 1 125 ? 20.125 17.828 -4.039 1 77.69 125 ILE B N 1
ATOM 5725 C CA . ILE B 1 125 ? 19.141 16.938 -4.652 1 77.69 125 ILE B CA 1
ATOM 5726 C C . ILE B 1 125 ? 19.109 17.172 -6.164 1 77.69 125 ILE B C 1
ATOM 5728 O O . ILE B 1 125 ? 18.953 16.219 -6.938 1 77.69 125 ILE B O 1
ATOM 5732 N N . ARG B 1 126 ? 19.5 18.406 -6.574 1 84.06 126 ARG B N 1
ATOM 5733 C CA . ARG B 1 126 ? 19.547 18.719 -8 1 84.06 126 ARG B CA 1
ATOM 5734 C C . ARG B 1 126 ? 20.719 18.031 -8.672 1 84.06 126 ARG B C 1
ATOM 5736 O O . ARG B 1 126 ? 20.594 17.484 -9.773 1 84.06 126 ARG B O 1
ATOM 5743 N N . GLY B 1 127 ? 21.844 18.062 -7.98 1 84.94 127 GLY B N 1
ATOM 5744 C CA . GLY B 1 127 ? 23.016 17.391 -8.508 1 84.94 127 GLY B CA 1
ATOM 5745 C C . GLY B 1 127 ? 22.844 15.883 -8.609 1 84.94 127 GLY B C 1
ATOM 5746 O O . GLY B 1 127 ? 23.172 15.281 -9.633 1 84.94 127 GLY B O 1
ATOM 5747 N N . GLY B 1 128 ? 22.328 15.281 -7.582 1 87.38 128 GLY B N 1
ATOM 5748 C CA . GLY B 1 128 ? 22.062 13.852 -7.609 1 87.38 128 GLY B CA 1
ATOM 5749 C C . GLY B 1 128 ? 21.062 13.445 -8.672 1 87.38 128 GLY B C 1
ATOM 5750 O O . GLY B 1 128 ? 21.25 12.445 -9.367 1 87.38 128 GLY B O 1
ATOM 5751 N N . LEU B 1 129 ? 20.109 14.234 -8.82 1 91.19 129 LEU B N 1
ATOM 5752 C CA . LEU B 1 129 ? 19.094 13.961 -9.812 1 91.19 129 LEU B CA 1
ATOM 5753 C C . LEU B 1 129 ? 19.672 14.047 -11.227 1 91.19 129 LEU B C 1
ATOM 5755 O O . LEU B 1 129 ? 19.344 13.219 -12.086 1 91.19 129 LEU B O 1
ATOM 5759 N N . THR B 1 130 ? 20.516 15 -11.484 1 94.19 130 THR B N 1
ATOM 5760 C CA . THR B 1 130 ? 21.125 15.164 -12.797 1 94.19 130 THR B CA 1
ATOM 5761 C C . THR B 1 130 ? 22.047 14 -13.125 1 94.19 130 THR B C 1
ATOM 5763 O O . THR B 1 130 ? 22.094 13.531 -14.266 1 94.19 130 THR B O 1
ATOM 5766 N N . LEU B 1 131 ? 22.719 13.547 -12.109 1 94.06 131 LEU B N 1
ATOM 5767 C CA . LEU B 1 131 ? 23.594 12.398 -12.32 1 94.06 131 LEU B CA 1
ATOM 5768 C C . LEU B 1 131 ? 22.781 11.156 -12.672 1 94.06 131 LEU B C 1
ATOM 5770 O O . LEU B 1 131 ? 23.125 10.43 -13.609 1 94.06 131 LEU B O 1
ATOM 5774 N N . LEU B 1 132 ? 21.766 10.93 -11.969 1 94.81 132 LEU B N 1
ATOM 5775 C CA . LEU B 1 132 ? 20.906 9.781 -12.25 1 94.81 132 LEU B CA 1
ATOM 5776 C C . LEU B 1 132 ? 20.266 9.898 -13.633 1 94.81 132 LEU B C 1
ATOM 5778 O O . LEU B 1 132 ? 20.125 8.906 -14.344 1 94.81 132 LEU B O 1
ATOM 5782 N N . ALA B 1 133 ? 19.922 11.102 -14.008 1 97.31 133 ALA B N 1
ATOM 5783 C CA . ALA B 1 133 ? 19.359 11.336 -15.328 1 97.31 133 ALA B CA 1
ATOM 5784 C C . ALA B 1 133 ? 20.359 11.031 -16.422 1 97.31 133 ALA B C 1
ATOM 5786 O O . ALA B 1 133 ? 20.016 10.438 -17.453 1 97.31 133 ALA B O 1
ATOM 5787 N N . LEU B 1 134 ? 21.594 11.422 -16.188 1 97.06 134 LEU B N 1
ATOM 5788 C CA . LEU B 1 134 ? 22.656 11.172 -17.172 1 97.06 134 LEU B CA 1
ATOM 5789 C C . LEU B 1 134 ? 22.859 9.672 -17.375 1 97.06 134 LEU B C 1
ATOM 5791 O O . LEU B 1 134 ? 23.016 9.211 -18.5 1 97.06 134 LEU B O 1
ATOM 5795 N N . LEU B 1 135 ? 22.828 8.977 -16.297 1 96.12 135 LEU B N 1
ATOM 5796 C CA . LEU B 1 135 ? 23 7.527 -16.375 1 96.12 135 LEU B CA 1
ATOM 5797 C C . LEU B 1 135 ? 21.797 6.879 -17.047 1 96.12 135 LEU B C 1
ATOM 5799 O O . LEU B 1 135 ? 21.953 5.906 -17.797 1 96.12 135 LEU B O 1
ATOM 5803 N N . SER B 1 136 ? 20.625 7.379 -16.828 1 96.69 136 SER B N 1
ATOM 5804 C CA . SER B 1 136 ? 19.438 6.898 -17.516 1 96.69 136 SER B CA 1
ATOM 5805 C C . SER B 1 136 ? 19.5 7.191 -19.016 1 96.69 136 SER B C 1
ATOM 5807 O O . SER B 1 136 ? 19.078 6.375 -19.844 1 96.69 136 SER B O 1
ATOM 5809 N N . LEU B 1 137 ? 20.078 8.352 -19.375 1 97.56 137 LEU B N 1
ATOM 5810 C CA . LEU B 1 137 ? 20.234 8.711 -20.781 1 97.56 137 LEU B CA 1
ATOM 5811 C C . LEU B 1 137 ? 21.234 7.793 -21.469 1 97.56 137 LEU B C 1
ATOM 5813 O O . LEU B 1 137 ? 21.062 7.438 -22.641 1 97.56 137 LEU B O 1
ATOM 5817 N N . ILE B 1 138 ? 22.266 7.387 -20.734 1 96.75 138 ILE B N 1
ATOM 5818 C CA . ILE B 1 138 ? 23.219 6.426 -21.266 1 96.75 138 ILE B CA 1
ATOM 5819 C C . ILE B 1 138 ? 22.531 5.09 -21.531 1 96.75 138 ILE B C 1
ATOM 5821 O O . ILE B 1 138 ? 22.781 4.441 -22.547 1 96.75 138 ILE B O 1
ATOM 5825 N N . MET B 1 139 ? 21.688 4.691 -20.594 1 96.12 139 MET B N 1
ATOM 5826 C CA . MET B 1 139 ? 20.922 3.463 -20.781 1 96.12 139 MET B CA 1
ATOM 5827 C C . MET B 1 139 ? 20.062 3.541 -22.047 1 96.12 139 MET B C 1
ATOM 5829 O O . MET B 1 139 ? 20 2.584 -22.812 1 96.12 139 MET B O 1
ATOM 5833 N N . ASP B 1 140 ? 19.438 4.664 -22.25 1 96.81 140 ASP B N 1
ATOM 5834 C CA . ASP B 1 140 ? 18.625 4.844 -23.453 1 96.81 140 ASP B CA 1
ATOM 5835 C C . ASP B 1 140 ? 19.469 4.781 -24.719 1 96.81 140 ASP B C 1
ATOM 5837 O O . ASP B 1 140 ? 19.047 4.227 -25.719 1 96.81 140 ASP B O 1
ATOM 5841 N N . ALA B 1 141 ? 20.672 5.324 -24.688 1 95.56 141 ALA B N 1
ATOM 5842 C CA . ALA B 1 141 ? 21.578 5.25 -25.828 1 95.56 141 ALA B CA 1
ATOM 5843 C C . ALA B 1 141 ? 21.938 3.803 -26.156 1 95.56 141 ALA B C 1
ATOM 5845 O O . ALA B 1 141 ? 22 3.418 -27.312 1 95.56 141 ALA B O 1
ATOM 5846 N N . PHE B 1 142 ? 22.125 3.043 -25.109 1 94.38 142 PHE B N 1
ATOM 5847 C CA . PHE B 1 142 ? 22.453 1.634 -25.312 1 94.38 142 PHE B CA 1
ATOM 5848 C C . PHE B 1 142 ? 21.25 0.88 -25.875 1 94.38 142 PHE B C 1
ATOM 5850 O O . PHE B 1 142 ? 21.406 -0.026 -26.688 1 94.38 142 PHE B O 1
ATOM 5857 N N . ARG B 1 143 ? 20.062 1.213 -25.453 1 93.56 143 ARG B N 1
ATOM 5858 C CA . ARG B 1 143 ? 18.859 0.585 -26 1 93.56 143 ARG B CA 1
ATOM 5859 C C . ARG B 1 143 ? 18.688 0.92 -27.469 1 93.56 143 ARG B C 1
ATOM 5861 O O . ARG B 1 143 ? 18.266 0.068 -28.266 1 93.56 143 ARG B O 1
ATOM 5868 N N . ILE B 1 144 ? 18.953 2.16 -27.828 1 93.56 144 ILE B N 1
ATOM 5869 C CA . ILE B 1 144 ? 18.875 2.572 -29.234 1 93.56 144 ILE B CA 1
ATOM 5870 C C . ILE B 1 144 ? 19.922 1.819 -30.047 1 93.56 144 ILE B C 1
ATOM 5872 O O . ILE B 1 144 ? 19.641 1.358 -31.156 1 93.56 144 ILE B O 1
ATOM 5876 N N . GLY B 1 145 ? 21.125 1.703 -29.453 1 91.5 145 GLY B N 1
ATOM 5877 C CA . GLY B 1 145 ? 22.156 0.917 -30.109 1 91.5 145 GLY B CA 1
ATOM 5878 C C . GLY B 1 145 ? 21.75 -0.53 -30.328 1 91.5 145 GLY B C 1
ATOM 5879 O O . GLY B 1 145 ? 22.016 -1.1 -31.391 1 91.5 145 GLY B O 1
ATOM 5880 N N . TYR B 1 146 ? 21.172 -1.051 -29.344 1 89.31 146 TYR B N 1
ATOM 5881 C CA . TYR B 1 146 ? 20.672 -2.42 -29.438 1 89.31 146 TYR B CA 1
ATOM 5882 C C . TYR B 1 146 ? 19.625 -2.543 -30.547 1 89.31 146 TYR B C 1
ATOM 5884 O O . TYR B 1 146 ? 19.641 -3.502 -31.312 1 89.31 146 TYR B O 1
ATOM 5892 N N . PHE B 1 147 ? 18.734 -1.604 -30.609 1 89.94 147 PHE B N 1
ATOM 5893 C CA . PHE B 1 147 ? 17.703 -1.622 -31.625 1 89.94 147 PHE B CA 1
ATOM 5894 C C . PHE B 1 147 ? 18.312 -1.497 -33.031 1 89.94 147 PHE B C 1
ATOM 5896 O O . PHE B 1 147 ? 17.891 -2.184 -33.969 1 89.94 147 PHE B O 1
ATOM 5903 N N . VAL B 1 148 ? 19.266 -0.631 -33.219 1 90.69 148 VAL B N 1
ATOM 5904 C CA . VAL B 1 148 ? 19.906 -0.427 -34.5 1 90.69 148 VAL B CA 1
ATOM 5905 C C . VAL B 1 148 ? 20.578 -1.721 -34.969 1 90.69 148 VAL B C 1
ATOM 5907 O O . VAL B 1 148 ? 20.531 -2.068 -36.156 1 90.69 148 VAL B O 1
ATOM 5910 N N . GLY B 1 149 ? 21.094 -2.432 -34.031 1 89.38 149 GLY B N 1
ATOM 5911 C CA . GLY B 1 149 ? 21.766 -3.688 -34.344 1 89.38 149 GLY B CA 1
ATOM 5912 C C . GLY B 1 149 ? 20.797 -4.777 -34.75 1 89.38 149 GLY B C 1
ATOM 5913 O O . GLY B 1 149 ? 21.109 -5.598 -35.625 1 89.38 149 GLY B O 1
ATOM 5914 N N . TYR B 1 150 ? 19.641 -4.789 -34.188 1 88.5 150 TYR B N 1
ATOM 5915 C CA . TYR B 1 150 ? 18.672 -5.852 -34.469 1 88.5 150 TYR B CA 1
ATOM 5916 C C . TYR B 1 150 ? 17.453 -5.305 -35.188 1 88.5 150 TYR B C 1
ATOM 5918 O O . TYR B 1 150 ? 16.344 -5.836 -35.031 1 88.5 150 TYR B O 1
ATOM 5926 N N . ARG B 1 151 ? 17.531 -4.328 -35.875 1 86.19 151 ARG B N 1
ATOM 5927 C CA . ARG B 1 151 ? 16.422 -3.594 -36.469 1 86.19 151 ARG B CA 1
ATOM 5928 C C . ARG B 1 151 ? 15.578 -4.504 -37.344 1 86.19 151 ARG B C 1
ATOM 5930 O O . ARG B 1 151 ? 14.367 -4.324 -37.469 1 86.19 151 ARG B O 1
ATOM 5937 N N . SER B 1 152 ? 16.078 -5.59 -37.844 1 84.81 152 SER B N 1
ATOM 5938 C CA . SER B 1 152 ? 15.375 -6.441 -38.812 1 84.81 152 SER B CA 1
ATOM 5939 C C . SER B 1 152 ? 14.422 -7.395 -38.094 1 84.81 152 SER B C 1
ATOM 5941 O O . SER B 1 152 ? 13.445 -7.855 -38.688 1 84.81 152 SER B O 1
ATOM 5943 N N . CYS B 1 153 ? 14.625 -7.617 -36.812 1 83.69 153 CYS B N 1
ATOM 5944 C CA . CYS B 1 153 ? 13.852 -8.68 -36.188 1 83.69 153 CYS B CA 1
ATOM 5945 C C . CYS B 1 153 ? 13.117 -8.156 -34.938 1 83.69 153 CYS B C 1
ATOM 5947 O O . CYS B 1 153 ? 12.406 -8.906 -34.281 1 83.69 153 CYS B O 1
ATOM 5949 N N . VAL B 1 154 ? 13.312 -6.984 -34.656 1 86.31 154 VAL B N 1
ATOM 5950 C CA . VAL B 1 154 ? 12.656 -6.477 -33.469 1 86.31 154 VAL B CA 1
ATOM 5951 C C . VAL B 1 154 ? 11.625 -5.422 -33.844 1 86.31 154 VAL B C 1
ATOM 5953 O O . VAL B 1 154 ? 11.711 -4.809 -34.906 1 86.31 154 VAL B O 1
ATOM 5956 N N . SER B 1 155 ? 10.578 -5.277 -33.062 1 87.94 155 SER B N 1
ATOM 5957 C CA . SER B 1 155 ? 9.5 -4.32 -33.281 1 87.94 155 SER B CA 1
ATOM 5958 C C . SER B 1 155 ? 10.016 -2.885 -33.219 1 87.94 155 SER B C 1
ATOM 5960 O O . SER B 1 155 ? 10.969 -2.594 -32.5 1 87.94 155 SER B O 1
ATOM 5962 N N . ALA B 1 156 ? 9.43 -1.97 -33.938 1 90.56 156 ALA B N 1
ATOM 5963 C CA . ALA B 1 156 ? 9.797 -0.557 -34 1 90.56 156 ALA B CA 1
ATOM 5964 C C . ALA B 1 156 ? 9.586 0.134 -32.656 1 90.56 156 ALA B C 1
ATOM 5966 O O . ALA B 1 156 ? 10.242 1.134 -32.375 1 90.56 156 ALA B O 1
ATOM 5967 N N . VAL B 1 157 ? 8.703 -0.415 -31.859 1 91.94 157 VAL B N 1
ATOM 5968 C CA . VAL B 1 157 ? 8.383 0.204 -30.578 1 91.94 157 VAL B CA 1
ATOM 5969 C C . VAL B 1 157 ? 9.602 0.159 -29.672 1 91.94 157 VAL B C 1
ATOM 5971 O O . VAL B 1 157 ? 9.805 1.053 -28.844 1 91.94 157 VAL B O 1
ATOM 5974 N N . LEU B 1 158 ? 10.445 -0.798 -29.844 1 90.69 158 LEU B N 1
ATOM 5975 C CA . LEU B 1 158 ? 11.648 -0.947 -29.031 1 90.69 158 LEU B CA 1
ATOM 5976 C C . LEU B 1 158 ? 12.672 0.132 -29.375 1 90.69 158 LEU B C 1
ATOM 5978 O O . LEU B 1 158 ? 13.594 0.382 -28.594 1 90.69 158 LEU B O 1
ATOM 5982 N N . GLY B 1 159 ? 12.531 0.732 -30.531 1 91 159 GLY B N 1
ATOM 5983 C CA . GLY B 1 159 ? 13.391 1.841 -30.922 1 91 159 GLY B CA 1
ATOM 5984 C C . GLY B 1 159 ? 12.805 3.197 -30.578 1 91 159 GLY B C 1
ATOM 5985 O O . GLY B 1 159 ? 13.523 4.098 -30.141 1 91 159 GLY B O 1
ATOM 5986 N N . VAL B 1 160 ? 11.531 3.326 -30.672 1 94.5 160 VAL B N 1
ATOM 5987 C CA . VAL B 1 160 ? 10.852 4.598 -30.438 1 94.5 160 VAL B CA 1
ATOM 5988 C C . VAL B 1 160 ? 10.789 4.898 -28.953 1 94.5 160 VAL B C 1
ATOM 5990 O O . VAL B 1 160 ? 10.969 6.047 -28.531 1 94.5 160 VAL B O 1
ATOM 5993 N N . TYR B 1 161 ? 10.586 3.881 -28.141 1 96.56 161 TYR B N 1
ATOM 5994 C CA . TYR B 1 161 ? 10.414 4.051 -26.703 1 96.56 161 TYR B CA 1
ATOM 5995 C C . TYR B 1 161 ? 11.641 4.711 -26.078 1 96.56 161 TYR B C 1
ATOM 5997 O O . TYR B 1 161 ? 11.523 5.73 -25.406 1 96.56 161 TYR B O 1
ATOM 6005 N N . PRO B 1 162 ? 12.852 4.223 -26.344 1 96.69 162 PRO B N 1
ATOM 6006 C CA . PRO B 1 162 ? 14.016 4.863 -25.719 1 96.69 162 PRO B CA 1
ATOM 6007 C C . PRO B 1 162 ? 14.242 6.285 -26.219 1 96.69 162 PRO B C 1
ATOM 6009 O O . PRO B 1 162 ? 14.742 7.133 -25.469 1 96.69 162 PRO B O 1
ATOM 6012 N N . ILE B 1 163 ? 13.867 6.617 -27.406 1 97.25 163 ILE B N 1
ATOM 6013 C CA . ILE B 1 163 ? 14.023 7.965 -27.953 1 97.25 163 ILE B CA 1
ATOM 6014 C C . ILE B 1 163 ? 13.086 8.922 -27.219 1 97.25 163 ILE B C 1
ATOM 6016 O O . ILE B 1 163 ? 13.508 10.008 -26.781 1 97.25 163 ILE B O 1
ATOM 6020 N N . ILE B 1 164 ? 11.875 8.516 -27.031 1 97.88 164 ILE B N 1
ATOM 6021 C CA . ILE B 1 164 ? 10.898 9.344 -26.328 1 97.88 164 ILE B CA 1
ATOM 6022 C C . ILE B 1 164 ? 11.266 9.445 -24.859 1 97.88 164 ILE B C 1
ATOM 6024 O O . ILE B 1 164 ? 11.125 10.508 -24.25 1 97.88 164 ILE B O 1
ATOM 6028 N N . HIS B 1 165 ? 11.711 8.359 -24.344 1 98.06 165 HIS B N 1
ATOM 6029 C CA . HIS B 1 165 ? 12.125 8.359 -22.938 1 98.06 165 HIS B CA 1
ATOM 6030 C C . HIS B 1 165 ? 13.289 9.328 -22.719 1 98.06 165 HIS B C 1
ATOM 6032 O O . HIS B 1 165 ? 13.32 10.047 -21.719 1 98.06 165 HIS B O 1
ATOM 6038 N N . ALA B 1 166 ? 14.258 9.375 -23.625 1 97.94 166 ALA B N 1
ATOM 603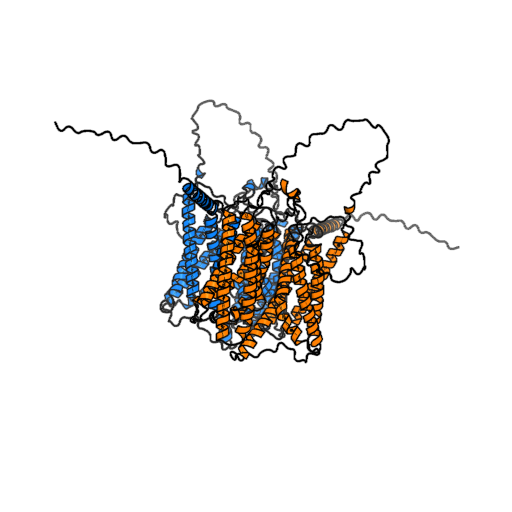9 C CA . ALA B 1 166 ? 15.391 10.289 -23.531 1 97.94 166 ALA B CA 1
ATOM 6040 C C . ALA B 1 166 ? 14.93 11.742 -23.594 1 97.94 166 ALA B C 1
ATOM 6042 O O . ALA B 1 166 ? 15.352 12.57 -22.781 1 97.94 166 ALA B O 1
ATOM 6043 N N . THR B 1 167 ? 14.078 12.008 -24.5 1 97.69 167 THR B N 1
ATOM 6044 C CA . THR B 1 167 ? 13.547 13.359 -24.625 1 97.69 167 THR B CA 1
ATOM 6045 C C . THR B 1 167 ? 12.75 13.742 -23.391 1 97.69 167 THR B C 1
ATOM 6047 O O . THR B 1 167 ? 12.867 14.867 -22.891 1 97.69 167 THR B O 1
ATOM 6050 N N . HIS B 1 168 ? 11.977 12.812 -22.938 1 98.12 168 HIS B N 1
ATOM 6051 C CA . HIS B 1 168 ? 11.188 13 -21.719 1 98.12 168 HIS B CA 1
ATOM 6052 C C . HIS B 1 168 ? 12.086 13.281 -20.516 1 98.12 168 HIS B C 1
ATOM 6054 O O . HIS B 1 168 ? 11.805 14.195 -19.734 1 98.12 168 HIS B O 1
ATOM 6060 N N . THR B 1 169 ? 13.156 12.57 -20.391 1 98 169 THR B N 1
ATOM 6061 C CA . THR B 1 169 ? 14.086 12.719 -19.266 1 98 169 THR B CA 1
ATOM 6062 C C . THR B 1 169 ? 14.773 14.078 -19.312 1 98 169 THR B C 1
ATOM 6064 O O . THR B 1 169 ? 14.891 14.766 -18.297 1 98 169 THR B O 1
ATOM 6067 N N . ILE B 1 170 ? 15.203 14.508 -20.453 1 97.31 170 ILE B N 1
ATOM 6068 C CA . ILE B 1 170 ? 15.875 15.789 -20.625 1 97.31 170 ILE B CA 1
ATOM 6069 C C . ILE B 1 170 ? 14.914 16.922 -20.266 1 97.31 170 ILE B C 1
ATOM 6071 O O . ILE B 1 170 ? 15.258 17.828 -19.5 1 97.31 170 ILE B O 1
ATOM 6075 N N . ALA B 1 171 ? 13.742 16.828 -20.766 1 97.19 171 ALA B N 1
ATOM 6076 C CA . ALA B 1 171 ? 12.734 17.844 -20.5 1 97.19 171 ALA B CA 1
ATOM 6077 C C . ALA B 1 171 ? 12.359 17.859 -19.016 1 97.19 171 ALA B C 1
ATOM 6079 O O . ALA B 1 171 ? 12.156 18.938 -18.438 1 97.19 171 ALA B O 1
ATOM 6080 N N . GLN B 1 172 ? 12.273 16.75 -18.469 1 96.88 172 GLN B N 1
ATOM 6081 C CA . GLN B 1 172 ? 11.875 16.641 -17.078 1 96.88 172 GLN B CA 1
ATOM 6082 C C . GLN B 1 172 ? 12.945 17.219 -16.156 1 96.88 172 GLN B C 1
ATOM 6084 O O . GLN B 1 172 ? 12.625 17.906 -15.172 1 96.88 172 GLN B O 1
ATOM 6089 N N . VAL B 1 173 ? 14.18 16.938 -16.422 1 96 173 VAL B N 1
ATOM 6090 C CA . VAL B 1 173 ? 15.266 17.516 -15.625 1 96 173 VAL B CA 1
ATOM 6091 C C . VAL B 1 173 ? 15.234 19.031 -15.719 1 96 173 VAL B C 1
ATOM 6093 O O . VAL B 1 173 ? 15.367 19.719 -14.703 1 96 173 VAL B O 1
ATOM 6096 N N . HIS B 1 174 ? 15.016 19.531 -16.891 1 94.06 174 HIS B N 1
ATOM 6097 C CA . HIS B 1 174 ? 14.906 20.969 -17.078 1 94.06 174 HIS B CA 1
ATOM 6098 C C . HIS B 1 174 ? 13.742 21.547 -16.266 1 94.06 174 HIS B C 1
ATOM 6100 O O . HIS B 1 174 ? 13.891 22.578 -15.609 1 94.06 174 HIS B O 1
ATOM 6106 N N . PHE B 1 175 ? 12.695 20.938 -16.312 1 94.38 175 PHE B N 1
ATOM 6107 C CA . PHE B 1 175 ? 11.5 21.375 -15.586 1 94.38 175 PHE B CA 1
ATOM 6108 C C . PHE B 1 175 ? 11.758 21.375 -14.086 1 94.38 175 PHE B C 1
ATOM 6110 O O . PHE B 1 175 ? 11.391 22.328 -13.391 1 94.38 175 PHE B O 1
ATOM 6117 N N . LEU B 1 176 ? 12.336 20.328 -13.578 1 92.94 176 LEU B N 1
ATOM 6118 C CA . LEU B 1 176 ? 12.562 20.203 -12.141 1 92.94 176 LEU B CA 1
ATOM 6119 C C . LEU B 1 176 ? 13.586 21.234 -11.664 1 92.94 176 LEU B C 1
ATOM 6121 O O . LEU B 1 176 ? 13.5 21.719 -10.539 1 92.94 176 LEU B O 1
ATOM 6125 N N . TRP B 1 177 ? 14.531 21.609 -12.477 1 90.25 177 TRP B N 1
ATOM 6126 C CA . TRP B 1 177 ? 15.555 22.594 -12.109 1 90.25 177 TRP B CA 1
ATOM 6127 C C . TRP B 1 177 ? 14.938 23.969 -11.938 1 90.25 177 TRP B C 1
ATOM 6129 O O . TRP B 1 177 ? 15.32 24.719 -11.031 1 90.25 177 TRP B O 1
ATOM 6139 N N . PHE B 1 178 ? 13.891 24.219 -12.664 1 88.88 178 PHE B N 1
ATOM 6140 C CA . PHE B 1 178 ? 13.469 25.609 -12.719 1 88.88 178 PHE B CA 1
ATOM 6141 C C . PHE B 1 178 ? 12.094 25.781 -12.078 1 88.88 178 PHE B C 1
ATOM 6143 O O . PHE B 1 178 ? 11.766 26.859 -11.594 1 88.88 178 PHE B O 1
ATOM 6150 N N . HIS B 1 179 ? 11.344 24.719 -11.977 1 89.31 179 HIS B N 1
ATOM 6151 C CA . HIS B 1 179 ? 9.945 24.953 -11.617 1 89.31 179 HIS B CA 1
ATOM 6152 C C . HIS B 1 179 ? 9.531 24.109 -10.422 1 89.31 179 HIS B C 1
ATOM 6154 O O . HIS B 1 179 ? 8.383 24.188 -9.969 1 89.31 179 HIS B O 1
ATOM 6160 N N . ILE B 1 180 ? 10.336 23.359 -9.812 1 87.5 180 ILE B N 1
ATOM 6161 C CA . ILE B 1 180 ? 9.938 22.469 -8.734 1 87.5 180 ILE B CA 1
ATOM 6162 C C . ILE B 1 180 ? 9.555 23.266 -7.496 1 87.5 180 ILE B C 1
ATOM 6164 O O . ILE B 1 180 ? 8.727 22.844 -6.691 1 87.5 180 ILE B O 1
ATOM 6168 N N . LYS B 1 181 ? 10.086 24.469 -7.312 1 85.75 181 LYS B N 1
ATOM 6169 C CA . LYS B 1 181 ? 9.852 25.281 -6.121 1 85.75 181 LYS B CA 1
ATOM 6170 C C . LYS B 1 181 ? 8.617 26.156 -6.289 1 85.75 181 LYS B C 1
ATOM 6172 O O . LYS B 1 181 ? 8.18 26.828 -5.34 1 85.75 181 LYS B O 1
ATOM 6177 N N . ASP B 1 182 ? 7.992 26.094 -7.43 1 84.06 182 ASP B N 1
ATOM 6178 C CA . ASP B 1 182 ? 6.84 26.953 -7.711 1 84.06 182 ASP B CA 1
ATOM 6179 C C . ASP B 1 182 ? 5.609 26.484 -6.934 1 84.06 182 ASP B C 1
ATOM 6181 O O . ASP B 1 182 ? 5.309 25.281 -6.902 1 84.06 182 ASP B O 1
ATOM 6185 N N . VAL B 1 183 ? 5.07 27.406 -6.191 1 83.94 183 VAL B N 1
ATOM 6186 C CA . VAL B 1 183 ? 3.744 27.156 -5.633 1 83.94 183 VAL B CA 1
ATOM 6187 C C . VAL B 1 183 ? 2.678 27.641 -6.613 1 83.94 183 VAL B C 1
ATOM 6189 O O . VAL B 1 183 ? 2.498 28.859 -6.797 1 83.94 183 VAL B O 1
ATOM 6192 N N . ILE B 1 184 ? 1.979 26.781 -7.23 1 84.19 184 ILE B N 1
ATOM 6193 C CA . ILE B 1 184 ? 1.044 27.062 -8.312 1 84.19 184 ILE B CA 1
ATOM 6194 C C . ILE B 1 184 ? -0.264 27.609 -7.742 1 84.19 184 ILE B C 1
ATOM 6196 O O . ILE B 1 184 ? -0.903 26.953 -6.914 1 84.19 184 ILE B O 1
ATOM 6200 N N . LYS B 1 185 ? -0.647 28.766 -8.102 1 83.25 185 LYS B N 1
ATOM 6201 C CA . LYS B 1 185 ? -1.884 29.391 -7.637 1 83.25 185 LYS B CA 1
ATOM 6202 C C . LYS B 1 185 ? -2.834 29.672 -8.797 1 83.25 185 LYS B C 1
ATOM 6204 O O . LYS B 1 185 ? -3.994 30.031 -8.586 1 83.25 185 LYS B O 1
ATOM 6209 N N . THR B 1 186 ? -2.266 29.438 -10 1 81.69 186 THR B N 1
ATOM 6210 C CA . THR B 1 186 ? -3.1 29.641 -11.18 1 81.69 186 THR B CA 1
ATOM 6211 C C . THR B 1 186 ? -3.559 28.312 -11.766 1 81.69 186 THR B C 1
ATOM 6213 O O . THR B 1 186 ? -2.793 27.344 -11.797 1 81.69 186 THR B O 1
ATOM 6216 N N . PHE B 1 187 ? -4.855 28.219 -12.273 1 84.94 187 PHE B N 1
ATOM 6217 C CA . PHE B 1 187 ? -5.43 27.016 -12.844 1 84.94 187 PHE B CA 1
ATOM 6218 C C . PHE B 1 187 ? -5.145 25.812 -11.961 1 84.94 187 PHE B C 1
ATOM 6220 O O . PHE B 1 187 ? -4.645 24.781 -12.438 1 84.94 187 PHE B O 1
ATOM 6227 N N . GLU B 1 188 ? -5.434 25.891 -10.805 1 88.62 188 GLU B N 1
ATOM 6228 C CA . GLU B 1 188 ? -5.059 24.906 -9.789 1 88.62 188 GLU B CA 1
ATOM 6229 C C . GLU B 1 188 ? -5.555 23.516 -10.156 1 88.62 188 GLU B C 1
ATOM 6231 O O . GLU B 1 188 ? -4.816 22.531 -10.023 1 88.62 188 GLU B O 1
ATOM 6236 N N . THR B 1 189 ? -6.758 23.422 -10.641 1 89.31 189 THR B N 1
ATOM 6237 C CA . THR B 1 189 ? -7.32 22.109 -10.945 1 89.31 189 THR B CA 1
ATOM 6238 C C . THR B 1 189 ? -6.598 21.484 -12.133 1 89.31 189 THR B C 1
ATOM 6240 O O . THR B 1 189 ? -6.23 20.297 -12.086 1 89.31 189 THR B O 1
ATOM 6243 N N . PHE B 1 190 ? -6.418 22.25 -13.141 1 90.94 190 PHE B N 1
ATOM 6244 C CA . PHE B 1 190 ? -5.742 21.75 -14.328 1 90.94 190 PHE B CA 1
ATOM 6245 C C . PHE B 1 190 ? -4.309 21.344 -14 1 90.94 190 PHE B C 1
ATOM 6247 O O . PHE B 1 190 ? -3.836 20.297 -14.438 1 90.94 190 PHE B O 1
ATOM 6254 N N . GLU B 1 191 ? -3.658 22.188 -13.273 1 92.56 191 GLU B N 1
ATOM 6255 C CA . GLU B 1 191 ? -2.273 21.906 -12.914 1 92.56 191 GLU B CA 1
ATOM 6256 C C . GLU B 1 191 ? -2.18 20.703 -11.969 1 92.56 191 GLU B C 1
ATOM 6258 O O . GLU B 1 191 ? -1.211 19.953 -12.008 1 92.56 191 GLU B O 1
ATOM 6263 N N . ARG B 1 192 ? -3.148 20.531 -11.141 1 94.31 192 ARG B N 1
ATOM 6264 C CA . ARG B 1 192 ? -3.168 19.344 -10.281 1 94.31 192 ARG B CA 1
ATOM 6265 C C . ARG B 1 192 ? -3.221 18.078 -11.109 1 94.31 192 ARG B C 1
ATOM 6267 O O . ARG B 1 192 ? -2.531 17.094 -10.805 1 94.31 192 ARG B O 1
ATOM 6274 N N . PHE B 1 193 ? -3.977 18.094 -12.172 1 95.81 193 PHE B N 1
ATOM 6275 C CA . PHE B 1 193 ? -4.059 16.938 -13.055 1 95.81 193 PHE B CA 1
ATOM 6276 C C . PHE B 1 193 ? -2.758 16.75 -13.82 1 95.81 193 PHE B C 1
ATOM 6278 O O . PHE B 1 193 ? -2.322 15.625 -14.055 1 95.81 193 PHE B O 1
ATOM 6285 N N . GLY B 1 194 ? -2.209 17.844 -14.203 1 96.44 194 GLY B N 1
ATOM 6286 C CA . GLY B 1 194 ? -0.938 17.766 -14.906 1 96.44 194 GLY B CA 1
ATOM 6287 C C . GLY B 1 194 ? 0.18 17.203 -14.047 1 96.44 194 GLY B C 1
ATOM 6288 O O . GLY B 1 194 ? 0.905 16.297 -14.477 1 96.44 194 GLY B O 1
ATOM 6289 N N . VAL B 1 195 ? 0.304 17.656 -12.82 1 96.62 195 VAL B N 1
ATOM 6290 C CA . VAL B 1 195 ? 1.38 17.219 -11.938 1 96.62 195 VAL B CA 1
ATOM 6291 C C . VAL B 1 195 ? 1.154 15.773 -11.516 1 96.62 195 VAL B C 1
ATOM 6293 O O . VAL B 1 195 ? 2.094 14.977 -11.492 1 96.62 195 VAL B O 1
ATOM 6296 N N . ILE B 1 196 ? -0.076 15.414 -11.25 1 97.62 196 ILE B N 1
ATOM 6297 C CA . ILE B 1 196 ? -0.348 14.047 -10.82 1 97.62 196 ILE B CA 1
ATOM 6298 C C . ILE B 1 196 ? -0.107 13.086 -11.984 1 97.62 196 ILE B C 1
ATOM 6300 O O . ILE B 1 196 ? 0.337 11.953 -11.781 1 97.62 196 ILE B O 1
ATOM 6304 N N . HIS B 1 197 ? -0.462 13.531 -13.172 1 98.19 197 HIS B N 1
ATOM 6305 C CA . HIS B 1 197 ? -0.13 12.742 -14.352 1 98.19 197 HIS B CA 1
ATOM 6306 C C . HIS B 1 197 ? 1.368 12.469 -14.43 1 98.19 197 HIS B C 1
ATOM 6308 O O . HIS B 1 197 ? 1.785 11.344 -14.719 1 98.19 197 HIS B O 1
ATOM 6314 N N . ALA B 1 198 ? 2.162 13.453 -14.164 1 98.38 198 ALA B N 1
ATOM 6315 C CA . ALA B 1 198 ? 3.615 13.312 -14.188 1 98.38 198 ALA B CA 1
ATOM 6316 C C . ALA B 1 198 ? 4.094 12.383 -13.078 1 98.38 198 ALA B C 1
ATOM 6318 O O . ALA B 1 198 ? 5 11.57 -13.281 1 98.38 198 ALA B O 1
ATOM 6319 N N . VAL B 1 199 ? 3.518 12.492 -11.906 1 98 199 VAL B N 1
ATOM 6320 C CA . VAL B 1 199 ? 3.867 11.641 -10.781 1 98 199 VAL B CA 1
ATOM 6321 C C . VAL B 1 199 ? 3.645 10.172 -11.148 1 98 199 VAL B C 1
ATOM 6323 O O . VAL B 1 199 ? 4.551 9.352 -11.008 1 98 199 VAL B O 1
ATOM 6326 N N . PHE B 1 200 ? 2.521 9.883 -11.695 1 98.44 200 PHE B N 1
ATOM 6327 C CA . PHE B 1 200 ? 2.162 8.484 -11.922 1 98.44 200 PHE B CA 1
ATOM 6328 C C . PHE B 1 200 ? 2.803 7.965 -13.195 1 98.44 200 PHE B C 1
ATOM 6330 O O . PHE B 1 200 ? 3.008 6.758 -13.352 1 98.44 200 PHE B O 1
ATOM 6337 N N . THR B 1 201 ? 3.096 8.836 -14.148 1 98.56 201 THR B N 1
ATOM 6338 C CA . THR B 1 201 ? 3.896 8.406 -15.289 1 98.56 201 THR B CA 1
ATOM 6339 C C . THR B 1 201 ? 5.273 7.926 -14.836 1 98.56 201 THR B C 1
ATOM 6341 O O . THR B 1 201 ? 5.738 6.871 -15.266 1 98.56 201 THR B O 1
ATOM 6344 N N . ASN B 1 202 ? 5.871 8.68 -13.945 1 98.38 202 ASN B N 1
ATOM 6345 C CA . ASN B 1 202 ? 7.176 8.281 -13.422 1 98.38 202 ASN B CA 1
ATOM 6346 C C . ASN B 1 202 ? 7.074 7.023 -12.562 1 98.38 202 ASN B C 1
ATOM 6348 O O . ASN B 1 202 ? 7.988 6.199 -12.555 1 98.38 202 ASN B O 1
ATOM 6352 N N . LEU B 1 203 ? 6.035 6.895 -11.875 1 97.5 203 LEU B N 1
ATOM 6353 C CA . LEU B 1 203 ? 5.832 5.676 -11.094 1 97.5 203 LEU B CA 1
ATOM 6354 C C . LEU B 1 203 ? 5.68 4.465 -12.008 1 97.5 203 LEU B C 1
ATOM 6356 O O . LEU B 1 203 ? 6.172 3.379 -11.688 1 97.5 203 LEU B O 1
ATOM 6360 N N . LEU B 1 204 ? 5.02 4.684 -13.078 1 98.19 204 LEU B N 1
ATOM 6361 C CA . LEU B 1 204 ? 4.859 3.598 -14.039 1 98.19 204 LEU B CA 1
ATOM 6362 C C . LEU B 1 204 ? 6.191 3.256 -14.695 1 98.19 204 LEU B C 1
ATOM 6364 O O . LEU B 1 204 ? 6.477 2.084 -14.953 1 98.19 204 LEU B O 1
ATOM 6368 N N . LEU B 1 205 ? 6.973 4.242 -14.992 1 97.94 205 LEU B N 1
ATOM 6369 C CA . LEU B 1 205 ? 8.312 4.012 -15.531 1 97.94 205 LEU B CA 1
ATOM 6370 C C . LEU B 1 205 ? 9.18 3.273 -14.523 1 97.94 205 LEU B C 1
ATOM 6372 O O . LEU B 1 205 ? 9.984 2.416 -14.898 1 97.94 205 LEU B O 1
ATOM 6376 N N . TRP B 1 206 ? 9 3.625 -13.297 1 96.69 206 TRP B N 1
ATOM 6377 C CA . TRP B 1 206 ? 9.688 2.904 -12.227 1 96.69 206 TRP B CA 1
ATOM 6378 C C . TRP B 1 206 ? 9.266 1.438 -12.203 1 96.69 206 TRP B C 1
ATOM 6380 O O . TRP B 1 206 ? 10.117 0.545 -12.141 1 96.69 206 TRP B O 1
ATOM 6390 N N . CYS B 1 207 ? 7.984 1.173 -12.266 1 96.25 207 CYS B N 1
ATOM 6391 C CA . CYS B 1 207 ? 7.477 -0.193 -12.266 1 96.25 207 CYS B CA 1
ATOM 6392 C C . CYS B 1 207 ? 8.008 -0.974 -13.461 1 96.25 207 CYS B C 1
ATOM 6394 O O . CYS B 1 207 ? 8.383 -2.139 -13.328 1 96.25 207 CYS B O 1
ATOM 6396 N N . ASN B 1 208 ? 7.992 -0.333 -14.539 1 95.62 208 ASN B N 1
ATOM 6397 C CA . ASN B 1 208 ? 8.5 -0.973 -15.75 1 95.62 208 ASN B CA 1
ATOM 6398 C C . ASN B 1 208 ? 9.984 -1.298 -15.625 1 95.62 208 ASN B C 1
ATOM 6400 O O . ASN B 1 208 ? 10.43 -2.363 -16.062 1 95.62 208 ASN B O 1
ATOM 6404 N N . GLY B 1 209 ? 10.742 -0.345 -15.086 1 94.06 209 GLY B N 1
ATOM 6405 C CA . GLY B 1 209 ? 12.156 -0.599 -14.852 1 94.06 209 GLY B CA 1
ATOM 6406 C C . GLY B 1 209 ? 12.406 -1.76 -13.906 1 94.06 209 GLY B C 1
ATOM 6407 O O . GLY B 1 209 ? 13.281 -2.596 -14.156 1 94.06 209 GLY B O 1
ATOM 6408 N N . VAL B 1 210 ? 11.633 -1.87 -12.906 1 93.25 210 VAL B N 1
ATOM 6409 C CA . VAL B 1 210 ? 11.766 -2.938 -11.914 1 93.25 210 VAL B CA 1
ATOM 6410 C C . VAL B 1 210 ? 11.43 -4.281 -12.562 1 93.25 210 VAL B C 1
ATOM 6412 O O . VAL B 1 210 ? 12.125 -5.273 -12.336 1 93.25 210 VAL B O 1
ATOM 6415 N N . MET B 1 211 ? 10.367 -4.285 -13.336 1 92.94 211 MET B N 1
ATOM 6416 C CA . MET B 1 211 ? 9.969 -5.516 -14.016 1 92.94 211 MET B CA 1
ATOM 6417 C C . MET B 1 211 ? 11.055 -5.984 -14.977 1 92.94 211 MET B C 1
ATOM 6419 O O . MET B 1 211 ? 11.383 -7.172 -15.023 1 92.94 211 MET B O 1
ATOM 6423 N N . SER B 1 212 ? 11.641 -5.039 -15.695 1 90.88 212 SER B N 1
ATOM 6424 C CA . SER B 1 212 ? 12.695 -5.383 -16.656 1 90.88 212 SER B CA 1
ATOM 6425 C C . SER B 1 212 ? 13.945 -5.891 -15.938 1 90.88 212 SER B C 1
ATOM 6427 O O . SER B 1 212 ? 14.555 -6.871 -16.375 1 90.88 212 SER B O 1
ATOM 6429 N N . GLU B 1 213 ? 14.297 -5.246 -14.898 1 89.75 213 GLU B N 1
ATOM 6430 C CA . GLU B 1 213 ? 15.453 -5.688 -14.133 1 89.75 213 GLU B CA 1
ATOM 6431 C C . GLU B 1 213 ? 15.227 -7.074 -13.539 1 89.75 213 GLU B C 1
ATOM 6433 O O . GLU B 1 213 ? 16.125 -7.922 -13.57 1 89.75 213 GLU B O 1
ATOM 6438 N N . ALA B 1 214 ? 14.062 -7.293 -12.992 1 87.88 214 ALA B N 1
ATOM 6439 C CA . ALA B 1 214 ? 13.734 -8.578 -12.383 1 87.88 214 ALA B CA 1
ATOM 6440 C C . ALA B 1 214 ? 13.758 -9.695 -13.422 1 87.88 214 ALA B C 1
ATOM 6442 O O . ALA B 1 214 ? 14.219 -10.805 -13.133 1 87.88 214 ALA B O 1
ATOM 6443 N N . GLU B 1 215 ? 13.258 -9.406 -14.555 1 86.38 215 GLU B N 1
ATOM 6444 C CA . GLU B 1 215 ? 13.266 -10.398 -15.625 1 86.38 215 GLU B CA 1
ATOM 6445 C C . GLU B 1 215 ? 14.688 -10.75 -16.047 1 86.38 215 GLU B C 1
ATOM 6447 O O . GLU B 1 215 ? 15.016 -11.922 -16.234 1 86.38 215 GLU B O 1
ATOM 6452 N N . HIS B 1 216 ? 15.453 -9.805 -16.172 1 83.06 216 HIS B N 1
ATOM 6453 C CA . HIS B 1 216 ? 16.844 -10.039 -16.531 1 83.06 216 HIS B CA 1
ATOM 6454 C C . HIS B 1 216 ? 17.578 -10.836 -15.453 1 83.06 216 HIS B C 1
ATOM 6456 O O . HIS B 1 216 ? 18.328 -11.758 -15.758 1 83.06 216 HIS B O 1
ATOM 6462 N N . PHE B 1 217 ? 17.344 -10.484 -14.258 1 82.31 217 PHE B N 1
ATOM 6463 C CA . PHE B 1 217 ? 17.984 -11.172 -13.141 1 82.31 217 PHE B CA 1
ATOM 6464 C C . PHE B 1 217 ? 17.531 -12.625 -13.078 1 82.31 217 PHE B C 1
ATOM 6466 O O . PHE B 1 217 ? 18.344 -13.523 -12.867 1 82.31 217 PHE B O 1
ATOM 6473 N N . LEU B 1 218 ? 16.266 -12.828 -13.242 1 81.25 218 LEU B N 1
ATOM 6474 C CA . LEU B 1 218 ? 15.719 -14.188 -13.188 1 81.25 218 LEU B CA 1
ATOM 6475 C C . LEU B 1 218 ? 16.266 -15.031 -14.328 1 81.25 218 LEU B C 1
ATOM 6477 O O . LEU B 1 218 ? 16.594 -16.203 -14.141 1 81.25 218 LEU B O 1
ATOM 6481 N N . ASN B 1 219 ? 16.375 -14.406 -15.445 1 80.62 219 ASN B N 1
ATOM 6482 C CA . ASN B 1 219 ? 16.922 -15.125 -16.594 1 80.62 219 ASN B CA 1
ATOM 6483 C C . ASN B 1 219 ? 18.391 -15.484 -16.391 1 80.62 219 ASN B C 1
ATOM 6485 O O . ASN B 1 219 ? 18.812 -16.594 -16.719 1 80.62 219 ASN B O 1
ATOM 6489 N N . ASN B 1 220 ? 19.078 -14.594 -15.883 1 78.25 220 ASN B N 1
ATOM 6490 C CA . ASN B 1 220 ? 20.484 -14.859 -15.594 1 78.25 220 ASN B CA 1
ATOM 6491 C C . ASN B 1 220 ? 20.641 -15.93 -14.516 1 78.25 220 ASN B C 1
ATOM 6493 O O . ASN B 1 220 ? 21.531 -16.781 -14.602 1 78.25 220 ASN B O 1
ATOM 6497 N N . HIS B 1 221 ? 19.797 -15.883 -13.57 1 76.69 221 HIS B N 1
ATOM 6498 C CA . HIS B 1 221 ? 19.812 -16.891 -12.508 1 76.69 221 HIS B CA 1
ATOM 6499 C C . HIS B 1 221 ? 19.484 -18.266 -13.055 1 76.69 221 HIS B C 1
ATOM 6501 O O . HIS B 1 221 ? 20.156 -19.25 -12.719 1 76.69 221 HIS B O 1
ATOM 6507 N N . LYS B 1 222 ? 18.531 -18.344 -13.906 1 78.31 222 LYS B N 1
ATOM 6508 C CA . LYS B 1 222 ? 18.156 -19.609 -14.523 1 78.31 222 LYS B CA 1
ATOM 6509 C C . LYS B 1 222 ? 19.266 -20.156 -15.414 1 78.31 222 LYS B C 1
ATOM 6511 O O . LYS B 1 222 ? 19.516 -21.359 -15.445 1 78.31 222 LYS B O 1
ATOM 6516 N N . ARG B 1 223 ? 19.875 -19.281 -16.094 1 78.38 223 ARG B N 1
ATOM 6517 C CA . ARG B 1 223 ? 20.984 -19.672 -16.938 1 78.38 223 ARG B CA 1
ATOM 6518 C C . ARG B 1 223 ? 22.141 -20.234 -16.125 1 78.38 223 ARG B C 1
ATOM 6520 O O . ARG B 1 223 ? 22.75 -21.234 -16.5 1 78.38 223 ARG B O 1
ATOM 6527 N N . ARG B 1 224 ? 22.359 -19.625 -15.078 1 77.38 224 ARG B N 1
ATOM 6528 C CA . ARG B 1 224 ? 23.438 -20.078 -14.203 1 77.38 224 ARG B CA 1
ATOM 6529 C C . ARG B 1 224 ? 23.109 -21.453 -13.609 1 77.38 224 ARG B C 1
ATOM 6531 O O . ARG B 1 224 ? 23.984 -22.328 -13.531 1 77.38 224 ARG B O 1
ATOM 6538 N N . LEU B 1 225 ? 21.891 -21.625 -13.203 1 76.12 225 LEU B N 1
ATOM 6539 C CA . LEU B 1 225 ? 21.484 -22.906 -12.633 1 76.12 225 LEU B CA 1
ATOM 6540 C C . LEU B 1 225 ? 21.547 -24.016 -13.68 1 76.12 225 LEU B C 1
ATOM 6542 O O . LEU B 1 225 ? 21.906 -25.141 -13.367 1 76.12 225 LEU B O 1
ATOM 6546 N N . SER B 1 226 ? 21.219 -23.656 -14.852 1 78.12 226 SER B N 1
ATOM 6547 C CA . SER B 1 226 ? 21.281 -24.625 -15.945 1 78.12 226 SER B CA 1
ATOM 6548 C C . SER B 1 226 ? 22.734 -24.969 -16.297 1 78.12 226 SER B C 1
ATOM 6550 O O . SER B 1 226 ? 23.047 -26.125 -16.578 1 78.12 226 SER B O 1
ATOM 6552 N N . SER B 1 227 ? 23.5 -23.969 -16.328 1 76.38 227 SER B N 1
ATOM 6553 C CA . SER B 1 227 ? 24.906 -24.188 -16.656 1 76.38 227 SER B CA 1
ATOM 6554 C C . SER B 1 227 ? 25.594 -25.047 -15.602 1 76.38 227 SER B C 1
ATOM 6556 O O . SER B 1 227 ? 26.5 -25.812 -15.914 1 76.38 227 SER B O 1
ATOM 6558 N N . LEU B 1 228 ? 25.109 -24.922 -14.414 1 73.44 228 LEU B N 1
ATOM 6559 C CA . LEU B 1 228 ? 25.672 -25.719 -13.328 1 73.44 228 LEU B CA 1
ATOM 6560 C C . LEU B 1 228 ? 25.047 -27.094 -13.266 1 73.44 228 LEU B C 1
ATOM 6562 O O . LEU B 1 228 ? 25.484 -27.953 -12.492 1 73.44 228 LEU B O 1
ATOM 6566 N N . GLY B 1 229 ? 24.047 -27.328 -14.172 1 65.38 229 GLY B N 1
ATOM 6567 C CA . GLY B 1 229 ? 23.453 -28.656 -14.289 1 65.38 229 GLY B CA 1
ATOM 6568 C C . GLY B 1 229 ? 22.328 -28.906 -13.312 1 65.38 229 GLY B C 1
ATOM 6569 O O . GLY B 1 229 ? 21.891 -30.047 -13.125 1 65.38 229 GLY B O 1
ATOM 6570 N N . TYR B 1 230 ? 21.844 -27.938 -12.695 1 62.59 230 TYR B N 1
ATOM 6571 C CA . TYR B 1 230 ? 20.828 -28.156 -11.664 1 62.59 230 TYR B CA 1
ATOM 6572 C C . TYR B 1 230 ? 19.453 -28.297 -12.273 1 62.59 230 TYR B C 1
ATOM 6574 O O . TYR B 1 230 ? 18.625 -29.062 -11.789 1 62.59 230 TYR B O 1
ATOM 6582 N N . VAL B 1 231 ? 19.047 -27.5 -13.234 1 62.34 231 VAL B N 1
ATOM 6583 C CA . VAL B 1 231 ? 17.688 -27.531 -13.781 1 62.34 231 VAL B CA 1
ATOM 6584 C C . VAL B 1 231 ? 17.75 -27.484 -15.305 1 62.34 231 VAL B C 1
ATOM 6586 O O . VAL B 1 231 ? 18.578 -26.797 -15.883 1 62.34 231 VAL B O 1
ATOM 6589 N N . ASN B 1 232 ? 17.141 -28.5 -16 1 57.78 232 ASN B N 1
ATOM 6590 C CA . ASN B 1 232 ? 16.969 -28.469 -17.453 1 57.78 232 ASN B CA 1
ATOM 6591 C C . ASN B 1 232 ? 15.906 -27.438 -17.859 1 57.78 232 ASN B C 1
ATOM 6593 O O . ASN B 1 232 ? 14.742 -27.797 -18.047 1 57.78 232 ASN B O 1
ATOM 6597 N N . LEU B 1 233 ? 16.141 -26.297 -17.438 1 57.03 233 LEU B N 1
ATOM 6598 C CA . LEU B 1 233 ? 15.102 -25.328 -17.781 1 57.03 233 LEU B CA 1
ATOM 6599 C C . LEU B 1 233 ? 15.312 -24.766 -19.188 1 57.03 233 LEU B C 1
ATOM 6601 O O . LEU B 1 233 ? 16.453 -24.609 -19.625 1 57.03 233 LEU B O 1
ATOM 6605 N N . THR B 1 234 ? 14.305 -24.859 -20.156 1 53.78 234 THR B N 1
ATOM 6606 C CA . THR B 1 234 ? 14.312 -24.219 -21.453 1 53.78 234 THR B CA 1
ATOM 6607 C C . THR B 1 234 ? 14.688 -22.734 -21.328 1 53.78 234 THR B C 1
ATOM 6609 O O . THR B 1 234 ? 14.016 -21.984 -20.609 1 53.78 234 THR B O 1
ATOM 6612 N N . ILE B 1 235 ? 15.898 -22.484 -21.5 1 55.09 235 ILE B N 1
ATOM 6613 C CA . ILE B 1 235 ? 16.406 -21.125 -21.453 1 55.09 235 ILE B CA 1
ATOM 6614 C C . ILE B 1 235 ? 15.781 -20.312 -22.594 1 55.09 235 ILE B C 1
ATOM 6616 O O . ILE B 1 235 ? 15.883 -20.688 -23.75 1 55.09 235 ILE B O 1
ATOM 6620 N N . VAL B 1 236 ? 14.742 -19.625 -22.422 1 54.28 236 VAL B N 1
ATOM 6621 C CA . VAL B 1 236 ? 14.234 -18.703 -23.438 1 54.28 236 VAL B CA 1
ATOM 6622 C C . VAL B 1 236 ? 15.336 -17.719 -23.844 1 54.28 236 VAL B C 1
ATOM 6624 O O . VAL B 1 236 ? 15.891 -17.016 -23 1 54.28 236 VAL B O 1
ATOM 6627 N N . ASP B 1 237 ? 16.031 -17.969 -24.938 1 55.16 237 ASP B N 1
ATOM 6628 C CA . ASP B 1 237 ? 17.078 -17.109 -25.453 1 55.16 237 ASP B CA 1
ATOM 6629 C C . ASP B 1 237 ? 16.594 -15.656 -25.562 1 55.16 237 ASP B C 1
ATOM 6631 O O . ASP B 1 237 ? 15.555 -15.391 -26.172 1 55.16 237 ASP B O 1
ATOM 6635 N N . MET B 1 238 ? 17.062 -14.781 -24.719 1 59.78 238 MET B N 1
ATOM 6636 C CA . MET B 1 238 ? 16.781 -13.352 -24.719 1 59.78 238 MET B CA 1
ATOM 6637 C C . MET B 1 238 ? 17.125 -12.727 -26.062 1 59.78 238 MET B C 1
ATOM 6639 O O . MET B 1 238 ? 16.656 -11.633 -26.375 1 59.78 238 MET B O 1
ATOM 6643 N N . GLU B 1 239 ? 17.953 -13.43 -26.891 1 64.94 239 GLU B N 1
ATOM 6644 C CA . GLU B 1 239 ? 18.344 -12.766 -28.141 1 64.94 239 GLU B CA 1
ATOM 6645 C C . GLU B 1 239 ? 17.359 -13.078 -29.266 1 64.94 239 GLU B C 1
ATOM 6647 O O . GLU B 1 239 ? 16.812 -14.18 -29.328 1 64.94 239 GLU B O 1
ATOM 6652 N N . PRO B 1 240 ? 17.078 -12.008 -29.938 1 74 240 PRO B N 1
ATOM 6653 C CA . PRO B 1 240 ? 16.172 -12.18 -31.078 1 74 240 PRO B CA 1
ATOM 6654 C C . PRO B 1 240 ? 16.672 -13.211 -32.062 1 74 240 PRO B C 1
ATOM 6656 O O . PRO B 1 240 ? 17.844 -13.617 -32.031 1 74 240 PRO B O 1
ATOM 6659 N N . HIS B 1 241 ? 15.883 -13.719 -32.938 1 73.69 241 HIS B N 1
ATOM 6660 C CA . HIS B 1 241 ? 16.141 -14.781 -33.906 1 73.69 241 HIS B CA 1
ATOM 6661 C C . HIS B 1 241 ? 16.953 -14.266 -35.094 1 73.69 241 HIS B C 1
ATOM 6663 O O . HIS B 1 241 ? 17.156 -14.984 -36.062 1 73.69 241 HIS B O 1
ATOM 6669 N N . CYS B 1 242 ? 17.391 -13.039 -34.938 1 78.88 242 CYS B N 1
ATOM 6670 C CA . CYS B 1 242 ? 18.156 -12.508 -36.062 1 78.88 242 CYS B CA 1
ATOM 6671 C C . CYS B 1 242 ? 19.578 -12.156 -35.625 1 78.88 242 CYS B C 1
ATOM 6673 O O . CYS B 1 242 ? 19.891 -12.141 -34.438 1 78.88 242 CYS B O 1
ATOM 6675 N N . ASN B 1 243 ? 20.484 -12.117 -36.656 1 80.12 243 ASN B N 1
ATOM 6676 C CA . ASN B 1 243 ? 21.875 -11.789 -36.406 1 80.12 243 ASN B CA 1
ATOM 6677 C C . ASN B 1 243 ? 22.062 -10.289 -36.156 1 80.12 243 ASN B C 1
ATOM 6679 O O . ASN B 1 243 ? 21.391 -9.469 -36.781 1 80.12 243 ASN B O 1
ATOM 6683 N N . CYS B 1 244 ? 22.859 -10 -35.188 1 83.44 244 CYS B N 1
ATOM 6684 C CA . CYS B 1 244 ? 23.219 -8.617 -34.875 1 83.44 244 CYS B CA 1
ATOM 6685 C C . CYS B 1 244 ? 24.031 -8.008 -36 1 83.44 244 CYS B C 1
ATOM 6687 O O . CYS B 1 244 ? 25 -8.609 -36.469 1 83.44 244 CYS B O 1
ATOM 6689 N N . THR B 1 245 ? 23.578 -6.891 -36.562 1 83.69 245 THR B N 1
ATOM 6690 C CA . THR B 1 245 ? 24.234 -6.238 -37.688 1 83.69 245 THR B CA 1
ATOM 6691 C C . THR B 1 245 ? 25.5 -5.52 -37.25 1 83.69 245 THR B C 1
ATOM 6693 O O . THR B 1 245 ? 26.391 -5.234 -38.062 1 83.69 245 THR B O 1
ATOM 6696 N N . THR B 1 246 ? 25.516 -5.219 -35.969 1 83.62 246 THR B N 1
ATOM 6697 C CA . THR B 1 246 ? 26.688 -4.547 -35.438 1 83.62 246 THR B CA 1
ATOM 6698 C C . THR B 1 246 ? 27.453 -5.473 -34.5 1 83.62 246 THR B C 1
ATOM 6700 O O . THR B 1 246 ? 26.938 -6.504 -34.062 1 83.62 246 THR B O 1
ATOM 6703 N N . SER B 1 247 ? 28.781 -5.391 -34.312 1 82.06 247 SER B N 1
ATOM 6704 C CA . SER B 1 247 ? 29.578 -6.23 -33.438 1 82.06 247 SER B CA 1
ATOM 6705 C C . SER B 1 247 ? 29.391 -5.82 -31.984 1 82.06 247 SER B C 1
ATOM 6707 O O . SER B 1 247 ? 29.859 -6.516 -31.078 1 82.06 247 SER B O 1
ATOM 6709 N N . ALA B 1 248 ? 28.531 -4.785 -31.719 1 87.5 248 ALA B N 1
ATOM 6710 C CA . ALA B 1 248 ? 28.469 -4.238 -30.359 1 87.5 248 ALA B CA 1
ATOM 6711 C C . ALA B 1 248 ? 27.141 -4.59 -29.688 1 87.5 248 ALA B C 1
ATOM 6713 O O . ALA B 1 248 ? 26.844 -4.102 -28.594 1 87.5 248 ALA B O 1
ATOM 6714 N N . CYS B 1 249 ? 26.391 -5.469 -30.234 1 84.12 249 CYS B N 1
ATOM 6715 C CA . CYS B 1 249 ? 25.047 -5.738 -29.719 1 84.12 249 CYS B CA 1
ATOM 6716 C C . CYS B 1 249 ? 25.125 -6.461 -28.375 1 84.12 249 CYS B C 1
ATOM 6718 O O . CYS B 1 249 ? 24.375 -6.141 -27.453 1 84.12 249 CYS B O 1
ATOM 6720 N N . SER B 1 250 ? 25.984 -7.383 -28.266 1 82.44 250 SER B N 1
ATOM 6721 C CA . SER B 1 250 ? 26.125 -8.125 -27.016 1 82.44 250 SER B CA 1
ATOM 6722 C C . SER B 1 250 ? 26.641 -7.219 -25.906 1 82.44 250 SER B C 1
ATOM 6724 O O . SER B 1 250 ? 26.219 -7.355 -24.75 1 82.44 250 SER B O 1
ATOM 6726 N N . MET B 1 251 ? 27.469 -6.301 -26.297 1 86.38 251 MET B N 1
ATOM 6727 C CA . MET B 1 251 ? 27.984 -5.352 -25.312 1 86.38 251 MET B CA 1
ATOM 6728 C C . MET B 1 251 ? 26.859 -4.441 -24.812 1 86.38 251 MET B C 1
ATOM 6730 O O . MET B 1 251 ? 26.781 -4.152 -23.609 1 86.38 251 MET B O 1
ATOM 6734 N N . PHE B 1 252 ? 26.016 -4.008 -25.672 1 86.5 252 PHE B N 1
ATOM 6735 C CA . PHE B 1 252 ? 24.906 -3.156 -25.297 1 86.5 252 PHE B CA 1
ATOM 6736 C C . PHE B 1 252 ? 23.938 -3.902 -24.375 1 86.5 252 PHE B C 1
ATOM 6738 O O . PHE B 1 252 ? 23.531 -3.379 -23.328 1 86.5 252 PHE B O 1
ATOM 6745 N N . SER B 1 253 ? 23.656 -5.094 -24.656 1 83 253 SER B N 1
ATOM 6746 C CA . SER B 1 253 ? 22.703 -5.875 -23.875 1 83 253 SER B CA 1
ATOM 6747 C C . SER B 1 253 ? 23.25 -6.203 -22.5 1 83 253 SER B C 1
ATOM 6749 O O . SER B 1 253 ? 22.531 -6.113 -21.5 1 83 253 SER B O 1
ATOM 6751 N N . ASN B 1 254 ? 24.516 -6.457 -22.344 1 82.75 254 ASN B N 1
ATOM 6752 C CA . ASN B 1 254 ? 25.125 -6.805 -21.078 1 82.75 254 ASN B CA 1
ATOM 6753 C C . ASN B 1 254 ? 25.297 -5.578 -20.188 1 82.75 254 ASN B C 1
ATOM 6755 O O . ASN B 1 254 ? 25.172 -5.668 -18.969 1 82.75 254 ASN B O 1
ATOM 6759 N N . SER B 1 255 ? 25.562 -4.535 -20.812 1 87.69 255 SER B N 1
ATOM 6760 C CA . SER B 1 255 ? 25.812 -3.314 -20.047 1 87.69 255 SER B CA 1
ATOM 6761 C C . SER B 1 255 ? 24.516 -2.746 -19.484 1 87.69 255 SER B C 1
ATOM 6763 O O . SER B 1 255 ? 24.531 -1.998 -18.5 1 87.69 255 SER B O 1
ATOM 6765 N N . LEU B 1 256 ? 23.406 -3.115 -20.062 1 87.25 256 LEU B N 1
ATOM 6766 C CA . LEU B 1 256 ? 22.109 -2.641 -19.594 1 87.25 256 LEU B CA 1
ATOM 6767 C C . LEU B 1 256 ? 21.828 -3.137 -18.172 1 87.25 256 LEU B C 1
ATOM 6769 O O . LEU B 1 256 ? 21.219 -2.428 -17.375 1 87.25 256 LEU B O 1
ATOM 6773 N N . TYR B 1 257 ? 22.359 -4.215 -17.859 1 83.5 257 TYR B N 1
ATOM 6774 C CA . TYR B 1 257 ? 22.156 -4.832 -16.562 1 83.5 257 TYR B CA 1
ATOM 6775 C C . TYR B 1 257 ? 22.672 -3.934 -15.438 1 83.5 257 TYR B C 1
ATOM 6777 O O . TYR B 1 257 ? 22.047 -3.83 -14.383 1 83.5 257 TYR B O 1
ATOM 6785 N N . TYR B 1 258 ? 23.672 -3.23 -15.695 1 86.69 258 TYR B N 1
ATOM 6786 C CA . TYR B 1 258 ? 24.312 -2.434 -14.656 1 86.69 258 TYR B CA 1
ATOM 6787 C C . TYR B 1 258 ? 23.719 -1.034 -14.586 1 86.69 258 TYR B C 1
ATOM 6789 O O . TYR B 1 258 ? 24.016 -0.268 -13.672 1 86.69 258 TYR B O 1
ATOM 6797 N N . LEU B 1 259 ? 22.875 -0.748 -15.531 1 92.19 259 LEU B N 1
ATOM 6798 C CA . LEU B 1 259 ? 22.344 0.608 -15.586 1 92.19 259 LEU B CA 1
ATOM 6799 C C . LEU B 1 259 ? 20.906 0.648 -15.078 1 92.19 259 LEU B C 1
ATOM 6801 O O . LEU B 1 259 ? 20.391 1.717 -14.734 1 92.19 259 LEU B O 1
ATOM 6805 N N . TYR B 1 260 ? 20.219 -0.479 -14.898 1 91.88 260 TYR B N 1
ATOM 6806 C CA . TYR B 1 260 ? 18.828 -0.553 -14.484 1 91.88 260 TYR B CA 1
ATOM 6807 C C . TYR B 1 260 ? 18.625 0.102 -13.125 1 91.88 260 TYR B C 1
ATOM 6809 O O . TYR B 1 260 ? 17.688 0.875 -12.93 1 91.88 260 TYR B O 1
ATOM 6817 N N . PRO B 1 261 ? 19.469 -0.099 -12.141 1 91 261 PRO B N 1
ATOM 6818 C CA . PRO B 1 261 ? 19.234 0.466 -10.812 1 91 261 PRO B CA 1
ATOM 6819 C C . PRO B 1 261 ? 19.203 1.992 -10.812 1 91 261 PRO B C 1
ATOM 6821 O O . PRO B 1 261 ? 18.422 2.598 -10.07 1 91 261 PRO B O 1
ATOM 6824 N N . PHE B 1 262 ? 20 2.588 -11.625 1 92.94 262 PHE B N 1
ATOM 6825 C CA . PHE B 1 262 ? 20.031 4.043 -11.672 1 92.94 262 PHE B CA 1
ATOM 6826 C C . PHE B 1 262 ? 18.766 4.602 -12.32 1 92.94 262 PHE B C 1
ATOM 6828 O O . PHE B 1 262 ? 18.25 5.625 -11.875 1 92.94 262 PHE B O 1
ATOM 6835 N N . ASN B 1 263 ? 18.344 3.928 -13.305 1 94.88 263 ASN B N 1
ATOM 6836 C CA . ASN B 1 263 ? 17.078 4.324 -13.938 1 94.88 263 ASN B CA 1
ATOM 6837 C C . ASN B 1 263 ? 15.898 4.18 -12.992 1 94.88 263 ASN B C 1
ATOM 6839 O O . ASN B 1 263 ? 15.031 5.055 -12.93 1 94.88 263 ASN B O 1
ATOM 6843 N N . ILE B 1 264 ? 15.867 3.145 -12.281 1 94.31 264 ILE B N 1
ATOM 6844 C CA . ILE B 1 264 ? 14.812 2.879 -11.312 1 94.31 264 ILE B CA 1
ATOM 6845 C C . ILE B 1 264 ? 14.836 3.947 -10.219 1 94.31 264 ILE B C 1
ATOM 6847 O O . ILE B 1 264 ? 13.797 4.512 -9.867 1 94.31 264 ILE B O 1
ATOM 6851 N N . GLU B 1 265 ? 16 4.281 -9.75 1 93.25 265 GLU B N 1
ATOM 6852 C CA . GLU B 1 265 ? 16.125 5.285 -8.703 1 93.25 265 GLU B CA 1
ATOM 6853 C C . GLU B 1 265 ? 15.734 6.672 -9.211 1 93.25 265 GLU B C 1
ATOM 6855 O O . GLU B 1 265 ? 15.109 7.453 -8.492 1 93.25 265 GLU B O 1
ATOM 6860 N N . TYR B 1 266 ? 16.125 6.938 -10.422 1 95.56 266 TYR B N 1
ATOM 6861 C CA . TYR B 1 266 ? 15.797 8.234 -11 1 95.56 266 TYR B CA 1
ATOM 6862 C C . TYR B 1 266 ? 14.289 8.469 -10.984 1 95.56 266 TYR B C 1
ATOM 6864 O O . TYR B 1 266 ? 13.82 9.5 -10.5 1 95.56 266 TYR B O 1
ATOM 6872 N N . HIS B 1 267 ? 13.547 7.531 -11.422 1 97.44 267 HIS B N 1
ATOM 6873 C CA . HIS B 1 267 ? 12.117 7.738 -11.617 1 97.44 267 HIS B CA 1
ATOM 6874 C C . HIS B 1 267 ? 11.367 7.75 -10.289 1 97.44 267 HIS B C 1
ATOM 6876 O O . HIS B 1 267 ? 10.383 8.477 -10.133 1 97.44 267 HIS B O 1
ATOM 6882 N N . ILE B 1 268 ? 11.766 6.984 -9.367 1 94.12 268 ILE B N 1
ATOM 6883 C CA . ILE B 1 268 ? 11.086 7.012 -8.078 1 94.12 268 ILE B CA 1
ATOM 6884 C C . ILE B 1 268 ? 11.406 8.312 -7.348 1 94.12 268 ILE B C 1
ATOM 6886 O O . ILE B 1 268 ? 10.547 8.875 -6.664 1 94.12 268 ILE B O 1
ATOM 6890 N N . PHE B 1 269 ? 12.594 8.805 -7.508 1 92.88 269 PHE B N 1
ATOM 6891 C CA . PHE B 1 269 ? 13 10.062 -6.898 1 92.88 269 PHE B CA 1
ATOM 6892 C C . PHE B 1 269 ? 12.219 11.227 -7.496 1 92.88 269 PHE B C 1
ATOM 6894 O O . PHE B 1 269 ? 11.719 12.094 -6.766 1 92.88 269 PHE B O 1
ATOM 6901 N N . VAL B 1 270 ? 12.125 11.227 -8.773 1 95.69 270 VAL B N 1
ATOM 6902 C CA . VAL B 1 270 ? 11.398 12.289 -9.461 1 95.69 270 VAL B CA 1
ATOM 6903 C C . VAL B 1 270 ? 9.922 12.234 -9.07 1 95.69 270 VAL B C 1
ATOM 6905 O O . VAL B 1 270 ? 9.289 13.273 -8.867 1 95.69 270 VAL B O 1
ATOM 6908 N N . SER B 1 271 ? 9.398 11.023 -8.977 1 95.69 271 SER B N 1
ATOM 6909 C CA . SER B 1 271 ? 8 10.867 -8.578 1 95.69 271 SER B CA 1
ATOM 6910 C C . SER B 1 271 ? 7.75 11.477 -7.199 1 95.69 271 SER B C 1
ATOM 6912 O O . SER B 1 271 ? 6.754 12.164 -6.992 1 95.69 271 SER B O 1
ATOM 6914 N N . ALA B 1 272 ? 8.641 11.305 -6.297 1 92.56 272 ALA B N 1
ATOM 6915 C CA . ALA B 1 272 ? 8.508 11.852 -4.949 1 92.56 272 ALA B CA 1
ATOM 6916 C C . ALA B 1 272 ? 8.57 13.383 -4.969 1 92.56 272 ALA B C 1
ATOM 6918 O O . ALA B 1 272 ? 7.797 14.047 -4.277 1 92.56 272 ALA B O 1
ATOM 6919 N N . MET B 1 273 ? 9.469 13.922 -5.738 1 92.88 273 MET B N 1
ATOM 6920 C CA . MET B 1 273 ? 9.617 15.375 -5.824 1 92.88 273 MET B CA 1
ATOM 6921 C C . MET B 1 273 ? 8.375 16.016 -6.434 1 92.88 273 MET B C 1
ATOM 6923 O O . MET B 1 273 ? 7.898 17.047 -5.945 1 92.88 273 MET B O 1
ATOM 6927 N N . LEU B 1 274 ? 7.891 15.398 -7.48 1 95.31 274 LEU B N 1
ATOM 6928 C CA . LEU B 1 274 ? 6.695 15.922 -8.133 1 95.31 274 LEU B CA 1
ATOM 6929 C C . LEU B 1 274 ? 5.48 15.797 -7.219 1 95.31 274 LEU B C 1
ATOM 6931 O O . LEU B 1 274 ? 4.574 16.625 -7.27 1 95.31 274 LEU B O 1
ATOM 6935 N N . PHE B 1 275 ? 5.453 14.812 -6.41 1 94.75 275 PHE B N 1
ATOM 6936 C CA . PHE B 1 275 ? 4.355 14.641 -5.469 1 94.75 275 PHE B CA 1
ATOM 6937 C C . PHE B 1 275 ? 4.332 15.773 -4.449 1 94.75 275 PHE B C 1
ATOM 6939 O O . PHE B 1 275 ? 3.258 16.234 -4.051 1 94.75 275 PHE B O 1
ATOM 6946 N N . VAL B 1 276 ? 5.48 16.234 -4.008 1 91.12 276 VAL B N 1
ATOM 6947 C CA . VAL B 1 276 ? 5.551 17.391 -3.109 1 91.12 276 VAL B CA 1
ATOM 6948 C C . VAL B 1 276 ? 5 18.625 -3.809 1 91.12 276 VAL B C 1
ATOM 6950 O O . VAL B 1 276 ? 4.277 19.422 -3.201 1 91.12 276 VAL B O 1
ATOM 6953 N N . MET B 1 277 ? 5.391 18.734 -5.094 1 92.12 277 MET B N 1
ATOM 6954 C CA . MET B 1 277 ? 4.863 19.859 -5.875 1 92.12 277 MET B CA 1
ATOM 6955 C C . MET B 1 277 ? 3.344 19.797 -5.949 1 92.12 277 MET B C 1
ATOM 6957 O O . MET B 1 277 ? 2.674 20.828 -5.867 1 92.12 277 MET B O 1
ATOM 6961 N N . TRP B 1 278 ? 2.777 18.594 -6.09 1 93.38 278 TRP B N 1
ATOM 6962 C CA . TRP B 1 278 ? 1.335 18.375 -6.141 1 93.38 278 TRP B CA 1
ATOM 6963 C C . TRP B 1 278 ? 0.681 18.781 -4.82 1 93.38 278 TRP B C 1
ATOM 6965 O O . TRP B 1 278 ? -0.366 19.422 -4.809 1 93.38 278 TRP B O 1
ATOM 6975 N N . LYS B 1 279 ? 1.284 18.438 -3.691 1 89.56 279 LYS B N 1
ATOM 6976 C CA . LYS B 1 279 ? 0.745 18.75 -2.371 1 89.56 279 LYS B CA 1
ATOM 6977 C C . LYS B 1 279 ? 0.806 20.25 -2.09 1 89.56 279 LYS B C 1
ATOM 6979 O O . LYS B 1 279 ? 0.008 20.766 -1.31 1 89.56 279 LYS B O 1
ATOM 6984 N N . ASN B 1 280 ? 1.703 20.953 -2.754 1 88.94 280 ASN B N 1
ATOM 6985 C CA . ASN B 1 280 ? 1.92 22.375 -2.506 1 88.94 280 ASN B CA 1
ATOM 6986 C C . ASN B 1 280 ? 1.005 23.234 -3.367 1 88.94 280 ASN B C 1
ATOM 6988 O O . ASN B 1 280 ? 0.957 24.453 -3.199 1 88.94 280 ASN B O 1
ATOM 6992 N N . ILE B 1 281 ? 0.287 22.594 -4.211 1 89.81 281 ILE B N 1
ATOM 6993 C CA . ILE B 1 281 ? -0.582 23.391 -5.078 1 89.81 281 ILE B CA 1
ATOM 6994 C C . ILE B 1 281 ? -1.669 24.062 -4.242 1 89.81 281 ILE B C 1
ATOM 6996 O O . ILE B 1 281 ? -2.332 23.406 -3.432 1 89.81 281 ILE B O 1
ATOM 7000 N N . GLY B 1 282 ? -1.871 25.344 -4.277 1 84 282 GLY B N 1
ATOM 7001 C CA . GLY B 1 282 ? -2.912 26.109 -3.613 1 84 282 GLY B CA 1
ATOM 7002 C C . GLY B 1 282 ? -2.553 26.5 -2.191 1 84 282 GLY B C 1
ATOM 7003 O O . GLY B 1 282 ? -3.346 27.141 -1.497 1 84 282 GLY B O 1
ATOM 7004 N N . ARG B 1 283 ? -1.387 26.094 -1.718 1 82.38 283 ARG B N 1
ATOM 7005 C CA . ARG B 1 283 ? -0.969 26.406 -0.354 1 82.38 283 ARG B CA 1
ATOM 7006 C C . ARG B 1 283 ? -0.383 27.812 -0.269 1 82.38 283 ARG B C 1
ATOM 7008 O O . ARG B 1 283 ? 0.261 28.281 -1.209 1 82.38 283 ARG B O 1
ATOM 7015 N N . SER B 1 284 ? -0.745 28.438 0.769 1 77.81 284 SER B N 1
ATOM 7016 C CA . SER B 1 284 ? -0.123 29.734 1.035 1 77.81 284 SER B CA 1
ATOM 7017 C C . SER B 1 284 ? 1.069 29.594 1.976 1 77.81 284 SER B C 1
ATOM 7019 O O . SER B 1 284 ? 0.961 28.969 3.031 1 77.81 284 SER B O 1
ATOM 7021 N N . ILE B 1 285 ? 2.238 29.875 1.465 1 74.38 285 ILE B N 1
ATOM 7022 C CA . ILE B 1 285 ? 3.457 29.719 2.254 1 74.38 285 ILE B CA 1
ATOM 7023 C C . ILE B 1 285 ? 3.643 30.953 3.148 1 74.38 285 ILE B C 1
ATOM 7025 O O . ILE B 1 285 ? 3.523 32.094 2.686 1 74.38 285 ILE B O 1
ATOM 7029 N N . ASP B 1 286 ? 3.646 30.641 4.398 1 68.88 286 ASP B N 1
ATOM 7030 C CA . ASP B 1 286 ? 3.975 31.703 5.34 1 68.88 286 ASP B CA 1
ATOM 7031 C C . ASP B 1 286 ? 5.418 32.188 5.16 1 68.88 286 ASP B C 1
ATOM 7033 O O . ASP B 1 286 ? 6.352 31.375 5.297 1 68.88 286 ASP B O 1
ATOM 7037 N N . LEU B 1 287 ? 5.598 33.281 4.727 1 63.88 287 LEU B N 1
ATOM 7038 C CA . LEU B 1 287 ? 6.895 33.875 4.41 1 63.88 287 LEU B CA 1
ATOM 7039 C C . LEU B 1 287 ? 7.828 33.812 5.617 1 63.88 287 LEU B C 1
ATOM 7041 O O . LEU B 1 287 ? 9.047 33.75 5.457 1 63.88 287 LEU B O 1
ATOM 7045 N N . GLN B 1 288 ? 7.262 33.75 6.789 1 58.41 288 GLN B N 1
ATOM 7046 C CA . GLN B 1 288 ? 8.109 33.75 7.977 1 58.41 288 GLN B CA 1
ATOM 7047 C C . GLN B 1 288 ? 8.859 32.438 8.117 1 58.41 288 GLN B C 1
ATOM 7049 O O . GLN B 1 288 ? 10.016 32.406 8.547 1 58.41 288 GLN B O 1
ATOM 7054 N N . TYR B 1 289 ? 8.211 31.422 7.523 1 59.22 289 TYR B N 1
ATOM 7055 C CA . TYR B 1 289 ? 8.797 30.109 7.762 1 59.22 289 TYR B CA 1
ATOM 7056 C C . TYR B 1 289 ? 9.484 29.578 6.508 1 59.22 289 TYR B C 1
ATOM 7058 O O . TYR B 1 289 ? 10.109 28.516 6.535 1 59.22 289 TYR B O 1
ATOM 7066 N N . ASN B 1 290 ? 9.438 30.453 5.473 1 60.62 290 ASN B N 1
ATOM 7067 C CA . ASN B 1 290 ? 9.984 30.031 4.188 1 60.62 290 ASN B CA 1
ATOM 7068 C C . ASN B 1 290 ? 11.438 30.469 4.031 1 60.62 290 ASN B C 1
ATOM 7070 O O . ASN B 1 290 ? 11.852 30.922 2.957 1 60.62 290 ASN B O 1
ATOM 7074 N N . ARG B 1 291 ? 12.156 30.562 5.219 1 57.75 291 ARG B N 1
ATOM 7075 C CA . ARG B 1 291 ? 13.555 30.969 5.129 1 57.75 291 ARG B CA 1
ATOM 7076 C C . ARG B 1 291 ? 14.469 29.734 5.164 1 57.75 291 ARG B C 1
ATOM 7078 O O . ARG B 1 291 ? 14.25 28.812 5.949 1 57.75 291 ARG B O 1
ATOM 7085 N N . LYS B 1 292 ? 15.336 29.641 4.133 1 62.5 292 LYS B N 1
ATOM 7086 C CA . LYS B 1 292 ? 16.328 28.562 4.062 1 62.5 292 LYS B CA 1
ATOM 7087 C C . LYS B 1 292 ? 17.281 28.609 5.246 1 62.5 292 LYS B C 1
ATOM 7089 O O . LYS B 1 292 ? 17.781 29.688 5.598 1 62.5 292 LYS B O 1
ATOM 7094 N N . ARG B 1 293 ? 17.438 27.547 5.953 1 61.5 293 ARG B N 1
ATOM 7095 C CA . ARG B 1 293 ? 18.375 27.469 7.066 1 61.5 293 ARG B CA 1
ATOM 7096 C C . ARG B 1 293 ? 19.812 27.406 6.57 1 61.5 293 ARG B C 1
ATOM 7098 O O . ARG B 1 293 ? 20.125 26.672 5.629 1 61.5 293 ARG B O 1
ATOM 7105 N N . PRO B 1 294 ? 20.672 28.312 7.066 1 62.47 294 PRO B N 1
ATOM 7106 C CA . PRO B 1 294 ? 22.062 28.266 6.625 1 62.47 294 PRO B CA 1
ATOM 7107 C C . PRO B 1 294 ? 22.766 26.969 7.02 1 62.47 294 PRO B C 1
ATOM 7109 O O . PRO B 1 294 ? 22.438 26.375 8.047 1 62.47 294 PRO B O 1
ATOM 7112 N N . ALA B 1 295 ? 23.547 26.391 6.051 1 64.38 295 ALA B N 1
ATOM 7113 C CA . ALA B 1 295 ? 24.344 25.203 6.324 1 64.38 295 ALA B CA 1
ATOM 7114 C C . ALA B 1 295 ? 25.391 25.484 7.387 1 64.38 295 ALA B C 1
ATOM 7116 O O . ALA B 1 295 ? 25.984 26.562 7.414 1 64.38 295 ALA B O 1
ATOM 7117 N N . THR B 1 296 ? 25.438 24.656 8.422 1 69.44 296 THR B N 1
ATOM 7118 C CA . THR B 1 296 ? 26.422 24.797 9.492 1 69.44 296 THR B CA 1
ATOM 7119 C C . THR B 1 296 ? 27.828 24.469 9 1 69.44 296 THR B C 1
ATOM 7121 O O . THR B 1 296 ? 27.984 23.609 8.125 1 69.44 296 THR B O 1
ATOM 7124 N N . ARG B 1 297 ? 28.719 25.25 9.469 1 65.75 297 ARG B N 1
ATOM 7125 C CA . ARG B 1 297 ? 30.125 25.078 9.062 1 65.75 297 ARG B CA 1
ATOM 7126 C C . ARG B 1 297 ? 30.656 23.719 9.492 1 65.75 297 ARG B C 1
ATOM 7128 O O . ARG B 1 297 ? 30.328 23.219 10.578 1 65.75 297 ARG B O 1
ATOM 7135 N N . THR B 1 298 ? 31.172 22.922 8.508 1 69.94 298 THR B N 1
ATOM 7136 C CA . THR B 1 298 ? 31.75 21.609 8.75 1 69.94 298 THR B CA 1
ATOM 7137 C C . THR B 1 298 ? 33.25 21.734 9.047 1 69.94 298 THR B C 1
ATOM 7139 O O . THR B 1 298 ? 34.031 22.047 8.156 1 69.94 298 THR B O 1
ATOM 7142 N N . GLN B 1 299 ? 33.625 22.031 10.266 1 68.5 299 GLN B N 1
ATOM 7143 C CA . GLN B 1 299 ? 35.062 22.031 10.57 1 68.5 299 GLN B CA 1
ATOM 7144 C C . GLN B 1 299 ? 35.469 20.766 11.32 1 68.5 299 GLN B C 1
ATOM 7146 O O . GLN B 1 299 ? 34.719 20.297 12.195 1 68.5 299 GLN B O 1
ATOM 7151 N N . GLY B 1 300 ? 36.531 19.969 10.938 1 68.12 300 GLY B N 1
ATOM 7152 C CA . GLY B 1 300 ? 37.219 18.922 11.703 1 68.12 300 GLY B CA 1
ATOM 7153 C C . GLY B 1 300 ? 36.531 17.578 11.617 1 68.12 300 GLY B C 1
ATOM 7154 O O . GLY B 1 300 ? 36.5 16.844 12.602 1 68.12 300 GLY B O 1
ATOM 7155 N N . LEU B 1 301 ? 35.844 17.297 10.578 1 84.25 301 LEU B N 1
ATOM 7156 C CA . LEU B 1 301 ? 35.25 15.984 10.406 1 84.25 301 LEU B CA 1
ATOM 7157 C C . LEU B 1 301 ? 36.25 14.953 9.938 1 84.25 301 LEU B C 1
ATOM 7159 O O . LEU B 1 301 ? 36.812 15.07 8.836 1 84.25 301 LEU B O 1
ATOM 7163 N N . VAL B 1 302 ? 36.719 13.992 10.805 1 86.62 302 VAL B N 1
ATOM 7164 C CA . VAL B 1 302 ? 37.75 13.055 10.391 1 86.62 302 VAL B CA 1
ATOM 7165 C C . VAL B 1 302 ? 37.281 11.625 10.625 1 86.62 302 VAL B C 1
ATOM 7167 O O . VAL B 1 302 ? 37.344 10.773 9.727 1 86.62 302 VAL B O 1
ATOM 7170 N N . VAL B 1 303 ? 36.656 11.305 11.711 1 91.25 303 VAL B N 1
ATOM 7171 C CA . VAL B 1 303 ? 36.344 9.938 12.094 1 91.25 303 VAL B CA 1
ATOM 7172 C C . VAL B 1 303 ? 35.25 9.391 11.188 1 91.25 303 VAL B C 1
ATOM 7174 O O . VAL B 1 303 ? 35.344 8.258 10.695 1 91.25 303 VAL B O 1
ATOM 7177 N N . GLY B 1 304 ? 34.281 10.156 10.93 1 93.06 304 GLY B N 1
ATOM 7178 C CA . GLY B 1 304 ? 33.156 9.727 10.117 1 93.06 304 GLY B CA 1
ATOM 7179 C C . GLY B 1 304 ? 33.562 9.367 8.695 1 93.06 304 GLY B C 1
ATOM 7180 O O . GLY B 1 304 ? 33.344 8.234 8.25 1 93.06 304 GLY B O 1
ATOM 7181 N N . PRO B 1 305 ? 34.25 10.25 8.039 1 93.38 305 PRO B N 1
ATOM 7182 C CA . PRO B 1 305 ? 34.656 9.969 6.664 1 93.38 305 PRO B CA 1
ATOM 7183 C C . PRO B 1 305 ? 35.656 8.82 6.566 1 93.38 305 PRO B C 1
ATOM 7185 O O . PRO B 1 305 ? 35.594 8.031 5.621 1 93.38 305 PRO B O 1
ATOM 7188 N N . ILE B 1 306 ? 36.531 8.664 7.492 1 94.94 306 ILE B N 1
ATOM 7189 C CA . ILE B 1 306 ? 37.531 7.59 7.453 1 94.94 306 ILE B CA 1
ATOM 7190 C C . ILE B 1 306 ? 36.844 6.242 7.629 1 94.94 306 ILE B C 1
ATOM 7192 O O . ILE B 1 306 ? 37.094 5.305 6.867 1 94.94 306 ILE B O 1
ATOM 7196 N N . LEU B 1 307 ? 36 6.164 8.617 1 95.5 307 LEU B N 1
ATOM 7197 C CA . LEU B 1 307 ? 35.25 4.926 8.828 1 95.5 307 LEU B CA 1
ATOM 7198 C C . LEU B 1 307 ? 34.344 4.625 7.637 1 95.5 307 LEU B C 1
ATOM 7200 O O . LEU B 1 307 ? 34.156 3.465 7.262 1 95.5 307 LEU B O 1
ATOM 7204 N N . GLY B 1 308 ? 33.812 5.641 7.082 1 96.69 308 GLY B N 1
ATOM 7205 C CA . GLY B 1 308 ? 33 5.473 5.898 1 96.69 308 GLY B CA 1
ATOM 7206 C C . GLY B 1 308 ? 33.75 4.984 4.688 1 96.69 308 GLY B C 1
ATOM 7207 O O . GLY B 1 308 ? 33.281 4.117 3.951 1 96.69 308 GLY B O 1
ATOM 7208 N N . LEU B 1 309 ? 34.906 5.488 4.516 1 96.06 309 LEU B N 1
ATOM 7209 C CA . LEU B 1 309 ? 35.75 5.07 3.389 1 96.06 309 LEU B CA 1
ATOM 7210 C C . LEU B 1 309 ? 36.219 3.629 3.559 1 96.06 309 LEU B C 1
ATOM 7212 O O . LEU B 1 309 ? 36.312 2.885 2.58 1 96.06 309 LEU B O 1
ATOM 7216 N N . VAL B 1 310 ? 36.469 3.271 4.734 1 96.69 310 VAL B N 1
ATOM 7217 C CA . VAL B 1 310 ? 36.812 1.884 5.016 1 96.69 310 VAL B CA 1
ATOM 7218 C C . VAL B 1 310 ? 35.625 0.973 4.691 1 96.69 310 VAL B C 1
ATOM 7220 O O . VAL B 1 310 ? 35.812 -0.1 4.109 1 96.69 310 VAL B O 1
ATOM 7223 N N . ALA B 1 311 ? 34.5 1.425 5.09 1 96.94 311 ALA B N 1
ATOM 7224 C CA . ALA B 1 311 ? 33.281 0.66 4.785 1 96.94 311 ALA B CA 1
ATOM 7225 C C . ALA B 1 311 ? 33.094 0.537 3.277 1 96.94 311 ALA B C 1
ATOM 7227 O O . ALA B 1 311 ? 32.75 -0.544 2.773 1 96.94 311 ALA B O 1
ATOM 7228 N N . LEU B 1 312 ? 33.344 1.555 2.58 1 96.94 312 LEU B N 1
ATOM 7229 C CA . LEU B 1 312 ? 33.156 1.56 1.133 1 96.94 312 LEU B CA 1
ATOM 7230 C C . LEU B 1 312 ? 34.188 0.664 0.452 1 96.94 312 LEU B C 1
ATOM 7232 O O . LEU B 1 312 ? 33.844 -0.119 -0.436 1 96.94 312 LEU B O 1
ATOM 7236 N N . ALA B 1 313 ? 35.406 0.758 0.881 1 97 313 ALA B N 1
ATOM 7237 C CA . ALA B 1 313 ? 36.469 -0.072 0.313 1 97 313 ALA B CA 1
ATOM 7238 C C . ALA B 1 313 ? 36.188 -1.552 0.581 1 97 313 ALA B C 1
ATOM 7240 O O . ALA B 1 313 ? 36.375 -2.389 -0.309 1 97 313 ALA B O 1
ATOM 7241 N N . SER B 1 314 ? 35.781 -1.828 1.77 1 97.19 314 SER B N 1
ATOM 7242 C CA . SER B 1 314 ? 35.438 -3.209 2.113 1 97.19 314 SER B CA 1
ATOM 7243 C C . SER B 1 314 ? 34.25 -3.719 1.296 1 97.19 314 SER B C 1
ATOM 7245 O O . SER B 1 314 ? 34.219 -4.891 0.909 1 97.19 314 SER B O 1
ATOM 7247 N N . THR B 1 315 ? 33.281 -2.875 1.053 1 97.75 315 THR B N 1
ATOM 7248 C CA . THR B 1 315 ? 32.125 -3.248 0.275 1 97.75 315 THR B CA 1
ATOM 7249 C C . THR B 1 315 ? 32.5 -3.617 -1.153 1 97.75 315 THR B C 1
ATOM 7251 O O . THR B 1 315 ? 32.031 -4.605 -1.701 1 97.75 315 THR B O 1
ATOM 7254 N N . ILE B 1 316 ? 33.406 -2.875 -1.738 1 96.31 316 ILE B N 1
ATOM 7255 C CA . ILE B 1 316 ? 33.875 -3.164 -3.092 1 96.31 316 ILE B CA 1
ATOM 7256 C C . ILE B 1 316 ? 34.594 -4.5 -3.113 1 96.31 316 ILE B C 1
ATOM 7258 O O . ILE B 1 316 ? 34.406 -5.305 -4.027 1 96.31 316 ILE B O 1
ATOM 7262 N N . GLY B 1 317 ? 35.438 -4.719 -2.131 1 96 317 GLY B N 1
ATOM 7263 C CA . GLY B 1 317 ? 36.125 -6 -2.02 1 96 317 GLY B CA 1
ATOM 7264 C C . GLY B 1 317 ? 35.156 -7.172 -1.912 1 96 317 GLY B C 1
ATOM 7265 O O . GLY B 1 317 ? 35.312 -8.172 -2.617 1 96 317 GLY B O 1
ATOM 7266 N N . VAL B 1 318 ? 34.156 -7.062 -1.078 1 96.5 318 VAL B N 1
ATOM 7267 C CA . VAL B 1 318 ? 33.188 -8.117 -0.88 1 96.5 318 VAL B CA 1
ATOM 7268 C C . VAL B 1 318 ? 32.375 -8.32 -2.162 1 96.5 318 VAL B C 1
ATOM 7270 O O . VAL B 1 318 ? 32.062 -9.461 -2.539 1 96.5 318 VAL B O 1
ATOM 7273 N N . LEU B 1 319 ? 32 -7.246 -2.834 1 95.94 319 LEU B N 1
ATOM 7274 C CA . LEU B 1 319 ? 31.25 -7.305 -4.078 1 95.94 319 LEU B CA 1
ATOM 7275 C C . LEU B 1 319 ? 32 -8.086 -5.145 1 95.94 319 LEU B C 1
ATOM 7277 O O . LEU B 1 319 ? 31.453 -8.984 -5.773 1 95.94 319 LEU B O 1
ATOM 7281 N N . VAL B 1 320 ? 33.281 -7.836 -5.293 1 94.56 320 VAL B N 1
ATOM 7282 C CA . VAL B 1 320 ? 34.094 -8.477 -6.32 1 94.56 320 VAL B CA 1
ATOM 7283 C C . VAL B 1 320 ? 34.281 -9.961 -5.996 1 94.56 320 VAL B C 1
ATOM 7285 O O . VAL B 1 320 ? 34.094 -10.812 -6.863 1 94.56 320 VAL B O 1
ATOM 7288 N N . VAL B 1 321 ? 34.562 -10.266 -4.785 1 94.81 321 VAL B N 1
ATOM 7289 C CA . VAL B 1 321 ? 34.75 -11.648 -4.375 1 94.81 321 VAL B CA 1
ATOM 7290 C C . VAL B 1 321 ? 33.438 -12.422 -4.531 1 94.81 321 VAL B C 1
ATOM 7292 O O . VAL B 1 321 ? 33.438 -13.57 -4.98 1 94.81 321 VAL B O 1
ATOM 7295 N N . TYR B 1 322 ? 32.344 -11.844 -4.199 1 94.25 322 TYR B N 1
ATOM 7296 C CA . TYR B 1 322 ? 31.062 -12.492 -4.281 1 94.25 322 TYR B CA 1
ATOM 7297 C C . TYR B 1 322 ? 30.703 -12.836 -5.727 1 94.25 322 TYR B C 1
ATOM 7299 O O . TYR B 1 322 ? 30.312 -13.969 -6.023 1 94.25 322 TYR B O 1
ATOM 7307 N N . ILE B 1 323 ? 30.859 -11.93 -6.652 1 88.44 323 ILE B N 1
ATOM 7308 C CA . ILE B 1 323 ? 30.484 -12.125 -8.047 1 88.44 323 ILE B CA 1
ATOM 7309 C C . ILE B 1 323 ? 31.344 -13.211 -8.672 1 88.44 323 ILE B C 1
ATOM 7311 O O . ILE B 1 323 ? 30.859 -14.039 -9.445 1 88.44 323 ILE B O 1
ATOM 7315 N N . ILE B 1 324 ? 32.562 -13.281 -8.297 1 89.12 324 ILE B N 1
ATOM 7316 C CA . ILE B 1 324 ? 33.469 -14.258 -8.875 1 89.12 324 ILE B CA 1
ATOM 7317 C C . ILE B 1 324 ? 33.188 -15.633 -8.273 1 89.12 324 ILE B C 1
ATOM 7319 O O . ILE B 1 324 ? 33.094 -16.625 -9 1 89.12 324 ILE B O 1
ATOM 7323 N N . HIS B 1 325 ? 32.969 -15.688 -7.02 1 90.12 325 HIS B N 1
ATOM 7324 C CA . HIS B 1 325 ? 32.906 -16.969 -6.316 1 90.12 325 HIS B CA 1
ATOM 7325 C C . HIS B 1 325 ? 31.531 -17.609 -6.469 1 90.12 325 HIS B C 1
ATOM 7327 O O . HIS B 1 325 ? 31.391 -18.828 -6.387 1 90.12 325 HIS B O 1
ATOM 7333 N N . VAL B 1 326 ? 30.516 -16.906 -6.68 1 85.31 326 VAL B N 1
ATOM 7334 C CA . VAL B 1 326 ? 29.172 -17.453 -6.777 1 85.31 326 VAL B CA 1
ATOM 7335 C C . VAL B 1 326 ? 29.016 -18.25 -8.078 1 85.31 326 VAL B C 1
ATOM 7337 O O . VAL B 1 326 ? 28.203 -19.172 -8.164 1 85.31 326 VAL B O 1
ATOM 7340 N N . GLU B 1 327 ? 29.844 -17.969 -9.133 1 81.75 327 GLU B N 1
ATOM 7341 C CA . GLU B 1 327 ? 29.734 -18.578 -10.445 1 81.75 327 GLU B CA 1
ATOM 7342 C C . GLU B 1 327 ? 30.656 -19.797 -10.562 1 81.75 327 GLU B C 1
ATOM 7344 O O . GLU B 1 327 ? 30.578 -20.562 -11.523 1 81.75 327 GLU B O 1
ATOM 7349 N N . GLU B 1 328 ? 31.406 -20.125 -9.609 1 82.81 328 GLU B N 1
ATOM 7350 C CA . GLU B 1 328 ? 32.438 -21.156 -9.758 1 82.81 328 GLU B CA 1
ATOM 7351 C C . GLU B 1 328 ? 31.922 -22.516 -9.289 1 82.81 328 GLU B C 1
ATOM 7353 O O . GLU B 1 328 ? 31.5 -23.344 -10.102 1 82.81 328 GLU B O 1
ATOM 7358 N N . SER B 1 329 ? 32.031 -22.797 -7.984 1 83.06 329 SER B N 1
ATOM 7359 C CA . SER B 1 329 ? 31.594 -24.078 -7.434 1 83.06 329 SER B CA 1
ATOM 7360 C C . SER B 1 329 ? 30.609 -23.891 -6.293 1 83.06 329 SER B C 1
ATOM 7362 O O . SER B 1 329 ? 30.406 -22.766 -5.828 1 83.06 329 SER B O 1
ATOM 7364 N N . MET B 1 330 ? 29.984 -24.969 -5.914 1 83.5 330 MET B N 1
ATOM 7365 C CA . MET B 1 330 ? 29 -24.938 -4.828 1 83.5 330 MET B CA 1
ATOM 7366 C C . MET B 1 330 ? 29.672 -24.578 -3.506 1 83.5 330 MET B C 1
ATOM 7368 O O . MET B 1 330 ? 29.094 -23.859 -2.686 1 83.5 330 MET B O 1
ATOM 7372 N N . ASP B 1 331 ? 30.812 -25.031 -3.33 1 87.31 331 ASP B N 1
ATOM 7373 C CA . ASP B 1 331 ? 31.531 -24.734 -2.096 1 87.31 331 ASP B CA 1
ATOM 7374 C C . ASP B 1 331 ? 31.953 -23.266 -2.041 1 87.31 331 ASP B C 1
ATOM 7376 O O . ASP B 1 331 ? 31.859 -22.641 -0.987 1 87.31 331 ASP B O 1
ATOM 7380 N N . THR B 1 332 ? 32.406 -22.812 -3.15 1 90.56 332 THR B N 1
ATOM 7381 C CA . THR B 1 332 ? 32.812 -21.406 -3.209 1 90.56 332 THR B CA 1
ATOM 7382 C C . THR B 1 332 ? 31.578 -20.5 -3.068 1 90.56 332 THR B C 1
ATOM 7384 O O . THR B 1 332 ? 31.688 -19.391 -2.527 1 90.56 332 THR B O 1
ATOM 7387 N N . ARG B 1 333 ? 30.531 -21 -3.57 1 88.88 333 ARG B N 1
ATOM 7388 C CA . ARG B 1 333 ? 29.297 -20.234 -3.441 1 88.88 333 ARG B CA 1
ATOM 7389 C C . ARG B 1 333 ? 28.891 -20.109 -1.979 1 88.88 333 ARG B C 1
ATOM 7391 O O . ARG B 1 333 ? 28.547 -19.016 -1.521 1 88.88 333 ARG B O 1
ATOM 7398 N N . GLU B 1 334 ? 28.906 -21.188 -1.267 1 91.69 334 GLU B N 1
ATOM 7399 C CA . GLU B 1 334 ? 28.547 -21.156 0.146 1 91.69 334 GLU B CA 1
ATOM 7400 C C . GLU B 1 334 ? 29.469 -20.266 0.946 1 91.69 334 GLU B C 1
ATOM 7402 O O . GLU B 1 334 ? 29.031 -19.547 1.854 1 91.69 334 GLU B O 1
ATOM 7407 N N . SER B 1 335 ? 30.734 -20.281 0.604 1 92.88 335 SER B N 1
ATOM 7408 C CA . SER B 1 335 ? 31.688 -19.438 1.296 1 92.88 335 SER B CA 1
ATOM 7409 C C . SER B 1 335 ? 31.453 -17.969 0.978 1 92.88 335 SER B C 1
ATOM 7411 O O . SER B 1 335 ? 31.641 -17.094 1.838 1 92.88 335 SER B O 1
ATOM 7413 N N . ALA B 1 336 ? 31.109 -17.672 -0.244 1 94.31 336 ALA B N 1
ATOM 7414 C CA . ALA B 1 336 ? 30.812 -16.297 -0.637 1 94.31 336 ALA B CA 1
ATOM 7415 C C . ALA B 1 336 ? 29.578 -15.773 0.101 1 94.31 336 ALA B C 1
ATOM 7417 O O . ALA B 1 336 ? 29.562 -14.625 0.554 1 94.31 336 ALA B O 1
ATOM 7418 N N . ILE B 1 337 ? 28.609 -16.625 0.225 1 94.69 337 ILE B N 1
ATOM 7419 C CA . ILE B 1 337 ? 27.391 -16.25 0.924 1 94.69 337 ILE B CA 1
ATOM 7420 C C . ILE B 1 337 ? 27.688 -16.016 2.402 1 94.69 337 ILE B C 1
ATOM 7422 O O . ILE B 1 337 ? 27.219 -15.055 2.996 1 94.69 337 ILE B O 1
ATOM 7426 N N . ALA B 1 338 ? 28.453 -16.859 2.982 1 95 338 ALA B N 1
ATOM 7427 C CA . ALA B 1 338 ? 28.844 -16.703 4.383 1 95 338 ALA B CA 1
ATOM 7428 C C . ALA B 1 338 ? 29.641 -15.414 4.586 1 95 338 ALA B C 1
ATOM 7430 O O . ALA B 1 338 ? 29.453 -14.719 5.586 1 95 338 ALA B O 1
ATOM 7431 N N . MET B 1 339 ? 30.5 -15.117 3.684 1 95.75 339 MET B N 1
ATOM 7432 C CA . MET B 1 339 ? 31.281 -13.883 3.74 1 95.75 339 MET B CA 1
ATOM 7433 C C . MET B 1 339 ? 30.359 -12.664 3.703 1 95.75 339 MET B C 1
ATOM 7435 O O . MET B 1 339 ? 30.562 -11.703 4.445 1 95.75 339 MET B O 1
ATOM 7439 N N . PHE B 1 340 ? 29.422 -12.742 2.83 1 96.06 340 PHE B N 1
ATOM 7440 C CA . PHE B 1 340 ? 28.469 -11.648 2.705 1 96.06 340 PHE B CA 1
ATOM 7441 C C . PHE B 1 340 ? 27.75 -11.391 4.031 1 96.06 340 PHE B C 1
ATOM 7443 O O . PHE B 1 340 ? 27.656 -10.25 4.48 1 96.06 340 PHE B O 1
ATOM 7450 N N . TYR B 1 341 ? 27.219 -12.422 4.684 1 96.94 341 TYR B N 1
ATOM 7451 C CA . TYR B 1 341 ? 26.484 -12.266 5.93 1 96.94 341 TYR B CA 1
ATOM 7452 C C . TYR B 1 341 ? 27.391 -11.789 7.051 1 96.94 341 TYR B C 1
ATOM 7454 O O . TYR B 1 341 ? 27 -10.961 7.871 1 96.94 341 TYR B O 1
ATOM 7462 N N . CYS B 1 342 ? 28.578 -12.242 7.102 1 97.12 342 CYS B N 1
ATOM 7463 C CA . CYS B 1 342 ? 29.531 -11.797 8.125 1 97.12 342 CYS B CA 1
ATOM 7464 C C . CYS B 1 342 ? 29.859 -10.32 7.961 1 97.12 342 CYS B C 1
ATOM 7466 O O . CYS B 1 342 ? 29.828 -9.562 8.93 1 97.12 342 CYS B O 1
ATOM 7468 N N . TYR B 1 343 ? 30.125 -9.984 6.758 1 97.5 343 TYR B N 1
ATOM 7469 C CA . TYR B 1 343 ? 30.375 -8.578 6.465 1 97.5 343 TYR B CA 1
ATOM 7470 C C . TYR B 1 343 ? 29.172 -7.719 6.828 1 97.5 343 TYR B C 1
ATOM 7472 O O . TYR B 1 343 ? 29.312 -6.668 7.457 1 97.5 343 TYR B O 1
ATOM 7480 N N . GLY B 1 344 ? 28.031 -8.195 6.418 1 97.31 344 GLY B N 1
ATOM 7481 C CA . GLY B 1 344 ? 26.812 -7.469 6.723 1 97.31 344 GLY B CA 1
ATOM 7482 C C . GLY B 1 344 ? 26.562 -7.293 8.211 1 97.31 344 GLY B C 1
ATOM 7483 O O . GLY B 1 344 ? 26.141 -6.223 8.648 1 97.31 344 GLY B O 1
ATOM 7484 N N . ILE B 1 345 ? 26.797 -8.266 8.969 1 98.12 345 ILE B N 1
ATOM 7485 C CA . ILE B 1 345 ? 26.609 -8.219 10.414 1 98.12 345 ILE B CA 1
ATOM 7486 C C . ILE B 1 345 ? 27.531 -7.164 11.023 1 98.12 345 ILE B C 1
ATOM 7488 O O . ILE B 1 345 ? 27.094 -6.344 11.836 1 98.12 345 ILE B O 1
ATOM 7492 N N . VAL B 1 346 ? 28.75 -7.148 10.609 1 97.88 346 VAL B N 1
ATOM 7493 C CA . VAL B 1 346 ? 29.703 -6.188 11.133 1 97.88 346 VAL B CA 1
ATOM 7494 C C . VAL B 1 346 ? 29.266 -4.77 10.781 1 97.88 346 VAL B C 1
ATOM 7496 O O . VAL B 1 346 ? 29.25 -3.887 11.648 1 97.88 346 VAL B O 1
ATOM 7499 N N . MET B 1 347 ? 28.906 -4.602 9.562 1 97.94 347 MET B N 1
ATOM 7500 C CA . MET B 1 347 ? 28.453 -3.293 9.102 1 97.94 347 MET B CA 1
ATOM 7501 C C . MET B 1 347 ? 27.219 -2.838 9.883 1 97.94 347 MET B C 1
ATOM 7503 O O . MET B 1 347 ? 27.156 -1.701 10.352 1 97.94 347 MET B O 1
ATOM 7507 N N . LEU B 1 348 ? 26.281 -3.709 10.039 1 98.38 348 LEU B N 1
ATOM 7508 C CA . LEU B 1 348 ? 25.016 -3.367 10.68 1 98.38 348 LEU B CA 1
ATOM 7509 C C . LEU B 1 348 ? 25.219 -3.092 12.172 1 98.38 348 LEU B C 1
ATOM 7511 O O . LEU B 1 348 ? 24.562 -2.219 12.742 1 98.38 348 LEU B O 1
ATOM 7515 N N . VAL B 1 349 ? 26.094 -3.799 12.836 1 98.31 349 VAL B N 1
ATOM 7516 C CA . VAL B 1 349 ? 26.391 -3.561 14.242 1 98.31 349 VAL B CA 1
ATOM 7517 C C . VAL B 1 349 ? 26.969 -2.16 14.422 1 98.31 349 VAL B C 1
ATOM 7519 O O . VAL B 1 349 ? 26.578 -1.431 15.336 1 98.31 349 VAL B O 1
ATOM 7522 N N . PHE B 1 350 ? 27.859 -1.792 13.539 1 97.81 350 PHE B N 1
ATOM 7523 C CA . PHE B 1 350 ? 28.453 -0.46 13.602 1 97.81 350 PHE B CA 1
ATOM 7524 C C . PHE B 1 350 ? 27.391 0.61 13.328 1 97.81 350 PHE B C 1
ATOM 7526 O O . PHE B 1 350 ? 27.391 1.655 13.984 1 97.81 350 PHE B O 1
ATOM 7533 N N . MET B 1 351 ? 26.562 0.36 12.359 1 98.25 351 MET B N 1
ATOM 7534 C CA . MET B 1 351 ? 25.5 1.32 12.039 1 98.25 351 MET B CA 1
ATOM 7535 C C . MET B 1 351 ? 24.547 1.478 13.211 1 98.25 351 MET B C 1
ATOM 7537 O O . MET B 1 351 ? 24.156 2.596 13.547 1 98.25 351 MET B O 1
ATOM 7541 N N . CYS B 1 352 ? 24.172 0.36 13.836 1 98.25 352 CYS B N 1
ATOM 7542 C CA . CYS B 1 352 ? 23.281 0.397 14.984 1 98.25 352 CYS B CA 1
ATOM 7543 C C . CYS B 1 352 ? 23.922 1.147 16.141 1 98.25 352 CYS B C 1
ATOM 7545 O O . CYS B 1 352 ? 23.266 1.945 16.812 1 98.25 352 CYS B O 1
ATOM 7547 N N . SER B 1 353 ? 25.156 0.901 16.359 1 97.94 353 SER B N 1
ATOM 7548 C CA . SER B 1 353 ? 25.875 1.578 17.438 1 97.94 353 SER B CA 1
ATOM 7549 C C . SER B 1 353 ? 25.953 3.08 17.188 1 97.94 353 SER B C 1
ATOM 7551 O O . SER B 1 353 ? 25.734 3.879 18.109 1 97.94 353 SER B O 1
ATOM 7553 N N . ALA B 1 354 ? 26.25 3.42 15.977 1 97.31 354 ALA B N 1
ATOM 7554 C CA . ALA B 1 354 ? 26.312 4.836 15.625 1 97.31 354 ALA B CA 1
ATOM 7555 C C . ALA B 1 354 ? 24.953 5.504 15.773 1 97.31 354 ALA B C 1
ATOM 7557 O O . ALA B 1 354 ? 24.844 6.582 16.359 1 97.31 354 ALA B O 1
ATOM 7558 N N . GLY B 1 355 ? 23.922 4.883 15.258 1 96.81 355 GLY B N 1
ATOM 7559 C CA . GLY B 1 355 ? 22.578 5.426 15.383 1 96.81 355 GLY B CA 1
ATOM 7560 C C . GLY B 1 355 ? 22.125 5.551 16.828 1 96.81 355 GLY B C 1
ATOM 7561 O O . GLY B 1 355 ? 21.516 6.551 17.203 1 96.81 355 GLY B O 1
ATOM 7562 N N . ALA B 1 356 ? 22.422 4.531 17.609 1 96.38 356 ALA B N 1
ATOM 7563 C CA . ALA B 1 356 ? 22.047 4.547 19.016 1 96.38 356 ALA B CA 1
ATOM 7564 C C . ALA B 1 356 ? 22.766 5.664 19.766 1 96.38 356 ALA B C 1
ATOM 7566 O O . ALA B 1 356 ? 22.172 6.34 20.609 1 96.38 356 ALA B O 1
ATOM 7567 N N . THR B 1 357 ? 24.031 5.867 19.484 1 95.62 357 THR B N 1
ATOM 7568 C CA . THR B 1 357 ? 24.797 6.949 20.094 1 95.62 357 THR B CA 1
ATOM 7569 C C . THR B 1 357 ? 24.188 8.305 19.734 1 95.62 357 THR B C 1
ATOM 7571 O O . THR B 1 357 ? 24.094 9.195 20.578 1 95.62 357 THR B O 1
ATOM 7574 N N . GLY B 1 358 ? 23.859 8.43 18.469 1 94.75 358 GLY B N 1
ATOM 7575 C CA . GLY B 1 358 ? 23.203 9.656 18.062 1 94.75 358 GLY B CA 1
ATOM 7576 C C . GLY B 1 358 ? 21.891 9.914 18.797 1 94.75 358 GLY B C 1
ATOM 7577 O O . GLY B 1 358 ? 21.625 11.039 19.219 1 94.75 358 GLY B O 1
ATOM 7578 N N . LEU B 1 359 ? 21.109 8.93 19.016 1 93.56 359 LEU B N 1
ATOM 7579 C CA . LEU B 1 359 ? 19.828 9.055 19.719 1 93.56 359 LEU B CA 1
ATOM 7580 C C . LEU B 1 359 ? 20.062 9.406 21.188 1 93.56 359 LEU B C 1
ATOM 7582 O O . LEU B 1 359 ? 19.266 10.156 21.766 1 93.56 359 LEU B O 1
ATOM 7586 N N . LEU B 1 360 ? 21.094 8.859 21.75 1 91.75 360 LEU B N 1
ATOM 7587 C CA . LEU B 1 360 ? 21.422 9.18 23.125 1 91.75 360 LEU B CA 1
ATOM 7588 C C . LEU B 1 360 ? 21.781 10.656 23.266 1 91.75 360 LEU B C 1
ATOM 7590 O O . LEU B 1 360 ? 21.422 11.297 24.25 1 91.75 360 LEU B O 1
ATOM 7594 N N . ILE B 1 361 ? 22.484 11.148 22.266 1 90.88 361 ILE B N 1
ATOM 7595 C CA . ILE B 1 361 ? 22.844 12.562 22.281 1 90.88 361 ILE B CA 1
ATOM 7596 C C . ILE B 1 361 ? 21.594 13.422 22.141 1 90.88 361 ILE B C 1
ATOM 7598 O O . ILE B 1 361 ? 21.484 14.469 22.797 1 90.88 361 ILE B O 1
ATOM 7602 N N . TYR B 1 362 ? 20.625 12.984 21.281 1 88.25 362 TYR B N 1
ATOM 7603 C CA . TYR B 1 362 ? 19.375 13.711 21.141 1 88.25 362 TYR B CA 1
ATOM 7604 C C . TYR B 1 362 ? 18.641 13.773 22.484 1 88.25 362 TYR B C 1
ATOM 7606 O O . TYR B 1 362 ? 18.016 14.789 22.812 1 88.25 362 TYR B O 1
ATOM 7614 N N . ARG B 1 363 ? 18.719 12.719 23.25 1 86.75 363 ARG B N 1
ATOM 7615 C CA . ARG B 1 363 ? 18.016 12.648 24.516 1 86.75 363 ARG B CA 1
ATOM 7616 C C . ARG B 1 363 ? 18.703 13.508 25.578 1 86.75 363 ARG B C 1
ATOM 7618 O O . ARG B 1 363 ? 18.062 14.039 26.469 1 86.75 363 ARG B O 1
ATOM 7625 N N . ALA B 1 364 ? 19.953 13.672 25.422 1 82.94 364 ALA B N 1
ATOM 7626 C CA . ALA B 1 364 ? 20.719 14.477 26.375 1 82.94 364 ALA B CA 1
ATOM 7627 C C . ALA B 1 364 ? 20.531 15.969 26.094 1 82.94 364 ALA B C 1
ATOM 7629 O O . ALA B 1 364 ? 20.719 16.797 26.984 1 82.94 364 ALA B O 1
ATOM 7630 N N . ASP B 1 365 ? 20.156 16.281 24.812 1 77.25 365 ASP B N 1
ATOM 7631 C CA . ASP B 1 365 ? 19.938 17.672 24.438 1 77.25 365 ASP B CA 1
ATOM 7632 C C . ASP B 1 365 ? 18.484 17.922 24.031 1 77.25 365 ASP B C 1
ATOM 7634 O O . ASP B 1 365 ? 18.156 17.922 22.844 1 77.25 365 ASP B O 1
ATOM 7638 N N . PRO B 1 366 ? 17.656 18.094 24.953 1 73.88 366 PRO B N 1
ATOM 7639 C CA . PRO B 1 366 ? 16.25 18.266 24.578 1 73.88 366 PRO B CA 1
ATOM 7640 C C . PRO B 1 366 ? 15.977 19.578 23.875 1 73.88 366 PRO B C 1
ATOM 7642 O O . PRO B 1 366 ? 16.312 20.656 24.391 1 73.88 366 PRO B O 1
ATOM 7645 N N . MET B 1 367 ? 15.789 19.469 22.641 1 75.69 367 MET B N 1
ATOM 7646 C CA . MET B 1 367 ? 15.406 20.625 21.828 1 75.69 367 MET B CA 1
ATOM 7647 C C . MET B 1 367 ? 13.914 20.578 21.5 1 75.69 367 MET B C 1
ATOM 7649 O O . MET B 1 367 ? 13.32 19.516 21.406 1 75.69 367 MET B O 1
ATOM 7653 N N . PRO B 1 368 ? 13.359 21.75 21.359 1 77.69 368 PRO B N 1
ATOM 7654 C CA . PRO B 1 368 ? 11.93 21.781 21.016 1 77.69 368 PRO B CA 1
ATOM 7655 C C . PRO B 1 368 ? 11.641 21.25 19.625 1 77.69 368 PRO B C 1
ATOM 7657 O O . PRO B 1 368 ? 12.492 21.344 18.734 1 77.69 368 PRO B O 1
ATOM 7660 N N . MET B 1 369 ? 10.531 20.641 19.453 1 78.25 369 MET B N 1
ATOM 7661 C CA . MET B 1 369 ? 10.141 20.062 18.172 1 78.25 369 MET B CA 1
ATOM 7662 C C . MET B 1 369 ? 9.43 21.094 17.297 1 78.25 369 MET B C 1
ATOM 7664 O O . MET B 1 369 ? 8.656 21.906 17.797 1 78.25 369 MET B O 1
ATOM 7668 N N . ASP B 1 370 ? 9.812 21.141 16.109 1 75.31 370 ASP B N 1
ATOM 7669 C CA . ASP B 1 370 ? 9.172 22 15.109 1 75.31 370 ASP B CA 1
ATOM 7670 C C . ASP B 1 370 ? 7.809 21.453 14.703 1 75.31 370 ASP B C 1
ATOM 7672 O O . ASP B 1 370 ? 7.719 20.391 14.094 1 75.31 370 ASP B O 1
ATOM 7676 N N . THR B 1 371 ? 6.695 22.062 15.031 1 73.5 371 THR B N 1
ATOM 7677 C CA . THR B 1 371 ? 5.344 21.594 14.734 1 73.5 371 THR B CA 1
ATOM 7678 C C . THR B 1 371 ? 4.781 22.312 13.508 1 73.5 371 THR B C 1
ATOM 7680 O O . THR B 1 371 ? 3.59 22.203 13.211 1 73.5 371 THR B O 1
ATOM 7683 N N . THR B 1 372 ? 5.68 23.016 12.75 1 75.44 372 THR B N 1
ATOM 7684 C CA . THR B 1 372 ? 5.195 23.703 11.555 1 75.44 372 THR B CA 1
ATOM 7685 C C . THR B 1 372 ? 4.852 22.703 10.461 1 75.44 372 THR B C 1
ATOM 7687 O O . THR B 1 372 ? 5.461 21.625 10.375 1 75.44 372 THR B O 1
ATOM 7690 N N . LYS B 1 373 ? 3.838 23 9.805 1 75.94 373 LYS B N 1
ATOM 7691 C CA . LYS B 1 373 ? 3.408 22.125 8.719 1 75.94 373 LYS B CA 1
ATOM 7692 C C . LYS B 1 373 ? 4.336 22.25 7.512 1 75.94 373 LYS B C 1
ATOM 7694 O O . LYS B 1 373 ? 4.477 23.328 6.938 1 75.94 373 LYS B O 1
ATOM 7699 N N . ASN B 1 374 ? 5.16 21.25 7.238 1 82.25 374 ASN B N 1
ATOM 7700 C CA . ASN B 1 374 ? 6.043 21.125 6.086 1 82.25 374 ASN B CA 1
ATOM 7701 C C . ASN B 1 374 ? 5.77 19.828 5.312 1 82.25 374 ASN B C 1
ATOM 7703 O O . ASN B 1 374 ? 6.109 18.75 5.773 1 82.25 374 ASN B O 1
ATOM 7707 N N . PRO B 1 375 ? 5.137 20.016 4.164 1 82.75 375 PRO B N 1
ATOM 7708 C CA . PRO B 1 375 ? 4.781 18.812 3.396 1 82.75 375 PRO B CA 1
ATOM 7709 C C . PRO B 1 375 ? 6 17.984 3.01 1 82.75 375 PRO B C 1
ATOM 7711 O O . PRO B 1 375 ? 5.914 16.75 2.93 1 82.75 375 PRO B O 1
ATOM 7714 N N . SER B 1 376 ? 7.133 18.625 2.758 1 83.94 376 SER B N 1
ATOM 7715 C CA . SER B 1 376 ? 8.336 17.891 2.391 1 83.94 376 SER B CA 1
ATOM 7716 C C . SER B 1 376 ? 8.812 17.016 3.543 1 83.94 376 SER B C 1
ATOM 7718 O O . SER B 1 376 ? 9.172 15.852 3.338 1 83.94 376 SER B O 1
ATOM 7720 N N . ARG B 1 377 ? 8.766 17.5 4.73 1 86.44 377 ARG B N 1
ATOM 7721 C CA . ARG B 1 377 ? 9.195 16.75 5.906 1 86.44 377 ARG B CA 1
ATOM 7722 C C . ARG B 1 377 ? 8.266 15.57 6.184 1 86.44 377 ARG B C 1
ATOM 7724 O O . ARG B 1 377 ? 8.719 14.469 6.508 1 86.44 377 ARG B O 1
ATOM 7731 N N . THR B 1 378 ? 6.996 15.828 6.051 1 87.44 378 THR B N 1
ATOM 7732 C CA . THR B 1 378 ? 6.023 14.766 6.277 1 87.44 378 THR B CA 1
ATOM 7733 C C . THR B 1 378 ? 6.16 13.672 5.223 1 87.44 378 THR B C 1
ATOM 7735 O O . THR B 1 378 ? 6.078 12.484 5.539 1 87.44 378 THR B O 1
ATOM 7738 N N . LEU B 1 379 ? 6.387 14.109 4.012 1 87.44 379 LEU B N 1
ATOM 7739 C CA . LEU B 1 379 ? 6.547 13.133 2.945 1 87.44 379 LEU B CA 1
ATOM 7740 C C . LEU B 1 379 ? 7.82 12.312 3.143 1 87.44 379 LEU B C 1
ATOM 7742 O O . LEU B 1 379 ? 7.828 11.102 2.93 1 87.44 379 LEU B O 1
ATOM 7746 N N . ASP B 1 380 ? 8.883 12.953 3.578 1 89.06 380 ASP B N 1
ATOM 7747 C CA . ASP B 1 380 ? 10.133 12.25 3.834 1 89.06 380 ASP B CA 1
ATOM 7748 C C . ASP B 1 380 ? 9.953 11.18 4.91 1 89.06 380 ASP B C 1
ATOM 7750 O O . ASP B 1 380 ? 10.484 10.07 4.781 1 89.06 380 ASP B O 1
ATOM 7754 N N . THR B 1 381 ? 9.242 11.516 5.922 1 90.94 381 THR B N 1
ATOM 7755 C CA . THR B 1 381 ? 8.992 10.562 7 1 90.94 381 THR B CA 1
ATOM 7756 C C . THR B 1 381 ? 8.164 9.383 6.5 1 90.94 381 THR B C 1
ATOM 7758 O O . THR B 1 381 ? 8.477 8.227 6.797 1 90.94 381 THR B O 1
ATOM 7761 N N . GLU B 1 382 ? 7.195 9.711 5.684 1 91 382 GLU B N 1
ATOM 7762 C CA . GLU B 1 382 ? 6.32 8.664 5.164 1 91 382 GLU B CA 1
ATOM 7763 C C . GLU B 1 382 ? 7.062 7.766 4.18 1 91 382 GLU B C 1
ATOM 7765 O O . GLU B 1 382 ? 6.855 6.551 4.164 1 91 382 GLU B O 1
ATOM 7770 N N . ILE B 1 383 ? 7.879 8.344 3.383 1 92.06 383 ILE B N 1
ATOM 7771 C CA . ILE B 1 383 ? 8.641 7.582 2.398 1 92.06 383 ILE B CA 1
ATOM 7772 C C . ILE B 1 383 ? 9.672 6.711 3.107 1 92.06 383 ILE B C 1
ATOM 7774 O O . ILE B 1 383 ? 9.867 5.551 2.742 1 92.06 383 ILE B O 1
ATOM 7778 N N . LEU B 1 384 ? 10.312 7.281 4.125 1 93.94 384 LEU B N 1
ATOM 7779 C CA . LEU B 1 384 ? 11.281 6.512 4.898 1 93.94 384 LEU B CA 1
ATOM 7780 C C . LEU B 1 384 ? 10.617 5.309 5.559 1 93.94 384 LEU B C 1
ATOM 7782 O O . LEU B 1 384 ? 11.117 4.188 5.465 1 93.94 384 LEU B O 1
ATOM 7786 N N . PHE B 1 385 ? 9.508 5.516 6.141 1 94.31 385 PHE B N 1
ATOM 7787 C CA . PHE B 1 385 ? 8.75 4.453 6.797 1 94.31 385 PHE B CA 1
ATOM 7788 C C . PHE B 1 385 ? 8.25 3.438 5.777 1 94.31 385 PHE B C 1
ATOM 7790 O O . PHE B 1 385 ? 8.445 2.232 5.949 1 94.31 385 PHE B O 1
ATOM 7797 N N . GLY B 1 386 ? 7.676 3.922 4.727 1 93.88 386 GLY B N 1
ATOM 7798 C CA . GLY B 1 386 ? 7.109 3.057 3.707 1 93.88 386 GLY B CA 1
ATOM 7799 C C . GLY B 1 386 ? 8.148 2.209 3 1 93.88 386 GLY B C 1
ATOM 7800 O O . GLY B 1 386 ? 7.898 1.044 2.686 1 93.88 386 GLY B O 1
ATOM 7801 N N . SER B 1 387 ? 9.266 2.736 2.727 1 95.44 387 SER B N 1
ATOM 7802 C CA . SER B 1 387 ? 10.305 2.002 2.02 1 95.44 387 SER B CA 1
ATOM 7803 C C . SER B 1 387 ? 10.977 0.978 2.93 1 95.44 387 SER B C 1
ATOM 7805 O O . SER B 1 387 ? 11.617 0.042 2.451 1 95.44 387 SER B O 1
ATOM 7807 N N . SER B 1 388 ? 10.867 1.126 4.285 1 97 388 SER B N 1
ATOM 7808 C CA . SER B 1 388 ? 11.445 0.165 5.223 1 97 388 SER B CA 1
ATOM 7809 C C . SER B 1 388 ? 10.672 -1.15 5.207 1 97 388 SER B C 1
ATOM 7811 O O . SER B 1 388 ? 11.188 -2.184 5.641 1 97 388 SER B O 1
ATOM 7813 N N . VAL B 1 389 ? 9.484 -1.162 4.73 1 97.12 389 VAL B N 1
ATOM 7814 C CA . VAL B 1 389 ? 8.609 -2.326 4.793 1 97.12 389 VAL B CA 1
ATOM 7815 C C . VAL B 1 389 ? 9.18 -3.447 3.926 1 97.12 389 VAL B C 1
ATOM 7817 O O . VAL B 1 389 ? 9.094 -4.625 4.289 1 97.12 389 VAL B O 1
ATOM 7820 N N . GLY B 1 390 ? 9.789 -3.072 2.789 1 96.06 390 GLY B N 1
ATOM 7821 C CA . GLY B 1 390 ? 10.391 -4.086 1.936 1 96.06 390 GLY B CA 1
ATOM 7822 C C . GLY B 1 390 ? 11.5 -4.855 2.619 1 96.06 390 GLY B C 1
ATOM 7823 O O . GLY B 1 390 ? 11.531 -6.086 2.568 1 96.06 390 GLY B O 1
ATOM 7824 N N . SER B 1 391 ? 12.336 -4.176 3.275 1 96.44 391 SER B N 1
ATOM 7825 C CA . SER B 1 391 ? 13.445 -4.816 3.984 1 96.44 391 SER B CA 1
ATOM 7826 C C . SER B 1 391 ? 12.938 -5.629 5.172 1 96.44 391 SER B C 1
ATOM 7828 O O . SER B 1 391 ? 13.461 -6.711 5.457 1 96.44 391 SER B O 1
ATOM 7830 N N . TRP B 1 392 ? 11.961 -5.129 5.836 1 98.12 392 TRP B N 1
ATOM 7831 C CA . TRP B 1 392 ? 11.398 -5.855 6.965 1 98.12 392 TRP B CA 1
ATOM 7832 C C . TRP B 1 392 ? 10.742 -7.152 6.508 1 98.12 392 TRP B C 1
ATOM 7834 O O . TRP B 1 392 ? 10.914 -8.195 7.141 1 98.12 392 TRP B O 1
ATOM 7844 N N . LEU B 1 393 ? 10.039 -7.086 5.41 1 97.75 393 LEU B N 1
ATOM 7845 C CA . LEU B 1 393 ? 9.391 -8.281 4.887 1 97.75 393 LEU B CA 1
ATOM 7846 C C . LEU B 1 393 ? 10.414 -9.344 4.523 1 97.75 393 LEU B C 1
ATOM 7848 O O . LEU B 1 393 ? 10.273 -10.508 4.902 1 97.75 393 LEU B O 1
ATOM 7852 N N . MET B 1 394 ? 11.445 -8.945 3.809 1 97.06 394 MET B N 1
ATOM 7853 C CA . MET B 1 394 ? 12.5 -9.883 3.422 1 97.06 394 MET B CA 1
ATOM 7854 C C . MET B 1 394 ? 13.172 -10.477 4.652 1 97.06 394 MET B C 1
ATOM 7856 O O . MET B 1 394 ? 13.453 -11.68 4.691 1 97.06 394 MET B O 1
ATOM 7860 N N . SER B 1 395 ? 13.375 -9.68 5.648 1 97.88 395 SER B N 1
ATOM 7861 C CA . SER B 1 395 ? 14.047 -10.125 6.867 1 97.88 395 SER B CA 1
ATOM 7862 C C . SER B 1 395 ? 13.18 -11.117 7.645 1 97.88 395 SER B C 1
ATOM 7864 O O . SER B 1 395 ? 13.672 -12.141 8.117 1 97.88 395 SER B O 1
ATOM 7866 N N . TRP B 1 396 ? 11.969 -10.867 7.773 1 97.94 396 TRP B N 1
ATOM 7867 C CA . TRP B 1 396 ? 11.094 -11.773 8.516 1 97.94 396 TRP B CA 1
ATOM 7868 C C . TRP B 1 396 ? 10.875 -13.078 7.746 1 97.94 396 TRP B C 1
ATOM 7870 O O . TRP B 1 396 ? 10.742 -14.148 8.344 1 97.94 396 TRP B O 1
ATOM 7880 N N . CYS B 1 397 ? 10.805 -12.984 6.426 1 97.19 397 CYS B N 1
ATOM 7881 C CA . CYS B 1 397 ? 10.758 -14.219 5.645 1 97.19 397 CYS B CA 1
ATOM 7882 C C . CYS B 1 397 ? 12 -15.062 5.883 1 97.19 397 CYS B C 1
ATOM 7884 O O . CYS B 1 397 ? 11.914 -16.281 5.977 1 97.19 397 CYS B O 1
ATOM 7886 N N . SER B 1 398 ? 13.133 -14.398 6.016 1 97.12 398 SER B N 1
ATOM 7887 C CA . SER B 1 398 ? 14.375 -15.117 6.289 1 97.12 398 SER B CA 1
ATOM 7888 C C . SER B 1 398 ? 14.359 -15.727 7.688 1 97.12 398 SER B C 1
ATOM 7890 O O . SER B 1 398 ? 14.812 -16.859 7.879 1 97.12 398 SER B O 1
ATOM 7892 N N . VAL B 1 399 ? 13.836 -15.039 8.617 1 97.19 399 VAL B N 1
ATOM 7893 C CA . VAL B 1 399 ? 13.75 -15.547 9.984 1 97.19 399 VAL B CA 1
ATOM 7894 C C . VAL B 1 399 ? 12.852 -16.781 10.023 1 97.19 399 VAL B C 1
ATOM 7896 O O . VAL B 1 399 ? 13.195 -17.781 10.648 1 97.19 399 VAL B O 1
ATOM 7899 N N . VAL B 1 400 ? 11.734 -16.75 9.336 1 96.19 400 VAL B N 1
ATOM 7900 C CA . VAL B 1 400 ? 10.828 -17.891 9.281 1 96.19 400 VAL B CA 1
ATOM 7901 C C . VAL B 1 400 ? 11.5 -19.062 8.57 1 96.19 400 VAL B C 1
ATOM 7903 O O . VAL B 1 400 ? 11.391 -20.203 9.008 1 96.19 400 VAL B O 1
ATOM 7906 N N . ALA B 1 401 ? 12.219 -18.766 7.535 1 95.38 401 ALA B N 1
ATOM 7907 C CA . ALA B 1 401 ? 12.898 -19.812 6.773 1 95.38 401 ALA B CA 1
ATOM 7908 C C . ALA B 1 401 ? 13.969 -20.5 7.617 1 95.38 401 ALA B C 1
ATOM 7910 O O . ALA B 1 401 ? 14.109 -21.734 7.574 1 95.38 401 ALA B O 1
ATOM 7911 N N . VAL B 1 402 ? 14.727 -19.734 8.391 1 95 402 VAL B N 1
ATOM 7912 C CA . VAL B 1 402 ? 15.805 -20.281 9.211 1 95 402 VAL B CA 1
ATOM 7913 C C . VAL B 1 402 ? 15.219 -21.156 10.312 1 95 402 VAL B C 1
ATOM 7915 O O . VAL B 1 402 ? 15.773 -22.203 10.641 1 95 402 VAL B O 1
ATOM 7918 N N . THR B 1 403 ? 14.086 -20.812 10.844 1 92.75 403 THR B N 1
ATOM 7919 C CA . THR B 1 403 ? 13.477 -21.547 11.945 1 92.75 403 THR B CA 1
ATOM 7920 C C . THR B 1 403 ? 12.758 -22.797 11.43 1 92.75 403 THR B C 1
ATOM 7922 O O . THR B 1 403 ? 12.688 -23.812 12.125 1 92.75 403 THR B O 1
ATOM 7925 N N . ALA B 1 404 ? 12.305 -22.766 10.188 1 90.5 404 ALA B N 1
ATOM 7926 C CA . ALA B 1 404 ? 11.484 -23.844 9.648 1 90.5 404 ALA B CA 1
ATOM 7927 C C . ALA B 1 404 ? 12.352 -24.844 8.875 1 90.5 404 ALA B C 1
ATOM 7929 O O . ALA B 1 404 ? 11.969 -26 8.727 1 90.5 404 ALA B O 1
ATOM 7930 N N . SER B 1 405 ? 13.422 -24.406 8.383 1 86.31 405 SER B N 1
ATOM 7931 C CA . SER B 1 405 ? 14.195 -25.281 7.508 1 86.31 405 SER B CA 1
ATOM 7932 C C . SER B 1 405 ? 14.867 -26.391 8.305 1 86.31 405 SER B C 1
ATOM 7934 O O . SER B 1 405 ? 15.312 -26.172 9.43 1 86.31 405 SER B O 1
ATOM 7936 N N . GLY B 1 406 ? 14.797 -27.531 7.699 1 82.75 406 GLY B N 1
ATOM 7937 C CA . GLY B 1 406 ? 15.477 -28.688 8.273 1 82.75 406 GLY B CA 1
ATOM 7938 C C . GLY B 1 406 ? 16.938 -28.781 7.883 1 82.75 406 GLY B C 1
ATOM 7939 O O . GLY B 1 406 ? 17.719 -29.469 8.531 1 82.75 406 GLY B O 1
ATOM 7940 N N . SER B 1 407 ? 17.266 -27.953 6.859 1 83.38 407 SER B N 1
ATOM 7941 C CA . SER B 1 407 ? 18.656 -27.969 6.387 1 83.38 407 SER B CA 1
ATOM 7942 C C . SER B 1 407 ? 19.531 -27.062 7.234 1 83.38 407 SER B C 1
ATOM 7944 O O . SER B 1 407 ? 19.062 -26.094 7.816 1 83.38 407 SER B O 1
ATOM 7946 N N . SER B 1 408 ? 20.734 -27.484 7.391 1 86.38 408 SER B N 1
ATOM 7947 C CA . SER B 1 408 ? 21.625 -26.688 8.227 1 86.38 408 SER B CA 1
ATOM 7948 C C . SER B 1 408 ? 22.875 -26.266 7.457 1 86.38 408 SER B C 1
ATOM 7950 O O . SER B 1 408 ? 23.984 -26.75 7.742 1 86.38 408 SER B O 1
ATOM 7952 N N . PRO B 1 409 ? 22.656 -25.344 6.512 1 89.25 409 PRO B N 1
ATOM 7953 C CA . PRO B 1 409 ? 23.859 -24.797 5.875 1 89.25 409 PRO B CA 1
ATOM 7954 C C . PRO B 1 409 ? 24.703 -23.984 6.836 1 89.25 409 PRO B C 1
ATOM 7956 O O . PRO B 1 409 ? 24.25 -23.625 7.926 1 89.25 409 PRO B O 1
ATOM 7959 N N . SER B 1 410 ? 25.969 -23.688 6.473 1 90 410 SER B N 1
ATOM 7960 C CA . SER B 1 410 ? 26.922 -23.016 7.355 1 90 410 SER B CA 1
ATOM 7961 C C . SER B 1 410 ? 26.5 -21.578 7.633 1 90 410 SER B C 1
ATOM 7963 O O . SER B 1 410 ? 26.859 -21.016 8.664 1 90 410 SER B O 1
ATOM 7965 N N . TYR B 1 411 ? 25.641 -21 6.723 1 93.38 411 TYR B N 1
ATOM 7966 C CA . TYR B 1 411 ? 25.281 -19.594 6.859 1 93.38 411 TYR B CA 1
ATOM 7967 C C . TYR B 1 411 ? 23.922 -19.453 7.539 1 93.38 411 TYR B C 1
ATOM 7969 O O . TYR B 1 411 ? 23.406 -18.328 7.656 1 93.38 411 TYR B O 1
ATOM 7977 N N . ARG B 1 412 ? 23.312 -20.469 8.031 1 94 412 ARG B N 1
ATOM 7978 C CA . ARG B 1 412 ? 21.969 -20.453 8.602 1 94 412 ARG B CA 1
ATOM 7979 C C . ARG B 1 412 ? 21.875 -19.469 9.758 1 94 412 ARG B C 1
ATOM 7981 O O . ARG B 1 412 ? 21.031 -18.562 9.742 1 94 412 ARG B O 1
ATOM 7988 N N . TRP B 1 413 ? 22.797 -19.484 10.711 1 94.06 413 TRP B N 1
ATOM 7989 C CA . TRP B 1 413 ? 22.734 -18.656 11.898 1 94.06 413 TRP B CA 1
ATOM 7990 C C . TRP B 1 413 ? 23.188 -17.234 11.594 1 94.06 413 TRP B C 1
ATOM 7992 O O . TRP B 1 413 ? 22.703 -16.266 12.188 1 94.06 413 TRP B O 1
ATOM 8002 N N . THR B 1 414 ? 24.094 -17.109 10.672 1 95.75 414 THR B N 1
ATOM 8003 C CA . THR B 1 414 ? 24.516 -15.773 10.281 1 95.75 414 THR B CA 1
ATOM 8004 C C . THR B 1 414 ? 23.406 -15.062 9.516 1 95.75 414 THR B C 1
ATOM 8006 O O . THR B 1 414 ? 23.234 -13.852 9.633 1 95.75 414 THR B O 1
ATOM 8009 N N . ASN B 1 415 ? 22.703 -15.875 8.758 1 96.44 415 ASN B N 1
ATOM 8010 C CA . ASN B 1 415 ? 21.531 -15.312 8.078 1 96.44 415 ASN B CA 1
ATOM 8011 C C . ASN B 1 415 ? 20.5 -14.805 9.078 1 96.44 415 ASN B C 1
ATOM 8013 O O . ASN B 1 415 ? 19.922 -13.727 8.891 1 96.44 415 ASN B O 1
ATOM 8017 N N . LEU B 1 416 ? 20.281 -15.531 10.18 1 96.69 416 LEU B N 1
ATOM 8018 C CA . LEU B 1 416 ? 19.344 -15.133 11.219 1 96.69 416 LEU B CA 1
ATOM 8019 C C . LEU B 1 416 ? 19.781 -13.836 11.883 1 96.69 416 LEU B C 1
ATOM 8021 O O . LEU B 1 416 ? 19 -12.898 12.016 1 96.69 416 LEU B O 1
ATOM 8025 N N . MET B 1 417 ? 21.016 -13.789 12.234 1 97.88 417 MET B N 1
ATOM 8026 C CA . MET B 1 417 ? 21.547 -12.602 12.898 1 97.88 417 MET B CA 1
ATOM 8027 C C . MET B 1 417 ? 21.5 -11.391 11.969 1 97.88 417 MET B C 1
ATOM 8029 O O . MET B 1 417 ? 21.141 -10.297 12.398 1 97.88 417 MET B O 1
ATOM 8033 N N . TYR B 1 418 ? 21.859 -11.625 10.734 1 97.75 418 TYR B N 1
ATOM 8034 C CA . TYR B 1 418 ? 21.812 -10.562 9.734 1 97.75 418 TYR B CA 1
ATOM 8035 C C . TYR B 1 418 ? 20.406 -10.008 9.578 1 97.75 418 TYR B C 1
ATOM 8037 O O . TYR B 1 418 ? 20.203 -8.789 9.578 1 97.75 418 TYR B O 1
ATOM 8045 N N . SER B 1 419 ? 19.422 -10.867 9.492 1 98 419 SER B N 1
ATOM 8046 C CA . SER B 1 419 ? 18.031 -10.469 9.297 1 98 419 SER B CA 1
ATOM 8047 C C . SER B 1 419 ? 17.5 -9.711 10.508 1 98 419 SER B C 1
ATOM 8049 O O . SER B 1 419 ? 16.812 -8.695 10.359 1 98 419 SER B O 1
ATOM 8051 N N . LEU B 1 420 ? 17.781 -10.117 11.648 1 98.19 420 LEU B N 1
ATOM 8052 C CA . LEU B 1 420 ? 17.328 -9.445 12.867 1 98.19 420 LEU B CA 1
ATOM 8053 C C . LEU B 1 420 ? 18 -8.078 13 1 98.19 420 LEU B C 1
ATOM 8055 O O . LEU B 1 420 ? 17.359 -7.113 13.438 1 98.19 420 LEU B O 1
ATOM 8059 N N . LEU B 1 421 ? 19.219 -8 12.625 1 98.31 421 LEU B N 1
ATOM 8060 C CA . LEU B 1 421 ? 19.938 -6.738 12.711 1 98.31 421 LEU B CA 1
ATOM 8061 C C . LEU B 1 421 ? 19.406 -5.734 11.688 1 98.31 421 LEU B C 1
ATOM 8063 O O . LEU B 1 421 ? 19.391 -4.531 11.953 1 98.31 421 LEU B O 1
ATOM 8067 N N . ILE B 1 422 ? 19 -6.223 10.547 1 98.06 422 ILE B N 1
ATOM 8068 C CA . ILE B 1 422 ? 18.406 -5.328 9.547 1 98.06 422 ILE B CA 1
ATOM 8069 C C . ILE B 1 422 ? 17.156 -4.68 10.109 1 98.06 422 ILE B C 1
ATOM 8071 O O . ILE B 1 422 ? 16.938 -3.479 9.938 1 98.06 422 ILE B O 1
ATOM 8075 N N . VAL B 1 423 ? 16.344 -5.449 10.789 1 98.06 423 VAL B N 1
ATOM 8076 C CA . VAL B 1 423 ? 15.117 -4.922 11.398 1 98.06 423 VAL B CA 1
ATOM 8077 C C . VAL B 1 423 ? 15.469 -3.865 12.438 1 98.06 423 VAL B C 1
ATOM 8079 O O . VAL B 1 423 ? 14.914 -2.768 12.43 1 98.06 423 VAL B O 1
ATOM 8082 N N . LEU B 1 424 ? 16.406 -4.176 13.219 1 97.62 424 LEU B N 1
ATOM 8083 C CA . LEU B 1 424 ? 16.812 -3.262 14.281 1 97.62 424 LEU B CA 1
ATOM 8084 C C . LEU B 1 424 ? 17.438 -2.002 13.703 1 97.62 424 LEU B C 1
ATOM 8086 O O . LEU B 1 424 ? 17.156 -0.893 14.164 1 97.62 424 LEU B O 1
ATOM 8090 N N . GLU B 1 425 ? 18.297 -2.186 12.758 1 98.31 425 GLU B N 1
ATOM 8091 C CA . GLU B 1 425 ? 18.984 -1.057 12.133 1 98.31 425 GLU B CA 1
ATOM 8092 C C . GLU B 1 425 ? 17.984 -0.057 11.555 1 98.31 425 GLU B C 1
ATOM 8094 O O . GLU B 1 425 ? 18.156 1.154 11.711 1 98.31 425 GLU B O 1
ATOM 8099 N N . LYS B 1 426 ? 16.953 -0.536 10.859 1 97.62 426 LYS B N 1
ATOM 8100 C CA . LYS B 1 426 ? 15.961 0.366 10.281 1 97.62 426 LYS B CA 1
ATOM 8101 C C . LYS B 1 426 ? 15.156 1.07 11.375 1 97.62 426 LYS B C 1
ATOM 8103 O O . LYS B 1 426 ? 14.773 2.232 11.219 1 97.62 426 LYS B O 1
ATOM 8108 N N . TYR B 1 427 ? 14.945 0.4 12.523 1 96.69 427 TYR B N 1
ATOM 8109 C CA . TYR B 1 427 ? 14.281 1.027 13.656 1 96.69 427 TYR B CA 1
ATOM 8110 C C . TYR B 1 427 ? 15.07 2.234 14.148 1 96.69 427 TYR B C 1
ATOM 8112 O O . TYR B 1 427 ? 14.523 3.332 14.281 1 96.69 427 TYR B O 1
ATOM 8120 N N . ILE B 1 428 ? 16.281 2.014 14.328 1 97 428 ILE B N 1
ATOM 8121 C CA . ILE B 1 428 ? 17.141 3.014 14.938 1 97 428 ILE B CA 1
ATOM 8122 C C . ILE B 1 428 ? 17.422 4.141 13.945 1 97 428 ILE B C 1
ATOM 8124 O O . ILE B 1 428 ? 17.312 5.32 14.289 1 97 428 ILE B O 1
ATOM 8128 N N . GLN B 1 429 ? 17.75 3.748 12.742 1 97.31 429 GLN B N 1
ATOM 8129 C CA . GLN B 1 429 ? 18.094 4.758 11.75 1 97.31 429 GLN B CA 1
ATOM 8130 C C . GLN B 1 429 ? 16.891 5.648 11.43 1 97.31 429 GLN B C 1
ATOM 8132 O O . GLN B 1 429 ? 17.047 6.859 11.273 1 97.31 429 GLN B O 1
ATOM 8137 N N . ASN B 1 430 ? 15.711 5.051 11.305 1 97.12 430 ASN B N 1
ATOM 8138 C CA . ASN B 1 430 ? 14.516 5.855 11.078 1 97.12 430 ASN B CA 1
ATOM 8139 C C . ASN B 1 430 ? 14.297 6.859 12.203 1 97.12 430 ASN B C 1
ATOM 8141 O O . ASN B 1 430 ? 14.016 8.031 11.945 1 97.12 430 ASN B O 1
ATOM 8145 N N . LEU B 1 431 ? 14.422 6.414 13.422 1 95.25 431 LEU B N 1
ATOM 8146 C CA . LEU B 1 431 ? 14.219 7.297 14.562 1 95.25 431 LEU B CA 1
ATOM 8147 C C . LEU B 1 431 ? 15.266 8.414 14.578 1 95.25 431 LEU B C 1
ATOM 8149 O O . LEU B 1 431 ? 14.945 9.562 14.883 1 95.25 431 LEU B O 1
ATOM 8153 N N . PHE B 1 432 ? 16.484 8.102 14.25 1 95.62 432 PHE B N 1
ATOM 8154 C CA . PHE B 1 432 ? 17.562 9.078 14.227 1 95.62 432 PHE B CA 1
ATOM 8155 C C . PHE B 1 432 ? 17.297 10.156 13.188 1 95.62 432 PHE B C 1
ATOM 8157 O O . PHE B 1 432 ? 17.406 11.352 13.484 1 95.62 432 PHE B O 1
ATOM 8164 N N . ILE B 1 433 ? 16.906 9.734 12 1 94.44 433 ILE B N 1
ATOM 8165 C CA . ILE B 1 433 ? 16.688 10.672 10.898 1 94.44 433 ILE B CA 1
ATOM 8166 C C . ILE B 1 433 ? 15.453 11.516 11.18 1 94.44 433 ILE B C 1
ATOM 8168 O O . ILE B 1 433 ? 15.492 12.742 11.055 1 94.44 433 ILE B O 1
ATOM 8172 N N . ILE B 1 434 ? 14.375 10.898 11.586 1 91.94 434 ILE B N 1
ATOM 8173 C CA . ILE B 1 434 ? 13.102 11.594 11.75 1 91.94 434 ILE B CA 1
ATOM 8174 C C . ILE B 1 434 ? 13.203 12.578 12.914 1 91.94 434 ILE B C 1
ATOM 8176 O O . ILE B 1 434 ? 12.719 13.711 12.828 1 91.94 434 ILE B O 1
ATOM 8180 N N . GLU B 1 435 ? 13.805 12.172 13.984 1 91.19 435 GLU B N 1
ATOM 8181 C CA . GLU B 1 435 ? 13.945 13.086 15.109 1 91.19 435 GLU B CA 1
ATOM 8182 C C . GLU B 1 435 ? 14.781 14.305 14.734 1 91.19 435 GLU B C 1
ATOM 8184 O O . GLU B 1 435 ? 14.5 15.422 15.18 1 91.19 435 GLU B O 1
ATOM 8189 N N . SER B 1 436 ? 15.758 14.117 13.977 1 89.06 436 SER B N 1
ATOM 8190 C CA . SER B 1 436 ? 16.609 15.227 13.555 1 89.06 436 SER B CA 1
ATOM 8191 C C . SER B 1 436 ? 15.836 16.188 12.656 1 89.06 436 SER B C 1
ATOM 8193 O O . SER B 1 436 ? 16.062 17.406 12.695 1 89.06 436 SER B O 1
ATOM 8195 N N . LEU B 1 437 ? 14.945 15.688 11.859 1 85.06 437 LEU B N 1
ATOM 8196 C CA . LEU B 1 437 ? 14.18 16.516 10.938 1 85.06 437 LEU B CA 1
ATOM 8197 C C . LEU B 1 437 ? 13.172 17.375 11.688 1 85.06 437 LEU B C 1
ATOM 8199 O O . LEU B 1 437 ? 12.828 18.469 11.234 1 85.06 437 LEU B O 1
ATOM 8203 N N . TYR B 1 438 ? 12.727 16.938 12.812 1 85.75 438 TYR B N 1
ATOM 8204 C CA . TYR B 1 438 ? 11.688 17.656 13.539 1 85.75 438 TYR B CA 1
ATOM 8205 C C . TYR B 1 438 ? 12.297 18.516 14.648 1 85.75 438 TYR B C 1
ATOM 8207 O O . TYR B 1 438 ? 11.586 19.25 15.328 1 85.75 438 TYR B O 1
ATOM 8215 N N . ARG B 1 439 ? 13.578 18.531 14.836 1 83.06 439 ARG B N 1
ATOM 8216 C CA . ARG B 1 439 ? 14.227 19.328 15.875 1 83.06 439 ARG B CA 1
ATOM 8217 C C . ARG B 1 439 ? 14.5 20.75 15.383 1 83.06 439 ARG B C 1
ATOM 8219 O O . ARG B 1 439 ? 14.906 20.938 14.227 1 83.06 439 ARG B O 1
ATOM 8226 N N . GLN B 1 440 ? 13.922 21.781 16.141 1 73.06 440 GLN B N 1
ATOM 8227 C CA . GLN B 1 440 ? 14.141 23.188 15.812 1 73.06 440 GLN B CA 1
ATOM 8228 C C . GLN B 1 440 ? 15.344 23.75 16.562 1 73.06 440 GLN B C 1
ATOM 8230 O O . GLN B 1 440 ? 15.469 23.562 17.781 1 73.06 440 GLN B O 1
ATOM 8235 N N . ARG B 1 441 ? 16.344 24.312 15.836 1 58.41 441 ARG B N 1
ATOM 8236 C CA . ARG B 1 441 ? 17.484 24.984 16.469 1 58.41 441 ARG B CA 1
ATOM 8237 C C . ARG B 1 441 ? 17.078 26.344 17.016 1 58.41 441 ARG B C 1
ATOM 8239 O O . ARG B 1 441 ? 16.25 27.047 16.422 1 58.41 441 ARG B O 1
ATOM 8246 N N . GLU B 1 442 ? 17.156 26.609 18.25 1 51.78 442 GLU B N 1
ATOM 8247 C CA . GLU B 1 442 ? 16.938 27.891 18.891 1 51.78 442 GLU B CA 1
ATOM 8248 C C . GLU B 1 442 ? 17.594 29.031 18.094 1 51.78 442 GLU B C 1
ATOM 8250 O O . GLU B 1 442 ? 18.75 28.922 17.703 1 51.78 442 GLU B O 1
ATOM 8255 N N . ASP B 1 443 ? 16.938 29.812 17.406 1 45.69 443 ASP B N 1
ATOM 8256 C CA . ASP B 1 443 ? 17.266 31.078 16.75 1 45.69 443 ASP B CA 1
ATOM 8257 C C . ASP B 1 443 ? 18.266 31.875 17.578 1 45.69 443 ASP B C 1
ATOM 8259 O O . ASP B 1 443 ? 18.625 33 17.219 1 45.69 443 ASP B O 1
ATOM 8263 N N . GLY B 1 444 ? 18.344 31.766 18.891 1 41.84 444 GLY B N 1
ATOM 8264 C CA . GLY B 1 444 ? 19.156 32.781 19.547 1 41.84 444 GLY B CA 1
ATOM 8265 C C . GLY B 1 444 ? 20.547 32.906 18.969 1 41.84 444 GLY B C 1
ATOM 8266 O O . GLY B 1 444 ? 21.25 33.875 19.234 1 41.84 444 GLY B O 1
ATOM 8267 N N . GLU B 1 445 ? 21.172 31.938 18.531 1 43.44 445 GLU B N 1
ATOM 8268 C CA . GLU B 1 445 ? 22.531 32.125 18.047 1 43.44 445 GLU B CA 1
ATOM 8269 C C . GLU B 1 445 ? 22.531 32.656 16.625 1 43.44 445 GLU B C 1
ATOM 8271 O O . GLU B 1 445 ? 23.578 32.688 15.969 1 43.44 445 GLU B O 1
ATOM 8276 N N . ARG B 1 446 ? 21.578 33.125 15.984 1 42.09 446 ARG B N 1
ATOM 8277 C CA . ARG B 1 446 ? 21.422 33.812 14.719 1 42.09 446 ARG B CA 1
ATOM 8278 C C . ARG B 1 446 ? 22.281 35.094 14.68 1 42.09 446 ARG B C 1
ATOM 8280 O O . ARG B 1 446 ? 22.672 35.562 13.602 1 42.09 446 ARG B O 1
ATOM 8287 N N . GLU B 1 447 ? 22.328 35.906 15.758 1 37.22 447 GLU B N 1
ATOM 8288 C CA . GLU B 1 447 ? 23 37.188 15.641 1 37.22 447 GLU B CA 1
ATOM 8289 C C . GLU B 1 447 ? 24.438 37.031 15.164 1 37.22 447 GLU B C 1
ATOM 8291 O O . GLU B 1 447 ? 24.969 37.906 14.477 1 37.22 447 GLU B O 1
ATOM 8296 N N . ASP B 1 448 ? 25.172 36.031 15.672 1 35.31 448 ASP B N 1
ATOM 8297 C CA . ASP B 1 448 ? 26.609 36.094 15.414 1 35.31 448 ASP B CA 1
ATOM 8298 C C . ASP B 1 448 ? 26.953 35.5 14.055 1 35.31 448 ASP B C 1
ATOM 8300 O O . ASP B 1 448 ? 28.125 35.438 13.664 1 35.31 448 ASP B O 1
ATOM 8304 N N . ALA B 1 449 ? 26.094 34.656 13.336 1 38.41 449 ALA B N 1
ATOM 8305 C CA . ALA B 1 449 ? 26.438 34 12.078 1 38.41 449 ALA B CA 1
ATOM 8306 C C . ALA B 1 449 ? 26.359 35 10.914 1 38.41 449 ALA B C 1
ATOM 8308 O O . ALA B 1 449 ? 26.625 34.625 9.766 1 38.41 449 ALA B O 1
ATOM 8309 N N . GLU B 1 450 ? 25.828 36.188 10.852 1 35.59 450 GLU B N 1
ATOM 8310 C CA . GLU B 1 450 ? 25.969 37.125 9.75 1 35.59 450 GLU B CA 1
ATOM 8311 C C . GLU B 1 450 ? 27.438 37.312 9.367 1 35.59 450 GLU B C 1
ATOM 8313 O O . GLU B 1 450 ? 27.734 37.875 8.305 1 35.59 450 GLU B O 1
ATOM 8318 N N . ALA B 1 451 ? 28.328 37.281 10.336 1 34.31 451 ALA B N 1
ATOM 8319 C CA . ALA B 1 451 ? 29.719 37.594 9.984 1 34.31 451 ALA B CA 1
ATOM 8320 C C . ALA B 1 451 ? 30.406 36.406 9.328 1 34.31 451 ALA B C 1
ATOM 8322 O O . ALA B 1 451 ? 31.609 36.438 9.055 1 34.31 451 ALA B O 1
ATOM 8323 N N . ALA B 1 452 ? 29.844 35.156 9.383 1 35.44 452 ALA B N 1
ATOM 8324 C CA . ALA B 1 452 ? 30.688 34.062 8.906 1 35.44 452 ALA B CA 1
ATOM 8325 C C . ALA B 1 452 ? 30.766 34.062 7.387 1 35.44 452 ALA B C 1
ATOM 8327 O O . ALA B 1 452 ? 29.75 34.281 6.707 1 35.44 452 ALA B O 1
ATOM 8328 N N . GLY B 1 453 ? 32 34.062 6.613 1 32.25 453 GLY B N 1
ATOM 8329 C CA . GLY B 1 453 ? 32.531 34.125 5.254 1 32.25 453 GLY B CA 1
ATOM 8330 C C . GLY B 1 453 ? 31.953 33.062 4.352 1 32.25 453 GLY B C 1
ATOM 8331 O O . GLY B 1 453 ? 31.219 32.188 4.812 1 32.25 453 GLY B O 1
ATOM 8332 N N . PRO B 1 454 ? 32.219 33.094 3.064 1 31.59 454 PRO B N 1
ATOM 8333 C CA . PRO B 1 454 ? 31.703 32.25 1.965 1 31.59 454 PRO B CA 1
ATOM 8334 C C . PRO B 1 454 ? 31.953 30.766 2.201 1 31.59 454 PRO B C 1
ATOM 8336 O O . PRO B 1 454 ? 33 30.391 2.734 1 31.59 454 PRO B O 1
ATOM 8339 N N . VAL B 1 455 ? 31.016 29.969 2.447 1 36.19 455 VAL B N 1
ATOM 8340 C CA . VAL B 1 455 ? 31.047 28.516 2.559 1 36.19 455 VAL B CA 1
ATOM 8341 C C . VAL B 1 455 ? 31.906 27.922 1.453 1 36.19 455 VAL B C 1
ATOM 8343 O O . VAL B 1 455 ? 31.734 28.234 0.274 1 36.19 455 VAL B O 1
ATOM 8346 N N . PRO B 1 456 ? 33.125 27.422 1.647 1 30.09 456 PRO B N 1
ATOM 8347 C CA . PRO B 1 456 ? 33.938 26.828 0.581 1 30.09 456 PRO B CA 1
ATOM 8348 C C . PRO B 1 456 ? 33.156 25.812 -0.247 1 30.09 456 PRO B C 1
ATOM 8350 O O . PRO B 1 456 ? 32.406 25 0.307 1 30.09 456 PRO B O 1
ATOM 8353 N N . GLU B 1 457 ? 32.781 26.172 -1.514 1 31.48 457 GLU B N 1
ATOM 8354 C CA . GLU B 1 457 ? 32.219 25.312 -2.562 1 31.48 457 GLU B CA 1
ATOM 8355 C C . GLU B 1 457 ? 33 24 -2.678 1 31.48 457 GLU B C 1
ATOM 8357 O O . GLU B 1 457 ? 34.156 24.016 -3.072 1 31.48 457 GLU B O 1
ATOM 8362 N N . ILE B 1 458 ? 33 23.125 -1.792 1 29.02 458 ILE B N 1
ATOM 8363 C CA . ILE B 1 458 ? 33.781 21.891 -1.921 1 29.02 458 ILE B CA 1
ATOM 8364 C C . ILE B 1 458 ? 33.719 21.406 -3.367 1 29.02 458 ILE B C 1
ATOM 8366 O O . ILE B 1 458 ? 34.781 21.125 -3.961 1 29.02 458 ILE B O 1
ATOM 8370 N N . PHE B 1 459 ? 32.781 20.562 -3.859 1 27.55 459 PHE B N 1
ATOM 8371 C CA . PHE B 1 459 ? 33.031 19.625 -4.941 1 27.55 459 PHE B CA 1
ATOM 8372 C C . PHE B 1 459 ? 32.906 20.297 -6.297 1 27.55 459 PHE B C 1
ATOM 8374 O O . PHE B 1 459 ? 31.828 20.297 -6.887 1 27.55 459 PHE B O 1
ATOM 8381 N N . SER B 1 460 ? 33.344 21.484 -6.555 1 27.44 460 SER B N 1
ATOM 8382 C CA . SER B 1 460 ? 33.406 21.953 -7.938 1 27.44 460 SER B CA 1
ATOM 8383 C C . SER B 1 460 ? 34.312 21.062 -8.781 1 27.44 460 SER B C 1
ATOM 8385 O O . SER B 1 460 ? 35.531 21.078 -8.609 1 27.44 460 SER B O 1
ATOM 8387 N N . VAL B 1 461 ? 34 19.828 -9.062 1 28.19 461 VAL B N 1
ATOM 8388 C CA . VAL B 1 461 ? 34.781 19.234 -10.164 1 28.19 461 VAL B CA 1
ATOM 8389 C C . VAL B 1 461 ? 34.719 20.156 -11.375 1 28.19 461 VAL B C 1
ATOM 8391 O O . VAL B 1 461 ? 33.656 20.375 -11.953 1 28.19 461 VAL B O 1
ATOM 8394 N N . THR B 1 462 ? 35.531 21.125 -11.469 1 27.58 462 THR B N 1
ATOM 8395 C CA . THR B 1 462 ? 35.812 21.953 -12.633 1 27.58 462 THR B CA 1
ATOM 8396 C C . THR B 1 462 ? 36.219 21.094 -13.828 1 27.58 462 THR B C 1
ATOM 8398 O O . THR B 1 462 ? 37.281 20.5 -13.859 1 27.58 462 THR B O 1
ATOM 8401 N N . SER B 1 463 ? 35.344 20.188 -14.414 1 27.05 463 SER B N 1
ATOM 8402 C CA . SER B 1 463 ? 35.812 19.734 -15.719 1 27.05 463 SER B CA 1
ATOM 8403 C C . SER B 1 463 ? 36.156 20.906 -16.625 1 27.05 463 SER B C 1
ATOM 8405 O O . SER B 1 463 ? 35.344 21.844 -16.781 1 27.05 463 SER B O 1
ATOM 8407 N N . SER B 1 464 ? 37.375 21.297 -16.828 1 28.33 464 SER B N 1
ATOM 8408 C CA . SER B 1 464 ? 38.031 22.156 -17.797 1 28.33 464 SER B CA 1
ATOM 8409 C C . SER B 1 464 ? 37.531 21.859 -19.219 1 28.33 464 SER B C 1
ATOM 8411 O O . SER B 1 464 ? 38.312 22 -20.188 1 28.33 464 SER B O 1
ATOM 8413 N N . LEU B 1 465 ? 36.531 21.016 -19.5 1 26.8 465 LEU B N 1
ATOM 8414 C CA . LEU B 1 465 ? 36.406 20.781 -20.938 1 26.8 465 LEU B CA 1
ATOM 8415 C C . LEU B 1 465 ? 36.312 22.109 -21.688 1 26.8 465 LEU B C 1
ATOM 8417 O O . LEU B 1 465 ? 36.125 23.156 -21.078 1 26.8 465 LEU B O 1
ATOM 8421 N N . ALA B 1 466 ? 35.562 22.141 -22.875 1 27.95 466 ALA B N 1
ATOM 8422 C CA . ALA B 1 466 ? 35.781 22.891 -24.109 1 27.95 466 ALA B CA 1
ATOM 8423 C C . ALA B 1 466 ? 35.406 24.375 -23.906 1 27.95 466 ALA B C 1
ATOM 8425 O O . ALA B 1 466 ? 34.594 24.703 -23.062 1 27.95 466 ALA B O 1
ATOM 8426 N N . PRO B 1 467 ? 36.188 25.25 -24.438 1 27.86 467 PRO B N 1
ATOM 8427 C CA . PRO B 1 467 ? 36.031 26.719 -24.469 1 27.86 467 PRO B CA 1
ATOM 8428 C C . PRO B 1 467 ? 34.625 27.156 -24.766 1 27.86 467 PRO B C 1
ATOM 8430 O O . PRO B 1 467 ? 33.844 26.391 -25.344 1 27.86 467 PRO B O 1
ATOM 8433 N N . PRO B 1 468 ? 34.125 28.125 -23.969 1 26.86 468 PRO B N 1
ATOM 8434 C CA . PRO B 1 468 ? 32.75 28.641 -24.109 1 26.86 468 PRO B CA 1
ATOM 8435 C C . PRO B 1 468 ? 32.375 28.938 -25.562 1 26.86 468 PRO B C 1
ATOM 8437 O O . PRO B 1 468 ? 33.062 29.703 -26.25 1 26.86 468 PRO B O 1
ATOM 8440 N N . TYR B 1 469 ? 32.125 27.891 -26.375 1 24.45 469 TYR B N 1
ATOM 8441 C CA . TYR B 1 469 ? 31.656 28.391 -27.672 1 24.45 469 TYR B CA 1
ATOM 8442 C C . TYR B 1 469 ? 30.641 29.531 -27.484 1 24.45 469 TYR B C 1
ATOM 8444 O O . TYR B 1 469 ? 29.812 29.469 -26.578 1 24.45 469 TYR B O 1
ATOM 8452 N N . ASN B 1 470 ? 30.859 30.812 -27.859 1 25.62 470 ASN B N 1
ATOM 8453 C CA . ASN B 1 470 ? 30.188 32.094 -27.875 1 25.62 470 ASN B CA 1
ATOM 8454 C C . ASN B 1 470 ? 28.703 31.953 -28.25 1 25.62 470 ASN B C 1
ATOM 8456 O O . ASN B 1 470 ? 28.062 32.938 -28.641 1 25.62 470 ASN B O 1
ATOM 8460 N N . GLY B 1 471 ? 28.141 30.703 -28.453 1 23.64 471 GLY B N 1
ATOM 8461 C CA . GLY B 1 471 ? 26.938 30.859 -29.234 1 23.64 471 GLY B CA 1
ATOM 8462 C C . GLY B 1 471 ? 25.906 31.766 -28.562 1 23.64 471 GLY B C 1
ATOM 8463 O O . GLY B 1 471 ? 26.188 32.375 -27.531 1 23.64 471 GLY B O 1
ATOM 8464 N N . ILE B 1 472 ? 24.516 31.391 -28.594 1 24.14 472 ILE B N 1
ATOM 8465 C CA . ILE B 1 472 ? 23.312 32.188 -28.594 1 24.14 472 ILE B CA 1
ATOM 8466 C C . ILE B 1 472 ? 23.062 32.75 -27.203 1 24.14 472 ILE B C 1
ATOM 8468 O O . ILE B 1 472 ? 22.938 32 -26.234 1 24.14 472 ILE B O 1
ATOM 8472 N N . ILE B 1 473 ? 23.547 33.938 -26.734 1 26.84 473 ILE B N 1
ATOM 8473 C CA . ILE B 1 473 ? 23.328 34.844 -25.625 1 26.84 473 ILE B CA 1
ATOM 8474 C C . ILE B 1 473 ? 21.844 34.906 -25.297 1 26.84 473 ILE B C 1
ATOM 8476 O O . ILE B 1 473 ? 21.062 35.469 -26.047 1 26.84 473 ILE B O 1
ATOM 8480 N N . ASN B 1 474 ? 21.109 33.781 -25.062 1 22.8 474 ASN B N 1
ATOM 8481 C CA . ASN B 1 474 ? 19.719 34.094 -24.812 1 22.8 474 ASN B CA 1
ATOM 8482 C C . ASN B 1 474 ? 19.562 35.094 -23.656 1 22.8 474 ASN B C 1
ATOM 8484 O O . ASN B 1 474 ? 20.078 34.844 -22.562 1 22.8 474 ASN B O 1
ATOM 8488 N N . ARG B 1 475 ? 19.297 36.438 -23.844 1 26.03 475 ARG B N 1
ATOM 8489 C CA . ARG B 1 475 ? 19.078 37.688 -23.125 1 26.03 475 ARG B CA 1
ATOM 8490 C C . ARG B 1 475 ? 18.203 37.5 -21.891 1 26.03 475 ARG B C 1
ATOM 8492 O O . ARG B 1 475 ? 18.094 38.375 -21.047 1 26.03 475 ARG B O 1
ATOM 8499 N N . ALA B 1 476 ? 17.375 36.469 -21.953 1 27 476 ALA B N 1
ATOM 8500 C CA . ALA B 1 476 ? 16.25 36.656 -21.047 1 27 476 ALA B CA 1
ATOM 8501 C C . ALA B 1 476 ? 16.703 36.594 -19.578 1 27 476 ALA B C 1
ATOM 8503 O O . ALA B 1 476 ? 15.891 36.75 -18.672 1 27 476 ALA B O 1
ATOM 8504 N N . TYR B 1 477 ? 17.781 35.938 -19.328 1 23.59 477 TYR B N 1
ATOM 8505 C CA . TYR B 1 477 ? 17.984 35.812 -17.891 1 23.59 477 TYR B CA 1
ATOM 8506 C C . TYR B 1 477 ? 18.438 37.156 -17.312 1 23.59 477 TYR B C 1
ATOM 8508 O O . TYR B 1 477 ? 19.641 37.375 -17.109 1 23.59 477 TYR B O 1
ATOM 8516 N N . GLU B 1 478 ? 17.906 38.281 -17.828 1 27.09 478 GLU B N 1
ATOM 8517 C CA . GLU B 1 478 ? 18.328 39.531 -17.203 1 27.09 478 GLU B CA 1
ATOM 8518 C C . GLU B 1 478 ? 18.078 39.5 -15.703 1 27.09 478 GLU B C 1
ATOM 8520 O O . GLU B 1 478 ? 16.969 39.219 -15.25 1 27.09 478 GLU B O 1
ATOM 8525 N N . ASN B 1 479 ? 18.938 38.906 -14.992 1 25.12 479 ASN B N 1
ATOM 8526 C CA . ASN B 1 479 ? 18.859 39.156 -13.555 1 25.12 479 ASN B CA 1
ATOM 8527 C C . ASN B 1 479 ? 18.531 40.625 -13.242 1 25.12 479 ASN B C 1
ATOM 8529 O O . ASN B 1 479 ? 19.297 41.5 -13.602 1 25.12 479 ASN B O 1
ATOM 8533 N N . PRO B 1 480 ? 17.266 41 -13.32 1 27.06 480 PRO B N 1
ATOM 8534 C CA . PRO B 1 480 ? 16.906 42.438 -13.25 1 27.06 480 PRO B CA 1
ATOM 8535 C C . PRO B 1 480 ? 17.625 43.156 -12.133 1 27.06 480 PRO B C 1
ATOM 8537 O O . PRO B 1 480 ? 17.531 44.406 -12.031 1 27.06 480 PRO B O 1
ATOM 8540 N N . ASP B 1 481 ? 17.953 42.375 -11.125 1 26.8 481 ASP B N 1
ATOM 8541 C CA . ASP B 1 481 ? 18.109 43.219 -9.945 1 26.8 481 ASP B CA 1
ATOM 8542 C C . ASP B 1 481 ? 19.344 44.125 -10.094 1 26.8 481 ASP B C 1
ATOM 8544 O O . ASP B 1 481 ? 19.875 44.625 -9.102 1 26.8 481 ASP B O 1
ATOM 8548 N N . LYS B 1 482 ? 19.938 44.062 -11.289 1 27.69 482 LYS B N 1
ATOM 8549 C CA . LYS B 1 482 ? 21.156 44.844 -11.273 1 27.69 482 LYS B CA 1
ATOM 8550 C C . LYS B 1 482 ? 20.859 46.312 -10.867 1 27.69 482 LYS B C 1
ATOM 8552 O O . LYS B 1 482 ? 21.688 47.188 -11.07 1 27.69 482 LYS B O 1
ATOM 8557 N N . GLY B 1 483 ? 19.484 46.469 -10.562 1 23.69 483 GLY B N 1
ATOM 8558 C CA . GLY B 1 483 ? 19.25 47.906 -10.547 1 23.69 483 GLY B CA 1
ATOM 8559 C C . GLY B 1 483 ? 20.188 48.656 -9.609 1 23.69 483 GLY B C 1
ATOM 8560 O O . GLY B 1 483 ? 19.938 49.781 -9.25 1 23.69 483 GLY B O 1
ATOM 8561 N N . CYS B 1 484 ? 21.016 47.844 -8.891 1 23 484 CYS B N 1
ATOM 8562 C CA . CYS B 1 484 ? 21.594 48.812 -7.961 1 23 484 CYS B CA 1
ATOM 8563 C C . CYS B 1 484 ? 22.25 49.969 -8.711 1 23 484 CYS B C 1
ATOM 8565 O O . CYS B 1 484 ? 23.172 49.75 -9.5 1 23 484 CYS B O 1
ATOM 8567 N N . VAL B 1 485 ? 21.438 50.844 -9.086 1 23.55 485 VAL B N 1
ATOM 8568 C CA . VAL B 1 485 ? 21.75 52.188 -9.562 1 23.55 485 VAL B CA 1
ATOM 8569 C C . VAL B 1 485 ? 22.969 52.75 -8.82 1 23.55 485 VAL B C 1
ATOM 8571 O O . VAL B 1 485 ? 22.938 52.875 -7.598 1 23.55 485 VAL B O 1
ATOM 8574 N N . THR B 1 486 ? 24.094 52.062 -9.117 1 22.73 486 THR B N 1
ATOM 8575 C CA . THR B 1 486 ? 25.281 52.75 -8.617 1 22.73 486 THR B CA 1
ATOM 8576 C C . THR B 1 486 ? 25.156 54.281 -8.828 1 22.73 486 THR B C 1
ATOM 8578 O O . THR B 1 486 ? 25.141 54.75 -9.969 1 22.73 486 THR B O 1
ATOM 8581 N N . LEU B 1 487 ? 24.062 54.812 -8.156 1 21.61 487 LEU B N 1
ATOM 8582 C CA . LEU B 1 487 ? 23.969 56.281 -8.141 1 21.61 487 LEU B CA 1
ATOM 8583 C C . LEU B 1 487 ? 25.328 56.906 -7.977 1 21.61 487 LEU B C 1
ATOM 8585 O O . LEU B 1 487 ? 26 56.719 -6.949 1 21.61 487 LEU B O 1
ATOM 8589 N N . GLU B 1 488 ? 26.125 56.719 -9.062 1 22.91 488 GLU B N 1
ATOM 8590 C CA . GLU B 1 488 ? 27.328 57.531 -9.156 1 22.91 488 GLU B CA 1
ATOM 8591 C C . GLU B 1 488 ? 27.078 58.969 -8.68 1 22.91 488 GLU B C 1
ATOM 8593 O O . GLU B 1 488 ? 26.312 59.688 -9.297 1 22.91 488 GLU B O 1
ATOM 8598 N N . ASN B 1 489 ? 26.703 59.031 -7.332 1 20.86 489 ASN B N 1
ATOM 8599 C CA . ASN B 1 489 ? 26.625 60.375 -6.727 1 20.86 489 ASN B CA 1
ATOM 8600 C C . ASN B 1 489 ? 27.766 61.281 -7.207 1 20.86 489 ASN B C 1
ATOM 8602 O O . ASN B 1 489 ? 28.938 60.906 -7.098 1 20.86 489 ASN B O 1
ATOM 8606 N N . GLU B 1 490 ? 27.5 61.812 -8.359 1 22.41 490 GLU B N 1
ATOM 8607 C CA . GLU B 1 490 ? 28.266 62.969 -8.836 1 22.41 490 GLU B CA 1
ATOM 8608 C C . GLU B 1 490 ? 28.656 63.875 -7.691 1 22.41 490 GLU B C 1
ATOM 8610 O O . GLU B 1 490 ? 27.797 64.5 -7.043 1 22.41 490 GLU B O 1
ATOM 8615 N N . GLN B 1 491 ? 29.578 63.406 -6.832 1 22.41 491 GLN B N 1
ATOM 8616 C CA . GLN B 1 491 ? 30.203 64.312 -5.879 1 22.41 491 GLN B CA 1
ATOM 8617 C C . GLN B 1 491 ? 30.5 65.688 -6.535 1 22.41 491 GLN B C 1
ATOM 8619 O O . GLN B 1 491 ? 31.297 65.75 -7.469 1 22.41 491 GLN B O 1
ATOM 8624 N N . VAL B 1 492 ? 29.422 66.375 -6.738 1 21.98 492 VAL B N 1
ATOM 8625 C CA . VAL B 1 492 ? 29.594 67.75 -7.062 1 21.98 492 VAL B CA 1
ATOM 8626 C C . VAL B 1 492 ? 30.703 68.375 -6.191 1 21.98 492 VAL B C 1
ATOM 8628 O O . VAL B 1 492 ? 30.828 68.062 -5.012 1 21.98 492 VAL B O 1
ATOM 8631 N N . GLU B 1 493 ? 31.609 69.062 -6.785 1 21.81 493 GLU B N 1
ATOM 8632 C CA . GLU B 1 493 ? 32.875 69.688 -6.527 1 21.81 493 GLU B CA 1
ATOM 8633 C C . GLU B 1 493 ? 32.75 70.688 -5.379 1 21.81 493 GLU B C 1
ATOM 8635 O O . GLU B 1 493 ? 33.719 71.375 -5 1 21.81 493 GLU B O 1
ATOM 8640 N N . ASN B 1 494 ? 31.453 70.875 -4.875 1 20.03 494 ASN B N 1
ATOM 8641 C CA . ASN B 1 494 ? 31.547 72.25 -4.422 1 20.03 494 ASN B CA 1
ATOM 8642 C C . ASN B 1 494 ? 32.688 72.438 -3.447 1 20.03 494 ASN B C 1
ATOM 8644 O O . ASN B 1 494 ? 33.156 71.5 -2.814 1 20.03 494 ASN B O 1
ATOM 8648 N N . GLY B 1 495 ? 33.094 73.688 -3.193 1 20.06 495 GLY B N 1
ATOM 8649 C CA . GLY B 1 495 ? 34.219 74.562 -2.826 1 20.06 495 GLY B CA 1
ATOM 8650 C C . GLY B 1 495 ? 34.688 74.312 -1.399 1 20.06 495 GLY B C 1
ATOM 8651 O O . GLY B 1 495 ? 35.875 74.25 -1.146 1 20.06 495 GLY B O 1
ATOM 8652 N N . GLN B 1 496 ? 33.75 74.75 -0.495 1 20.94 496 GLN B N 1
ATOM 8653 C CA . GLN B 1 496 ? 34.312 75.75 0.359 1 20.94 496 GLN B CA 1
ATOM 8654 C C . GLN B 1 496 ? 35.344 75.188 1.323 1 20.94 496 GLN B C 1
ATOM 8656 O O . GLN B 1 496 ? 36.5 75.562 1.312 1 20.94 496 GLN B O 1
ATOM 8661 N N . VAL B 1 497 ? 35 75.5 2.652 1 24.2 497 VAL B N 1
ATOM 8662 C CA . VAL B 1 497 ? 35.719 76.188 3.732 1 24.2 497 VAL B CA 1
ATOM 8663 C C . VAL B 1 497 ? 36.531 75.125 4.535 1 24.2 497 VAL B C 1
ATOM 8665 O O . VAL B 1 497 ? 36 74.125 4.945 1 24.2 497 VAL B O 1
ATOM 8668 N N . TYR B 1 498 ? 37.781 75.188 4.461 1 23.77 498 TYR B N 1
ATOM 8669 C CA . TYR B 1 498 ? 39 74.5 4.891 1 23.77 498 TYR B CA 1
ATOM 8670 C C . TYR B 1 498 ? 39.031 74.375 6.41 1 23.77 498 TYR B C 1
ATOM 8672 O O . TYR B 1 498 ? 40.094 74.125 6.984 1 23.77 498 TYR B O 1
ATOM 8680 N N . GLY B 1 499 ? 37.875 74.625 7.145 1 23.03 499 GLY B N 1
ATOM 8681 C CA . GLY B 1 499 ? 38.281 74.875 8.516 1 23.03 499 GLY B CA 1
ATOM 8682 C C . GLY B 1 499 ? 39.094 73.75 9.125 1 23.03 499 GLY B C 1
ATOM 8683 O O . GLY B 1 499 ? 39 72.625 8.656 1 23.03 499 GLY B O 1
ATOM 8684 N N . THR B 1 500 ? 40.156 74.062 9.75 1 25.09 500 THR B N 1
ATOM 8685 C CA . THR B 1 500 ? 41.344 73.5 10.359 1 25.09 500 THR B CA 1
ATOM 8686 C C . THR B 1 500 ? 40.938 72.5 11.438 1 25.09 500 THR B C 1
ATOM 8688 O O . THR B 1 500 ? 41.781 72.062 12.242 1 25.09 500 THR B O 1
ATOM 8691 N N . PHE B 1 501 ? 39.656 71.875 11.32 1 23.05 501 PHE B N 1
ATOM 8692 C CA . PHE B 1 501 ? 39.312 71.25 12.578 1 23.05 501 PHE B CA 1
ATOM 8693 C C . PHE B 1 501 ? 40.344 70.188 12.969 1 23.05 501 PHE B C 1
ATOM 8695 O O . PHE B 1 501 ? 40.844 69.438 12.125 1 23.05 501 PHE B O 1
ATOM 8702 N N . SER B 1 502 ? 41.062 70.438 14.086 1 27.39 502 SER B N 1
ATOM 8703 C CA . SER B 1 502 ? 42.094 69.75 14.773 1 27.39 502 SER B CA 1
ATOM 8704 C C . SER B 1 502 ? 41.688 68.312 15.031 1 27.39 502 SER B C 1
ATOM 8706 O O . SER B 1 502 ? 40.594 68 15.516 1 27.39 502 SER B O 1
ATOM 8708 N N . PRO B 1 503 ? 42.188 67.375 14.203 1 28.31 503 PRO B N 1
ATOM 8709 C CA . PRO B 1 503 ? 41.812 65.938 14.227 1 28.31 503 PRO B CA 1
ATOM 8710 C C . PRO B 1 503 ? 42.031 65.312 15.594 1 28.31 503 PRO B C 1
ATOM 8712 O O . PRO B 1 503 ? 43.125 65.312 16.125 1 28.31 503 PRO B O 1
ATOM 8715 N N . ARG B 1 504 ? 41.156 65.688 16.594 1 28.81 504 ARG B N 1
ATOM 8716 C CA . ARG B 1 504 ? 41.312 65.062 17.875 1 28.81 504 ARG B CA 1
ATOM 8717 C C . ARG B 1 504 ? 41.469 63.531 17.688 1 28.81 504 ARG B C 1
ATOM 8719 O O . ARG B 1 504 ? 40.719 62.906 16.953 1 28.81 504 ARG B O 1
ATOM 8726 N N . LYS B 1 505 ? 42.656 63.062 17.953 1 27.98 505 LYS B N 1
ATOM 8727 C CA . LYS B 1 505 ? 43.219 61.719 18.016 1 27.98 505 LYS B CA 1
ATOM 8728 C C . LYS B 1 505 ? 42.312 60.781 18.828 1 27.98 505 LYS B C 1
ATOM 8730 O O . LYS B 1 505 ? 42.156 60.969 20.031 1 27.98 505 LYS B O 1
ATOM 8735 N N . HIS B 1 506 ? 41.094 60.594 18.422 1 25.77 506 HIS B N 1
ATOM 8736 C CA . HIS B 1 506 ? 40.344 59.656 19.234 1 25.77 506 HIS B CA 1
ATOM 8737 C C . HIS B 1 506 ? 41.156 58.406 19.531 1 25.77 506 HIS B C 1
ATOM 8739 O O . HIS B 1 506 ? 41.812 57.875 18.641 1 25.77 506 HIS B O 1
ATOM 8745 N N . SER B 1 507 ? 41.719 58.344 20.656 1 28.17 507 SER B N 1
ATOM 8746 C CA . SER B 1 507 ? 42.438 57.219 21.234 1 28.17 507 SER B CA 1
ATOM 8747 C C . SER B 1 507 ? 41.719 55.906 20.938 1 28.17 507 SER B C 1
ATOM 8749 O O . SER B 1 507 ? 40.5 55.781 21.141 1 28.17 507 SER B O 1
ATOM 8751 N N . ALA B 1 508 ? 42.25 55.219 19.891 1 31.06 508 ALA B N 1
ATOM 8752 C CA . ALA B 1 508 ? 41.844 53.875 19.469 1 31.06 508 ALA B CA 1
ATOM 8753 C C . ALA B 1 508 ? 41.75 52.906 20.656 1 31.06 508 ALA B C 1
ATOM 8755 O O . ALA B 1 508 ? 42.781 52.531 21.234 1 31.06 508 ALA B O 1
ATOM 8756 N N . VAL B 1 509 ? 40.906 53.281 21.656 1 32.69 509 VAL B N 1
ATOM 8757 C CA . VAL B 1 509 ? 40.781 52.219 22.641 1 32.69 509 VAL B CA 1
ATOM 8758 C C . VAL B 1 509 ? 40.656 50.875 21.922 1 32.69 509 VAL B C 1
ATOM 8760 O O . VAL B 1 509 ? 39.844 50.719 21 1 32.69 509 VAL B O 1
ATOM 8763 N N . PRO B 1 510 ? 41.781 50.062 21.891 1 32.22 510 PRO B N 1
ATOM 8764 C CA . PRO B 1 510 ? 41.719 48.75 21.297 1 32.22 510 PRO B CA 1
ATOM 8765 C C . PRO B 1 510 ? 40.438 48 21.625 1 32.22 510 PRO B C 1
ATOM 8767 O O . PRO B 1 510 ? 40 48 22.781 1 32.22 510 PRO B O 1
ATOM 8770 N N . LEU B 1 511 ? 39.438 48.281 20.797 1 31.69 511 LEU B N 1
ATOM 8771 C CA . LEU B 1 511 ? 38.281 47.406 20.969 1 31.69 511 LEU B CA 1
ATOM 8772 C C . LEU B 1 511 ? 38.75 46 21.328 1 31.69 511 LEU B C 1
ATOM 8774 O O . LEU B 1 511 ? 39.562 45.406 20.641 1 31.69 511 LEU B O 1
ATOM 8778 N N . HIS B 1 512 ? 38.969 45.781 22.625 1 32.19 512 HIS B N 1
ATOM 8779 C CA . HIS B 1 512 ? 39.125 44.406 23.062 1 32.19 512 HIS B CA 1
ATOM 8780 C C . HIS B 1 512 ? 38.375 43.438 22.141 1 32.19 512 HIS B C 1
ATOM 8782 O O . HIS B 1 512 ? 37.156 43.562 21.953 1 32.19 512 HIS B O 1
ATOM 8788 N N . ILE B 1 513 ? 39 43.281 20.938 1 33.88 513 ILE B N 1
ATOM 8789 C CA . ILE B 1 513 ? 38.562 42.094 20.219 1 33.88 513 ILE B CA 1
ATOM 8790 C C . ILE B 1 513 ? 38.125 41 21.203 1 33.88 513 ILE B C 1
ATOM 8792 O O . ILE B 1 513 ? 38.938 40.469 21.969 1 33.88 513 ILE B O 1
ATOM 8796 N N . GLY B 1 514 ? 37.125 41.375 22 1 33.03 514 GLY B N 1
ATOM 8797 C CA . GLY B 1 514 ? 36.594 40.25 22.75 1 33.03 514 GLY B CA 1
ATOM 8798 C C . GLY B 1 514 ? 36.844 38.906 22.062 1 33.03 514 GLY B C 1
ATOM 8799 O O . GLY B 1 514 ? 36.75 38.812 20.828 1 33.03 514 GLY B O 1
ATOM 8800 N N . ASN B 1 515 ? 37.938 38.281 22.516 1 32.88 515 ASN B N 1
ATOM 8801 C CA . ASN B 1 515 ? 38.094 36.844 22.203 1 32.88 515 ASN B CA 1
ATOM 8802 C C . ASN B 1 515 ? 36.781 36.188 21.844 1 32.88 515 ASN B C 1
ATOM 8804 O O . ASN B 1 515 ? 35.969 35.906 22.719 1 32.88 515 ASN B O 1
ATOM 8808 N N . ASN B 1 516 ? 36.062 36.844 20.938 1 33.94 516 ASN B N 1
ATOM 8809 C CA . ASN B 1 516 ? 35.031 35.969 20.422 1 33.94 516 ASN B CA 1
ATOM 8810 C C . ASN B 1 516 ? 35.469 34.531 20.344 1 33.94 516 ASN B C 1
ATOM 8812 O O . ASN B 1 516 ? 36.281 34.156 19.469 1 33.94 516 ASN B O 1
ATOM 8816 N N . VAL B 1 517 ? 35.938 34 21.453 1 35.28 517 VAL B N 1
ATOM 8817 C CA . VAL B 1 517 ? 36.094 32.562 21.562 1 35.28 517 VAL B CA 1
ATOM 8818 C C . VAL B 1 517 ? 35.188 31.875 20.531 1 35.28 517 VAL B C 1
ATOM 8820 O O . VAL B 1 517 ? 33.969 32.094 20.5 1 35.28 517 VAL B O 1
ATOM 8823 N N . ALA B 1 518 ? 35.688 31.781 19.359 1 38.69 518 ALA B N 1
ATOM 8824 C CA . ALA B 1 518 ? 35.156 30.797 18.406 1 38.69 518 ALA B CA 1
ATOM 8825 C C . ALA B 1 518 ? 34.312 29.75 19.125 1 38.69 518 ALA B C 1
ATOM 8827 O O . ALA B 1 518 ? 34.812 29.031 20 1 38.69 518 ALA B O 1
ATOM 8828 N N . GLU B 1 519 ? 33.219 30.016 19.484 1 39.34 519 GLU B N 1
ATOM 8829 C CA . GLU B 1 519 ? 32.312 29.016 20.031 1 39.34 519 GLU B CA 1
ATOM 8830 C C . GLU B 1 519 ? 32.656 27.625 19.5 1 39.34 519 GLU B C 1
ATOM 8832 O O . GLU B 1 519 ? 32.656 27.406 18.281 1 39.34 519 GLU B O 1
ATOM 8837 N N . THR B 1 520 ? 33.719 26.938 19.906 1 44.22 520 THR B N 1
ATOM 8838 C CA . THR B 1 520 ? 34.031 25.531 19.734 1 44.22 520 THR B CA 1
ATOM 8839 C C . THR B 1 520 ? 32.75 24.75 19.391 1 44.22 520 T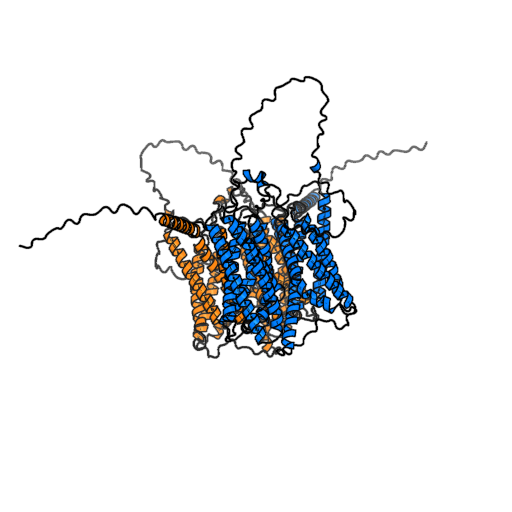HR B C 1
ATOM 8841 O O . THR B 1 520 ? 31.766 24.812 20.125 1 44.22 520 THR B O 1
ATOM 8844 N N . PRO B 1 521 ? 32.531 24.609 18.094 1 54.19 521 PRO B N 1
ATOM 8845 C CA . PRO B 1 521 ? 31.344 23.797 17.797 1 54.19 521 PRO B CA 1
ATOM 8846 C C . PRO B 1 521 ? 31.094 22.703 18.844 1 54.19 521 PRO B C 1
ATOM 8848 O O . PRO B 1 521 ? 32.031 22.125 19.359 1 54.19 521 PRO B O 1
ATOM 8851 N N . SER B 1 522 ? 30 22.75 19.578 1 72.25 522 SER B N 1
ATOM 8852 C CA . SER B 1 522 ? 29.609 21.812 20.625 1 72.25 522 SER B CA 1
ATOM 8853 C C . SER B 1 522 ? 29.953 20.375 20.25 1 72.25 522 SER B C 1
ATOM 8855 O O . SER B 1 522 ? 29.797 19.984 19.094 1 72.25 522 SER B O 1
ATOM 8857 N N . LYS B 1 523 ? 31.031 19.75 20.906 1 79.19 523 LYS B N 1
ATOM 8858 C CA . LYS B 1 523 ? 31.438 18.344 20.781 1 79.19 523 LYS B CA 1
ATOM 8859 C C . LYS B 1 523 ? 30.25 17.469 20.375 1 79.19 523 LYS B C 1
ATOM 8861 O O . LYS B 1 523 ? 30.406 16.531 19.578 1 79.19 523 LYS B O 1
ATOM 8866 N N . LYS B 1 524 ? 29.203 17.844 20.781 1 85.25 524 LYS B N 1
ATOM 8867 C CA . LYS B 1 524 ? 28.016 17.078 20.453 1 85.25 524 LYS B CA 1
ATOM 8868 C C . LYS B 1 524 ? 27.656 17.219 18.969 1 85.25 524 LYS B C 1
ATOM 8870 O O . LYS B 1 524 ? 27.297 16.234 18.312 1 85.25 524 LYS B O 1
ATOM 8875 N N . ARG B 1 525 ? 27.859 18.359 18.516 1 85.94 525 ARG B N 1
ATOM 8876 C CA . ARG B 1 525 ? 27.547 18.625 17.109 1 85.94 525 ARG B CA 1
ATOM 8877 C C . ARG B 1 525 ? 28.547 17.922 16.188 1 85.94 525 ARG B C 1
ATOM 8879 O O . ARG B 1 525 ? 28.172 17.406 15.141 1 85.94 525 ARG B O 1
ATOM 8886 N N . GLN B 1 526 ? 29.703 17.938 16.609 1 88.81 526 GLN B N 1
ATOM 8887 C CA . GLN B 1 526 ? 30.734 17.281 15.805 1 88.81 526 GLN B CA 1
ATOM 8888 C C . GLN B 1 526 ? 30.531 15.773 15.758 1 88.81 526 GLN B C 1
ATOM 8890 O O . GLN B 1 526 ? 30.719 15.141 14.711 1 88.81 526 GLN B O 1
ATOM 8895 N N . ILE B 1 527 ? 30.141 15.195 16.859 1 90.69 527 ILE B N 1
ATOM 8896 C CA . ILE B 1 527 ? 29.891 13.766 16.922 1 90.69 527 ILE B CA 1
ATOM 8897 C C . ILE B 1 527 ? 28.688 13.422 16.047 1 90.69 527 ILE B C 1
ATOM 8899 O O . ILE B 1 527 ? 28.703 12.422 15.32 1 90.69 527 ILE B O 1
ATOM 8903 N N . LEU B 1 528 ? 27.719 14.297 16.094 1 92.19 528 LEU B N 1
ATOM 8904 C CA . LEU B 1 528 ? 26.516 14.055 15.305 1 92.19 528 LEU B CA 1
ATOM 8905 C C . LEU B 1 528 ? 26.828 14.172 13.812 1 92.19 528 LEU B C 1
ATOM 8907 O O . LEU B 1 528 ? 26.297 13.398 13.008 1 92.19 528 LEU B O 1
ATOM 8911 N N . LYS B 1 529 ? 27.641 15.086 13.469 1 92.94 529 LYS B N 1
ATOM 8912 C CA . LYS B 1 529 ? 28.031 15.234 12.07 1 92.94 529 LYS B CA 1
ATOM 8913 C C . LYS B 1 529 ? 28.844 14.031 11.594 1 92.94 529 LYS B C 1
ATOM 8915 O O . LYS B 1 529 ? 28.672 13.555 10.477 1 92.94 529 LYS B O 1
ATOM 8920 N N . ASN B 1 530 ? 29.719 13.562 12.469 1 94.19 530 ASN B N 1
ATOM 8921 C CA . ASN B 1 530 ? 30.5 12.367 12.141 1 94.19 530 ASN B CA 1
ATOM 8922 C C . ASN B 1 530 ? 29.594 11.141 11.984 1 94.19 530 ASN B C 1
ATOM 8924 O O . ASN B 1 530 ? 29.812 10.328 11.086 1 94.19 530 ASN B O 1
ATOM 8928 N N . ILE B 1 531 ? 28.625 11.016 12.797 1 95.56 531 ILE B N 1
ATOM 8929 C CA . ILE B 1 531 ? 27.688 9.898 12.719 1 95.56 531 ILE B CA 1
ATOM 8930 C C . ILE B 1 531 ? 26.875 9.984 11.414 1 95.56 531 ILE B C 1
ATOM 8932 O O . ILE B 1 531 ? 26.688 8.984 10.727 1 95.56 531 ILE B O 1
ATOM 8936 N N . ALA B 1 532 ? 26.484 11.164 11.047 1 95.25 532 ALA B N 1
ATOM 8937 C CA . ALA B 1 532 ? 25.688 11.359 9.836 1 95.25 532 ALA B CA 1
ATOM 8938 C C . ALA B 1 532 ? 26.484 10.992 8.586 1 95.25 532 ALA B C 1
ATOM 8940 O O . ALA B 1 532 ? 25.984 10.305 7.695 1 95.25 532 ALA B O 1
ATOM 8941 N N . VAL B 1 533 ? 27.734 11.367 8.555 1 95 533 VAL B N 1
ATOM 8942 C CA . VAL B 1 533 ? 28.562 11.07 7.402 1 95 533 VAL B CA 1
ATOM 8943 C C . VAL B 1 533 ? 28.875 9.578 7.355 1 95 533 VAL B C 1
ATOM 8945 O O . VAL B 1 533 ? 28.875 8.969 6.281 1 95 533 VAL B O 1
ATOM 8948 N N . PHE B 1 534 ? 29.188 8.953 8.531 1 96.5 534 PHE B N 1
ATOM 8949 C CA . PHE B 1 534 ? 29.438 7.523 8.602 1 96.5 534 PHE B CA 1
ATOM 8950 C C . PHE B 1 534 ? 28.234 6.734 8.109 1 96.5 534 PHE B C 1
ATOM 8952 O O . PHE B 1 534 ? 28.375 5.828 7.285 1 96.5 534 PHE B O 1
ATOM 8959 N N . LEU B 1 535 ? 27.016 7.133 8.594 1 98 535 LEU B N 1
ATOM 8960 C CA . LEU B 1 535 ? 25.797 6.453 8.18 1 98 535 LEU B CA 1
ATOM 8961 C C . LEU B 1 535 ? 25.5 6.703 6.699 1 98 535 LEU B C 1
ATOM 8963 O O . LEU B 1 535 ? 25 5.824 6.004 1 98 535 LEU B O 1
ATOM 8967 N N . PHE B 1 536 ? 25.781 7.863 6.312 1 95.38 536 PHE B N 1
ATOM 8968 C CA . PHE B 1 536 ? 25.656 8.242 4.91 1 95.38 536 PHE B CA 1
ATOM 8969 C C . PHE B 1 536 ? 26.453 7.297 4.02 1 95.38 536 PHE B C 1
ATOM 8971 O O . PHE B 1 536 ? 25.922 6.734 3.064 1 95.38 536 PHE B O 1
ATOM 8978 N N . MET B 1 537 ? 27.641 7.07 4.324 1 96.75 537 MET B N 1
ATOM 8979 C CA . MET B 1 537 ? 28.531 6.227 3.521 1 96.75 537 MET B CA 1
ATOM 8980 C C . MET B 1 537 ? 28.156 4.754 3.672 1 96.75 537 MET B C 1
ATOM 8982 O O . MET B 1 537 ? 28.281 3.98 2.721 1 96.75 537 MET B O 1
ATOM 8986 N N . CYS B 1 538 ? 27.703 4.375 4.832 1 97.69 538 CYS B N 1
ATOM 8987 C CA . CYS B 1 538 ? 27.266 2.996 5.043 1 97.69 538 CYS B CA 1
ATOM 8988 C C . CYS B 1 538 ? 26.031 2.68 4.207 1 97.69 538 CYS B C 1
ATOM 8990 O O . CYS B 1 538 ? 25.906 1.574 3.678 1 97.69 538 CYS B O 1
ATOM 8992 N N . ASN B 1 539 ? 25.125 3.613 4.094 1 97.69 539 ASN B N 1
ATOM 8993 C CA . ASN B 1 539 ? 23.938 3.4 3.264 1 97.69 539 ASN B CA 1
ATOM 8994 C C . ASN B 1 539 ? 24.312 3.303 1.785 1 97.69 539 ASN B C 1
ATOM 8996 O O . ASN B 1 539 ? 23.719 2.512 1.047 1 97.69 539 ASN B O 1
ATOM 9000 N N . ILE B 1 540 ? 25.25 4.035 1.355 1 95.75 540 ILE B N 1
ATOM 9001 C CA . ILE B 1 540 ? 25.734 3.91 -0.015 1 95.75 540 ILE B CA 1
ATOM 9002 C C . ILE B 1 540 ? 26.344 2.525 -0.221 1 95.75 540 ILE B C 1
ATOM 9004 O O . ILE B 1 540 ? 26.094 1.88 -1.243 1 95.75 540 ILE B O 1
ATOM 9008 N N . SER B 1 541 ? 27.078 2.102 0.777 1 97 541 SER B N 1
ATOM 9009 C CA . SER B 1 541 ? 27.734 0.792 0.713 1 97 541 SER B CA 1
ATOM 9010 C C . SER B 1 541 ? 26.703 -0.326 0.616 1 97 541 SER B C 1
ATOM 9012 O O . SER B 1 541 ? 26.828 -1.234 -0.207 1 97 541 SER B O 1
ATOM 9014 N N . LEU B 1 542 ? 25.656 -0.253 1.382 1 97 542 LEU B N 1
ATOM 9015 C CA . LEU B 1 542 ? 24.641 -1.298 1.398 1 97 542 LEU B CA 1
ATOM 9016 C C . LEU B 1 542 ? 23.734 -1.19 0.179 1 97 542 LEU B C 1
ATOM 9018 O O . LEU B 1 542 ? 23.031 -2.143 -0.16 1 97 542 LEU B O 1
ATOM 9022 N N . TRP B 1 543 ? 23.703 -0.048 -0.452 1 95.88 543 TRP B N 1
ATOM 9023 C CA . TRP B 1 543 ? 22.969 0.124 -1.705 1 95.88 543 TRP B CA 1
ATOM 9024 C C . TRP B 1 543 ? 23.734 -0.509 -2.867 1 95.88 543 TRP B C 1
ATOM 9026 O O . TRP B 1 543 ? 23.141 -1.152 -3.732 1 95.88 543 TRP B O 1
ATOM 9036 N N . ILE B 1 544 ? 25.047 -0.449 -2.898 1 94.88 544 ILE B N 1
ATOM 9037 C CA . ILE B 1 544 ? 25.891 -0.899 -3.994 1 94.88 544 ILE B CA 1
ATOM 9038 C C . ILE B 1 544 ? 25.797 -2.418 -4.129 1 94.88 544 ILE B C 1
ATOM 9040 O O . ILE B 1 544 ? 25.781 -2.949 -5.242 1 94.88 544 ILE B O 1
ATOM 9044 N N . LEU B 1 545 ? 25.688 -3.092 -3.068 1 95.38 545 LEU B N 1
ATOM 9045 C CA . LEU B 1 545 ? 25.766 -4.551 -3.078 1 95.38 545 LEU B CA 1
ATOM 9046 C C . LEU B 1 545 ? 24.594 -5.145 -3.869 1 95.38 545 LEU B C 1
ATOM 9048 O O . LEU B 1 545 ? 24.812 -5.758 -4.918 1 95.38 545 LEU B O 1
ATOM 9052 N N . PRO B 1 546 ? 23.375 -4.848 -3.457 1 93 546 PRO B N 1
ATOM 9053 C CA . PRO B 1 546 ? 22.297 -5.441 -4.238 1 93 546 PRO B CA 1
ATOM 9054 C C . PRO B 1 546 ? 22.109 -4.77 -5.598 1 93 546 PRO B C 1
ATOM 9056 O O . PRO B 1 546 ? 21.625 -5.398 -6.539 1 93 546 PRO B O 1
ATOM 9059 N N . ALA B 1 547 ? 22.5 -3.561 -5.785 1 92.25 547 ALA B N 1
ATOM 9060 C CA . ALA B 1 547 ? 22.344 -2.844 -7.047 1 92.25 547 ALA B CA 1
ATOM 9061 C C . ALA B 1 547 ? 23.188 -3.475 -8.148 1 92.25 547 ALA B C 1
ATOM 9063 O O . ALA B 1 547 ? 22.766 -3.518 -9.312 1 92.25 547 ALA B O 1
ATOM 9064 N N . PHE B 1 548 ? 24.344 -4.055 -7.789 1 89.62 548 PHE B N 1
ATOM 9065 C CA . PHE B 1 548 ? 25.25 -4.598 -8.797 1 89.62 548 PHE B CA 1
ATOM 9066 C C . PHE B 1 548 ? 25.266 -6.121 -8.742 1 89.62 548 PHE B C 1
ATOM 9068 O O . PHE B 1 548 ? 26.234 -6.75 -9.156 1 89.62 548 PHE B O 1
ATOM 9075 N N . GLY B 1 549 ? 24.25 -6.688 -8.102 1 86.25 549 GLY B N 1
ATOM 9076 C CA . GLY B 1 549 ? 24.031 -8.109 -8.328 1 86.25 549 GLY B CA 1
ATOM 9077 C C . GLY B 1 549 ? 24.312 -8.961 -7.109 1 86.25 549 GLY B C 1
ATOM 9078 O O . GLY B 1 549 ? 24.109 -10.172 -7.129 1 86.25 549 GLY B O 1
ATOM 9079 N N . CYS B 1 550 ? 24.828 -8.398 -6.039 1 90.62 550 CYS B N 1
ATOM 9080 C CA . CYS B 1 550 ? 25.062 -9.172 -4.828 1 90.62 550 CYS B CA 1
ATOM 9081 C C . CYS B 1 550 ? 23.75 -9.391 -4.07 1 90.62 550 CYS B C 1
ATOM 9083 O O . CYS B 1 550 ? 23.422 -8.625 -3.154 1 90.62 550 CYS B O 1
ATOM 9085 N N . ARG B 1 551 ? 23.047 -10.422 -4.43 1 91.19 551 ARG B N 1
ATOM 9086 C CA . ARG B 1 551 ? 21.75 -10.766 -3.834 1 91.19 551 ARG B CA 1
ATOM 9087 C C . ARG B 1 551 ? 21.734 -12.219 -3.363 1 91.19 551 ARG B C 1
ATOM 9089 O O . ARG B 1 551 ? 21.188 -13.086 -4.035 1 91.19 551 ARG B O 1
ATOM 9096 N N . PRO B 1 552 ? 22.25 -12.398 -2.182 1 92.69 552 PRO B N 1
ATOM 9097 C CA . PRO B 1 552 ? 22.312 -13.766 -1.661 1 92.69 552 PRO B CA 1
ATOM 9098 C C . PRO B 1 552 ? 20.938 -14.383 -1.472 1 92.69 552 PRO B C 1
ATOM 9100 O O . PRO B 1 552 ? 20.812 -15.609 -1.35 1 92.69 552 PRO B O 1
ATOM 9103 N N . GLN B 1 553 ? 19.875 -13.609 -1.515 1 90.88 553 GLN B N 1
ATOM 9104 C CA . GLN B 1 553 ? 18.516 -14.109 -1.334 1 90.88 553 GLN B CA 1
ATOM 9105 C C . GLN B 1 553 ? 18.109 -15.023 -2.482 1 90.88 553 GLN B C 1
ATOM 9107 O O . GLN B 1 553 ? 17.25 -15.883 -2.32 1 90.88 553 GLN B O 1
ATOM 9112 N N . TYR B 1 554 ? 18.766 -14.844 -3.578 1 86.81 554 TYR B N 1
ATOM 9113 C CA . TYR B 1 554 ? 18.5 -15.719 -4.715 1 86.81 554 TYR B CA 1
ATOM 9114 C C . TYR B 1 554 ? 19.375 -16.969 -4.656 1 86.81 554 TYR B C 1
ATOM 9116 O O . TYR B 1 554 ? 18.984 -18.031 -5.129 1 86.81 554 TYR B O 1
ATOM 9124 N N . ASP B 1 555 ? 20.453 -16.766 -4.012 1 85.75 555 ASP B N 1
ATOM 9125 C CA . ASP B 1 555 ? 21.484 -17.812 -4.086 1 85.75 555 ASP B CA 1
ATOM 9126 C C . ASP B 1 555 ? 21.422 -18.719 -2.859 1 85.75 555 ASP B C 1
ATOM 9128 O O . ASP B 1 555 ? 21.906 -19.844 -2.898 1 85.75 555 ASP B O 1
ATOM 9132 N N . ASN B 1 556 ? 20.781 -18.094 -1.849 1 87.31 556 ASN B N 1
ATOM 9133 C CA . ASN B 1 556 ? 20.688 -18.906 -0.642 1 87.31 556 ASN B CA 1
ATOM 9134 C C . ASN B 1 556 ? 19.5 -19.859 -0.703 1 87.31 556 ASN B C 1
ATOM 9136 O O . ASN B 1 556 ? 18.406 -19.484 -1.115 1 87.31 556 ASN B O 1
ATOM 9140 N N . GLY B 1 557 ? 19.484 -21 -0.722 1 86.62 557 GLY B N 1
ATOM 9141 C CA . GLY B 1 557 ? 18.484 -22.047 -0.896 1 86.62 557 GLY B CA 1
ATOM 9142 C C . GLY B 1 557 ? 17.547 -22.172 0.292 1 86.62 557 GLY B C 1
ATOM 9143 O O . GLY B 1 557 ? 16.5 -22.812 0.2 1 86.62 557 GLY B O 1
ATOM 9144 N N . LEU B 1 558 ? 17.75 -21.453 1.382 1 90.75 558 LEU B N 1
ATOM 9145 C CA . LEU B 1 558 ? 16.969 -21.609 2.6 1 90.75 558 LEU B CA 1
ATOM 9146 C C . LEU B 1 558 ? 15.555 -21.047 2.412 1 90.75 558 LEU B C 1
ATOM 9148 O O . LEU B 1 558 ? 14.57 -21.734 2.699 1 90.75 558 LEU B O 1
ATOM 9152 N N . GLU B 1 559 ? 15.414 -19.797 1.915 1 93.81 559 GLU B N 1
ATOM 9153 C CA . GLU B 1 559 ? 14.109 -19.172 1.72 1 93.81 559 GLU B CA 1
ATOM 9154 C C . GLU B 1 559 ? 13.336 -19.844 0.593 1 93.81 559 GLU B C 1
ATOM 9156 O O . GLU B 1 559 ? 12.117 -20.016 0.684 1 93.81 559 GLU B O 1
ATOM 9161 N N . GLN B 1 560 ? 14.016 -20.266 -0.382 1 90.44 560 GLN B N 1
ATOM 9162 C CA . GLN B 1 560 ? 13.344 -20.922 -1.503 1 90.44 560 GLN B CA 1
ATOM 9163 C C . GLN B 1 560 ? 12.758 -22.266 -1.084 1 90.44 560 GLN B C 1
ATOM 9165 O O . GLN B 1 560 ? 11.703 -22.656 -1.578 1 90.44 560 GLN B O 1
ATOM 9170 N N . GLU B 1 561 ? 13.453 -22.875 -0.231 1 90.5 561 GLU B N 1
ATOM 9171 C CA . GLU B 1 561 ? 12.953 -24.172 0.252 1 90.5 561 GLU B CA 1
ATOM 9172 C C . GLU B 1 561 ? 11.672 -24 1.062 1 90.5 561 GLU B C 1
ATOM 9174 O O . GLU B 1 561 ? 10.758 -24.812 0.964 1 90.5 561 GLU B O 1
ATOM 9179 N N . THR B 1 562 ? 11.578 -22.984 1.797 1 92.31 562 THR B N 1
ATOM 9180 C CA . THR B 1 562 ? 10.445 -22.75 2.689 1 92.31 562 THR B CA 1
ATOM 9181 C C . THR B 1 562 ? 9.281 -22.125 1.931 1 92.31 562 THR B C 1
ATOM 9183 O O . THR B 1 562 ? 8.125 -22.5 2.145 1 92.31 562 THR B O 1
ATOM 9186 N N . PHE B 1 563 ? 9.477 -21.203 1.024 1 93.69 563 PHE B N 1
ATOM 9187 C CA . PHE B 1 563 ? 8.414 -20.422 0.392 1 93.69 563 PHE B CA 1
ATOM 9188 C C . PHE B 1 563 ? 8.172 -20.906 -1.035 1 93.69 563 PHE B C 1
ATOM 9190 O O . PHE B 1 563 ? 7.152 -20.562 -1.64 1 93.69 563 PHE B O 1
ATOM 9197 N N . GLY B 1 564 ? 9.031 -21.75 -1.538 1 90.62 564 GLY B N 1
ATOM 9198 C CA . GLY B 1 564 ? 8.938 -22.109 -2.943 1 90.62 564 GLY B CA 1
ATOM 9199 C C . GLY B 1 564 ? 9.523 -21.062 -3.869 1 90.62 564 GLY B C 1
ATOM 9200 O O . GLY B 1 564 ? 9.695 -19.906 -3.473 1 90.62 564 GLY B O 1
ATOM 9201 N N . PHE B 1 565 ? 9.812 -21.375 -5.094 1 86.19 565 PHE B N 1
ATOM 9202 C CA . PHE B 1 565 ? 10.484 -20.516 -6.051 1 86.19 565 PHE B CA 1
ATOM 9203 C C . PHE B 1 565 ? 9.586 -19.344 -6.457 1 86.19 565 PHE B C 1
ATOM 9205 O O . PHE B 1 565 ? 10.023 -18.188 -6.461 1 86.19 565 PHE B O 1
ATOM 9212 N N . THR B 1 566 ? 8.344 -19.578 -6.73 1 85.19 566 THR B N 1
ATOM 9213 C CA . THR B 1 566 ? 7.438 -18.562 -7.277 1 85.19 566 THR B CA 1
ATOM 9214 C C . THR B 1 566 ? 7.105 -17.516 -6.227 1 85.19 566 THR B C 1
ATOM 9216 O O . THR B 1 566 ? 7.211 -16.312 -6.488 1 85.19 566 THR B O 1
ATOM 9219 N N . ILE B 1 567 ? 6.715 -17.906 -5.039 1 90.69 567 ILE B N 1
ATOM 9220 C CA . ILE B 1 567 ? 6.348 -16.969 -3.977 1 90.69 567 ILE B CA 1
ATOM 9221 C C . ILE B 1 567 ? 7.574 -16.172 -3.549 1 90.69 567 ILE B C 1
ATOM 9223 O O . ILE B 1 567 ? 7.492 -14.945 -3.377 1 90.69 567 ILE B O 1
ATOM 9227 N N . TRP B 1 568 ? 8.672 -16.812 -3.404 1 93.06 568 TRP B N 1
ATOM 9228 C CA . TRP B 1 568 ? 9.883 -16.125 -2.945 1 93.06 568 TRP B CA 1
ATOM 9229 C C . TRP B 1 568 ? 10.359 -15.109 -3.973 1 93.06 568 TRP B C 1
ATOM 9231 O O . TRP B 1 568 ? 10.734 -13.992 -3.619 1 93.06 568 TRP B O 1
ATOM 9241 N N . THR B 1 569 ? 10.352 -15.477 -5.258 1 89.06 569 THR B N 1
ATOM 9242 C CA . THR B 1 569 ? 10.758 -14.547 -6.301 1 89.06 569 THR B CA 1
ATOM 9243 C C . THR B 1 569 ? 9.812 -13.352 -6.359 1 89.06 569 THR B C 1
ATOM 9245 O O . THR B 1 569 ? 10.242 -12.219 -6.598 1 89.06 569 THR B O 1
ATOM 9248 N N . THR B 1 570 ? 8.594 -13.594 -6.145 1 88.06 570 THR B N 1
ATOM 9249 C CA . THR B 1 570 ? 7.621 -12.508 -6.121 1 88.06 570 THR B CA 1
ATOM 9250 C C . THR B 1 570 ? 7.902 -11.555 -4.965 1 88.06 570 THR B C 1
ATOM 9252 O O . THR B 1 570 ? 7.852 -10.328 -5.133 1 88.06 570 THR B O 1
ATOM 9255 N N . VAL B 1 571 ? 8.203 -12.102 -3.809 1 93.38 571 VAL B N 1
ATOM 9256 C CA . VAL B 1 571 ? 8.531 -11.297 -2.641 1 93.38 571 VAL B CA 1
ATOM 9257 C C . VAL B 1 571 ? 9.766 -10.445 -2.934 1 93.38 571 VAL B C 1
ATOM 9259 O O . VAL B 1 571 ? 9.789 -9.25 -2.635 1 93.38 571 VAL B O 1
ATOM 9262 N N . LEU B 1 572 ? 10.758 -11.008 -3.568 1 93.38 572 LEU B N 1
ATOM 9263 C CA . LEU B 1 572 ? 12 -10.312 -3.852 1 93.38 572 LEU B CA 1
ATOM 9264 C C . LEU B 1 572 ? 11.789 -9.227 -4.898 1 93.38 572 LEU B C 1
ATOM 9266 O O . LEU B 1 572 ? 12.398 -8.156 -4.824 1 93.38 572 LEU B O 1
ATOM 9270 N N . ASN B 1 573 ? 10.977 -9.484 -5.855 1 88.44 573 ASN B N 1
ATOM 9271 C CA . ASN B 1 573 ? 10.688 -8.5 -6.895 1 88.44 573 ASN B CA 1
ATOM 9272 C C . ASN B 1 573 ? 10.062 -7.234 -6.309 1 88.44 573 ASN B C 1
ATOM 9274 O O . ASN B 1 573 ? 10.211 -6.148 -6.875 1 88.44 573 ASN B O 1
ATOM 9278 N N . PHE B 1 574 ? 9.508 -7.398 -5.207 1 88.25 574 PHE B N 1
ATOM 9279 C CA . PHE B 1 574 ? 8.898 -6.258 -4.535 1 88.25 574 PHE B CA 1
ATOM 9280 C C . PHE B 1 574 ? 9.836 -5.688 -3.477 1 88.25 574 PHE B C 1
ATOM 9282 O O . PHE B 1 574 ? 10 -4.469 -3.375 1 88.25 574 PHE B O 1
ATOM 9289 N N . ALA B 1 575 ? 10.469 -6.477 -2.762 1 94.69 575 ALA B N 1
ATOM 9290 C CA . ALA B 1 575 ? 11.211 -6.062 -1.573 1 94.69 575 ALA B CA 1
ATOM 9291 C C . ALA B 1 575 ? 12.562 -5.465 -1.952 1 94.69 575 ALA B C 1
ATOM 9293 O O . ALA B 1 575 ? 13.016 -4.5 -1.335 1 94.69 575 ALA B O 1
ATOM 9294 N N . VAL B 1 576 ? 13.242 -5.957 -2.967 1 93.94 576 VAL B N 1
ATOM 9295 C CA . VAL B 1 576 ? 14.594 -5.523 -3.297 1 93.94 576 VAL B CA 1
ATOM 9296 C C . VAL B 1 576 ? 14.57 -4.086 -3.812 1 93.94 576 VAL B C 1
ATOM 9298 O O . VAL B 1 576 ? 15.305 -3.23 -3.322 1 93.94 576 VAL B O 1
ATOM 9301 N N . PRO B 1 577 ? 13.672 -3.781 -4.75 1 91.94 577 PRO B N 1
ATOM 9302 C CA . PRO B 1 577 ? 13.625 -2.383 -5.184 1 91.94 577 PRO B CA 1
ATOM 9303 C C . PRO B 1 577 ? 13.258 -1.428 -4.051 1 91.94 577 PRO B C 1
ATOM 9305 O O . PRO B 1 577 ? 13.766 -0.304 -3.994 1 91.94 577 PRO B O 1
ATOM 9308 N N . MET B 1 578 ? 12.391 -1.8 -3.178 1 94.06 578 MET B N 1
ATOM 9309 C CA . MET B 1 578 ? 12.016 -0.96 -2.043 1 94.06 578 MET B CA 1
ATOM 9310 C C . MET B 1 578 ? 13.203 -0.764 -1.1 1 94.06 578 MET B C 1
ATOM 9312 O O . MET B 1 578 ? 13.383 0.32 -0.541 1 94.06 578 MET B O 1
ATOM 9316 N N . ASN B 1 579 ? 13.906 -1.802 -0.934 1 95.38 579 ASN B N 1
ATOM 9317 C CA . ASN B 1 579 ? 15.102 -1.701 -0.104 1 95.38 579 ASN B CA 1
ATOM 9318 C C . ASN B 1 579 ? 16.141 -0.761 -0.72 1 95.38 579 ASN B C 1
ATOM 9320 O O . ASN B 1 579 ? 16.75 0.044 -0.015 1 95.38 579 ASN B O 1
ATOM 9324 N N . LEU B 1 580 ? 16.344 -0.878 -2.016 1 94.69 580 LEU B N 1
ATOM 9325 C CA . LEU B 1 580 ? 17.266 0.007 -2.715 1 94.69 580 LEU B CA 1
ATOM 9326 C C . LEU B 1 580 ? 16.812 1.459 -2.611 1 94.69 580 LEU B C 1
ATOM 9328 O O . LEU B 1 580 ? 17.625 2.352 -2.355 1 94.69 580 LEU B O 1
ATOM 9332 N N . PHE B 1 581 ? 15.578 1.607 -2.752 1 93.75 581 PHE B N 1
ATOM 9333 C CA . PHE B 1 581 ? 15.039 2.957 -2.639 1 93.75 581 PHE B CA 1
ATOM 9334 C C . PHE B 1 581 ? 15.211 3.492 -1.222 1 93.75 581 PHE B C 1
ATOM 9336 O O . PHE B 1 581 ? 15.508 4.672 -1.03 1 93.75 581 PHE B O 1
ATOM 9343 N N . TYR B 1 582 ? 14.938 2.67 -0.192 1 96.19 582 TYR B N 1
ATOM 9344 C CA . TYR B 1 582 ? 15.125 3.078 1.196 1 96.19 582 TYR B CA 1
ATOM 9345 C C . TYR B 1 582 ? 16.531 3.604 1.424 1 96.19 582 TYR B C 1
ATOM 9347 O O . TYR B 1 582 ? 16.719 4.656 2.037 1 96.19 582 TYR B O 1
ATOM 9355 N N . ARG B 1 583 ? 17.516 2.928 0.988 1 96.69 583 ARG B N 1
ATOM 9356 C CA . ARG B 1 583 ? 18.922 3.293 1.215 1 96.69 583 ARG B CA 1
ATOM 9357 C C . ARG B 1 583 ? 19.266 4.598 0.507 1 96.69 583 ARG B C 1
ATOM 9359 O O . ARG B 1 583 ? 19.922 5.465 1.081 1 96.69 583 ARG B O 1
ATOM 9366 N N . MET B 1 584 ? 18.812 4.75 -0.649 1 92.44 584 MET B N 1
ATOM 9367 C CA . MET B 1 584 ? 19.094 5.984 -1.372 1 92.44 584 MET B CA 1
ATOM 9368 C C . MET B 1 584 ? 18.375 7.168 -0.731 1 92.44 584 MET B C 1
ATOM 9370 O O . MET B 1 584 ? 18.938 8.258 -0.626 1 92.44 584 MET B O 1
ATOM 9374 N N . HIS B 1 585 ? 17.172 6.918 -0.389 1 91.81 585 HIS B N 1
ATOM 9375 C CA . HIS B 1 585 ? 16.438 7.984 0.286 1 91.81 585 HIS B CA 1
ATOM 9376 C C . HIS B 1 585 ? 17.078 8.344 1.618 1 91.81 585 HIS B C 1
ATOM 9378 O O . HIS B 1 585 ? 17.109 9.516 2.01 1 91.81 585 HIS B O 1
ATOM 9384 N N . SER B 1 586 ? 17.531 7.363 2.334 1 95.25 586 SER B N 1
ATOM 9385 C CA . SER B 1 586 ? 18.25 7.609 3.586 1 95.25 586 SER B CA 1
ATOM 9386 C C . SER B 1 586 ? 19.5 8.445 3.355 1 95.25 586 SER B C 1
ATOM 9388 O O . SER B 1 586 ? 19.859 9.289 4.18 1 95.25 586 SER B O 1
ATOM 9390 N N . VAL B 1 587 ? 20.172 8.227 2.285 1 93.94 587 VAL B N 1
ATOM 9391 C CA . VAL B 1 587 ? 21.359 9.008 1.94 1 93.94 587 VAL B CA 1
ATOM 9392 C C . VAL B 1 587 ? 20.969 10.477 1.783 1 93.94 587 VAL B C 1
ATOM 9394 O O . VAL B 1 587 ? 21.641 11.359 2.334 1 93.94 587 VAL B O 1
ATOM 9397 N N . ALA B 1 588 ? 19.906 10.711 1.116 1 90.5 588 ALA B N 1
ATOM 9398 C CA . ALA B 1 588 ? 19.453 12.078 0.924 1 90.5 588 ALA B CA 1
ATOM 9399 C C . ALA B 1 588 ? 19.031 12.711 2.252 1 90.5 588 ALA B C 1
ATOM 9401 O O . ALA B 1 588 ? 19.375 13.859 2.533 1 90.5 588 ALA B O 1
ATOM 9402 N N . SER B 1 589 ? 18.375 11.984 3.045 1 91.88 589 SER B N 1
ATOM 9403 C CA . SER B 1 589 ? 17.906 12.492 4.328 1 91.88 589 SER B CA 1
ATOM 9404 C C . SER B 1 589 ? 19.062 12.727 5.289 1 91.88 589 SER B C 1
ATOM 9406 O O . SER B 1 589 ? 19.062 13.695 6.051 1 91.88 589 SER B O 1
ATOM 9408 N N . LEU B 1 590 ? 20.016 11.828 5.297 1 93.75 590 LEU B N 1
ATOM 9409 C CA . LEU B 1 590 ? 21.172 11.961 6.18 1 93.75 590 LEU B CA 1
ATOM 9410 C C . LEU B 1 590 ? 22.031 13.156 5.77 1 93.75 590 LEU B C 1
ATOM 9412 O O . LEU B 1 590 ? 22.641 13.805 6.617 1 93.75 590 LEU B O 1
ATOM 9416 N N . PHE B 1 591 ? 22.062 13.43 4.559 1 88.75 591 PHE B N 1
ATOM 9417 C CA . PHE B 1 591 ? 22.75 14.633 4.102 1 88.75 591 PHE B CA 1
ATOM 9418 C C . PHE B 1 591 ? 22.078 15.891 4.625 1 88.75 591 PHE B C 1
ATOM 9420 O O . PHE B 1 591 ? 22.75 16.844 5.012 1 88.75 591 PHE B O 1
ATOM 9427 N N . GLU B 1 592 ? 20.781 15.844 4.59 1 86.56 592 GLU B N 1
ATOM 9428 C CA . GLU B 1 592 ? 20.047 16.969 5.164 1 86.56 592 GLU B CA 1
ATOM 9429 C C . GLU B 1 592 ? 20.312 17.094 6.66 1 86.56 592 GLU B C 1
ATOM 9431 O O . GLU B 1 592 ? 20.453 18.203 7.184 1 86.56 592 GLU B O 1
ATOM 9436 N N . VAL B 1 593 ? 20.328 15.961 7.293 1 88.94 593 VAL B N 1
ATOM 9437 C CA . VAL B 1 593 ? 20.641 15.953 8.719 1 88.94 593 VAL B CA 1
ATOM 9438 C C . VAL B 1 593 ? 22.047 16.531 8.945 1 88.94 593 VAL B C 1
ATOM 9440 O O . VAL B 1 593 ? 22.25 17.328 9.859 1 88.94 593 VAL B O 1
ATOM 9443 N N . PHE B 1 594 ? 23.016 16.188 8.141 1 89.19 594 PHE B N 1
ATOM 9444 C CA . PHE B 1 594 ? 24.391 16.672 8.227 1 89.19 594 PHE B CA 1
ATOM 9445 C C . PHE B 1 594 ? 24.453 18.188 8.086 1 89.19 594 PHE B C 1
ATOM 9447 O O . PHE B 1 594 ? 25.203 18.859 8.797 1 89.19 594 PHE B O 1
ATOM 9454 N N . ARG B 1 595 ? 23.609 18.719 7.297 1 84.19 595 ARG B N 1
ATOM 9455 C CA . ARG B 1 595 ? 23.578 20.156 7.051 1 84.19 595 ARG B CA 1
ATOM 9456 C C . ARG B 1 595 ? 22.891 20.906 8.195 1 84.19 595 ARG B C 1
ATOM 9458 O O . ARG B 1 595 ? 23.234 22.047 8.484 1 84.19 595 ARG B O 1
ATOM 9465 N N . ARG B 1 596 ? 22.016 20.297 8.789 1 81.12 596 ARG B N 1
ATOM 9466 C CA . ARG B 1 596 ? 21.188 20.938 9.812 1 81.12 596 ARG B CA 1
ATOM 9467 C C . ARG B 1 596 ? 21.891 20.922 11.164 1 81.12 596 ARG B C 1
ATOM 9469 O O . ARG B 1 596 ? 21.703 21.828 11.977 1 81.12 596 ARG B O 1
ATOM 9476 N N . VAL B 1 597 ? 22.516 19.875 11.398 1 82.31 597 VAL B N 1
ATOM 9477 C CA . VAL B 1 597 ? 23.156 19.734 12.703 1 82.31 597 VAL B CA 1
ATOM 9478 C C . VAL B 1 597 ? 24.422 20.594 12.75 1 82.31 597 VAL B C 1
ATOM 9480 O O . VAL B 1 597 ? 25.266 20.516 11.859 1 82.31 597 VAL B O 1
#

Sequence (1194 aa):
MVEHGGLDLMCLNKSYSHSSTTSSSSSEREKKIFTKLKVSLTEDYPQKNAEILSGQYGTNLLLIGVSLMLAIAHHGASVKEEHLLSFITTLMILQLIWMIWYIVSRDRQSNLQPEKDVHATTCWIRGGLTLLALLSLIMDAFRIGYFVGYRSCVSAVLGVYPIIHATHTIAQVHFLWFHIKDVIKTFETFERFGVIHAVFTNLLLWCNGVMSEAEHFLNNHKRRLSSLGYVNLTIVDMEPHCNCTTSACSMFSNSLYYLYPFNIEYHIFVSAMLFVMWKNIGRSIDLQYNRKRPATRTQGLVVGPILGLVALASTIGVLVVYIIHVEESMDTRESAIAMFYCYGIVMLVFMCSAGATGLLIYRADPMPMDTTKNPSRTLDTEILFGSSVGSWLMSWCSVVAVTASGSSPSYRWTNLMYSLLIVLEKYIQNLFIIESLYRQREDGEREDAEAAGPVPEIFSVTSSLAPPYNGIINRAYENPDKGCVTLENEQVENGQVYGTFSPRKHSAVPLHIGNNVAETPSKKRQILKNIAVFLFMCNISLWILPAFGCRPQYDNGLEQETFGFTIWTTVLNFAVPMNLFYRMHSVASLFEVFRRVMVEHGGLDLMCLNKSYSHSSTTSSSSSEREKKIFTKLKVSLTEDYPQKNAEILSGQYGTNLLLIGVSLMLAIAHHGASVKEEHLLSFITTLMILQLIWMIWYIVSRDRQSNLQPEKDVHATTCWIRGGLTLLALLSLIMDAFRIGYFVGYRSCVSAVLGVYPIIHATHTIAQVHFLWFHIKDVIKTFETFERFGVIHAVFTNLLLWCNGVMSEAEHFLNNHKRRLSSLGYVNLTIVDMEPHCNCTTSACSMFSNSLYYLYPFNIEYHIFVSAMLFVMWKNIGRSIDLQYNRKRPATRTQGLVVGPILGLVALASTIGVLVVYIIHVEESMDTRESAIAMFYCYGIVMLVFMCSAGATGLLIYRADPMPMDTTKNPSRTLDTEILFGSSVGSWLMSWCSVVAVTASGSSPSYRWTNLMYSLLIVLEKYIQNLFIIESLYRQREDGEREDAEAAGPVPEIFSVTSSLAPPYNGIINRAYENPDKGCVTLENEQVENGQVYGTFSPRKHSAVPLHIGNNVAETPSKKRQILKNIAVFLFMCNISLWILPAFGCRPQYDNGLEQETFGFTIWTTVLNFAVPMNLFYRMHSVASLFEVFRRV

Solvent-accessible surface area (backbone atoms only — not comparable to full-atom values): 66416 Å² total; per-residue (Å²): 132,84,78,79,79,78,82,82,79,81,82,79,80,84,74,72,85,67,72,78,64,67,65,60,52,54,54,50,50,49,50,49,48,48,50,48,37,50,47,34,63,62,76,64,52,53,65,67,56,46,51,51,52,31,50,52,50,26,51,51,54,39,37,47,54,49,35,48,49,50,24,37,71,51,67,38,89,59,44,54,70,61,57,51,49,52,52,51,46,52,49,48,50,53,40,51,52,45,53,52,50,51,52,53,52,50,63,69,48,61,86,59,81,65,55,62,45,55,77,67,60,57,72,65,56,53,54,53,49,51,52,27,48,52,49,33,42,49,43,29,52,33,43,39,50,33,31,66,20,36,55,89,69,49,68,67,58,63,40,50,42,36,53,52,50,41,52,47,49,55,52,47,52,55,46,52,75,74,48,51,37,49,35,45,75,67,64,52,62,62,48,43,41,49,38,32,46,44,21,33,46,26,43,45,51,21,52,52,40,50,52,52,46,47,50,52,50,50,50,52,50,50,49,51,38,33,74,72,66,73,43,94,62,87,72,78,69,87,64,66,99,53,73,59,76,42,96,53,36,68,57,31,60,59,52,45,64,70,36,40,54,44,39,30,50,38,24,48,50,51,22,53,53,38,46,48,37,49,70,36,46,70,57,80,77,57,70,85,73,52,61,77,76,76,71,49,84,86,76,89,79,53,67,15,58,52,55,15,50,51,48,37,53,50,40,52,52,51,49,54,52,34,64,59,28,55,72,69,44,73,67,42,26,53,50,32,49,38,48,51,34,53,52,47,39,55,53,44,51,52,49,38,52,42,29,50,52,48,44,51,50,49,45,69,50,82,59,57,69,53,82,70,92,46,69,53,61,54,46,49,51,50,49,51,56,58,21,44,49,23,46,42,42,56,24,40,36,44,45,52,16,58,73,41,45,89,71,79,59,92,42,45,66,44,48,41,52,34,28,55,42,51,50,49,32,52,54,40,45,48,51,42,54,51,51,55,71,33,48,42,80,76,66,77,68,56,76,71,57,77,74,63,74,83,75,81,79,71,85,68,79,73,77,78,69,80,73,82,72,82,65,87,78,74,71,76,76,58,68,68,74,65,60,69,67,73,70,74,71,75,76,71,77,80,84,79,84,72,75,75,73,74,79,74,74,70,74,74,67,71,68,69,69,61,76,68,63,68,71,65,73,54,69,65,46,55,52,47,40,24,41,28,44,25,49,31,35,46,30,51,34,64,34,50,36,53,56,72,65,56,50,56,79,75,72,42,61,55,44,37,67,40,26,30,66,68,57,42,51,54,51,45,66,53,19,50,58,29,33,45,49,33,28,54,51,47,34,56,51,30,51,51,46,39,35,69,83,135,83,78,80,79,79,80,81,80,81,82,77,81,84,76,74,88,70,72,80,62,69,64,59,56,54,53,52,51,49,48,49,49,48,50,48,34,50,47,34,64,62,76,64,52,52,67,67,56,46,51,50,52,31,49,53,50,27,52,51,54,38,36,47,54,49,36,48,49,50,23,38,72,50,68,37,88,59,45,53,69,60,57,51,50,52,53,53,46,50,48,49,51,52,42,51,53,45,53,51,50,52,53,54,50,51,62,70,49,61,85,58,80,64,55,62,47,56,77,66,60,55,72,65,56,53,55,54,49,52,52,27,46,51,49,34,42,52,44,29,49,32,42,40,51,36,31,67,19,33,54,90,68,48,66,67,58,63,42,48,43,35,53,52,50,41,53,46,50,55,52,47,53,54,45,52,74,73,48,51,37,50,35,44,74,66,63,51,62,61,48,41,41,48,37,33,44,44,22,32,48,26,45,44,51,22,51,50,40,48,52,52,47,46,50,52,50,50,51,52,51,51,49,50,38,34,72,71,66,74,44,94,64,86,72,76,70,87,63,67,96,55,76,59,75,41,94,55,34,66,57,29,60,59,52,44,64,72,34,41,56,43,38,30,50,36,25,48,50,50,22,54,54,37,46,46,38,48,70,35,47,70,59,81,77,56,72,85,71,55,61,78,76,76,69,50,86,85,76,88,80,53,67,15,57,50,56,15,49,51,48,37,53,50,42,53,52,50,48,53,50,33,64,57,27,55,72,68,44,74,67,42,25,53,50,31,49,38,49,51,33,53,52,47,38,55,51,44,51,52,49,38,52,44,30,49,50,47,45,52,51,50,47,68,51,81,59,58,68,52,83,71,92,47,70,54,60,54,48,49,50,50,49,52,55,60,21,45,49,23,48,42,43,55,24,39,38,44,44,52,16,59,72,40,46,87,70,80,60,94,42,46,65,43,49,42,52,32,29,54,42,52,48,50,33,54,53,40,44,50,51,41,53,50,54,56,70,35,46,44,78,77,65,79,68,55,77,71,56,77,75,65,74,83,75,80,78,72,86,70,78,74,76,79,68,79,75,81,74,82,65,87,77,74,70,77,75,58,70,69,75,64,60,68,66,73,68,72,70,72,76,68,75,80,77,80,83,75,74,74,75,73,78,74,75,71,75,75,65,73,68,70,70,62,75,67,64,69,72,68,74,52,68,63,46,54,51,47,38,24,40,28,45,25,49,29,34,46,30,52,33,64,33,50,36,52,57,73,66,56,50,56,79,77,71,42,62,54,45,36,66,40,25,31,65,68,56,42,51,53,49,44,67,52,18,50,59,28,34,45,48,32,28,54,50,48,34,56,50,29,50,50,46,40,34,70,82

Nearest PDB structures (foldseek):
  6nf4-assembly1_B  TM=8.870E-01  e=4.223E-32  Danio rerio
  8ug6-assembly1_B  TM=8.741E-01  e=3.792E-20  Mus musculus
  8ug7-assembly1_B  TM=8.293E-01  e=5.606E-19  Mus musculus
  6nf6-assembly1_B  TM=8.523E-01  e=6.714E-18  Gallus gallus
  8ug4-assembly1_B  TM=6.375E-01  e=2.156E-11  Caenorhabditis elegans

Foldseek 3Di:
DPPPPPPPPDPPDDPDPPPDPPVVVVVVVVVVVVVVVVCCVQVPDDPVVLLVVLVVVLVVLLVVLVVLLVVVVVVDDPRHPLVSLVSLLVLLVLLVVLLVVVVVVCVVVVVDDFQFQLPLDDPVLLVLLVVLLVLLLVLLVLQCVLCVQVVPFDDCSSNVSSVSVNVSSVSLSVCCVPPLRGAAAPPLSVVLNSLSSLLSSLVSQLLVLLSVLLVVLVLVLVVLCVVVPNDPDPNPPPDTPDGGNDPCNVVSVVVSNLSSLSSNLSSNSSSLSSVLSSVSHNDDDDPVVSDDDFFDAQPPQDQQVVLLVVLQVVLVVLLVQQVVQCSPDPVSNLVSLLVVLVSLLVLLVVLLVLLVVLVVLCVVDPFDFAPDDDSSLVSLLVLLVVLLVLLLVLLVLLCVLLVPDPDDRPCSVSSNSSSVSSVSSSVSLSCSLSRLSGGDDPCPVVVPCVPPDDRPPPPPPPPPDDPPPPPDPPPPVPPVVVPPVPVPPPPDPDDDDPPPPPPPPPPPPVPPPVCPVPPPPPPSLSSLLSSLSNLLSSLVSVLVCVSRPNDCLSVPCRSCVVQNDPRSSVSCSPSVSSSNNSSVSSNVSSVVSSRSD/DPCPPPPPPDPPDPPDDPPDVPVVVVVVVVVVVVVVVVCCVQVPDDPVVLLVVLVVVLVVLLVVLVVLLVVVVVVDPPRHPLVSLVSLLVLLVLLLVLLVVVVVVCVVVVVDDFQFQLPLDDPVLLVLLVVLLVLLLVLLVLQCVLCVQVVPFDDCSSNVSSVSVNVSSVSLSVCCVPPLRGAAAPPLSVVLNSLSSLLSSLVSQLLVLLSVLLVVLVLVLVVLCVVVPNDPDPNPPPDTPDGGNDPCNVVSVVVSNLSSLSSNLSSNSSSLSSVLSSVSHNDDDDPVVSDDDFFDAQPPQDQQVVLLVVLQVVLVVLLVQQVVQCSPDPVSNLVSLLVVLVSLLVLLVVLLVLLVVLVVLCVVDPFDFAPDDDSSLVSLLVLLVVLLVLLLVLLVLLCVLLVPDPDDRPCSVSSNSSSVSSVSSSVSLSCSLSRLSGGDDPCPVVVVCVPPDDRPPPPPPPPPDDDPPPPDPPPPVPPPVVPPVPVPPPPDPDDDDPPPPDPPPPPCPPPPPPCPVPPPPDPSLSSLLSSLSNLLSSLVSVLVCVSRPNDCLSVPCRSCVVQNDPRSSVSCSPSVSSSNNSSVSSNVSSVVSSRSD

Secondary structure (DSSP, 8-state):
------------------GGGHHHHHHHHHHHHHHHHHHHHHTT--HHHHHHHHHHHHHHHHHHHHHHHHHHHTT-SS--HHHHHHHHHHHHHHHHHHHHHHHHHHHHTTTS-PPB-TTS--HHHHHHHHHHHHHHHHHHHHHHHHHHHTTTTS-THHHHHHHHHHHHHHHHHHHHHHHTTB---SSHHHHHHHHHHHHHHHHHHHHHHHHHHHHHHHHHHHHHHHHTTS-------SS-SS--SSTTHHHHHHHHHHHHHHHHHHHHHHHHHHHHHHHTTT----TTT-PPPPPPP-----HHHHHHHHHHHHHHHHHHHHHHHHTT-HHHHHHHHHHHHHHHHHHHHHHHHHHHHHHHHHHHS-PPB--S--HHHHHHHHHHHHHHHHHHHHHHHHHHHHHH-----TTHHHHHHHHHHHHHHHHHHHHHHHHHHHBPP-GGGGGGGGG--------------S--------TT---GGGG---------------------------------------HHHHHHHHHHHHHHHHHHHHHHHHHTT--HHHH-HHHHHHH-HHHHHHHHHHHHHHHHHHHHHHHHHHHHHHHH-/--------------------THHHHHHHHHHHHHHHHHHHHHTT--HHHHHHHHHHHHHHHHHHHHHHHHHHHTT-SS--HHHHHHHHHHHHHHHHHHHHHHHHHHHHTTTS-PPB-GGG--HHHHHHHHHHHHHHHHHHHHHHHHHHHTTTTS-THHHHHHHHHHHHHHHHHHHHHHHTTB---SSHHHHHHHHHHHHHHHHHHHHHHHHHHHHHHHHHHHHHHHHTTS-------SS-SS--SSTTHHHHHHHHTTTHHHHHHHHHHHHHHHHHHHHTTT----TTT-PPPPPPP-----HHHHHHHHHHHHHHHHHHHHHHHHTT-HHHHHHHHHHHHHHHHHHHHHHHHHHHHHHHHHHHS-PPB--S--HHHHHHHHHHHHHHHHHHHHHHHHHHHHHH-----TTHHHHHHHHHHHHHHHHHHHHHHHHHHHBPP-GGGGGGGGG--------------S--------TT---GGGG---------------------------------------HHHHHHHHHHHHHHHHHHHHHHHHHTT--HHHH-HHHHHHH-HHHHHHHHHHHHHHHHHHHHHHHHHHHHHHHH-

pLDDT: mean 77.31, std 24.73, range [19.8, 98.56]

InterPro domains:
  IPR004878 Otopetrin [PF03189] (125-223)
  IPR004878 Otopetrin [PF03189] (241-442)
  IPR004878 Otopetrin [PF03189] (520-583)
  IPR004878 Otopetrin [PTHR21522] (23-596)